Protein AF-A0A927TG38-F1 (afdb_monomer_lite)

Radius of gyration: 55.59 Å; chains: 1; bounding box: 111×54×155 Å

Sequence (966 aa):
MKLKKLAKKSLSMLLATALAVSGLALDNSSVLNVKAEENTSTPLSVTAFATPEQLMNSDNFALHSDTGSGVAQKVYFGKNGEKPLQWYIAGKDSAQEIDNIVLFSAQGLDTSAFGDINIYAGSTLEATIEGCEYAESSSTSKFTAAEDSLMLSTSLASNQPSDGTAKLYALNSQGYGYDYTYITAGANDDIKIDMSYWGNDIFWLRAPFDKYSDWALVANSNHCVYDVAGQYVYSVVPAFNLDLSSVLFASSAPAATSGASLTDTMTFRVDGAEKLASGAAYTACGVTVNYDEDDGNVFLYVQDADSVYSVEITEDTAVVLSDMTGIDSLIGENTKIWLEKSEDNVAYAVMAEVVLTEHIPKADDGDCTTAITCSICGEVTTEAEAEHIDSNDDGYCDVCDSCAAPELVDGYYQIANAGNLMWFAKFVSNGEKDANAVLLADIDMTGVAWTPICQTVSFHETAATDTGYSGTFDGNGHTISNLTVTGISGGTYSYGLFGTVSGTVKNLGMVNYKYILGDASDARAGSIAGQVLTGGTIINCYSVGHDVDTKESKIAGGIAGCNYGGTISNCYALNGKVTGYTTRWGGVVGDCKKDSTAPDLAQTYGTVSNCYTDDTRVASTQNNSANITDCELQEDTAFASGEVAYLLNGEKTDGTQSWYQTFETDTYPVPDNTHGTVYSIFACDGTTPAGYSNENKNEPHIDENGDEYCDNCGVIYNGIGAYLAGYSVSLNGSIGVNFHMDLTKNVLDDNEAYMLFTLPNGTSQKVMVSDAKAKESTVIEGKTYYMFTCNIAAKEMTDTIQAQLFTSDGSTTQVYEYSVSKYAWYILDGDYDAETKELVKAMLHYGAYSQEWFDYNTTNLANAGLETLDLSEADDWDEFNPLISNNDNVGSFTSAYLTLESDTAINLKFKLADGVSFKDLRVVVQDPMGNVVPVTTDTTENVCLITLTGIKASDLDTTYDFSVTD

Foldseek 3Di:
DWFFDDDPDALLVLLLHFFYDDYDEEDDYDEEDDEEDDDDDDAAACLFKNFLVLLQQQQAAAQDPVRHPHDFAWAWAFAQVPHTWIWTWLHDQPVDPARKTKTWTLFFLDKFFQDQQQFSAPTRLVVLQVLQDDDPPHPSHRAFPVRNVQFDQAAADDRDYPDGGDRKFFWAFPDDDQVAQWTADHRDSPRIHGLVRNHQWKEFHRAGDPPDSQKGWIRHSVGHIDIDGRRDMTGRIIMTMGGCPFWRIWRQWDALDAPTWGDSYIYTAGACPVQAPKAWEDEFWWIWIAHDVVNPWKKKWKDFRGTIGMDTDDHGDIDTVVVGPPDPTCDDNGMWIWMWDDDSNHIYIDTHHYDYHHFAWDQDPQFLQDFTAGPHNRHGPFDRDPGQDQDDQAAARPGGRAQHDADQDPQAGEAAHDSNLVVVLVVCLVAVQARHYEYPEAYECAVPADDARLKDQDDDLAPPVRRWRAHEYHPQQYEYEPAEADDDAETAIADANHREFQHEYEQYEYYLAEDAYDHYQHFFDEHHISEYEANGEYYQYEAENYEAAPPLRYFWEHAYREFELYEYALYEAEPYDIHYNPQQYAPAYREWAWRPDDPDDPTSGRAYALYEYCDPHHGGYDPPHHHYYLYDYDHQVCQLFCNSQCSSQVVDQDPPGQWAAAHPPGSGITRHPVHQRKDFPADLVRDDGPTIDSDHLPDHFDDPPPQQAGPSHRFGNPVQRKDFPDWDWFQQQFIKIKTWIGGDPVLLPQQAKWKWKQAPVRDIDTDHSPNQVVPPWDADPNGITGIDIDTFFLQRQQPWMWMKIAGPVGDIDDIDIDGNLRVLVCQCVDDDDPVVNSVSLSSQVSSQVVCVVVVHPVVGGSNVPPDDDDCPVVPPCVSRPGDDDDDLQFWGWDDWDFDRGRGGKIKTKTFGHPPDDCVPKDKFKAWPVGDTADWDWDDDDRIIITMDTRQGSNRSSITIDIDMGD

pLDDT: mean 81.42, std 15.87, range [25.16, 98.81]

Structure (mmCIF, N/CA/C/O backbone):
data_AF-A0A927TG38-F1
#
_entry.id   AF-A0A927TG38-F1
#
loop_
_atom_site.group_PDB
_atom_site.id
_atom_site.type_symbol
_atom_site.label_atom_id
_atom_site.label_alt_id
_atom_site.label_comp_id
_atom_site.label_asym_id
_atom_site.label_entity_id
_atom_site.label_seq_id
_atom_site.pdbx_PDB_ins_code
_atom_site.Cartn_x
_atom_site.Cartn_y
_atom_site.Cartn_z
_atom_site.occupancy
_atom_site.B_iso_or_equiv
_atom_site.auth_seq_id
_atom_site.auth_comp_id
_atom_site.auth_asym_id
_atom_site.auth_atom_id
_atom_site.pdbx_PDB_model_num
ATOM 1 N N . MET A 1 1 ? 19.738 10.874 78.702 1.00 30.08 1 MET A N 1
ATOM 2 C CA . MET A 1 1 ? 19.704 9.942 79.855 1.00 30.08 1 MET A CA 1
ATOM 3 C C . MET A 1 1 ? 19.308 8.569 79.337 1.00 30.08 1 MET A C 1
ATOM 5 O O . MET A 1 1 ? 18.278 8.495 78.686 1.00 30.08 1 MET A O 1
ATOM 9 N N . LYS A 1 2 ? 20.107 7.513 79.570 1.00 25.16 2 LYS A N 1
ATOM 10 C CA . LYS A 1 2 ? 20.005 6.244 78.808 1.00 25.16 2 LYS A CA 1
ATOM 11 C C . LYS A 1 2 ? 19.497 5.049 79.622 1.00 25.16 2 LYS A C 1
ATOM 13 O O . LYS A 1 2 ? 20.216 4.558 80.486 1.00 25.16 2 LYS A O 1
ATOM 18 N N . LEU A 1 3 ? 18.306 4.552 79.294 1.00 25.16 3 LEU A N 1
ATOM 19 C CA . LEU A 1 3 ? 17.807 3.211 79.661 1.00 25.16 3 LEU A CA 1
ATOM 20 C C . LEU A 1 3 ? 18.424 2.146 78.738 1.00 25.16 3 LEU A C 1
ATOM 22 O O . LEU A 1 3 ? 18.718 2.470 77.593 1.00 25.16 3 LEU A O 1
ATOM 26 N N . LYS A 1 4 ? 18.648 0.905 79.189 1.00 26.66 4 LYS A N 1
ATOM 27 C CA . LYS A 1 4 ? 19.360 -0.121 78.400 1.00 26.66 4 LYS A CA 1
ATOM 28 C C . LYS A 1 4 ? 18.572 -1.420 78.196 1.00 26.66 4 LYS A C 1
ATOM 30 O O . LYS A 1 4 ? 17.928 -1.891 79.120 1.00 26.66 4 LYS A O 1
ATOM 35 N N . LYS A 1 5 ? 18.780 -1.996 76.998 1.00 28.73 5 LYS A N 1
ATOM 36 C CA . LYS A 1 5 ? 18.762 -3.423 76.599 1.00 28.73 5 LYS A CA 1
ATOM 37 C C . LYS A 1 5 ? 17.761 -4.348 77.291 1.00 28.73 5 LYS A C 1
ATOM 39 O O . LYS A 1 5 ? 17.992 -4.697 78.440 1.00 28.73 5 LYS A O 1
ATOM 44 N N . LEU A 1 6 ? 16.889 -5.004 76.522 1.00 29.11 6 LEU A N 1
ATOM 45 C CA . LEU A 1 6 ? 16.404 -6.342 76.897 1.00 29.11 6 LEU A CA 1
ATOM 46 C C . LEU A 1 6 ? 16.542 -7.354 75.766 1.00 29.11 6 LEU A C 1
ATOM 48 O O . LEU A 1 6 ? 16.551 -7.034 74.581 1.00 29.11 6 LEU A O 1
ATOM 52 N N . ALA A 1 7 ? 16.723 -8.611 76.162 1.00 26.38 7 ALA A N 1
ATOM 53 C CA . ALA A 1 7 ? 17.061 -9.697 75.260 1.00 26.38 7 ALA A CA 1
ATOM 54 C C . ALA A 1 7 ? 15.839 -10.568 74.957 1.00 26.38 7 ALA A C 1
ATOM 56 O O . ALA A 1 7 ? 15.246 -11.155 75.860 1.00 26.38 7 ALA A O 1
ATOM 57 N N . LYS A 1 8 ? 15.523 -10.719 73.665 1.00 27.55 8 LYS A N 1
ATOM 58 C CA . LYS A 1 8 ? 14.497 -11.636 73.146 1.00 27.55 8 LYS A CA 1
ATOM 59 C C . LYS A 1 8 ? 14.715 -13.071 73.647 1.00 27.55 8 LYS A C 1
ATOM 61 O O . LYS A 1 8 ? 15.440 -13.848 73.026 1.00 27.55 8 LYS A O 1
ATOM 66 N N . LYS A 1 9 ? 14.038 -13.438 74.737 1.00 28.47 9 LYS A N 1
ATOM 67 C CA . LYS A 1 9 ? 13.727 -14.841 75.057 1.00 28.47 9 LYS A CA 1
ATOM 68 C C . LYS A 1 9 ? 12.392 -15.070 75.769 1.00 28.47 9 LYS A C 1
ATOM 70 O O . LYS A 1 9 ? 12.001 -16.214 75.969 1.00 28.47 9 LYS A O 1
ATOM 75 N N . SER A 1 10 ? 11.688 -14.001 76.109 1.00 32.03 10 SER A N 1
ATOM 76 C CA . SER A 1 10 ? 10.421 -14.051 76.825 1.00 32.03 10 SER A CA 1
ATOM 77 C C . SER A 1 10 ? 9.556 -12.876 76.375 1.00 32.03 10 SER A C 1
ATOM 79 O O . SER A 1 10 ? 9.418 -11.902 77.092 1.00 32.03 10 SER A O 1
ATOM 81 N N . LEU A 1 11 ? 8.966 -12.913 75.170 1.00 33.16 11 LEU A N 1
ATOM 82 C CA . LEU A 1 11 ? 8.061 -11.830 74.724 1.00 33.16 11 LEU A CA 1
ATOM 83 C C . LEU A 1 11 ? 6.779 -11.749 75.586 1.00 33.16 11 LEU A C 1
ATOM 85 O O . LEU A 1 11 ? 6.198 -10.679 75.726 1.00 33.16 11 LEU A O 1
ATOM 89 N N . SER A 1 12 ? 6.474 -12.828 76.317 1.00 34.59 12 SER A N 1
ATOM 90 C CA . SER A 1 12 ? 5.588 -12.896 77.494 1.00 34.59 12 SER A CA 1
ATOM 91 C C . SER A 1 12 ? 5.991 -12.047 78.705 1.00 34.59 12 SER A C 1
ATOM 93 O O . SER A 1 12 ? 5.221 -11.892 79.646 1.00 34.59 12 SER A O 1
ATOM 95 N N . MET A 1 13 ? 7.183 -11.470 78.650 1.00 34.78 13 MET A N 1
ATOM 96 C CA . MET A 1 13 ? 7.859 -10.667 79.668 1.00 34.78 13 MET A CA 1
ATOM 97 C C . MET A 1 13 ? 8.502 -9.413 79.032 1.00 34.78 13 MET A C 1
ATOM 99 O O . MET A 1 13 ? 8.962 -8.529 79.742 1.00 34.78 13 MET A O 1
ATOM 103 N N . LEU A 1 14 ? 8.519 -9.335 77.691 1.00 35.97 14 LEU A N 1
ATOM 104 C CA . LEU A 1 14 ? 9.115 -8.305 76.831 1.00 35.97 14 LEU A CA 1
ATOM 105 C C . LEU A 1 14 ? 8.063 -7.596 75.937 1.00 35.97 14 LEU A C 1
ATOM 107 O O . LEU A 1 14 ? 8.432 -6.771 75.110 1.00 35.97 14 LEU A O 1
ATOM 111 N N . LEU A 1 15 ? 6.759 -7.756 76.210 1.00 36.47 15 LEU A N 1
ATOM 112 C CA . LEU A 1 15 ? 5.851 -6.587 76.223 1.00 36.47 15 LEU A CA 1
ATOM 113 C C . LEU A 1 15 ? 6.070 -5.739 77.497 1.00 36.47 15 LEU A C 1
ATOM 115 O O . LEU A 1 15 ? 5.293 -4.852 77.833 1.00 36.47 15 LEU A O 1
ATOM 119 N N . ALA A 1 16 ? 7.194 -5.976 78.176 1.00 35.69 16 ALA A N 1
ATOM 120 C CA . ALA A 1 16 ? 7.967 -4.909 78.769 1.00 35.69 16 ALA A CA 1
ATOM 121 C C . ALA A 1 16 ? 8.999 -4.228 77.820 1.00 35.69 16 ALA A C 1
ATOM 123 O O . ALA A 1 16 ? 9.241 -3.086 78.186 1.00 35.69 16 ALA A O 1
ATOM 124 N N . THR A 1 17 ? 9.577 -4.827 76.712 1.00 31.53 17 THR A N 1
ATOM 125 C CA . THR A 1 17 ? 10.833 -4.409 75.934 1.00 31.53 17 THR A CA 1
ATOM 126 C C . THR A 1 17 ? 11.424 -5.237 74.673 1.00 31.53 17 THR A C 1
ATOM 128 O O . THR A 1 17 ? 11.980 -6.283 74.969 1.00 31.53 17 THR A O 1
ATOM 131 N N . ALA A 1 18 ? 11.508 -4.821 73.337 1.00 27.73 18 ALA A N 1
ATOM 132 C CA . ALA A 1 18 ? 12.556 -5.273 72.265 1.00 27.73 18 ALA A CA 1
ATOM 133 C C . ALA A 1 18 ? 12.547 -4.875 70.685 1.00 27.73 18 ALA A C 1
ATOM 135 O O . ALA A 1 18 ? 11.725 -5.434 69.956 1.00 27.73 18 ALA A O 1
ATOM 136 N N . LEU A 1 19 ? 13.589 -4.194 70.086 1.00 28.09 19 LEU A N 1
ATOM 137 C CA . LEU A 1 19 ? 13.807 -3.605 68.662 1.00 28.09 19 LEU A CA 1
ATOM 138 C C . LEU A 1 19 ? 14.526 -4.364 67.395 1.00 28.09 19 LEU A C 1
ATOM 140 O O . LEU A 1 19 ? 15.097 -5.437 67.610 1.00 28.09 19 LEU A O 1
ATOM 144 N N . ALA A 1 20 ? 14.556 -3.774 66.109 1.00 25.69 20 ALA A N 1
ATOM 145 C CA . ALA A 1 20 ? 15.615 -3.566 64.938 1.00 25.69 20 ALA A CA 1
ATOM 146 C C . ALA A 1 20 ? 16.008 -4.373 63.508 1.00 25.69 20 ALA A C 1
ATOM 148 O O . ALA A 1 20 ? 16.502 -5.485 63.658 1.00 25.69 20 ALA A O 1
ATOM 149 N N . VAL A 1 21 ? 16.029 -3.779 62.193 1.00 27.58 21 VAL A N 1
ATOM 150 C CA . VAL A 1 21 ? 16.943 -3.784 60.832 1.00 27.58 21 VAL A CA 1
ATOM 151 C C . VAL A 1 21 ? 16.868 -4.604 59.349 1.00 27.58 21 VAL A C 1
ATOM 153 O O . VAL A 1 21 ? 16.403 -5.735 59.382 1.00 27.58 21 VAL A O 1
ATOM 156 N N . SER A 1 22 ? 17.337 -4.135 58.063 1.00 34.53 22 SER A N 1
ATOM 157 C CA . SER A 1 22 ? 17.323 -4.762 56.564 1.00 34.53 22 SER A CA 1
ATOM 158 C C . SER A 1 22 ? 18.133 -4.219 55.174 1.00 34.53 22 SER A C 1
ATOM 160 O O . SER A 1 22 ? 18.680 -3.127 55.292 1.00 34.53 22 SER A O 1
ATOM 162 N N . GLY A 1 23 ? 18.208 -4.839 53.872 1.00 30.00 23 GLY A N 1
ATOM 163 C CA . GLY A 1 23 ? 18.767 -4.385 52.412 1.00 30.00 23 GLY A CA 1
ATOM 164 C C . GLY A 1 23 ? 19.006 -5.427 51.112 1.00 30.00 23 GLY A C 1
ATOM 165 O O . GLY A 1 23 ? 18.804 -6.581 51.466 1.00 30.00 23 GLY A O 1
ATOM 166 N N . LEU A 1 24 ? 19.421 -5.395 49.722 1.00 33.12 24 LEU A N 1
ATOM 167 C CA . LEU A 1 24 ? 19.776 -4.603 48.362 1.00 33.12 24 LEU A CA 1
ATOM 168 C C . LEU A 1 24 ? 20.042 -5.412 46.882 1.00 33.12 24 LEU A C 1
ATOM 170 O O . LEU A 1 24 ? 19.944 -6.631 46.966 1.00 33.12 24 LEU A O 1
ATOM 174 N N . ALA A 1 25 ? 20.364 -4.890 45.574 1.00 36.44 25 ALA A N 1
ATOM 175 C CA . ALA A 1 25 ? 20.408 -5.567 44.098 1.00 36.44 25 ALA A CA 1
ATOM 176 C C . ALA A 1 25 ? 21.300 -5.106 42.720 1.00 36.44 25 ALA A C 1
ATOM 178 O O . ALA A 1 25 ? 22.167 -4.264 42.939 1.00 36.44 25 ALA A O 1
ATOM 179 N N . LEU A 1 26 ? 21.199 -5.609 41.365 1.00 30.27 26 LEU A N 1
ATOM 180 C CA . LEU A 1 26 ? 22.081 -5.414 40.009 1.00 30.27 26 LEU A CA 1
ATOM 181 C C . LEU A 1 26 ? 21.619 -5.695 38.392 1.00 30.27 26 LEU A C 1
ATOM 183 O O . LEU A 1 26 ? 20.425 -5.923 38.250 1.00 30.27 26 LEU A O 1
ATOM 187 N N . ASP A 1 27 ? 22.440 -5.686 37.202 1.00 38.31 27 ASP A N 1
ATOM 188 C CA . ASP A 1 27 ? 22.144 -5.509 35.606 1.00 38.31 27 ASP A CA 1
ATOM 189 C C . ASP A 1 27 ? 23.040 -6.093 34.266 1.00 38.31 27 ASP A C 1
ATOM 191 O O . ASP A 1 27 ? 24.107 -6.627 34.578 1.00 38.31 27 ASP A O 1
ATOM 195 N N . ASN A 1 28 ? 22.725 -6.049 32.845 1.00 32.78 28 ASN A N 1
ATOM 196 C CA . ASN A 1 28 ? 23.513 -6.469 31.476 1.00 32.78 28 ASN A CA 1
ATOM 197 C C . ASN A 1 28 ? 23.041 -6.256 29.838 1.00 32.78 28 ASN A C 1
ATOM 199 O O . ASN A 1 28 ? 21.910 -5.828 29.657 1.00 32.78 28 ASN A O 1
ATOM 203 N N . SER A 1 29 ? 23.776 -6.551 28.624 1.00 33.62 29 SER A N 1
ATOM 204 C CA . SER A 1 29 ? 23.462 -6.416 27.023 1.00 33.62 29 SER A CA 1
ATOM 205 C C . SER A 1 29 ? 24.320 -7.201 25.798 1.00 33.62 29 SER A C 1
ATOM 207 O O . SER A 1 29 ? 25.125 -7.995 26.275 1.00 33.62 29 SER A O 1
ATOM 209 N N . SER A 1 30 ? 24.429 -7.220 24.347 1.00 36.38 30 SER A N 1
ATOM 210 C CA . SER A 1 30 ? 23.948 -6.756 22.870 1.00 36.38 30 SER A CA 1
ATOM 211 C C . SER A 1 30 ? 24.556 -7.431 21.420 1.00 36.38 30 SER A C 1
ATOM 213 O O . SER A 1 30 ? 25.408 -8.296 21.602 1.00 36.38 30 SER A O 1
ATOM 215 N N . VAL A 1 31 ? 24.215 -7.170 20.031 1.00 31.14 31 VAL A N 1
ATOM 216 C CA . VAL A 1 31 ? 24.627 -7.901 18.617 1.00 31.14 31 VAL A CA 1
ATOM 217 C C . VAL A 1 31 ? 24.684 -7.267 17.030 1.00 31.14 31 VAL A C 1
ATOM 219 O O . VAL A 1 31 ? 24.775 -6.047 16.977 1.00 31.14 31 VAL A O 1
ATOM 222 N N . LEU A 1 32 ? 24.721 -7.967 15.757 1.00 31.59 32 LEU A N 1
ATOM 223 C CA . LEU A 1 32 ? 25.087 -7.540 14.223 1.00 31.59 32 LEU A CA 1
ATOM 224 C C . LEU A 1 32 ? 24.604 -8.274 12.753 1.00 31.59 32 LEU A C 1
ATOM 226 O O . LEU A 1 32 ? 23.787 -9.173 12.892 1.00 31.59 32 LEU A O 1
ATOM 230 N N . ASN A 1 33 ? 25.026 -7.979 11.396 1.00 36.44 33 ASN A N 1
ATOM 231 C CA . ASN A 1 33 ? 24.460 -8.351 9.907 1.00 36.44 33 ASN A CA 1
ATOM 232 C C . ASN A 1 33 ? 25.291 -8.508 8.420 1.00 36.44 33 ASN A C 1
ATOM 234 O O . ASN A 1 33 ? 26.507 -8.349 8.497 1.00 36.44 33 ASN A O 1
ATOM 238 N N . VAL A 1 34 ? 24.755 -8.797 7.098 1.00 33.19 34 VAL A N 1
ATOM 239 C CA . VAL A 1 34 ? 25.419 -9.144 5.635 1.00 33.19 34 VAL A CA 1
ATOM 240 C C . VAL A 1 34 ? 24.736 -8.946 4.081 1.00 33.19 34 VAL A C 1
ATOM 242 O O . VAL A 1 34 ? 23.667 -8.348 4.080 1.00 33.19 34 VAL A O 1
ATOM 245 N N . LYS A 1 35 ? 25.248 -9.354 2.780 1.00 38.72 35 LYS A N 1
ATOM 246 C CA . LYS A 1 35 ? 24.743 -9.170 1.232 1.00 38.72 35 LYS A CA 1
ATOM 247 C C . LYS A 1 35 ? 25.180 -10.091 -0.128 1.00 38.72 35 LYS A C 1
ATOM 249 O O . LYS A 1 35 ? 25.795 -11.114 0.143 1.00 38.72 35 LYS A O 1
ATOM 254 N N . ALA A 1 36 ? 24.899 -9.822 -1.520 1.00 36.97 36 ALA A N 1
ATOM 255 C CA . ALA A 1 36 ? 24.965 -10.679 -2.897 1.00 36.97 36 ALA A CA 1
ATOM 256 C C . ALA A 1 36 ? 25.208 -10.127 -4.493 1.00 36.97 36 ALA A C 1
ATOM 258 O O . ALA A 1 36 ? 25.548 -8.943 -4.554 1.00 36.97 36 ALA A O 1
ATOM 259 N N . GLU A 1 37 ? 25.030 -10.874 -5.720 1.00 35.91 37 GLU A N 1
ATOM 260 C CA . GLU A 1 37 ? 25.646 -10.889 -7.234 1.00 35.91 37 GLU A CA 1
ATOM 261 C C . GLU A 1 37 ? 24.823 -10.941 -8.720 1.00 35.91 37 GLU A C 1
ATOM 263 O O . GLU A 1 37 ? 23.680 -10.500 -8.691 1.00 35.91 37 GLU A O 1
ATOM 268 N N . GLU A 1 38 ? 25.309 -11.389 -9.993 1.00 35.69 38 GLU A N 1
ATOM 269 C CA . GLU A 1 38 ? 24.940 -11.039 -11.521 1.00 35.69 38 GLU A CA 1
ATOM 270 C C . GLU A 1 38 ? 24.825 -12.094 -12.825 1.00 35.69 38 GLU A C 1
ATOM 272 O O . GLU A 1 38 ? 24.749 -13.291 -12.556 1.00 35.69 38 GLU A O 1
ATOM 277 N N . ASN A 1 39 ? 24.748 -11.757 -14.207 1.00 35.19 39 ASN A N 1
ATOM 278 C CA . ASN A 1 39 ? 24.368 -12.626 -15.485 1.00 35.19 39 ASN A CA 1
ATOM 279 C C . ASN A 1 39 ? 24.956 -12.362 -17.018 1.00 35.19 39 ASN A C 1
ATOM 281 O O . ASN A 1 39 ? 25.948 -11.654 -17.116 1.00 35.19 39 ASN A O 1
ATOM 285 N N . THR A 1 40 ? 24.472 -12.925 -18.216 1.00 38.69 40 THR A N 1
ATOM 286 C CA . THR A 1 40 ? 25.177 -13.058 -19.616 1.00 38.69 40 THR A CA 1
ATOM 287 C C . THR A 1 40 ? 24.439 -13.045 -21.061 1.00 38.69 40 THR A C 1
ATOM 289 O O . THR A 1 40 ? 23.306 -13.515 -21.126 1.00 38.69 40 THR A O 1
ATOM 292 N N . SER A 1 41 ? 25.076 -12.646 -22.237 1.00 42.50 41 SER A N 1
ATOM 293 C CA . SER A 1 41 ? 24.733 -12.958 -23.717 1.00 42.50 41 SER A CA 1
ATOM 294 C C . SER A 1 41 ? 25.831 -12.638 -24.853 1.00 42.50 41 SER A C 1
ATOM 296 O O . SER A 1 41 ? 27.004 -12.645 -24.488 1.00 42.50 41 SER A O 1
ATOM 298 N N . THR A 1 42 ? 25.551 -12.433 -26.190 1.00 51.75 42 THR A N 1
ATOM 299 C CA . THR A 1 42 ? 26.546 -12.188 -27.333 1.00 51.75 42 THR A CA 1
ATOM 300 C C . THR A 1 42 ? 26.169 -11.206 -28.515 1.00 51.75 42 THR A C 1
ATOM 302 O O . THR A 1 42 ? 24.983 -11.159 -28.854 1.00 51.75 42 THR A O 1
ATOM 305 N N . PRO A 1 43 ? 27.145 -10.547 -29.236 1.00 62.41 43 PRO A N 1
ATOM 306 C CA . PRO A 1 43 ? 26.947 -9.296 -30.028 1.00 62.41 43 PRO A CA 1
ATOM 307 C C . PRO A 1 43 ? 27.373 -9.238 -31.543 1.00 62.41 43 PRO A C 1
ATOM 309 O O . PRO A 1 43 ? 27.957 -10.172 -32.095 1.00 62.41 43 PRO A O 1
ATOM 312 N N . LEU A 1 44 ? 27.145 -8.060 -32.167 1.00 78.94 44 LEU A N 1
ATOM 313 C CA . LEU A 1 44 ? 27.440 -7.609 -33.556 1.00 78.94 44 LEU A CA 1
ATOM 314 C C . LEU A 1 44 ? 28.935 -7.601 -33.983 1.00 78.94 44 LEU A C 1
ATOM 316 O O . LEU A 1 44 ? 29.835 -7.531 -33.146 1.00 78.94 44 LEU A O 1
ATOM 320 N N . SER A 1 45 ? 29.211 -7.583 -35.302 1.00 85.81 45 SER A N 1
ATOM 321 C CA . SER A 1 45 ? 30.580 -7.566 -35.868 1.00 85.81 45 SER A CA 1
ATOM 322 C C . SER A 1 45 ? 31.102 -6.170 -36.257 1.00 85.81 45 SER A C 1
ATOM 324 O O . SER A 1 45 ? 30.388 -5.363 -36.854 1.00 85.81 45 SER A O 1
ATOM 326 N N . VAL A 1 46 ? 32.391 -5.919 -35.991 1.00 86.88 46 VAL A N 1
ATOM 327 C CA . VAL A 1 46 ? 33.040 -4.602 -36.181 1.00 86.88 46 VAL A CA 1
ATOM 328 C C . VAL A 1 46 ? 33.149 -4.147 -37.641 1.00 86.88 46 VAL A C 1
ATOM 330 O O . VAL A 1 46 ? 33.210 -2.953 -37.907 1.00 86.88 46 VAL A O 1
ATOM 333 N N . THR A 1 47 ? 33.149 -5.062 -38.612 1.00 89.50 47 THR A N 1
ATOM 334 C CA . THR A 1 47 ? 33.139 -4.707 -40.045 1.00 89.50 47 THR A CA 1
ATOM 335 C C . THR A 1 47 ? 31.747 -4.330 -40.554 1.00 89.50 47 THR A C 1
ATOM 337 O O . THR A 1 47 ? 31.634 -3.650 -41.571 1.00 89.50 47 THR A O 1
ATOM 340 N N . ALA A 1 48 ? 30.687 -4.749 -39.853 1.00 89.44 48 ALA A N 1
ATOM 341 C CA . ALA A 1 48 ? 29.321 -4.341 -40.157 1.00 89.44 48 ALA A CA 1
ATOM 342 C C . ALA A 1 48 ? 28.989 -2.986 -39.506 1.00 89.44 48 ALA A C 1
ATOM 344 O O . ALA A 1 48 ? 28.429 -2.114 -40.180 1.00 89.44 48 ALA A O 1
ATOM 345 N N . PHE A 1 49 ? 29.360 -2.812 -38.231 1.00 92.56 49 PHE A N 1
ATOM 346 C CA . PHE A 1 49 ? 29.109 -1.627 -37.406 1.00 92.56 49 PHE A CA 1
ATOM 347 C C . PHE A 1 49 ? 30.226 -1.466 -36.358 1.00 92.56 49 PHE A C 1
ATOM 349 O O . PHE A 1 49 ? 30.511 -2.415 -35.629 1.00 92.56 49 PHE A O 1
ATOM 356 N N . ALA A 1 50 ? 30.821 -0.275 -36.234 1.00 92.94 50 ALA A N 1
ATOM 357 C CA . ALA A 1 50 ? 31.889 0.011 -35.271 1.00 92.94 50 ALA A CA 1
ATOM 358 C C . ALA A 1 50 ? 31.695 1.347 -34.538 1.00 92.94 50 ALA A C 1
ATOM 360 O O . ALA A 1 50 ? 31.546 2.396 -35.166 1.00 92.94 50 ALA A O 1
ATOM 361 N N . THR A 1 51 ? 31.774 1.323 -33.206 1.00 94.19 51 THR A N 1
ATOM 362 C CA . THR A 1 51 ? 31.870 2.529 -32.361 1.00 94.19 51 THR A CA 1
ATOM 363 C C . THR A 1 51 ? 33.265 3.176 -32.456 1.00 94.19 51 THR A C 1
ATOM 365 O O . THR A 1 51 ? 34.216 2.507 -32.868 1.00 94.19 51 THR A O 1
ATOM 368 N N . PRO A 1 52 ? 33.454 4.440 -32.026 1.00 93.69 52 PRO A N 1
ATOM 369 C CA . PRO A 1 52 ? 34.773 5.077 -31.924 1.00 93.69 52 PRO A CA 1
ATOM 370 C C . PRO A 1 52 ? 35.826 4.246 -31.181 1.00 93.69 52 PRO A C 1
ATOM 372 O O . PRO A 1 52 ? 36.961 4.134 -31.640 1.00 93.69 52 PRO A O 1
ATOM 375 N N . GLU A 1 53 ? 35.452 3.601 -30.073 1.00 93.00 53 GLU A N 1
ATOM 376 C CA . GLU A 1 53 ? 36.340 2.701 -29.325 1.00 93.00 53 GLU A CA 1
ATOM 377 C C . GLU A 1 53 ? 36.775 1.495 -30.174 1.00 93.00 53 GLU A C 1
ATOM 379 O O . GLU A 1 53 ? 37.959 1.157 -30.233 1.00 93.00 53 GLU A O 1
ATOM 384 N N . GLN A 1 54 ? 35.834 0.882 -30.900 1.00 91.81 54 GLN A N 1
ATOM 385 C CA . GLN A 1 54 ? 36.123 -0.239 -31.794 1.00 91.81 54 GLN A CA 1
ATOM 386 C C . GLN A 1 54 ? 36.970 0.187 -33.003 1.00 91.81 54 GLN A C 1
ATOM 388 O O . GLN A 1 54 ? 37.845 -0.577 -33.408 1.00 91.81 54 GLN A O 1
ATOM 393 N N . LEU A 1 55 ? 36.754 1.390 -33.547 1.00 92.50 55 LEU A N 1
ATOM 394 C CA . LEU A 1 55 ? 37.539 1.989 -34.636 1.00 92.50 55 LEU A CA 1
ATOM 395 C C . LEU A 1 55 ? 38.994 2.268 -34.232 1.00 92.50 55 LEU A C 1
ATOM 397 O O . LEU A 1 55 ? 39.905 2.086 -35.039 1.00 92.50 55 LEU A O 1
ATOM 401 N N . MET A 1 56 ? 39.219 2.689 -32.986 1.00 92.12 56 MET A N 1
ATOM 402 C CA . MET A 1 56 ? 40.555 2.968 -32.453 1.00 92.12 56 MET A CA 1
ATOM 403 C C . MET A 1 56 ? 41.355 1.712 -32.085 1.00 92.12 56 MET A C 1
ATOM 405 O O . MET A 1 56 ? 42.587 1.763 -32.076 1.00 92.12 56 MET A O 1
ATOM 409 N N . ASN A 1 57 ? 40.687 0.600 -31.768 1.00 89.31 57 ASN A N 1
ATOM 410 C CA . ASN A 1 57 ? 41.345 -0.633 -31.343 1.00 89.31 57 ASN A CA 1
ATOM 411 C C . ASN A 1 57 ? 42.075 -1.324 -32.515 1.00 89.31 57 ASN A C 1
ATOM 413 O O . ASN A 1 57 ? 41.455 -1.801 -33.468 1.00 89.31 57 ASN A O 1
ATOM 417 N N . SER A 1 58 ? 43.404 -1.432 -32.413 1.00 77.81 58 SER A N 1
ATOM 418 C CA . SER A 1 58 ? 44.266 -2.035 -33.438 1.00 77.81 58 SER A CA 1
ATOM 419 C C . SER A 1 58 ? 43.951 -3.504 -33.728 1.00 77.81 58 SER A C 1
ATOM 421 O O . SER A 1 58 ? 44.099 -3.929 -34.873 1.00 77.81 58 SER A O 1
ATOM 423 N N . ASP A 1 59 ? 43.462 -4.264 -32.742 1.00 84.12 59 ASP A N 1
ATOM 424 C CA . ASP A 1 59 ? 43.112 -5.677 -32.932 1.00 84.12 59 ASP A CA 1
ATOM 425 C C . ASP A 1 59 ? 41.923 -5.865 -33.895 1.00 84.12 59 ASP A C 1
ATOM 427 O O . ASP A 1 59 ? 41.799 -6.926 -34.505 1.00 84.12 59 ASP A O 1
ATOM 431 N N . ASN A 1 60 ? 41.086 -4.835 -34.088 1.00 86.81 60 ASN A N 1
ATOM 432 C CA . ASN A 1 60 ? 39.943 -4.875 -35.005 1.00 86.81 60 ASN A CA 1
ATOM 433 C C . ASN A 1 60 ? 40.338 -4.584 -36.462 1.00 86.81 60 ASN A C 1
ATOM 435 O O . ASN A 1 60 ? 39.846 -5.255 -37.368 1.00 86.81 60 ASN A O 1
ATOM 439 N N . PHE A 1 61 ? 41.223 -3.605 -36.693 1.00 88.19 61 PHE A N 1
ATOM 440 C CA . PHE A 1 61 ? 41.453 -2.991 -38.015 1.00 88.19 61 PHE A CA 1
ATOM 441 C C . PHE A 1 61 ? 42.939 -2.905 -38.430 1.00 88.19 61 PHE A C 1
ATOM 443 O O . PHE A 1 61 ? 43.357 -1.976 -39.118 1.00 88.19 61 PHE A O 1
ATOM 450 N N . ALA A 1 62 ? 43.767 -3.867 -38.011 1.00 84.19 62 ALA A N 1
ATOM 451 C CA . ALA A 1 62 ? 45.198 -3.905 -38.327 1.00 84.19 62 ALA A CA 1
ATOM 452 C C . ALA A 1 62 ? 45.515 -3.916 -39.844 1.00 84.19 62 ALA A C 1
ATOM 454 O O . ALA A 1 62 ? 45.104 -4.818 -40.575 1.00 84.19 62 ALA A O 1
ATOM 455 N N . LEU A 1 63 ? 46.354 -2.971 -40.297 1.00 90.75 63 LEU A N 1
ATOM 456 C CA . LEU A 1 63 ? 46.939 -2.942 -41.653 1.00 90.75 63 LEU A CA 1
ATOM 457 C C . LEU A 1 63 ? 48.390 -3.463 -41.720 1.00 90.75 63 LEU A C 1
ATOM 459 O O . LEU A 1 63 ? 49.049 -3.305 -42.751 1.00 90.75 63 LEU A O 1
ATOM 463 N N . HIS A 1 64 ? 48.910 -4.068 -40.647 1.00 89.50 64 HIS A N 1
ATOM 464 C CA . HIS A 1 64 ? 50.257 -4.641 -40.615 1.00 89.50 64 HIS A CA 1
ATOM 465 C C . HIS A 1 64 ? 50.336 -5.882 -39.715 1.00 89.50 64 HIS A C 1
ATOM 467 O O . HIS A 1 64 ? 49.758 -5.902 -38.631 1.00 89.50 64 HIS A O 1
ATOM 473 N N . SER A 1 65 ? 51.100 -6.907 -40.110 1.00 79.00 65 SER A N 1
ATOM 474 C CA . SER A 1 65 ? 51.136 -8.194 -39.384 1.00 79.00 65 SER A CA 1
ATOM 475 C C . SER A 1 65 ? 51.619 -8.134 -37.923 1.00 79.00 65 SER A C 1
ATOM 477 O O . SER A 1 65 ? 51.331 -9.041 -37.147 1.00 79.00 65 SER A O 1
ATOM 479 N N . ASP A 1 66 ? 52.370 -7.095 -37.543 1.00 79.38 66 ASP A N 1
ATOM 480 C CA . ASP A 1 66 ? 52.819 -6.878 -36.152 1.00 79.38 66 ASP A CA 1
ATOM 481 C C . ASP A 1 66 ? 51.703 -6.369 -35.215 1.00 79.38 66 ASP A C 1
ATOM 483 O O . ASP A 1 66 ? 51.874 -6.444 -33.999 1.00 79.38 66 ASP A O 1
ATOM 487 N N . THR A 1 67 ? 50.617 -5.784 -35.743 1.00 66.38 67 THR A N 1
ATOM 488 C CA . THR A 1 67 ? 49.674 -4.959 -34.956 1.00 66.38 67 THR A CA 1
ATOM 489 C C . THR A 1 67 ? 48.338 -5.630 -34.631 1.00 66.38 67 THR A C 1
ATOM 491 O O . THR A 1 67 ? 47.464 -4.982 -34.064 1.00 66.38 67 THR A O 1
ATOM 494 N N . GLY A 1 68 ? 48.186 -6.917 -34.953 1.00 69.00 68 GLY A N 1
ATOM 495 C CA . GLY A 1 68 ? 47.007 -7.722 -34.627 1.00 69.00 68 GLY A CA 1
ATOM 496 C C . GLY A 1 68 ? 46.618 -8.674 -35.758 1.00 69.00 68 GLY A C 1
ATOM 497 O O . GLY A 1 68 ? 47.329 -8.813 -36.753 1.00 69.00 68 GLY A O 1
ATOM 498 N N . SER A 1 69 ? 45.464 -9.327 -35.616 1.00 69.69 69 SER A N 1
ATOM 499 C CA . SER A 1 69 ? 44.825 -10.124 -36.678 1.00 69.69 69 SER A CA 1
ATOM 500 C C . SER A 1 69 ? 43.506 -9.503 -37.150 1.00 69.69 69 SER A C 1
ATOM 502 O O . SER A 1 69 ? 42.560 -10.228 -37.462 1.00 69.69 69 SER A O 1
ATOM 504 N N . GLY A 1 70 ? 43.436 -8.170 -37.131 1.00 76.81 70 GLY A N 1
ATOM 505 C CA . GLY A 1 70 ? 42.264 -7.400 -37.537 1.00 76.81 70 GLY A CA 1
ATOM 506 C C . GLY A 1 70 ? 41.941 -7.515 -39.027 1.00 76.81 70 GLY A C 1
ATOM 507 O O . GLY A 1 70 ? 42.730 -8.020 -39.828 1.00 76.81 70 GLY A O 1
ATOM 508 N N . VAL A 1 71 ? 40.757 -7.035 -39.399 1.00 85.50 71 VAL A N 1
ATOM 509 C CA . VAL A 1 71 ? 40.270 -7.039 -40.781 1.00 85.50 71 VAL A CA 1
ATOM 510 C C . VAL A 1 71 ? 40.507 -5.663 -41.394 1.00 85.50 71 VAL A C 1
ATOM 512 O O . VAL A 1 71 ? 40.054 -4.654 -40.863 1.00 85.50 71 VAL A O 1
ATOM 515 N N . ALA A 1 72 ? 41.202 -5.607 -42.530 1.00 89.81 72 ALA A N 1
ATOM 516 C CA . ALA A 1 72 ? 41.476 -4.354 -43.228 1.00 89.81 72 ALA A CA 1
ATOM 517 C C . ALA A 1 72 ? 40.183 -3.739 -43.797 1.00 89.81 72 ALA A C 1
ATOM 519 O O . ALA A 1 72 ? 39.725 -4.114 -44.878 1.00 89.81 72 ALA A O 1
ATOM 520 N N . GLN A 1 73 ? 39.607 -2.787 -43.062 1.00 94.19 73 GLN A N 1
ATOM 521 C CA . GLN A 1 73 ? 38.316 -2.175 -43.369 1.00 94.19 73 GLN A CA 1
ATOM 522 C C . GLN A 1 73 ? 38.477 -0.797 -44.025 1.00 94.19 73 GLN A C 1
ATOM 524 O O . GLN A 1 73 ? 39.406 -0.040 -43.729 1.00 94.19 73 GLN A O 1
ATOM 529 N N . LYS A 1 74 ? 37.543 -0.468 -44.922 1.00 95.88 74 LYS A N 1
ATOM 530 C CA . LYS A 1 74 ? 37.471 0.818 -45.621 1.00 95.88 74 LYS A CA 1
ATOM 531 C C . LYS A 1 74 ? 36.309 1.688 -45.157 1.00 95.88 74 LYS A C 1
ATOM 533 O O . LYS A 1 74 ? 35.276 1.170 -44.728 1.00 95.88 74 LYS A O 1
ATOM 538 N N . VAL A 1 75 ? 36.463 2.994 -45.361 1.00 96.69 75 VAL A N 1
ATOM 539 C CA . VAL A 1 75 ? 35.468 4.053 -45.144 1.00 96.69 75 VAL A CA 1
ATOM 540 C C . VAL A 1 75 ? 35.375 4.998 -46.349 1.00 96.69 75 VAL A C 1
ATOM 542 O O . VAL A 1 75 ? 36.361 5.193 -47.068 1.00 96.69 75 VAL A O 1
ATOM 545 N N . TYR A 1 76 ? 34.198 5.585 -46.573 1.00 95.00 76 TYR A N 1
ATOM 546 C CA . TYR A 1 76 ? 33.996 6.687 -47.518 1.00 95.00 76 TYR A CA 1
ATOM 547 C C . TYR A 1 76 ? 34.260 8.035 -46.840 1.00 95.00 76 TYR A C 1
ATOM 549 O O . TYR A 1 76 ? 33.713 8.299 -45.772 1.00 95.00 76 TYR A O 1
ATOM 557 N N . PHE A 1 77 ? 35.076 8.888 -47.467 1.00 95.44 77 PHE A N 1
ATOM 558 C CA . PHE A 1 77 ? 35.346 10.249 -46.987 1.00 95.44 77 PHE A CA 1
ATOM 559 C C . PHE A 1 77 ? 35.917 11.115 -48.118 1.00 95.44 77 PHE A C 1
ATOM 561 O O . PHE A 1 77 ? 36.920 10.743 -48.723 1.00 95.44 77 PHE A O 1
ATOM 568 N N . GLY A 1 78 ? 35.315 12.256 -48.434 1.00 93.44 78 GLY A N 1
ATOM 569 C CA . GLY A 1 78 ? 35.693 13.082 -49.581 1.00 93.44 78 GLY A CA 1
ATOM 570 C C . GLY A 1 78 ? 35.295 12.495 -50.942 1.00 93.44 78 GLY A C 1
ATOM 571 O O . GLY A 1 78 ? 34.819 11.361 -51.071 1.00 93.44 78 GLY A O 1
ATOM 572 N N . LYS A 1 79 ? 35.499 13.282 -52.002 1.00 91.25 79 LYS A N 1
ATOM 573 C CA . LYS A 1 79 ? 35.131 12.971 -53.391 1.00 91.25 79 LYS A CA 1
ATOM 574 C C . LYS A 1 79 ? 36.218 13.380 -54.393 1.00 91.25 79 LYS A C 1
ATOM 576 O O . LYS A 1 79 ? 36.989 14.307 -54.170 1.00 91.25 79 LYS A O 1
ATOM 581 N N . ASN A 1 80 ? 36.257 12.710 -55.546 1.00 85.44 80 ASN A N 1
ATOM 582 C CA . ASN A 1 80 ? 37.050 13.124 -56.709 1.00 85.44 80 ASN A CA 1
ATOM 583 C C . ASN A 1 80 ? 36.111 13.308 -57.910 1.00 85.44 80 ASN A C 1
ATOM 585 O O . ASN A 1 80 ? 35.708 12.345 -58.571 1.00 85.44 80 ASN A O 1
ATOM 589 N N . GLY A 1 81 ? 35.689 14.556 -58.132 1.00 83.25 81 GLY A N 1
ATOM 590 C CA . GLY A 1 81 ? 34.495 14.852 -58.924 1.00 83.25 81 GLY A CA 1
ATOM 591 C C . GLY A 1 81 ? 33.241 14.336 -58.211 1.00 83.25 81 GLY A C 1
ATOM 592 O O . GLY A 1 81 ? 33.075 14.543 -57.017 1.00 83.25 81 GLY A O 1
ATOM 593 N N . GLU A 1 82 ? 32.371 13.625 -58.926 1.00 80.44 82 GLU A N 1
ATOM 594 C CA . GLU A 1 82 ? 31.133 13.056 -58.361 1.00 80.44 82 GLU A CA 1
ATOM 595 C C . GLU A 1 82 ? 31.354 11.744 -57.578 1.00 80.44 82 GLU A C 1
ATOM 597 O O . GLU A 1 82 ? 30.440 11.259 -56.915 1.00 80.44 82 GLU A O 1
ATOM 602 N N . LYS A 1 83 ? 32.548 11.137 -57.652 1.00 86.88 83 LYS A N 1
ATOM 603 C CA . LYS A 1 83 ? 32.825 9.818 -57.057 1.00 86.88 83 LYS A CA 1
ATOM 604 C C . LYS A 1 83 ? 33.315 9.939 -55.611 1.00 86.88 83 LYS A C 1
ATOM 606 O O . LYS A 1 83 ? 34.269 10.688 -55.403 1.00 86.88 83 LYS A O 1
ATOM 611 N N . PRO A 1 84 ? 32.776 9.171 -54.646 1.00 90.69 84 PRO A N 1
ATOM 612 C CA . PRO A 1 84 ? 33.333 9.108 -53.298 1.00 90.69 84 PRO A CA 1
ATOM 613 C C . PRO A 1 84 ? 34.727 8.467 -53.300 1.00 90.69 84 PRO A C 1
ATOM 615 O O . PRO A 1 84 ? 35.022 7.569 -54.096 1.00 90.69 84 PRO A O 1
ATOM 618 N N . LEU A 1 85 ? 35.589 8.945 -52.408 1.00 93.94 85 LEU A N 1
ATOM 619 C CA . LEU A 1 85 ? 36.912 8.386 -52.152 1.00 93.94 85 LEU A CA 1
ATOM 620 C C . LEU A 1 85 ? 36.829 7.297 -51.077 1.00 93.94 85 LEU A C 1
ATOM 622 O O . LEU A 1 85 ? 36.041 7.400 -50.139 1.00 93.94 85 LEU A O 1
ATOM 626 N N . GLN A 1 86 ? 37.659 6.262 -51.216 1.00 95.31 86 GLN A N 1
ATOM 627 C CA . GLN A 1 86 ? 37.806 5.195 -50.225 1.00 95.31 86 GLN A CA 1
ATOM 628 C C . GLN A 1 86 ? 39.127 5.341 -49.472 1.00 95.31 86 GLN A C 1
ATOM 630 O O . GLN A 1 86 ? 40.174 5.542 -50.093 1.00 95.31 86 GLN A O 1
ATOM 635 N N . TRP A 1 87 ? 39.085 5.146 -48.158 1.00 96.69 87 TRP A N 1
ATOM 636 C CA . TRP A 1 87 ? 40.251 5.162 -47.276 1.00 96.69 87 TRP A CA 1
ATOM 637 C C . TRP A 1 87 ? 40.250 3.908 -46.410 1.00 96.69 87 TRP A C 1
ATOM 639 O O . TRP A 1 87 ? 39.187 3.469 -45.979 1.00 96.69 87 TRP A O 1
ATOM 649 N N . TYR A 1 88 ? 41.415 3.321 -46.157 1.00 95.88 88 TYR A N 1
ATOM 650 C CA . TYR A 1 88 ? 41.573 2.281 -45.145 1.00 95.88 88 TYR A CA 1
ATOM 651 C C . TYR A 1 88 ? 41.681 2.914 -43.756 1.00 95.88 88 TYR A C 1
ATOM 653 O O . TYR A 1 88 ? 42.374 3.921 -43.589 1.00 95.88 88 TYR A O 1
ATOM 661 N N . ILE A 1 89 ? 41.052 2.287 -42.763 1.00 95.31 89 ILE A N 1
ATOM 662 C CA . ILE A 1 89 ? 41.296 2.581 -41.347 1.00 95.31 89 ILE A CA 1
ATOM 663 C C . ILE A 1 89 ? 42.658 1.986 -40.979 1.00 95.31 89 ILE A C 1
ATOM 665 O O . ILE A 1 89 ? 42.846 0.782 -41.123 1.00 95.31 89 ILE A O 1
ATOM 669 N N . ALA A 1 90 ? 43.603 2.814 -40.525 1.00 91.19 90 ALA A N 1
ATOM 670 C CA . ALA A 1 90 ? 44.945 2.377 -40.124 1.00 91.19 90 ALA A CA 1
ATOM 671 C C . ALA A 1 90 ? 45.129 2.242 -38.596 1.00 91.19 90 ALA A C 1
ATOM 673 O O . ALA A 1 90 ? 46.160 1.743 -38.146 1.00 91.19 90 ALA A O 1
ATOM 674 N N . GLY A 1 91 ? 44.131 2.655 -37.804 1.00 89.94 91 GLY A N 1
ATOM 675 C CA . GLY A 1 91 ? 44.135 2.619 -36.335 1.00 89.94 91 GLY A CA 1
ATOM 676 C C . GLY A 1 91 ? 44.406 3.980 -35.680 1.00 89.94 91 GLY A C 1
ATOM 677 O O . GLY A 1 91 ? 44.544 4.997 -36.363 1.00 89.94 91 GLY A O 1
ATOM 678 N N . LYS A 1 92 ? 44.442 4.008 -34.341 1.00 92.56 92 LYS A N 1
ATOM 679 C CA . LYS A 1 92 ? 44.620 5.232 -33.541 1.00 92.56 92 LYS A CA 1
ATOM 680 C C . LYS A 1 92 ? 46.044 5.787 -33.605 1.00 92.56 92 LYS A C 1
ATOM 682 O O . LYS A 1 92 ? 46.999 5.084 -33.275 1.00 92.56 92 LYS A O 1
ATOM 687 N N . ASP A 1 93 ? 46.177 7.081 -33.898 1.00 93.06 93 ASP A N 1
ATOM 688 C CA . ASP A 1 93 ? 47.418 7.814 -33.630 1.00 93.06 93 ASP A CA 1
ATOM 689 C C . ASP A 1 93 ? 47.536 8.080 -32.129 1.00 93.06 93 ASP A C 1
ATOM 691 O O . ASP A 1 93 ? 46.709 8.780 -31.539 1.00 93.06 93 ASP A O 1
ATOM 695 N N . SER A 1 94 ? 48.562 7.496 -31.514 1.00 90.50 94 SER A N 1
ATOM 696 C CA . SER A 1 94 ? 48.805 7.590 -30.071 1.00 90.50 94 SER A CA 1
ATOM 697 C C . SER A 1 94 ? 49.589 8.845 -29.664 1.00 90.50 94 SER A C 1
ATOM 699 O O . SER A 1 94 ? 49.859 9.027 -28.478 1.00 90.50 94 SER A O 1
ATOM 701 N N . ALA A 1 95 ? 49.974 9.707 -30.614 1.00 88.75 95 ALA A N 1
ATOM 702 C CA . ALA A 1 95 ? 50.582 11.007 -30.325 1.00 88.75 95 ALA A CA 1
ATOM 703 C C . ALA A 1 95 ? 49.547 12.117 -30.075 1.00 88.75 95 ALA A C 1
ATOM 705 O O . ALA A 1 95 ? 49.880 13.142 -29.482 1.00 88.75 95 ALA A O 1
ATOM 706 N N . GLN A 1 96 ? 48.316 11.930 -30.556 1.00 84.62 96 GLN A N 1
ATOM 707 C CA . GLN A 1 96 ? 47.213 12.868 -30.377 1.00 84.62 96 GLN A CA 1
ATOM 708 C C . GLN A 1 96 ? 46.522 12.596 -29.030 1.00 84.62 96 GLN A C 1
ATOM 710 O O . GLN A 1 96 ? 46.178 11.456 -28.724 1.00 84.62 96 GLN A O 1
ATOM 715 N N . GLU A 1 97 ? 46.283 13.639 -28.229 1.00 86.62 97 GLU A N 1
ATOM 716 C CA . GLU A 1 97 ? 45.640 13.513 -26.903 1.00 86.62 97 GLU A CA 1
ATOM 717 C C . GLU A 1 97 ? 44.111 13.298 -26.971 1.00 86.62 97 GLU A C 1
ATOM 719 O O . GLU A 1 97 ? 43.462 13.154 -25.936 1.00 86.62 97 GLU A O 1
ATOM 724 N N . ILE A 1 98 ? 43.539 13.264 -28.179 1.00 90.56 98 ILE A N 1
ATOM 725 C CA . ILE A 1 98 ? 42.107 13.081 -28.456 1.00 90.56 98 ILE A CA 1
ATOM 726 C C . ILE A 1 98 ? 41.831 11.778 -29.213 1.00 90.56 98 ILE A C 1
ATOM 728 O O . ILE A 1 98 ? 42.706 11.200 -29.868 1.00 90.56 98 ILE A O 1
ATOM 732 N N . ASP A 1 99 ? 40.587 11.315 -29.135 1.00 95.12 99 ASP A N 1
ATOM 733 C CA . ASP A 1 99 ? 40.137 10.111 -29.822 1.00 95.12 99 ASP A CA 1
ATOM 734 C C . ASP A 1 99 ? 40.052 10.344 -31.333 1.00 95.12 99 ASP A C 1
ATOM 736 O O . ASP A 1 99 ? 39.358 11.233 -31.821 1.00 95.12 99 ASP A O 1
ATOM 740 N N . ASN A 1 100 ? 40.850 9.571 -32.070 1.00 95.69 100 ASN A N 1
ATOM 741 C CA . ASN A 1 100 ? 41.143 9.795 -33.478 1.00 95.69 100 ASN A CA 1
ATOM 742 C C . ASN A 1 100 ? 41.583 8.490 -34.156 1.00 95.69 100 ASN A C 1
ATOM 744 O O . ASN A 1 100 ? 42.041 7.560 -33.486 1.00 95.69 100 ASN A O 1
ATOM 748 N N . ILE A 1 101 ? 41.527 8.452 -35.485 1.00 96.25 101 ILE A N 1
ATOM 749 C CA . ILE A 1 101 ? 42.119 7.383 -36.305 1.00 96.25 101 ILE A CA 1
ATOM 750 C C . ILE A 1 101 ? 42.844 7.959 -37.517 1.00 96.25 101 ILE A C 1
ATOM 752 O O . ILE A 1 101 ? 42.419 8.964 -38.084 1.00 96.25 101 ILE A O 1
ATOM 756 N N . VAL A 1 102 ? 43.913 7.297 -37.958 1.00 95.75 102 VAL A N 1
ATOM 757 C CA . VAL A 1 102 ? 44.548 7.608 -39.242 1.00 95.75 102 VAL A CA 1
ATOM 758 C C . VAL A 1 102 ? 43.803 6.906 -40.369 1.00 95.75 102 VAL A C 1
ATOM 760 O O . VAL A 1 102 ? 43.566 5.697 -40.323 1.00 95.75 102 VAL A O 1
ATOM 763 N N . LEU A 1 103 ? 43.467 7.673 -41.403 1.00 97.19 103 LEU A N 1
ATOM 764 C CA . LEU A 1 103 ? 42.859 7.195 -42.636 1.00 97.19 103 LEU A CA 1
ATOM 765 C C . LEU A 1 103 ? 43.866 7.304 -43.782 1.00 97.19 103 LEU A C 1
ATOM 767 O O . LEU A 1 103 ? 44.410 8.374 -44.044 1.00 97.19 103 LEU A O 1
ATOM 771 N N . PHE A 1 104 ? 44.112 6.188 -44.469 1.00 94.00 104 PHE A N 1
ATOM 772 C CA . PHE A 1 104 ? 45.054 6.073 -45.589 1.00 94.00 104 PHE A CA 1
ATOM 773 C C . PHE A 1 104 ? 44.299 5.902 -46.908 1.00 94.00 104 PHE A C 1
ATOM 775 O O . PHE A 1 104 ? 43.453 5.015 -47.017 1.00 94.00 104 PHE A O 1
ATOM 782 N N . SER A 1 105 ? 44.582 6.726 -47.922 1.00 94.69 105 SER A N 1
ATOM 783 C CA . SER A 1 105 ? 43.806 6.678 -49.165 1.00 94.69 105 SER A CA 1
ATOM 784 C C . SER A 1 105 ? 44.025 5.362 -49.914 1.00 94.69 105 SER A C 1
ATOM 786 O O . SER A 1 105 ? 45.154 4.950 -50.159 1.00 94.69 105 SER A O 1
ATOM 788 N N . ALA A 1 106 ? 42.945 4.694 -50.322 1.00 93.12 106 ALA A N 1
ATOM 789 C CA . ALA A 1 106 ? 43.026 3.398 -50.998 1.00 93.12 106 ALA A CA 1
ATOM 790 C C . ALA A 1 106 ? 43.381 3.500 -52.500 1.00 93.12 106 ALA A C 1
ATOM 792 O O . ALA A 1 106 ? 43.355 2.490 -53.208 1.00 93.12 106 ALA A O 1
ATOM 793 N N . GLN A 1 107 ? 43.635 4.715 -53.003 1.00 90.25 107 GLN A N 1
ATOM 794 C CA . GLN A 1 107 ? 43.814 5.050 -54.419 1.00 90.25 107 GLN A CA 1
ATOM 795 C C . GLN A 1 107 ? 44.485 6.427 -54.588 1.00 90.25 107 GLN A C 1
ATOM 797 O O . GLN A 1 107 ? 44.472 7.242 -53.669 1.00 90.25 107 GLN A O 1
ATOM 802 N N . GLY A 1 108 ? 45.021 6.717 -55.778 1.00 89.62 108 GLY A N 1
ATOM 803 C CA . GLY A 1 108 ? 45.516 8.054 -56.121 1.00 89.62 108 GLY A CA 1
ATOM 804 C C . GLY A 1 108 ? 44.433 9.136 -56.117 1.00 89.62 108 GLY A C 1
ATOM 805 O O . GLY A 1 108 ? 43.367 8.956 -56.712 1.00 89.62 108 GLY A O 1
ATOM 806 N N . LEU A 1 109 ? 44.721 10.283 -55.492 1.00 90.31 109 LEU A N 1
ATOM 807 C CA . LEU A 1 109 ? 43.851 11.468 -55.534 1.00 90.31 109 LEU A CA 1
ATOM 808 C C . LEU A 1 109 ? 44.161 12.378 -56.730 1.00 90.31 109 LEU A C 1
ATOM 810 O O . LEU A 1 109 ? 43.241 12.917 -57.353 1.00 90.31 109 LEU A O 1
ATOM 814 N N . ASP A 1 110 ? 45.449 12.514 -57.046 1.00 91.31 110 ASP A N 1
ATOM 815 C CA . ASP A 1 110 ? 46.005 13.243 -58.190 1.00 91.31 110 ASP A CA 1
ATOM 816 C C . ASP A 1 110 ? 47.390 12.656 -58.556 1.00 91.31 110 ASP A C 1
ATOM 818 O O . ASP A 1 110 ? 47.800 11.633 -58.000 1.00 91.31 110 ASP A O 1
ATOM 822 N N . THR A 1 111 ? 48.132 13.281 -59.474 1.00 92.56 111 THR A N 1
ATOM 823 C CA . THR A 1 111 ? 49.514 12.902 -59.817 1.00 92.56 111 THR A CA 1
ATOM 824 C C . THR A 1 111 ? 50.459 14.098 -59.796 1.00 92.56 111 THR A C 1
ATOM 826 O O . THR A 1 111 ? 50.152 15.140 -60.372 1.00 92.56 111 THR A O 1
ATOM 829 N N . SER A 1 112 ? 51.644 13.937 -59.208 1.00 91.12 112 SER A N 1
ATOM 830 C CA . SER A 1 112 ? 52.639 15.006 -59.078 1.00 91.12 112 SER A CA 1
ATOM 831 C C . SER A 1 112 ? 54.054 14.540 -59.426 1.00 91.12 112 SER A C 1
ATOM 833 O O . SER A 1 112 ? 54.387 13.350 -59.387 1.00 91.12 112 SER A O 1
ATOM 835 N N . ALA A 1 113 ? 54.907 15.506 -59.763 1.00 87.44 113 ALA A N 1
ATOM 836 C CA . ALA A 1 113 ? 56.351 15.361 -59.615 1.00 87.44 113 ALA A CA 1
ATOM 837 C C . ALA A 1 113 ? 56.755 15.820 -58.208 1.00 87.44 113 ALA A C 1
ATOM 839 O O . ALA A 1 113 ? 56.094 16.685 -57.631 1.00 87.44 113 ALA A O 1
ATOM 840 N N . PHE A 1 114 ? 57.855 15.294 -57.671 1.00 81.69 114 PHE A N 1
ATOM 841 C CA . PHE A 1 114 ? 58.348 15.718 -56.358 1.00 81.69 114 PHE A CA 1
ATOM 842 C C . PHE A 1 114 ? 58.990 17.116 -56.427 1.00 81.69 114 PHE A C 1
ATOM 844 O O . PHE A 1 114 ? 58.716 17.968 -55.586 1.00 81.69 114 PHE A O 1
ATOM 851 N N . GLY A 1 115 ? 59.778 17.383 -57.476 1.00 73.44 115 GLY A N 1
ATOM 852 C CA . GLY A 1 115 ? 60.427 18.680 -57.702 1.00 73.44 115 GLY A CA 1
ATOM 853 C C . GLY A 1 115 ? 61.868 18.739 -57.180 1.00 73.44 115 GLY A C 1
ATOM 854 O O . GLY A 1 115 ? 62.650 17.819 -57.419 1.00 73.44 115 GLY A O 1
ATOM 855 N N . ASP A 1 116 ? 62.234 19.842 -56.519 1.00 66.12 116 ASP A N 1
ATOM 856 C CA . ASP A 1 116 ? 63.508 19.964 -55.794 1.00 66.12 116 ASP A CA 1
ATOM 857 C C . ASP A 1 116 ? 63.406 19.150 -54.496 1.00 66.12 116 ASP A C 1
ATOM 859 O O . ASP A 1 116 ? 62.498 19.372 -53.700 1.00 66.12 116 ASP A O 1
ATOM 863 N N . ILE A 1 117 ? 64.281 18.158 -54.309 1.00 59.97 117 ILE A N 1
ATOM 864 C CA . ILE A 1 117 ? 64.048 17.103 -53.312 1.00 59.97 117 ILE A CA 1
ATOM 865 C C . ILE A 1 117 ? 64.484 17.464 -51.890 1.00 59.97 117 ILE A C 1
ATOM 867 O O . ILE A 1 117 ? 64.211 16.715 -50.953 1.00 59.97 117 ILE A O 1
ATOM 871 N N . ASN A 1 118 ? 65.240 18.553 -51.729 1.00 61.78 118 ASN A N 1
ATOM 872 C CA . ASN A 1 118 ? 66.101 18.733 -50.558 1.00 61.78 118 ASN A CA 1
ATOM 873 C C . ASN A 1 118 ? 65.334 18.859 -49.226 1.00 61.78 118 ASN A C 1
ATOM 875 O O . ASN A 1 118 ? 65.925 18.605 -48.177 1.00 61.78 118 ASN A O 1
ATOM 879 N N . ILE A 1 119 ? 64.042 19.204 -49.266 1.00 61.81 119 ILE A N 1
ATOM 880 C CA . ILE A 1 119 ? 63.067 19.075 -48.172 1.00 61.81 119 ILE A CA 1
ATOM 881 C C . ILE A 1 119 ? 61.692 18.781 -48.814 1.00 61.81 119 ILE A C 1
ATOM 883 O O . ILE A 1 119 ? 61.452 19.191 -49.946 1.00 61.81 119 ILE A O 1
ATOM 887 N N . TYR A 1 120 ? 60.769 18.119 -48.104 1.00 73.50 120 TYR A N 1
ATOM 888 C CA . TYR A 1 120 ? 59.347 18.046 -48.499 1.00 73.50 120 TYR A CA 1
ATOM 889 C C . TYR A 1 120 ? 58.700 19.448 -48.580 1.00 73.50 120 TYR A C 1
ATOM 891 O O . TYR A 1 120 ? 57.842 19.682 -49.429 1.00 73.50 120 TYR A O 1
ATOM 899 N N . ALA A 1 121 ? 59.193 20.380 -47.753 1.00 68.69 121 ALA A N 1
ATOM 900 C CA . ALA A 1 121 ? 58.819 21.791 -47.676 1.00 68.69 121 ALA A CA 1
ATOM 901 C C . ALA A 1 121 ? 58.854 22.528 -49.030 1.00 68.69 121 ALA A C 1
ATOM 903 O O . ALA A 1 121 ? 59.920 22.706 -49.624 1.00 68.69 121 ALA A O 1
ATOM 904 N N . GLY A 1 122 ? 57.707 23.034 -49.479 1.00 67.81 122 GLY A N 1
ATOM 905 C CA . GLY A 1 122 ? 57.556 23.760 -50.740 1.00 67.81 122 GLY A CA 1
ATOM 906 C C . GLY A 1 122 ? 57.735 22.886 -51.986 1.00 67.81 122 GLY A C 1
ATOM 907 O O . GLY A 1 122 ? 57.964 23.419 -53.076 1.00 67.81 122 GLY A O 1
ATOM 908 N N . SER A 1 123 ? 57.665 21.559 -51.841 1.00 79.12 123 SER A N 1
ATOM 909 C CA . SER A 1 123 ? 57.736 20.618 -52.961 1.00 79.12 123 SER A CA 1
ATOM 910 C C . SER A 1 123 ? 56.483 20.693 -53.843 1.00 79.12 123 SER A C 1
ATOM 912 O O . SER A 1 123 ? 55.401 21.093 -53.408 1.00 79.12 123 SER A O 1
ATOM 914 N N . THR A 1 124 ? 56.588 20.255 -55.102 1.00 85.00 124 THR A N 1
ATOM 915 C CA . THR A 1 124 ? 55.398 20.147 -55.966 1.00 85.00 124 THR A CA 1
ATOM 916 C C . THR A 1 124 ? 54.484 18.988 -55.564 1.00 85.00 124 THR A C 1
ATOM 918 O O . THR A 1 124 ? 53.323 18.970 -55.968 1.00 85.00 124 THR A O 1
ATOM 921 N N . LEU A 1 125 ? 54.968 18.055 -54.736 1.00 86.50 125 LEU A N 1
ATOM 922 C CA . LEU A 1 125 ? 54.138 17.055 -54.068 1.00 86.50 125 LEU A CA 1
ATOM 923 C C . LEU A 1 125 ? 53.265 17.703 -52.987 1.00 86.50 125 LEU A C 1
ATOM 925 O O . LEU A 1 125 ? 52.047 17.555 -53.042 1.00 86.50 125 LEU A O 1
ATOM 929 N N . GLU A 1 126 ? 53.872 18.446 -52.060 1.00 85.69 126 GLU A N 1
ATOM 930 C CA . GLU A 1 126 ? 53.171 19.130 -50.968 1.00 85.69 126 GLU A CA 1
ATOM 931 C C . GLU A 1 126 ? 52.089 20.078 -51.495 1.00 85.69 126 GLU A C 1
ATOM 933 O O . GLU A 1 126 ? 50.924 19.910 -51.152 1.00 85.69 126 GLU A O 1
ATOM 938 N N . ALA A 1 127 ? 52.422 20.969 -52.432 1.00 87.00 127 ALA A N 1
ATOM 939 C CA . ALA A 1 127 ? 51.447 21.898 -53.012 1.00 87.00 127 ALA A CA 1
ATOM 940 C C . ALA A 1 127 ? 50.294 21.199 -53.777 1.00 87.00 127 ALA A C 1
ATOM 942 O O . ALA A 1 127 ? 49.234 21.790 -53.988 1.00 87.00 127 ALA A O 1
ATOM 943 N N . THR A 1 128 ? 50.475 19.938 -54.199 1.00 90.44 128 THR A N 1
ATOM 944 C CA . THR A 1 128 ? 49.391 19.116 -54.778 1.00 90.44 128 THR A CA 1
ATOM 945 C C . THR A 1 128 ? 48.508 18.497 -53.686 1.00 90.44 128 THR A C 1
ATOM 947 O O . THR A 1 128 ? 47.310 18.319 -53.897 1.00 90.44 128 THR A O 1
ATOM 950 N N . ILE A 1 129 ? 49.081 18.192 -52.518 1.00 89.94 129 ILE A N 1
ATOM 951 C CA . ILE A 1 129 ? 48.373 17.684 -51.335 1.00 89.94 129 ILE A CA 1
ATOM 952 C C . ILE A 1 129 ? 47.559 18.811 -50.683 1.00 89.94 129 ILE A C 1
ATOM 954 O O . ILE A 1 129 ? 46.355 18.642 -50.518 1.00 89.94 129 ILE A O 1
ATOM 958 N N . GLU A 1 130 ? 48.157 19.982 -50.438 1.00 88.38 130 GLU A N 1
ATOM 959 C CA . GLU A 1 130 ? 47.443 21.200 -50.009 1.00 88.38 130 GLU A CA 1
ATOM 960 C C . GLU A 1 130 ? 46.297 21.537 -50.980 1.00 88.38 130 GLU A C 1
ATOM 962 O O . GLU A 1 130 ? 45.173 21.818 -50.575 1.00 88.38 130 GLU A O 1
ATOM 967 N N . GLY A 1 131 ? 46.546 21.427 -52.292 1.00 87.94 131 GLY A N 1
ATOM 968 C CA . GLY A 1 131 ? 45.536 21.630 -53.335 1.00 87.94 131 GLY A CA 1
ATOM 969 C C . GLY A 1 131 ? 44.379 20.617 -53.340 1.00 87.94 131 GLY A C 1
ATOM 970 O O . GLY A 1 131 ? 43.414 20.823 -54.082 1.00 87.94 131 GLY A O 1
ATOM 971 N N . CYS A 1 132 ? 44.458 19.545 -52.546 1.00 90.69 132 CYS A N 1
ATOM 972 C CA . CYS A 1 132 ? 43.383 18.577 -52.318 1.00 90.69 132 CYS A CA 1
ATOM 973 C C . CYS A 1 132 ? 42.593 18.832 -51.019 1.00 90.69 132 CYS A C 1
ATOM 975 O O . CYS A 1 132 ? 41.507 18.266 -50.880 1.00 90.69 132 CYS A O 1
ATOM 977 N N . GLU A 1 133 ? 43.091 19.658 -50.092 1.00 89.94 133 GLU A N 1
ATOM 978 C CA . GLU A 1 133 ? 42.357 20.070 -48.884 1.00 89.94 133 GLU A CA 1
ATOM 979 C C . GLU A 1 133 ? 41.147 20.966 -49.238 1.00 89.94 133 GLU A C 1
ATOM 981 O O . GLU A 1 133 ? 40.929 21.325 -50.401 1.00 89.94 133 GLU A O 1
ATOM 986 N N . TYR A 1 134 ? 40.302 21.302 -48.258 1.00 90.56 134 TYR A N 1
ATOM 987 C CA . TYR A 1 134 ? 39.139 22.155 -48.510 1.00 90.56 134 TYR A CA 1
ATOM 988 C C . TYR A 1 134 ? 39.531 23.626 -48.714 1.00 90.56 134 TYR A C 1
ATOM 990 O O . TYR A 1 134 ? 40.097 24.276 -47.837 1.00 90.56 134 TYR A O 1
ATOM 998 N N . ALA A 1 135 ? 39.119 24.191 -49.850 1.00 87.12 135 ALA A N 1
ATOM 999 C CA . ALA A 1 135 ? 39.046 25.634 -50.046 1.00 87.12 135 ALA A CA 1
ATOM 1000 C C . ALA A 1 135 ? 37.758 26.022 -50.793 1.00 87.12 135 ALA A C 1
ATOM 1002 O O . ALA A 1 135 ? 37.491 25.515 -51.885 1.00 87.12 135 ALA A O 1
ATOM 1003 N N . GLU A 1 136 ? 37.010 26.976 -50.225 1.00 80.00 136 GLU A N 1
ATOM 1004 C CA . GLU A 1 136 ? 35.663 27.438 -50.630 1.00 80.00 136 GLU A CA 1
ATOM 1005 C C . GLU A 1 136 ? 35.510 27.765 -52.131 1.00 80.00 136 GLU A C 1
ATOM 1007 O O . GLU A 1 136 ? 34.431 27.628 -52.704 1.00 80.00 136 GLU A O 1
ATOM 1012 N N . SER A 1 137 ? 36.593 28.184 -52.792 1.00 79.50 137 SER A N 1
ATOM 1013 C CA . SER A 1 137 ? 36.603 28.568 -54.210 1.00 79.50 137 SER A CA 1
ATOM 1014 C C . SER A 1 137 ? 37.521 27.714 -55.096 1.00 79.50 137 SER A C 1
ATOM 1016 O O . SER A 1 137 ? 37.832 28.126 -56.216 1.00 79.50 137 SER A O 1
ATOM 1018 N N . SER A 1 138 ? 38.006 26.566 -54.612 1.00 81.44 138 SER A N 1
ATOM 1019 C CA . SER A 1 138 ? 38.889 25.675 -55.376 1.00 81.44 138 SER A CA 1
ATOM 1020 C C . SER A 1 138 ? 38.121 24.531 -56.039 1.00 81.44 138 SER A C 1
ATOM 1022 O O . SER A 1 138 ? 37.298 23.863 -55.420 1.00 81.44 138 SER A O 1
ATOM 1024 N N . SER A 1 139 ? 38.430 24.271 -57.313 1.00 76.69 139 SER A N 1
ATOM 1025 C CA . SER A 1 139 ? 37.899 23.131 -58.072 1.00 76.69 139 SER A CA 1
ATOM 1026 C C . SER A 1 139 ? 38.763 21.866 -57.972 1.00 76.69 139 SER A C 1
ATOM 1028 O O . SER A 1 139 ? 38.507 20.911 -58.703 1.00 76.69 139 SER A O 1
ATOM 1030 N N . THR A 1 140 ? 39.822 21.871 -57.154 1.00 83.75 140 THR A N 1
ATOM 1031 C CA . THR A 1 140 ? 40.692 20.701 -56.922 1.00 83.75 140 THR A CA 1
ATOM 1032 C C . THR A 1 140 ? 40.457 20.031 -55.569 1.00 83.75 140 THR A C 1
ATOM 1034 O O . THR A 1 140 ? 40.795 18.850 -55.449 1.00 83.75 140 THR A O 1
ATOM 1037 N N . SER A 1 141 ? 39.832 20.743 -54.617 1.00 90.69 141 SER A N 1
ATOM 1038 C CA . SER A 1 141 ? 39.433 20.263 -53.287 1.00 90.69 141 SER A CA 1
ATOM 1039 C C . SER A 1 141 ? 38.759 18.894 -53.355 1.00 90.69 141 SER A C 1
ATOM 1041 O O . SER A 1 141 ? 37.901 18.661 -54.212 1.00 90.69 141 SER A O 1
ATOM 1043 N N . LYS A 1 142 ? 39.122 17.995 -52.436 1.00 93.50 142 LYS A N 1
ATOM 1044 C CA . LYS A 1 142 ? 38.532 16.651 -52.325 1.00 93.50 142 LYS A CA 1
ATOM 1045 C C . LYS A 1 142 ? 37.540 16.519 -51.167 1.00 93.50 142 LYS A C 1
ATOM 1047 O O . LYS A 1 142 ? 36.874 15.495 -51.079 1.00 93.50 142 LYS A O 1
ATOM 1052 N N . PHE A 1 143 ? 37.421 17.535 -50.316 1.00 94.69 143 PHE A N 1
ATOM 1053 C CA . PHE A 1 143 ? 36.592 17.534 -49.107 1.00 94.69 143 PHE A CA 1
ATOM 1054 C C . PHE A 1 143 ? 35.705 18.787 -49.062 1.00 94.69 143 PHE A C 1
ATOM 1056 O O . PHE A 1 143 ? 36.061 19.816 -49.645 1.00 94.69 143 PHE A O 1
ATOM 1063 N N . THR A 1 144 ? 34.558 18.710 -48.388 1.00 93.81 144 THR A N 1
ATOM 1064 C CA . THR A 1 144 ? 33.714 19.869 -48.036 1.00 93.81 144 THR A CA 1
ATOM 1065 C C . THR A 1 144 ? 34.216 20.582 -46.779 1.00 93.81 144 THR A C 1
ATOM 1067 O O . THR A 1 144 ? 35.132 20.111 -46.109 1.00 93.81 144 THR A O 1
ATOM 1070 N N . ALA A 1 145 ? 33.581 21.702 -46.414 1.00 93.62 145 ALA A N 1
ATOM 1071 C CA . ALA A 1 145 ? 33.812 22.366 -45.129 1.00 93.62 145 ALA A CA 1
ATOM 1072 C C . ALA A 1 145 ? 33.464 21.469 -43.925 1.00 93.62 145 ALA A C 1
ATOM 1074 O O . ALA A 1 145 ? 34.135 21.532 -42.895 1.00 93.62 145 ALA A O 1
ATOM 1075 N N . ALA A 1 146 ? 32.426 20.636 -44.050 1.00 93.56 146 ALA A N 1
ATOM 1076 C CA . ALA A 1 146 ? 32.004 19.709 -43.005 1.00 93.56 146 ALA A CA 1
ATOM 1077 C C . ALA A 1 146 ? 33.002 18.548 -42.852 1.00 93.56 146 ALA A C 1
ATOM 1079 O O . ALA A 1 146 ? 33.428 18.255 -41.740 1.00 93.56 146 ALA A O 1
ATOM 1080 N N . GLU A 1 147 ? 33.451 17.956 -43.965 1.00 95.50 147 GLU A N 1
ATOM 1081 C CA . GLU A 1 147 ? 34.502 16.931 -43.966 1.00 95.50 147 GLU A CA 1
ATOM 1082 C C . GLU A 1 147 ? 35.832 17.493 -43.429 1.00 95.50 147 GLU A C 1
ATOM 1084 O O . GLU A 1 147 ? 36.433 16.908 -42.533 1.00 95.50 147 GLU A O 1
ATOM 1089 N N . ASP A 1 148 ? 36.262 18.673 -43.885 1.00 94.19 148 ASP A N 1
ATOM 1090 C CA . ASP A 1 148 ? 37.474 19.338 -43.388 1.00 94.19 148 ASP A CA 1
ATOM 1091 C C . ASP A 1 148 ? 37.419 19.645 -41.881 1.00 94.19 148 ASP A C 1
ATOM 1093 O O . ASP A 1 148 ? 38.437 19.550 -41.193 1.00 94.19 148 ASP A O 1
ATOM 1097 N N . SER A 1 149 ? 36.238 19.952 -41.338 1.00 94.12 149 SER A N 1
ATOM 1098 C CA . SER A 1 149 ? 36.056 20.196 -39.899 1.00 94.12 149 SER A CA 1
ATOM 1099 C C . SER A 1 149 ? 36.294 18.950 -39.033 1.00 94.12 149 SER A C 1
ATOM 1101 O O . SER A 1 149 ? 36.568 19.094 -37.845 1.00 94.12 149 SER A O 1
ATOM 1103 N N . LEU A 1 150 ? 36.249 17.746 -39.619 1.00 95.69 150 LEU A N 1
ATOM 1104 C CA . LEU A 1 150 ? 36.578 16.473 -38.963 1.00 95.69 150 LEU A CA 1
ATOM 1105 C C . LEU A 1 150 ? 38.060 16.074 -39.141 1.00 95.69 150 LEU A C 1
ATOM 1107 O O . LEU A 1 150 ? 38.503 15.076 -38.575 1.00 95.69 150 LEU A O 1
ATOM 1111 N N . MET A 1 151 ? 38.840 16.811 -39.941 1.00 95.50 151 MET A N 1
ATOM 1112 C CA . MET A 1 151 ? 40.248 16.507 -40.223 1.00 95.50 151 MET A CA 1
ATOM 1113 C C . MET A 1 151 ? 41.188 17.252 -39.263 1.00 95.50 151 MET A C 1
ATOM 1115 O O . MET A 1 151 ? 41.227 18.485 -39.227 1.00 95.50 151 MET A O 1
ATOM 1119 N N . LEU A 1 152 ? 42.000 16.500 -38.519 1.00 94.25 152 LEU A N 1
ATOM 1120 C CA . LEU A 1 152 ? 42.915 17.029 -37.510 1.00 94.25 152 LEU A CA 1
ATOM 1121 C C . LEU A 1 152 ? 44.219 17.553 -38.114 1.00 94.25 152 LEU A C 1
ATOM 1123 O O . LEU A 1 152 ? 44.912 16.863 -38.858 1.00 94.25 152 LEU A O 1
ATOM 1127 N N . SER A 1 153 ? 44.596 18.769 -37.719 1.00 90.38 153 SER A N 1
ATOM 1128 C CA . SER A 1 153 ? 45.885 19.372 -38.056 1.00 90.38 153 SER A CA 1
ATOM 1129 C C . SER A 1 153 ? 47.020 18.696 -37.270 1.00 90.38 153 SER A C 1
ATOM 1131 O O . SER A 1 153 ? 47.264 19.011 -36.105 1.00 90.38 153 SER A O 1
ATOM 1133 N N . THR A 1 154 ? 47.741 17.780 -37.914 1.00 88.31 154 THR A N 1
ATOM 1134 C CA . THR A 1 154 ? 48.729 16.883 -37.296 1.00 88.31 154 THR A CA 1
ATOM 1135 C C . THR A 1 154 ? 50.161 17.427 -37.393 1.00 88.31 154 THR A C 1
ATOM 1137 O O . THR A 1 154 ? 50.585 17.947 -38.426 1.00 88.31 154 THR A O 1
ATOM 1140 N N . SER A 1 155 ? 50.934 17.294 -36.306 1.00 87.06 155 SER A N 1
ATOM 1141 C CA . SER A 1 155 ? 52.386 17.556 -36.280 1.00 87.06 155 SER A CA 1
ATOM 1142 C C . SER A 1 155 ? 53.151 16.278 -36.624 1.00 87.06 155 SER A C 1
ATOM 1144 O O . SER A 1 155 ? 52.861 15.236 -36.052 1.00 87.06 155 SER A O 1
ATOM 1146 N N . LEU A 1 156 ? 54.128 16.342 -37.533 1.00 84.19 156 LEU A N 1
ATOM 1147 C CA . LEU A 1 156 ? 54.751 15.154 -38.144 1.00 84.19 156 LEU A CA 1
ATOM 1148 C C . LEU A 1 156 ? 56.258 15.090 -37.831 1.00 84.19 156 LEU A C 1
ATOM 1150 O O . LEU A 1 156 ? 56.968 16.083 -38.003 1.00 84.19 156 LEU A O 1
ATOM 1154 N N . ALA A 1 157 ? 56.757 13.937 -37.380 1.00 68.44 157 ALA A N 1
ATOM 1155 C CA . ALA A 1 157 ? 58.010 13.828 -36.624 1.00 68.44 157 ALA A CA 1
ATOM 1156 C C . ALA A 1 157 ? 59.329 14.102 -37.383 1.00 68.44 157 ALA A C 1
ATOM 1158 O O . ALA A 1 157 ? 60.359 14.303 -36.733 1.00 68.44 157 ALA A O 1
ATOM 1159 N N . SER A 1 158 ? 59.362 14.114 -38.723 1.00 62.62 158 SER A N 1
ATOM 1160 C CA . SER A 1 158 ? 60.603 14.399 -39.471 1.00 62.62 158 SER A CA 1
ATOM 1161 C C . SER A 1 158 ? 60.396 14.994 -40.873 1.00 62.62 158 SER A C 1
ATOM 1163 O O . SER A 1 158 ? 59.371 14.774 -41.509 1.00 62.62 158 SER A O 1
ATOM 1165 N N . ASN A 1 159 ? 61.404 15.750 -41.340 1.00 55.41 159 ASN A N 1
ATOM 1166 C CA . ASN A 1 159 ? 61.469 16.447 -42.640 1.00 55.41 159 ASN A CA 1
ATOM 1167 C C . ASN A 1 159 ? 60.268 17.360 -42.944 1.00 55.41 159 ASN A C 1
ATOM 1169 O O . ASN A 1 159 ? 59.662 17.325 -44.010 1.00 55.41 159 ASN A O 1
ATOM 1173 N N . GLN A 1 160 ? 60.000 18.207 -41.954 1.00 56.34 160 GLN A N 1
ATOM 1174 C CA . GLN A 1 160 ? 58.957 19.223 -41.888 1.00 56.34 160 GLN A CA 1
ATOM 1175 C C . GLN A 1 160 ? 59.054 20.344 -42.950 1.00 56.34 160 GLN A C 1
ATOM 1177 O O . GLN A 1 160 ? 60.162 20.735 -43.340 1.00 56.34 160 GLN A O 1
ATOM 1182 N N . PRO A 1 161 ? 57.902 20.937 -43.315 1.00 45.28 161 PRO A N 1
ATOM 1183 C CA . PRO A 1 161 ? 57.772 22.318 -43.788 1.00 45.28 161 PRO A CA 1
ATOM 1184 C C . PRO A 1 161 ? 58.340 23.350 -42.804 1.00 45.28 161 PRO A C 1
ATOM 1186 O O . PRO A 1 161 ? 58.706 23.035 -41.670 1.00 45.28 161 PRO A O 1
ATOM 1189 N N . SER A 1 162 ? 58.409 24.618 -43.209 1.00 48.50 162 SER A N 1
ATOM 1190 C CA . SER A 1 162 ? 58.666 25.697 -42.250 1.00 48.50 162 SER A CA 1
ATOM 1191 C C . SER A 1 162 ? 57.428 25.928 -41.377 1.00 48.50 162 SER A C 1
ATOM 1193 O O . SER A 1 162 ? 56.484 26.583 -41.811 1.00 48.50 162 SER A O 1
ATOM 1195 N N . ASP A 1 163 ? 57.469 25.375 -40.162 1.00 51.59 163 ASP A N 1
ATOM 1196 C CA . ASP A 1 163 ? 56.610 25.704 -39.017 1.00 51.59 163 ASP A CA 1
ATOM 1197 C C . ASP A 1 163 ? 55.080 25.605 -39.228 1.00 51.59 163 ASP A C 1
ATOM 1199 O O . ASP A 1 163 ? 54.355 26.584 -39.069 1.00 51.59 163 ASP A O 1
ATOM 1203 N N . GLY A 1 164 ? 54.562 24.387 -39.463 1.00 62.75 164 GLY A N 1
ATOM 1204 C CA . GLY A 1 164 ? 53.112 24.142 -39.464 1.00 62.75 164 GLY A CA 1
ATOM 1205 C C . GLY A 1 164 ? 52.672 22.680 -39.303 1.00 62.75 164 GLY A C 1
ATOM 1206 O O . GLY A 1 164 ? 53.351 21.749 -39.727 1.00 62.75 164 GLY A O 1
ATOM 1207 N N . THR A 1 165 ? 51.502 22.491 -38.690 1.00 75.12 165 THR A N 1
ATOM 1208 C CA . THR A 1 165 ? 50.700 21.261 -38.778 1.00 75.12 165 THR A CA 1
ATOM 1209 C C . THR A 1 165 ? 50.030 21.157 -40.152 1.00 75.12 165 THR A C 1
ATOM 1211 O O . THR A 1 165 ? 49.647 22.177 -40.718 1.00 75.12 165 THR A O 1
ATOM 1214 N N . ALA A 1 166 ? 49.819 19.939 -40.658 1.00 83.81 166 ALA A N 1
ATOM 1215 C CA . ALA A 1 166 ? 49.060 19.685 -41.891 1.00 83.81 166 ALA A CA 1
ATOM 1216 C C . ALA A 1 166 ? 47.841 18.801 -41.593 1.00 83.81 166 ALA A C 1
ATOM 1218 O O . ALA A 1 166 ? 47.924 17.943 -40.711 1.00 83.81 166 ALA A O 1
ATOM 1219 N N . LYS A 1 167 ? 46.719 18.980 -42.303 1.00 90.44 167 LYS A N 1
ATOM 1220 C CA . LYS A 1 167 ? 45.578 18.055 -42.184 1.00 90.44 167 LYS A CA 1
ATOM 1221 C C . LYS A 1 167 ? 45.817 16.817 -43.041 1.00 90.44 167 LYS A C 1
ATOM 1223 O O . LYS A 1 167 ? 45.726 15.697 -42.546 1.00 90.44 167 LYS A O 1
ATOM 1228 N N . LEU A 1 168 ? 46.195 17.018 -44.300 1.00 93.06 168 LEU A N 1
ATOM 1229 C CA . LEU A 1 168 ? 46.509 15.974 -45.267 1.00 93.06 168 LEU A CA 1
ATOM 1230 C C . LEU A 1 168 ? 48.027 15.875 -45.487 1.00 93.06 168 LEU A C 1
ATOM 1232 O O . LEU A 1 168 ? 48.703 16.880 -45.692 1.00 93.06 168 LEU A O 1
ATOM 1236 N N . TYR A 1 169 ? 48.592 14.664 -45.463 1.00 90.81 169 TYR A N 1
ATOM 1237 C CA . TYR A 1 169 ? 50.043 14.473 -45.571 1.00 90.81 169 TYR A CA 1
ATOM 1238 C C . TYR A 1 169 ? 50.458 13.232 -46.370 1.00 90.81 169 TYR A C 1
ATOM 1240 O O . TYR A 1 169 ? 49.776 12.208 -46.386 1.00 90.81 169 TYR A O 1
ATOM 1248 N N . ALA A 1 170 ? 51.629 13.295 -47.012 1.00 90.69 170 ALA A N 1
ATOM 1249 C CA . ALA A 1 170 ? 52.260 12.117 -47.607 1.00 90.69 170 ALA A CA 1
ATOM 1250 C C . ALA A 1 170 ? 52.835 11.182 -46.527 1.00 90.69 170 ALA A C 1
ATOM 1252 O O . ALA A 1 170 ? 53.393 11.635 -45.520 1.00 90.69 170 ALA A O 1
ATOM 1253 N N . LEU A 1 171 ? 52.728 9.874 -46.770 1.00 92.31 171 LEU A N 1
ATOM 1254 C CA . LEU A 1 171 ? 53.231 8.816 -45.891 1.00 92.31 171 LEU A CA 1
ATOM 1255 C C . LEU A 1 171 ? 54.761 8.730 -45.940 1.00 92.31 171 LEU A C 1
ATOM 1257 O O . LEU A 1 171 ? 55.399 9.220 -46.873 1.00 92.31 171 LEU A O 1
ATOM 1261 N N . ASN A 1 172 ? 55.356 8.109 -44.928 1.00 91.25 172 ASN A N 1
ATOM 1262 C CA . ASN A 1 172 ? 56.803 8.010 -44.757 1.00 91.25 172 ASN A CA 1
ATOM 1263 C C . ASN A 1 172 ? 57.288 6.554 -44.887 1.00 91.25 172 ASN A C 1
ATOM 1265 O O . ASN A 1 172 ? 56.499 5.623 -45.052 1.00 91.25 172 ASN A O 1
ATOM 1269 N N . SER A 1 173 ? 58.601 6.340 -44.811 1.00 90.31 173 SER A N 1
ATOM 1270 C CA . SER A 1 173 ? 59.174 5.006 -44.617 1.00 90.31 173 SER A CA 1
ATOM 1271 C C . SER A 1 173 ? 60.448 5.077 -43.785 1.00 90.31 173 SER A C 1
ATOM 1273 O O . SER A 1 173 ? 61.267 5.980 -43.941 1.00 90.31 173 SER A O 1
ATOM 1275 N N . GLN A 1 174 ? 60.655 4.050 -42.964 1.00 87.38 174 GLN A N 1
ATOM 1276 C CA . GLN A 1 174 ? 61.850 3.858 -42.140 1.00 87.38 174 GLN A CA 1
ATOM 1277 C C . GLN A 1 174 ? 63.059 3.313 -42.949 1.00 87.38 174 GLN A C 1
ATOM 1279 O O . GLN A 1 174 ? 64.077 2.923 -42.372 1.00 87.38 174 GLN A O 1
ATOM 1284 N N . GLY A 1 175 ? 62.959 3.247 -44.286 1.00 88.31 175 GLY A N 1
ATOM 1285 C CA . GLY A 1 175 ? 64.051 2.899 -45.205 1.00 88.31 175 GLY A CA 1
ATOM 1286 C C . GLY A 1 175 ? 63.589 2.436 -46.596 1.00 88.31 175 GLY A C 1
ATOM 1287 O O . GLY A 1 175 ? 62.475 2.741 -47.024 1.00 88.31 175 GLY A O 1
ATOM 1288 N N . TYR A 1 176 ? 64.466 1.735 -47.322 1.00 90.75 176 TYR A N 1
ATOM 1289 C CA . TYR A 1 176 ? 64.256 1.309 -48.714 1.00 90.75 176 TYR A CA 1
ATOM 1290 C C . TYR A 1 176 ? 65.004 0.013 -49.068 1.00 90.75 176 TYR A C 1
ATOM 1292 O O . TYR A 1 176 ? 66.033 -0.322 -48.477 1.00 90.75 176 TYR A O 1
ATOM 1300 N N . GLY A 1 177 ? 64.509 -0.692 -50.087 1.00 91.12 177 GLY A N 1
ATOM 1301 C CA . GLY A 1 177 ? 64.988 -2.000 -50.537 1.00 91.12 177 GLY A CA 1
ATOM 1302 C C . GLY A 1 177 ? 64.005 -3.130 -50.216 1.00 91.12 177 GLY A C 1
ATOM 1303 O O . GLY A 1 177 ? 62.983 -2.913 -49.575 1.00 91.12 177 GLY A O 1
ATOM 1304 N N . TYR A 1 178 ? 64.317 -4.349 -50.665 1.00 90.62 178 TYR A N 1
ATOM 1305 C CA . TYR A 1 178 ? 63.394 -5.498 -50.639 1.00 90.62 178 TYR A CA 1
ATOM 1306 C C . TYR A 1 178 ? 62.860 -5.886 -49.248 1.00 90.62 178 TYR A C 1
ATOM 1308 O O . TYR A 1 178 ? 61.788 -6.477 -49.170 1.00 90.62 178 TYR A O 1
ATOM 1316 N N . ASP A 1 179 ? 63.575 -5.549 -48.172 1.00 90.19 179 ASP A N 1
ATOM 1317 C CA . ASP A 1 179 ? 63.152 -5.819 -46.790 1.00 90.19 179 ASP A CA 1
ATOM 1318 C C . ASP A 1 179 ? 62.119 -4.793 -46.261 1.00 90.19 179 ASP A C 1
ATOM 1320 O O . ASP A 1 179 ? 61.535 -4.988 -45.198 1.00 90.19 179 ASP A O 1
ATOM 1324 N N . TYR A 1 180 ? 61.873 -3.700 -46.998 1.00 91.75 180 TYR A N 1
ATOM 1325 C CA . TYR A 1 180 ? 60.915 -2.643 -46.656 1.00 91.75 180 TYR A CA 1
ATOM 1326 C C . TYR A 1 180 ? 59.590 -2.868 -47.388 1.00 91.75 180 TYR A C 1
ATOM 1328 O O . TYR A 1 180 ? 59.312 -2.293 -48.446 1.00 91.75 180 TYR A O 1
ATOM 1336 N N . THR A 1 181 ? 58.790 -3.763 -46.808 1.00 92.12 181 THR A N 1
ATOM 1337 C CA . THR A 1 181 ? 57.482 -4.211 -47.312 1.00 92.12 181 THR A CA 1
ATOM 1338 C C . THR A 1 181 ? 56.292 -3.462 -46.703 1.00 92.12 181 THR A C 1
ATOM 1340 O O . THR A 1 181 ? 55.153 -3.781 -47.032 1.00 92.12 181 THR A O 1
ATOM 1343 N N . TYR A 1 182 ? 56.545 -2.472 -45.842 1.00 93.44 182 TYR A N 1
ATOM 1344 C CA . TYR A 1 182 ? 55.549 -1.601 -45.214 1.00 93.44 182 TYR A CA 1
ATOM 1345 C C . TYR A 1 182 ? 55.986 -0.126 -45.294 1.00 93.44 182 TYR A C 1
ATOM 1347 O O . TYR A 1 182 ? 57.174 0.172 -45.428 1.00 93.44 182 TYR A O 1
ATOM 1355 N N . ILE A 1 183 ? 55.015 0.783 -45.206 1.00 94.19 183 ILE A N 1
ATOM 1356 C CA . ILE A 1 183 ? 55.201 2.239 -45.041 1.00 94.19 183 ILE A CA 1
ATOM 1357 C C . ILE A 1 183 ? 54.616 2.687 -43.700 1.00 94.19 183 ILE A C 1
ATOM 1359 O O . ILE A 1 183 ? 53.974 1.884 -43.018 1.00 94.19 183 ILE A O 1
ATOM 1363 N N . THR A 1 184 ? 54.836 3.946 -43.317 1.00 93.25 184 THR A N 1
ATOM 1364 C CA . THR A 1 184 ? 54.379 4.493 -42.031 1.00 93.25 184 THR A CA 1
ATOM 1365 C C . THR A 1 184 ? 53.535 5.761 -42.163 1.00 93.25 184 THR A C 1
ATOM 1367 O O . THR A 1 184 ? 53.715 6.550 -43.093 1.00 93.25 184 THR A O 1
ATOM 1370 N N . ALA A 1 185 ? 52.615 5.949 -41.217 1.00 92.62 185 ALA A N 1
ATOM 1371 C CA . ALA A 1 185 ? 51.721 7.101 -41.101 1.00 92.62 185 ALA A CA 1
ATOM 1372 C C . ALA A 1 185 ? 51.578 7.555 -39.630 1.00 92.62 185 ALA A C 1
ATOM 1374 O O . ALA A 1 185 ? 52.226 7.002 -38.739 1.00 92.62 185 ALA A O 1
ATOM 1375 N N . GLY A 1 186 ? 50.737 8.566 -39.386 1.00 90.94 186 GLY A N 1
ATOM 1376 C CA . GLY A 1 186 ? 50.601 9.222 -38.084 1.00 90.94 186 GLY A CA 1
ATOM 1377 C C . GLY A 1 186 ? 51.661 10.297 -37.825 1.00 90.94 186 GLY A C 1
ATOM 1378 O O . GLY A 1 186 ? 52.614 10.483 -38.591 1.00 90.94 186 GLY A O 1
ATOM 1379 N N . ALA A 1 187 ? 51.487 11.005 -36.712 1.00 89.50 187 ALA A N 1
ATOM 1380 C CA . ALA A 1 187 ? 52.390 12.026 -36.194 1.00 89.50 187 ALA A CA 1
ATOM 1381 C C . ALA A 1 187 ? 53.819 11.502 -35.988 1.00 89.50 187 ALA A C 1
ATOM 1383 O O . ALA A 1 187 ? 54.791 12.152 -36.377 1.00 89.50 187 ALA A O 1
ATOM 1384 N N . ASN A 1 188 ? 53.940 10.306 -35.407 1.00 89.88 188 ASN A N 1
ATOM 1385 C CA . ASN A 1 188 ? 55.204 9.689 -35.004 1.00 89.88 188 ASN A CA 1
ATOM 1386 C C . ASN A 1 188 ? 55.856 8.797 -36.077 1.00 89.88 188 ASN A C 1
ATOM 1388 O O . ASN A 1 188 ? 56.969 8.323 -35.853 1.00 89.88 188 ASN A O 1
ATOM 1392 N N . ASP A 1 189 ? 55.193 8.551 -37.215 1.00 89.31 189 ASP A N 1
ATOM 1393 C CA . ASP A 1 189 ? 55.599 7.536 -38.202 1.00 89.31 189 ASP A CA 1
ATOM 1394 C C . ASP A 1 189 ? 55.715 6.107 -37.614 1.00 89.31 189 ASP A C 1
ATOM 1396 O O . ASP A 1 189 ? 56.612 5.335 -37.972 1.00 89.31 189 ASP A O 1
ATOM 1400 N N . ASP A 1 190 ? 54.797 5.755 -36.707 1.00 89.44 190 ASP A N 1
ATOM 1401 C CA . ASP A 1 190 ? 54.733 4.480 -35.978 1.00 89.44 190 ASP A CA 1
ATOM 1402 C C . ASP A 1 190 ? 53.615 3.532 -36.460 1.00 89.44 190 ASP A C 1
ATOM 1404 O O . ASP A 1 190 ? 53.806 2.311 -36.429 1.00 89.44 190 ASP A O 1
ATOM 1408 N N . ILE A 1 191 ? 52.495 4.050 -36.978 1.00 91.69 191 ILE A N 1
ATOM 1409 C CA . ILE A 1 191 ? 51.442 3.238 -37.614 1.00 91.69 191 ILE A CA 1
ATOM 1410 C C . ILE A 1 191 ? 51.971 2.662 -38.931 1.00 91.69 191 ILE A C 1
ATOM 1412 O O . ILE A 1 191 ? 52.302 3.412 -39.849 1.00 91.69 191 ILE A O 1
ATOM 1416 N N . LYS A 1 192 ? 52.029 1.330 -39.044 1.00 92.69 192 LYS A N 1
ATOM 1417 C CA . LYS A 1 192 ? 52.531 0.610 -40.227 1.00 92.69 192 LYS A CA 1
ATOM 1418 C C . LYS A 1 192 ? 51.411 0.184 -41.182 1.00 92.69 192 LYS A C 1
ATOM 1420 O O . LYS A 1 192 ? 50.334 -0.199 -40.735 1.00 92.69 192 LYS A O 1
ATOM 1425 N N . ILE A 1 193 ? 51.707 0.159 -42.485 1.00 93.56 193 ILE A N 1
ATOM 1426 C CA . ILE A 1 193 ? 50.790 -0.295 -43.547 1.00 93.56 193 ILE A CA 1
ATOM 1427 C C . ILE A 1 193 ? 51.532 -1.207 -44.539 1.00 93.56 193 ILE A C 1
ATOM 1429 O O . ILE A 1 193 ? 52.420 -0.745 -45.263 1.00 93.56 193 ILE A O 1
ATOM 1433 N N . ASP A 1 194 ? 51.161 -2.491 -44.587 1.00 92.81 194 ASP A N 1
ATOM 1434 C CA . ASP A 1 194 ? 51.748 -3.517 -45.467 1.00 92.81 194 ASP A CA 1
ATOM 1435 C C . ASP A 1 194 ? 51.474 -3.284 -46.967 1.00 92.81 194 ASP A C 1
ATOM 1437 O O . ASP A 1 194 ? 50.430 -2.753 -47.362 1.00 92.81 194 ASP A O 1
ATOM 1441 N N . MET A 1 195 ? 52.389 -3.755 -47.830 1.00 91.50 195 MET A N 1
ATOM 1442 C CA . MET A 1 195 ? 52.329 -3.549 -49.289 1.00 91.50 195 MET A CA 1
ATOM 1443 C C . MET A 1 195 ? 51.068 -4.074 -49.982 1.00 91.50 195 MET A C 1
ATOM 1445 O O . MET A 1 195 ? 50.720 -3.603 -51.065 1.00 91.50 195 MET A O 1
ATOM 1449 N N . SER A 1 196 ? 50.359 -5.016 -49.357 1.00 90.00 196 SER A N 1
ATOM 1450 C CA . SER A 1 196 ? 49.074 -5.539 -49.828 1.00 90.00 196 SER A CA 1
ATOM 1451 C C . SER A 1 196 ? 47.975 -4.476 -49.906 1.00 90.00 196 SER A C 1
ATOM 1453 O O . SER A 1 196 ? 47.023 -4.650 -50.664 1.00 90.00 196 SER A O 1
ATOM 1455 N N . TYR A 1 197 ? 48.101 -3.378 -49.155 1.00 90.94 197 TYR A N 1
ATOM 1456 C CA . TYR A 1 197 ? 47.086 -2.325 -49.070 1.00 90.94 197 TYR A CA 1
ATOM 1457 C C . TYR A 1 197 ? 47.392 -1.102 -49.949 1.00 90.94 197 TYR A C 1
ATOM 1459 O O . TYR A 1 197 ? 46.511 -0.278 -50.173 1.00 90.94 197 TYR A O 1
ATOM 1467 N N . TRP A 1 198 ? 48.599 -1.010 -50.521 1.00 89.12 198 TRP A N 1
ATOM 1468 C CA . TRP A 1 198 ? 49.082 0.130 -51.323 1.00 89.12 198 TRP A CA 1
ATOM 1469 C C . TRP A 1 198 ? 48.390 0.309 -52.696 1.00 89.12 198 TRP A C 1
ATOM 1471 O O . TRP A 1 198 ? 48.720 1.230 -53.440 1.00 89.12 198 TRP A O 1
ATOM 1481 N N . GLY A 1 199 ? 47.454 -0.567 -53.074 1.00 83.00 199 GLY A N 1
ATOM 1482 C CA . GLY A 1 199 ? 46.789 -0.528 -54.381 1.00 83.00 199 GLY A CA 1
ATOM 1483 C C . GLY A 1 199 ? 47.687 -1.012 -55.529 1.00 83.00 199 GLY A C 1
ATOM 1484 O O . GLY A 1 199 ? 48.525 -1.892 -55.346 1.00 83.00 199 GLY A O 1
ATOM 1485 N N . ASN A 1 200 ? 47.492 -0.473 -56.738 1.00 84.19 200 ASN A N 1
ATOM 1486 C CA . ASN A 1 200 ? 48.268 -0.837 -57.941 1.00 84.19 200 ASN A CA 1
ATOM 1487 C C . ASN A 1 200 ? 49.174 0.293 -58.464 1.00 84.19 200 ASN A C 1
ATOM 1489 O O . ASN A 1 200 ? 49.903 0.087 -59.435 1.00 84.19 200 ASN A O 1
ATOM 1493 N N . ASP A 1 201 ? 49.110 1.476 -57.853 1.00 86.62 201 ASP A N 1
ATOM 1494 C CA . ASP A 1 201 ? 49.879 2.643 -58.278 1.00 86.62 201 ASP A CA 1
ATOM 1495 C C . ASP A 1 201 ? 51.292 2.639 -57.678 1.00 86.62 201 ASP A C 1
ATOM 1497 O O . ASP A 1 201 ? 51.561 2.031 -56.641 1.00 86.62 201 ASP A O 1
ATOM 1501 N N . ILE A 1 202 ? 52.193 3.384 -58.320 1.00 93.38 202 ILE A N 1
ATOM 1502 C CA . ILE A 1 202 ? 53.431 3.859 -57.694 1.00 93.38 202 ILE A CA 1
ATOM 1503 C C . ILE A 1 202 ? 53.136 5.260 -57.158 1.00 93.38 202 ILE A C 1
ATOM 1505 O O . ILE A 1 202 ? 52.647 6.103 -57.919 1.00 93.38 202 ILE A O 1
ATOM 1509 N N . PHE A 1 203 ? 53.430 5.513 -55.882 1.00 95.06 203 PHE A N 1
ATOM 1510 C CA . PHE A 1 203 ? 53.178 6.805 -55.235 1.00 95.06 203 PHE A CA 1
ATOM 1511 C C . PHE A 1 203 ? 54.369 7.326 -54.433 1.00 95.06 203 PHE A C 1
ATOM 1513 O O . PHE A 1 203 ? 55.215 6.557 -53.972 1.00 95.06 203 PHE A O 1
ATOM 1520 N N . TRP A 1 204 ? 54.439 8.650 -54.289 1.00 93.38 204 TRP A N 1
ATOM 1521 C CA . TRP A 1 204 ? 55.502 9.329 -53.547 1.00 93.38 204 TRP A CA 1
ATOM 1522 C C . TRP A 1 204 ? 55.346 9.187 -52.029 1.00 93.38 204 TRP A C 1
ATOM 1524 O O . TRP A 1 204 ? 54.242 9.291 -51.498 1.00 93.38 204 TRP A O 1
ATOM 1534 N N . LEU A 1 205 ? 56.474 9.038 -51.333 1.00 91.50 205 LEU A N 1
ATOM 1535 C CA . LEU A 1 205 ? 56.577 9.145 -49.877 1.00 91.50 205 LEU A CA 1
ATOM 1536 C C . LEU A 1 205 ? 57.306 10.443 -49.502 1.00 91.50 205 LEU A C 1
ATOM 1538 O O . LEU A 1 205 ? 58.153 10.913 -50.259 1.00 91.50 205 LEU A O 1
ATOM 1542 N N . ARG A 1 206 ? 57.058 10.994 -48.305 1.00 86.94 206 ARG A N 1
ATOM 1543 C CA . ARG A 1 206 ? 57.779 12.184 -47.799 1.00 86.94 206 ARG A CA 1
ATOM 1544 C C . ARG A 1 206 ? 59.258 11.935 -47.466 1.00 86.94 206 ARG A C 1
ATOM 1546 O O . ARG A 1 206 ? 59.983 12.879 -47.162 1.00 86.94 206 ARG A O 1
ATOM 1553 N N . ALA A 1 207 ? 59.709 10.682 -47.512 1.00 84.38 207 ALA A N 1
ATOM 1554 C CA . ALA A 1 207 ? 61.086 10.290 -47.237 1.00 84.38 207 ALA A CA 1
ATOM 1555 C C . ALA A 1 207 ? 62.049 10.737 -48.366 1.00 84.38 207 ALA A C 1
ATOM 1557 O O . ALA A 1 207 ? 61.950 10.224 -49.488 1.00 84.38 207 ALA A O 1
ATOM 1558 N N . PRO A 1 208 ? 63.017 11.636 -48.097 1.00 76.00 208 PRO A N 1
ATOM 1559 C CA . PRO A 1 208 ? 64.058 11.988 -49.060 1.00 76.00 208 PRO A CA 1
ATOM 1560 C C . PRO A 1 208 ? 65.119 10.882 -49.155 1.00 76.00 208 PRO A C 1
ATOM 1562 O O . PRO A 1 208 ? 65.327 10.117 -48.210 1.00 76.00 208 PRO A O 1
ATOM 1565 N N . PHE A 1 209 ? 65.844 10.814 -50.274 1.00 82.38 209 PHE A N 1
ATOM 1566 C CA . PHE A 1 209 ? 66.937 9.856 -50.436 1.00 82.38 209 PHE A CA 1
ATOM 1567 C C . PHE A 1 209 ? 68.271 10.404 -49.911 1.00 82.38 209 PHE A C 1
ATOM 1569 O O . PHE A 1 209 ? 68.725 11.475 -50.308 1.00 82.38 209 PHE A O 1
ATOM 1576 N N . ASP A 1 210 ? 68.962 9.633 -49.067 1.00 75.88 210 ASP A N 1
ATOM 1577 C CA . ASP A 1 210 ? 70.162 10.074 -48.336 1.00 75.88 210 ASP A CA 1
ATOM 1578 C C . ASP A 1 210 ? 71.406 10.331 -49.214 1.00 75.88 210 ASP A C 1
ATOM 1580 O O . ASP A 1 210 ? 72.399 10.891 -48.745 1.00 75.88 210 ASP A O 1
ATOM 1584 N N . LYS A 1 211 ? 71.370 9.917 -50.489 1.00 80.75 211 LYS A N 1
ATOM 1585 C CA . LYS A 1 211 ? 72.542 9.876 -51.386 1.00 80.75 211 LYS A CA 1
ATOM 1586 C C . LYS A 1 211 ? 72.497 10.842 -52.567 1.00 80.75 211 LYS A C 1
ATOM 1588 O O . LYS A 1 211 ? 73.565 11.169 -53.086 1.00 80.75 211 LYS A O 1
ATOM 1593 N N . TYR A 1 212 ? 71.315 11.285 -53.000 1.00 78.44 212 TYR A N 1
ATOM 1594 C CA . TYR A 1 212 ? 71.147 12.147 -54.175 1.00 78.44 212 TYR A CA 1
ATOM 1595 C C . TYR A 1 212 ? 70.132 13.258 -53.892 1.00 78.44 212 TYR A C 1
ATOM 1597 O O . TYR A 1 212 ? 68.974 12.987 -53.597 1.00 78.44 212 TYR A O 1
ATOM 1605 N N . SER A 1 213 ? 70.559 14.514 -54.048 1.00 72.56 213 SER A N 1
ATOM 1606 C CA . SER A 1 213 ? 69.773 15.735 -53.795 1.00 72.56 213 SER A CA 1
ATOM 1607 C C . SER A 1 213 ? 68.683 16.023 -54.844 1.00 72.56 213 SER A C 1
ATOM 1609 O O . SER A 1 213 ? 68.246 17.163 -54.989 1.00 72.56 213 SER A O 1
ATOM 1611 N N . ASP A 1 214 ? 68.295 15.008 -55.613 1.00 76.12 214 ASP A N 1
ATOM 1612 C CA . ASP A 1 214 ? 67.272 15.021 -56.659 1.00 76.12 214 ASP A CA 1
ATOM 1613 C C . ASP A 1 214 ? 66.414 13.732 -56.662 1.00 76.12 214 ASP A C 1
ATOM 1615 O O . ASP A 1 214 ? 65.689 13.495 -57.625 1.00 76.12 214 ASP A O 1
ATOM 1619 N N . TRP A 1 215 ? 66.484 12.888 -55.616 1.00 85.88 215 TRP A N 1
ATOM 1620 C CA . TRP A 1 215 ? 65.763 11.603 -55.496 1.00 85.88 215 TRP A CA 1
ATOM 1621 C C . TRP A 1 215 ? 64.983 11.479 -54.176 1.00 85.88 215 TRP A C 1
ATOM 1623 O O . TRP A 1 215 ? 65.500 11.812 -53.110 1.00 85.88 215 TRP A O 1
ATOM 1633 N N . ALA A 1 216 ? 63.760 10.951 -54.243 1.00 87.31 216 ALA A N 1
ATOM 1634 C CA . ALA A 1 216 ? 62.904 10.630 -53.094 1.00 87.31 216 ALA A CA 1
ATOM 1635 C C . ALA A 1 216 ? 62.494 9.150 -53.125 1.00 87.31 216 ALA A C 1
ATOM 1637 O O . ALA A 1 216 ? 62.728 8.455 -54.119 1.00 87.31 216 ALA A O 1
ATOM 1638 N N . LEU A 1 217 ? 61.888 8.660 -52.042 1.00 91.75 217 LEU A N 1
ATOM 1639 C CA . LEU A 1 217 ? 61.344 7.304 -52.003 1.00 91.75 217 LEU A CA 1
ATOM 1640 C C . LEU A 1 217 ? 59.927 7.233 -52.594 1.00 91.75 217 LEU A C 1
ATOM 1642 O O . LEU A 1 217 ? 59.111 8.143 -52.436 1.00 91.75 217 LEU A O 1
ATOM 1646 N N . VAL A 1 218 ? 59.629 6.105 -53.237 1.00 93.75 218 VAL A N 1
ATOM 1647 C CA . VAL A 1 218 ? 58.287 5.715 -53.686 1.00 93.75 218 VAL A CA 1
ATOM 1648 C C . VAL A 1 218 ? 57.880 4.379 -53.075 1.00 93.75 218 VAL A C 1
ATOM 1650 O O . VAL A 1 218 ? 58.724 3.514 -52.830 1.00 93.75 218 VAL A O 1
ATOM 1653 N N . ALA A 1 219 ? 56.576 4.197 -52.883 1.00 95.31 219 ALA A N 1
ATOM 1654 C CA . ALA A 1 219 ? 55.962 2.906 -52.599 1.00 95.31 219 ALA A CA 1
ATOM 1655 C C . ALA A 1 219 ? 55.479 2.247 -53.904 1.00 95.31 219 ALA A C 1
ATOM 1657 O O . ALA A 1 219 ? 55.005 2.924 -54.818 1.00 95.31 219 ALA A O 1
ATOM 1658 N N . ASN A 1 220 ? 55.607 0.921 -53.997 1.00 92.81 220 ASN A N 1
ATOM 1659 C CA . ASN A 1 220 ? 55.171 0.117 -55.141 1.00 92.81 220 ASN A CA 1
ATOM 1660 C C . ASN A 1 220 ? 54.784 -1.296 -54.676 1.00 92.81 220 ASN A C 1
ATOM 1662 O O . ASN A 1 220 ? 55.647 -2.080 -54.272 1.00 92.81 220 ASN A O 1
ATOM 1666 N N . SER A 1 221 ? 53.497 -1.636 -54.774 1.00 87.75 221 SER A N 1
ATOM 1667 C CA . SER A 1 221 ? 52.922 -2.909 -54.299 1.00 87.75 221 SER A CA 1
ATOM 1668 C C . SER A 1 221 ? 53.447 -4.159 -55.012 1.00 87.75 221 SER A C 1
ATOM 1670 O O . SER A 1 221 ? 53.265 -5.273 -54.529 1.00 87.75 221 SER A O 1
ATOM 1672 N N . ASN A 1 222 ? 54.117 -3.994 -56.155 1.00 87.69 222 ASN A N 1
ATOM 1673 C CA . ASN A 1 222 ? 54.711 -5.084 -56.928 1.00 87.69 222 ASN A CA 1
ATOM 1674 C C . ASN A 1 222 ? 56.223 -5.245 -56.667 1.00 87.69 222 ASN A C 1
ATOM 1676 O O . ASN A 1 222 ? 56.871 -6.055 -57.334 1.00 87.69 222 ASN A O 1
ATOM 1680 N N . HIS A 1 223 ? 56.809 -4.463 -55.749 1.00 87.94 223 HIS A N 1
ATOM 1681 C CA . HIS A 1 223 ? 58.255 -4.454 -55.507 1.00 87.94 223 HIS A CA 1
ATOM 1682 C C . HIS A 1 223 ? 58.616 -4.278 -54.022 1.00 87.94 223 HIS A C 1
ATOM 1684 O O . HIS A 1 223 ? 58.826 -5.278 -53.340 1.00 87.94 223 HIS A O 1
ATOM 1690 N N . CYS A 1 224 ? 58.766 -3.038 -53.552 1.00 93.44 224 CYS A N 1
ATOM 1691 C CA . CYS A 1 224 ? 59.090 -2.623 -52.179 1.00 93.44 224 CYS A CA 1
ATOM 1692 C C . CYS A 1 224 ? 59.056 -1.080 -52.114 1.00 93.44 224 CYS A C 1
ATOM 1694 O O . CYS A 1 224 ? 58.695 -0.434 -53.101 1.00 93.44 224 CYS A O 1
ATOM 1696 N N . VAL A 1 225 ? 59.499 -0.474 -51.007 1.00 95.44 225 VAL A N 1
ATOM 1697 C CA . VAL A 1 225 ? 59.921 0.941 -51.018 1.00 95.44 225 VAL A CA 1
ATOM 1698 C C . VAL A 1 225 ? 61.274 1.076 -51.736 1.00 95.44 225 VAL A C 1
ATOM 1700 O O . VAL A 1 225 ? 62.209 0.341 -51.411 1.00 95.44 225 VAL A O 1
ATOM 1703 N N . TYR A 1 226 ? 61.415 1.991 -52.701 1.00 92.69 226 TYR A N 1
ATOM 1704 C CA . TYR A 1 226 ? 62.692 2.248 -53.400 1.00 92.69 226 TYR A CA 1
ATOM 1705 C C . TYR A 1 226 ? 62.864 3.706 -53.853 1.00 92.69 226 TYR A C 1
ATOM 1707 O O . TYR A 1 226 ? 61.935 4.504 -53.789 1.00 92.69 226 TYR A O 1
ATOM 1715 N N . ASP A 1 227 ? 64.076 4.057 -54.283 1.00 90.62 227 ASP A N 1
ATOM 1716 C CA . ASP A 1 227 ? 64.499 5.408 -54.652 1.00 90.62 227 ASP A CA 1
ATOM 1717 C C . ASP A 1 227 ? 64.264 5.754 -56.133 1.00 90.62 227 ASP A C 1
ATOM 1719 O O . ASP A 1 227 ? 64.580 4.972 -57.033 1.00 90.62 227 ASP A O 1
ATOM 1723 N N . VAL A 1 228 ? 63.728 6.954 -56.402 1.00 90.69 228 VAL A N 1
ATOM 1724 C CA . VAL A 1 228 ? 63.507 7.480 -57.761 1.00 90.69 228 VAL A CA 1
ATOM 1725 C C . VAL A 1 228 ? 63.759 8.993 -57.837 1.00 90.69 228 VAL A C 1
ATOM 1727 O O . VAL A 1 228 ? 63.405 9.749 -56.936 1.00 90.69 228 VAL A O 1
ATOM 1730 N N . ALA A 1 229 ? 64.326 9.452 -58.958 1.00 87.62 229 ALA A N 1
ATOM 1731 C CA . ALA A 1 229 ? 64.526 10.872 -59.252 1.00 87.62 229 ALA A CA 1
ATOM 1732 C C . ALA A 1 229 ? 63.201 11.672 -59.265 1.00 87.62 229 ALA A C 1
ATOM 1734 O O . ALA A 1 229 ? 62.256 11.306 -59.964 1.00 87.62 229 ALA A O 1
ATOM 1735 N N . GLY A 1 230 ? 63.153 12.818 -58.582 1.00 82.31 230 GLY A N 1
ATOM 1736 C CA . GLY A 1 230 ? 61.947 13.627 -58.335 1.00 82.31 230 GLY A CA 1
ATOM 1737 C C . GLY A 1 230 ? 61.254 14.239 -59.560 1.00 82.31 230 GLY A C 1
ATOM 1738 O O . GLY A 1 230 ? 60.210 14.872 -59.418 1.00 82.31 230 GLY A O 1
ATOM 1739 N N . GLN A 1 231 ? 61.821 14.060 -60.757 1.00 83.06 231 GLN A N 1
ATOM 1740 C CA . GLN A 1 231 ? 61.282 14.534 -62.039 1.00 83.06 231 GLN A CA 1
ATOM 1741 C C . GLN A 1 231 ? 60.240 13.598 -62.683 1.00 83.06 231 GLN A C 1
ATOM 1743 O O . GLN A 1 231 ? 59.633 13.971 -63.688 1.00 83.06 231 GLN A O 1
ATOM 1748 N N . TYR A 1 232 ? 60.079 12.366 -62.186 1.00 89.81 232 TYR A N 1
ATOM 1749 C CA . TYR A 1 232 ? 59.005 11.480 -62.648 1.00 89.81 232 TYR A CA 1
ATOM 1750 C C . TYR A 1 232 ? 57.647 11.966 -62.124 1.00 89.81 232 TYR A C 1
ATOM 1752 O O . TYR A 1 232 ? 57.591 12.727 -61.165 1.00 89.81 232 TYR A O 1
ATOM 1760 N N . VAL A 1 233 ? 56.555 11.541 -62.760 1.00 92.81 233 VAL A N 1
ATOM 1761 C CA . VAL A 1 233 ? 55.189 11.848 -62.310 1.00 92.81 233 VAL A CA 1
ATOM 1762 C C . VAL A 1 233 ? 54.557 10.559 -61.800 1.00 92.81 233 VAL A C 1
ATOM 1764 O O . VAL A 1 233 ? 54.460 9.589 -62.554 1.00 92.81 233 VAL A O 1
ATOM 1767 N N . TYR A 1 234 ? 54.157 10.560 -60.531 1.00 94.56 234 TYR A N 1
ATOM 1768 C CA . TYR A 1 234 ? 53.572 9.418 -59.827 1.00 94.56 234 TYR A CA 1
ATOM 1769 C C . TYR A 1 234 ? 52.321 9.832 -59.050 1.00 94.56 234 TYR A C 1
ATOM 1771 O O . TYR A 1 234 ? 51.983 11.014 -58.974 1.00 94.56 234 TYR A O 1
ATOM 1779 N N . SER A 1 235 ? 51.613 8.836 -58.524 1.00 94.50 235 SER A N 1
ATOM 1780 C CA . SER A 1 235 ? 50.354 9.010 -57.806 1.00 94.50 235 SER A CA 1
ATOM 1781 C C . SER A 1 235 ? 50.565 9.732 -56.468 1.00 94.50 235 SER A C 1
ATOM 1783 O O . SER A 1 235 ? 51.597 9.570 -55.810 1.00 94.50 235 SER A O 1
ATOM 1785 N N . VAL A 1 236 ? 49.587 10.546 -56.074 1.00 92.50 236 VAL A N 1
ATOM 1786 C CA . VAL A 1 236 ? 49.507 11.192 -54.760 1.00 92.50 236 VAL A CA 1
ATOM 1787 C C . VAL A 1 236 ? 48.513 10.400 -53.919 1.00 92.50 236 VAL A C 1
ATOM 1789 O O . VAL A 1 236 ? 47.303 10.485 -54.135 1.00 92.50 236 VAL A O 1
ATOM 1792 N N . VAL A 1 237 ? 49.038 9.620 -52.973 1.00 93.88 237 VAL A N 1
ATOM 1793 C CA . VAL A 1 237 ? 48.266 8.786 -52.042 1.00 93.88 237 VAL A CA 1
ATOM 1794 C C . VAL A 1 237 ? 48.588 9.254 -50.616 1.00 93.88 237 VAL A C 1
ATOM 1796 O O . VAL A 1 237 ? 49.632 8.884 -50.078 1.00 93.88 237 VAL A O 1
ATOM 1799 N N . PRO A 1 238 ? 47.763 10.136 -50.026 1.00 94.06 238 PRO A N 1
ATOM 1800 C CA . PRO A 1 238 ? 48.012 10.708 -48.707 1.00 94.06 238 PRO A CA 1
ATOM 1801 C C . PRO A 1 238 ? 47.319 9.931 -47.575 1.00 94.06 238 PRO A C 1
ATOM 1803 O O . PRO A 1 238 ? 46.528 9.010 -47.801 1.00 94.06 238 PRO A O 1
ATOM 1806 N N . ALA A 1 239 ? 47.594 10.360 -46.346 1.00 95.50 239 ALA A N 1
ATOM 1807 C CA . ALA A 1 239 ? 46.845 10.026 -45.143 1.00 95.50 239 ALA A CA 1
ATOM 1808 C C . ALA A 1 239 ? 46.462 11.302 -44.368 1.00 95.50 239 ALA A C 1
ATOM 1810 O O . ALA A 1 239 ? 47.027 12.371 -44.605 1.00 95.50 239 ALA A O 1
ATOM 1811 N N . PHE A 1 240 ? 45.502 11.181 -43.453 1.00 95.94 240 PHE A N 1
ATOM 1812 C CA . PHE A 1 240 ? 45.134 12.217 -42.481 1.00 95.94 240 PHE A CA 1
ATOM 1813 C C . PHE A 1 240 ? 44.660 11.580 -41.169 1.00 95.94 240 PHE A C 1
ATOM 1815 O O . PHE A 1 240 ? 44.389 10.379 -41.124 1.00 95.94 240 PHE A O 1
ATOM 1822 N N . ASN A 1 241 ? 44.542 12.378 -40.108 1.00 96.06 241 ASN A N 1
ATOM 1823 C CA . ASN A 1 241 ? 43.940 11.961 -38.841 1.00 96.06 241 ASN A CA 1
ATOM 1824 C C . ASN A 1 241 ? 42.493 12.484 -38.779 1.00 96.06 241 ASN A C 1
ATOM 1826 O O . ASN A 1 241 ? 42.275 13.686 -38.924 1.00 96.06 241 ASN A O 1
ATOM 1830 N N . LEU A 1 242 ? 41.516 11.601 -38.572 1.00 97.19 242 LEU A N 1
ATOM 1831 C CA . LEU A 1 242 ? 40.105 11.946 -38.377 1.00 97.19 242 LEU A CA 1
ATOM 1832 C C . LEU A 1 242 ? 39.810 12.120 -36.881 1.00 97.19 242 LEU A C 1
ATOM 1834 O O . LEU A 1 242 ? 40.159 11.240 -36.093 1.00 97.19 242 LEU A O 1
ATOM 1838 N N . ASP A 1 243 ? 39.140 13.209 -36.511 1.00 96.62 243 ASP A N 1
ATOM 1839 C CA . ASP A 1 243 ? 38.569 13.429 -35.178 1.00 96.62 243 ASP A CA 1
ATOM 1840 C C . ASP A 1 243 ? 37.330 12.538 -34.979 1.00 96.62 243 ASP A C 1
ATOM 1842 O O . ASP A 1 243 ? 36.416 12.544 -35.806 1.00 96.62 243 ASP A O 1
ATOM 1846 N N . LEU A 1 244 ? 37.289 11.762 -33.891 1.00 96.50 244 LEU A N 1
ATOM 1847 C CA . LEU A 1 244 ? 36.145 10.908 -33.557 1.00 96.50 244 LEU A CA 1
ATOM 1848 C C . LEU A 1 244 ? 35.212 11.514 -32.497 1.00 96.50 244 LEU A C 1
ATOM 1850 O O . LEU A 1 244 ? 34.186 10.911 -32.201 1.00 96.50 244 LEU A O 1
ATOM 1854 N N . SER A 1 245 ? 35.512 12.696 -31.949 1.00 94.12 245 SER A N 1
ATOM 1855 C CA . SER A 1 245 ? 34.743 13.317 -30.853 1.00 94.12 245 SER A CA 1
ATOM 1856 C C . SER A 1 245 ? 33.276 13.619 -31.182 1.00 94.12 245 SER A C 1
ATOM 1858 O O . SER A 1 245 ? 32.459 13.712 -30.269 1.00 94.12 245 SER A O 1
ATOM 1860 N N . SER A 1 246 ? 32.940 13.745 -32.468 1.00 93.06 246 SER A N 1
ATOM 1861 C CA . SER A 1 246 ? 31.570 13.923 -32.971 1.00 93.06 246 SER A CA 1
ATOM 1862 C C . SER A 1 246 ? 31.057 12.734 -33.792 1.00 93.06 246 SER A C 1
ATOM 1864 O O . SER A 1 246 ? 29.930 12.771 -34.275 1.00 93.06 246 SER A O 1
ATOM 1866 N N . VAL A 1 247 ? 31.846 11.667 -33.960 1.00 96.31 247 VAL A N 1
ATOM 1867 C CA . VAL A 1 247 ? 31.443 10.464 -34.703 1.00 96.31 247 VAL A CA 1
ATOM 1868 C C . VAL A 1 247 ? 30.750 9.500 -33.744 1.00 96.31 247 VAL A C 1
ATOM 1870 O O . VAL A 1 247 ? 31.375 8.989 -32.822 1.00 96.31 247 VAL A O 1
ATOM 1873 N N . LEU A 1 248 ? 29.472 9.197 -33.976 1.00 95.94 248 LEU A N 1
ATOM 1874 C CA . LEU A 1 248 ? 28.731 8.222 -33.171 1.00 95.94 248 LEU A CA 1
ATOM 1875 C C . LEU A 1 248 ? 29.158 6.783 -33.496 1.00 95.94 248 LEU A C 1
ATOM 1877 O O . LEU A 1 248 ? 29.300 5.955 -32.597 1.00 95.94 248 LEU A O 1
ATOM 1881 N N . PHE A 1 249 ? 29.339 6.475 -34.785 1.00 96.56 249 PHE A N 1
ATOM 1882 C CA . PHE A 1 249 ? 29.773 5.167 -35.287 1.00 96.56 249 PHE A CA 1
ATOM 1883 C C . PHE A 1 249 ? 30.158 5.227 -36.774 1.00 96.56 249 PHE A C 1
ATOM 1885 O O . PHE A 1 249 ? 29.897 6.205 -37.476 1.00 96.56 249 PHE A O 1
ATOM 1892 N N . ALA A 1 250 ? 30.744 4.143 -37.276 1.00 96.00 250 ALA A N 1
ATOM 1893 C CA . ALA A 1 250 ? 30.781 3.819 -38.697 1.00 96.00 250 ALA A CA 1
ATOM 1894 C C . ALA A 1 250 ? 29.945 2.558 -38.962 1.00 96.00 250 ALA A C 1
ATOM 1896 O O . ALA A 1 250 ? 29.913 1.653 -38.129 1.00 96.00 250 ALA A O 1
ATOM 1897 N N . SER A 1 251 ? 29.281 2.465 -40.116 1.00 95.69 251 SER A N 1
ATOM 1898 C CA . SER A 1 251 ? 28.630 1.212 -40.529 1.00 95.69 251 SER A CA 1
ATOM 1899 C C . SER A 1 251 ? 28.647 1.000 -42.040 1.00 95.69 251 SER A C 1
ATOM 1901 O O . SER A 1 251 ? 28.715 1.951 -42.817 1.00 95.69 251 SER A O 1
ATOM 1903 N N . SER A 1 252 ? 28.577 -0.266 -42.448 1.00 94.69 252 SER A N 1
ATOM 1904 C CA . SER A 1 252 ? 28.550 -0.729 -43.846 1.00 94.69 252 SER A CA 1
ATOM 1905 C C . SER A 1 252 ? 27.277 -0.353 -44.622 1.00 94.69 252 SER A C 1
ATOM 1907 O O . SER A 1 252 ? 27.234 -0.533 -45.841 1.00 94.69 252 SER A O 1
ATOM 1909 N N . ALA A 1 253 ? 26.261 0.213 -43.960 1.00 94.75 253 ALA A N 1
ATOM 1910 C CA . ALA A 1 253 ? 25.105 0.804 -44.624 1.00 94.75 253 ALA A CA 1
ATOM 1911 C C . ALA A 1 253 ? 25.491 2.130 -45.327 1.00 94.75 253 ALA A C 1
ATOM 1913 O O . ALA A 1 253 ? 26.059 3.013 -44.673 1.00 94.75 253 ALA A O 1
ATOM 1914 N N . PRO A 1 254 ? 25.170 2.325 -46.621 1.00 92.50 254 PRO A N 1
ATOM 1915 C CA . PRO A 1 254 ? 25.457 3.562 -47.351 1.00 92.50 254 PRO A CA 1
ATOM 1916 C C . PRO A 1 254 ? 24.573 4.724 -46.876 1.00 92.50 254 PRO A C 1
ATOM 1918 O O . PRO A 1 254 ? 23.474 4.496 -46.375 1.00 92.50 254 PRO A O 1
ATOM 1921 N N . ALA A 1 255 ? 25.043 5.959 -47.061 1.00 91.38 255 ALA A N 1
ATOM 1922 C CA . ALA A 1 255 ? 24.374 7.177 -46.591 1.00 91.38 255 ALA A CA 1
ATOM 1923 C C . ALA A 1 255 ? 23.065 7.520 -47.339 1.00 91.38 255 ALA A C 1
ATOM 1925 O O . ALA A 1 255 ? 22.972 7.285 -48.547 1.00 91.38 255 ALA A O 1
ATOM 1926 N N . ALA A 1 256 ? 22.100 8.111 -46.622 1.00 85.94 256 ALA A N 1
ATOM 1927 C CA . ALA A 1 256 ? 20.847 8.728 -47.090 1.00 85.94 256 ALA A CA 1
ATOM 1928 C C . ALA A 1 256 ? 20.248 8.142 -48.391 1.00 85.94 256 ALA A C 1
ATOM 1930 O O . ALA A 1 256 ? 20.104 8.830 -49.403 1.00 85.94 256 ALA A O 1
ATOM 1931 N N . THR A 1 257 ? 19.945 6.841 -48.385 1.00 86.44 257 THR A N 1
ATOM 1932 C CA . THR A 1 257 ? 19.454 6.095 -49.553 1.00 86.44 257 THR A CA 1
ATOM 1933 C C . THR A 1 257 ? 18.381 5.088 -49.138 1.00 86.44 257 THR A C 1
ATOM 1935 O O . THR A 1 257 ? 18.678 4.147 -48.404 1.00 86.44 257 THR A O 1
ATOM 1938 N N . SER A 1 258 ? 17.155 5.230 -49.650 1.00 88.12 258 SER A N 1
ATOM 1939 C CA . SER A 1 258 ? 16.071 4.240 -49.499 1.00 88.12 258 SER A CA 1
ATOM 1940 C C . SER A 1 258 ? 16.382 2.926 -50.219 1.00 88.12 258 SER A C 1
ATOM 1942 O O . SER A 1 258 ? 16.876 2.943 -51.347 1.00 88.12 258 SER A O 1
ATOM 1944 N N . GLY A 1 259 ? 16.026 1.789 -49.614 1.00 84.75 259 GLY A N 1
ATOM 1945 C CA . GLY A 1 259 ? 16.257 0.464 -50.199 1.00 84.75 259 GLY A CA 1
ATOM 1946 C C . GLY A 1 259 ? 17.744 0.126 -50.336 1.00 84.75 259 GLY A C 1
ATOM 1947 O O . GLY A 1 259 ? 18.171 -0.391 -51.370 1.00 84.75 259 GLY A O 1
ATOM 1948 N N . ALA A 1 260 ? 18.537 0.483 -49.323 1.00 86.94 260 ALA A N 1
ATOM 1949 C CA . ALA A 1 260 ? 19.974 0.259 -49.286 1.00 86.94 260 ALA A CA 1
ATOM 1950 C C . ALA A 1 260 ? 20.357 -1.236 -49.274 1.00 86.94 260 ALA A C 1
ATOM 1952 O O . ALA A 1 260 ? 19.536 -2.147 -49.195 1.00 86.94 260 ALA A O 1
ATOM 1953 N N . SER A 1 261 ? 21.658 -1.499 -49.351 1.00 91.44 261 SER A N 1
ATOM 1954 C CA . SER A 1 261 ? 22.258 -2.806 -49.076 1.00 91.44 261 SER A CA 1
ATOM 1955 C C . SER A 1 261 ? 23.634 -2.574 -48.458 1.00 91.44 261 SER A C 1
ATOM 1957 O O . SER A 1 261 ? 24.266 -1.561 -48.767 1.00 91.44 261 SER A O 1
ATOM 1959 N N . LEU A 1 262 ? 24.096 -3.479 -47.591 1.00 91.88 262 LEU A N 1
ATOM 1960 C CA . LEU A 1 262 ? 25.420 -3.367 -46.973 1.00 91.88 262 LEU A CA 1
ATOM 1961 C C . LEU A 1 262 ? 26.526 -3.387 -48.041 1.00 91.88 262 LEU A C 1
ATOM 1963 O O . LEU A 1 262 ? 26.396 -4.042 -49.079 1.00 91.88 262 LEU A O 1
ATOM 1967 N N . THR A 1 263 ? 27.621 -2.668 -47.791 1.00 92.88 263 THR A N 1
ATOM 1968 C CA . THR A 1 263 ? 28.779 -2.607 -48.696 1.00 92.88 263 THR A CA 1
ATOM 1969 C C . THR A 1 263 ? 30.090 -2.819 -47.941 1.00 92.88 263 THR A C 1
ATOM 1971 O O . THR A 1 263 ? 30.212 -2.415 -46.787 1.00 92.88 263 THR A O 1
ATOM 1974 N N . ASP A 1 264 ? 31.113 -3.349 -48.621 1.00 90.56 264 ASP A N 1
ATOM 1975 C CA . ASP A 1 264 ? 32.472 -3.577 -48.087 1.00 90.56 264 ASP A CA 1
ATOM 1976 C C . ASP A 1 264 ? 33.203 -2.291 -47.618 1.00 90.56 264 ASP A C 1
ATOM 1978 O O . ASP A 1 264 ? 34.391 -2.307 -47.292 1.00 90.56 264 ASP A O 1
ATOM 1982 N N . THR A 1 265 ? 32.552 -1.127 -47.654 1.00 94.56 265 THR A N 1
ATOM 1983 C CA . THR A 1 265 ? 33.086 0.175 -47.244 1.00 94.56 265 THR A CA 1
ATOM 1984 C C . THR A 1 265 ? 32.050 0.904 -46.396 1.00 94.56 265 THR A C 1
ATOM 1986 O O . THR A 1 265 ? 30.905 1.071 -46.809 1.00 94.56 265 THR A O 1
ATOM 1989 N N . MET A 1 266 ? 32.461 1.340 -45.207 1.00 96.19 266 MET A N 1
ATOM 1990 C CA . MET A 1 266 ? 31.575 1.967 -44.231 1.00 96.19 266 MET A CA 1
ATOM 1991 C C . MET A 1 266 ? 31.379 3.468 -44.490 1.00 96.19 266 MET A C 1
ATOM 1993 O O . MET A 1 266 ? 32.244 4.147 -45.044 1.00 96.19 266 MET A O 1
ATOM 1997 N N . THR A 1 267 ? 30.261 3.997 -44.014 1.00 96.31 267 THR A N 1
ATOM 1998 C CA . THR A 1 267 ? 29.992 5.429 -43.859 1.00 96.31 267 THR A CA 1
ATOM 1999 C C . THR A 1 267 ? 30.146 5.798 -42.382 1.00 96.31 267 THR A C 1
ATOM 2001 O O . THR A 1 267 ? 29.596 5.109 -41.519 1.00 96.31 267 THR A O 1
ATOM 2004 N N . PHE A 1 268 ? 30.882 6.876 -42.087 1.00 96.81 268 PHE A N 1
ATOM 2005 C CA . PHE A 1 268 ? 30.875 7.507 -40.762 1.00 96.81 268 PHE A CA 1
ATOM 2006 C C . PHE A 1 268 ? 29.575 8.271 -40.542 1.00 96.81 268 PHE A C 1
ATOM 2008 O O . PHE A 1 268 ? 29.085 8.929 -41.459 1.00 96.81 268 PHE A O 1
ATOM 2015 N N . ARG A 1 269 ? 29.061 8.215 -39.315 1.00 97.19 269 ARG A N 1
ATOM 2016 C CA . ARG A 1 269 ? 27.861 8.924 -38.880 1.00 97.19 269 ARG A CA 1
ATOM 2017 C C . ARG A 1 269 ? 28.211 9.844 -37.725 1.00 97.19 269 ARG A C 1
ATOM 2019 O O . ARG A 1 269 ? 28.671 9.392 -36.677 1.00 97.19 269 ARG A O 1
ATOM 2026 N N . VAL A 1 270 ? 28.046 11.135 -37.974 1.00 96.56 270 VAL A N 1
ATOM 2027 C CA . VAL A 1 270 ? 28.301 12.231 -37.038 1.00 96.56 270 VAL A CA 1
ATOM 2028 C C . VAL A 1 270 ? 27.042 12.477 -36.208 1.00 96.56 270 VAL A C 1
ATOM 2030 O O . VAL A 1 270 ? 25.938 12.198 -36.678 1.00 96.56 270 VAL A O 1
ATOM 2033 N N . ASP A 1 271 ? 27.198 12.974 -34.984 1.00 95.81 271 ASP A N 1
ATOM 2034 C CA . ASP A 1 271 ? 26.076 13.328 -34.114 1.00 95.81 271 ASP A CA 1
ATOM 2035 C C . ASP A 1 271 ? 25.136 14.325 -34.811 1.00 95.81 271 ASP A C 1
ATOM 2037 O O . ASP A 1 271 ? 25.534 15.411 -35.242 1.00 95.81 271 ASP A O 1
ATOM 2041 N N . GLY A 1 272 ? 23.885 13.901 -34.980 1.00 93.50 272 GLY A N 1
ATOM 2042 C CA . GLY A 1 272 ? 22.827 14.659 -35.622 1.00 93.50 272 GLY A CA 1
ATOM 2043 C C . GLY A 1 272 ? 21.955 15.467 -34.666 1.00 93.50 272 GLY A C 1
ATOM 2044 O O . GLY A 1 272 ? 21.051 16.128 -35.158 1.00 93.50 272 GLY A O 1
ATOM 2045 N N . ALA A 1 273 ? 22.181 15.463 -33.348 1.00 89.62 273 ALA A N 1
ATOM 2046 C CA . ALA A 1 273 ? 21.254 16.065 -32.378 1.00 89.62 273 ALA A CA 1
ATOM 2047 C C . ALA A 1 273 ? 21.036 17.592 -32.526 1.00 89.62 273 ALA A C 1
ATOM 2049 O O . ALA A 1 273 ? 20.004 18.105 -32.103 1.00 89.62 273 ALA A O 1
ATOM 2050 N N . GLU A 1 274 ? 21.964 18.331 -33.153 1.00 88.94 274 GLU A N 1
ATOM 2051 C CA . GLU A 1 274 ? 21.781 19.755 -33.521 1.00 88.94 274 GLU A CA 1
ATOM 2052 C C . GLU A 1 274 ? 21.316 19.963 -34.984 1.00 88.94 274 GLU A C 1
ATOM 2054 O O . GLU A 1 274 ? 21.193 21.094 -35.457 1.00 88.94 274 GLU A O 1
ATOM 2059 N N . LYS A 1 275 ? 21.094 18.872 -35.728 1.00 89.44 275 LYS A N 1
ATOM 2060 C CA . LYS A 1 275 ? 20.800 18.830 -37.175 1.00 89.44 275 LYS A CA 1
ATOM 2061 C C . LYS A 1 275 ? 19.493 18.104 -37.525 1.00 89.44 275 LYS A C 1
ATOM 2063 O O . LYS A 1 275 ? 19.025 18.273 -38.652 1.00 89.44 275 LYS A O 1
ATOM 2068 N N . LEU A 1 276 ? 18.969 17.295 -36.607 1.00 91.19 276 LEU A N 1
ATOM 2069 C CA . LEU A 1 276 ? 17.746 16.498 -36.682 1.00 91.19 276 LEU A CA 1
ATOM 2070 C C . LEU A 1 276 ? 16.887 16.814 -35.450 1.00 91.19 276 LEU A C 1
ATOM 2072 O O . LEU A 1 276 ? 17.286 16.494 -34.332 1.00 91.19 276 LEU A O 1
ATOM 2076 N N . ALA A 1 277 ? 15.720 17.425 -35.653 1.00 90.31 277 ALA A N 1
ATOM 2077 C CA . ALA A 1 277 ? 14.676 17.531 -34.628 1.00 90.31 277 ALA A CA 1
ATOM 2078 C C . ALA A 1 277 ? 13.776 16.277 -34.590 1.00 90.31 277 ALA A C 1
ATOM 2080 O O . ALA A 1 277 ? 13.180 15.963 -33.557 1.00 90.31 277 ALA A O 1
ATOM 2081 N N . SER A 1 278 ? 13.718 15.540 -35.703 1.00 89.44 278 SER A N 1
ATOM 2082 C CA . SER A 1 278 ? 13.019 14.262 -35.851 1.00 89.44 278 SER A CA 1
ATOM 2083 C C . SER A 1 278 ? 13.576 13.200 -34.898 1.00 89.44 278 SER A C 1
ATOM 2085 O O . SER A 1 278 ? 14.790 13.024 -34.782 1.00 89.44 278 SER A O 1
ATOM 2087 N N . GLY A 1 279 ? 12.685 12.436 -34.266 1.00 88.50 279 GLY A N 1
ATOM 2088 C CA . GLY A 1 279 ? 13.033 11.390 -33.301 1.00 88.50 279 GLY A CA 1
ATOM 2089 C C . GLY A 1 279 ? 12.430 10.039 -33.674 1.00 88.50 279 GLY A C 1
ATOM 2090 O O . GLY A 1 279 ? 11.299 9.969 -34.150 1.00 88.50 279 GLY A O 1
ATOM 2091 N N . ALA A 1 280 ? 13.167 8.955 -33.434 1.00 88.50 280 ALA A N 1
ATOM 2092 C CA . ALA A 1 280 ? 12.683 7.589 -33.627 1.00 88.50 280 ALA A CA 1
ATOM 2093 C C . ALA A 1 280 ? 12.704 6.802 -32.316 1.00 88.50 280 ALA A C 1
ATOM 2095 O O . ALA A 1 280 ? 13.626 6.936 -31.512 1.00 88.50 280 ALA A O 1
ATOM 2096 N N . ALA A 1 281 ? 11.709 5.940 -32.133 1.00 84.81 281 ALA A N 1
ATOM 2097 C CA . ALA A 1 281 ? 11.584 5.069 -30.975 1.00 84.81 281 ALA A CA 1
ATOM 2098 C C . ALA A 1 281 ? 11.096 3.678 -31.410 1.00 84.81 281 ALA A C 1
ATOM 2100 O O . ALA A 1 281 ? 10.281 3.567 -32.327 1.00 84.81 281 ALA A O 1
ATOM 2101 N N . TYR A 1 282 ? 11.600 2.603 -30.799 1.00 85.88 282 TYR A N 1
ATOM 2102 C CA . TYR A 1 282 ? 11.388 1.239 -31.299 1.00 85.88 282 TYR A CA 1
ATOM 2103 C C . TYR A 1 282 ? 11.002 0.207 -30.237 1.00 85.88 282 TYR A C 1
ATOM 2105 O O . TYR A 1 282 ? 11.145 0.402 -29.027 1.00 85.88 282 TYR A O 1
ATOM 2113 N N . THR A 1 283 ? 10.476 -0.907 -30.742 1.00 81.75 283 THR A N 1
ATOM 2114 C CA . THR A 1 283 ? 9.934 -2.048 -29.992 1.00 81.75 283 THR A CA 1
ATOM 2115 C C . THR A 1 283 ? 10.380 -3.358 -30.643 1.00 81.75 283 THR A C 1
ATOM 2117 O O . THR A 1 283 ? 11.118 -3.334 -31.625 1.00 81.75 283 THR A O 1
ATOM 2120 N N . ALA A 1 284 ? 9.900 -4.511 -30.166 1.00 79.81 284 ALA A N 1
ATOM 2121 C CA . ALA A 1 284 ? 10.159 -5.794 -30.825 1.00 79.81 284 ALA A CA 1
ATOM 2122 C C . ALA A 1 284 ? 9.584 -5.882 -32.256 1.00 79.81 284 ALA A C 1
ATOM 2124 O O . ALA A 1 284 ? 10.087 -6.652 -33.069 1.00 79.81 284 ALA A O 1
ATOM 2125 N N . CYS A 1 285 ? 8.542 -5.101 -32.565 1.00 79.56 285 CYS A N 1
ATOM 2126 C CA . CYS A 1 285 ? 7.675 -5.304 -33.732 1.00 79.56 285 CYS A CA 1
ATOM 2127 C C . CYS A 1 285 ? 7.722 -4.188 -34.795 1.00 79.56 285 CYS A C 1
ATOM 2129 O O . CYS A 1 285 ? 7.125 -4.323 -35.866 1.00 79.56 285 CYS A O 1
ATOM 2131 N N . GLY A 1 286 ? 8.422 -3.085 -34.520 1.00 86.44 286 GLY A N 1
ATOM 2132 C CA . GLY A 1 286 ? 8.585 -1.965 -35.446 1.00 86.44 286 GLY A CA 1
ATOM 2133 C C . GLY A 1 286 ? 9.196 -0.719 -34.801 1.00 86.44 286 GLY A C 1
ATOM 2134 O O . GLY A 1 286 ? 9.479 -0.692 -33.597 1.00 86.44 286 GLY A O 1
ATOM 2135 N N . VAL A 1 287 ? 9.376 0.311 -35.628 1.00 89.38 287 VAL A N 1
ATOM 2136 C CA . VAL A 1 287 ? 9.923 1.630 -35.279 1.00 89.38 287 VAL A CA 1
ATOM 2137 C C . VAL A 1 287 ? 8.872 2.701 -35.567 1.00 89.38 287 VAL A C 1
ATOM 2139 O O . VAL A 1 287 ? 8.357 2.773 -36.682 1.00 89.38 287 VAL A O 1
ATOM 2142 N N . THR A 1 288 ? 8.595 3.560 -34.592 1.00 89.38 288 THR A N 1
ATOM 2143 C CA . THR A 1 288 ? 7.798 4.781 -34.762 1.00 89.38 288 THR A CA 1
ATOM 2144 C C . THR A 1 288 ? 8.736 5.968 -34.956 1.00 89.38 288 THR A C 1
ATOM 2146 O O . THR A 1 288 ? 9.752 6.073 -34.267 1.00 89.38 288 THR A O 1
ATOM 2149 N N . VAL A 1 289 ? 8.403 6.865 -35.881 1.00 90.81 289 VAL A N 1
ATOM 2150 C CA . VAL A 1 289 ? 9.158 8.085 -36.177 1.00 90.81 289 VAL A CA 1
ATOM 2151 C C . VAL A 1 289 ? 8.240 9.295 -36.039 1.00 90.81 289 VAL A C 1
ATOM 2153 O O . VAL A 1 289 ? 7.198 9.350 -36.690 1.00 90.81 289 VAL A O 1
ATOM 2156 N N . ASN A 1 290 ? 8.669 10.258 -35.225 1.00 90.81 290 ASN A N 1
ATOM 2157 C CA . ASN A 1 290 ? 8.120 11.608 -35.177 1.00 90.81 290 ASN A CA 1
ATOM 2158 C C . ASN A 1 290 ? 8.982 12.481 -36.104 1.00 90.81 290 ASN A C 1
ATOM 2160 O O . ASN A 1 290 ? 10.200 12.553 -35.907 1.00 90.81 290 ASN A O 1
ATOM 2164 N N . TYR A 1 291 ? 8.381 13.098 -37.116 1.00 93.94 291 TYR A N 1
ATOM 2165 C CA . TYR A 1 291 ? 9.078 13.796 -38.199 1.00 93.94 291 TYR A CA 1
ATOM 2166 C C . TYR A 1 291 ? 8.908 15.315 -38.098 1.00 93.94 291 TYR A C 1
ATOM 2168 O O . TYR A 1 291 ? 7.788 15.813 -37.988 1.00 93.94 291 TYR A O 1
ATOM 2176 N N . ASP A 1 292 ? 10.013 16.056 -38.189 1.00 93.19 292 ASP A N 1
ATOM 2177 C CA . ASP A 1 292 ? 9.996 17.518 -38.287 1.00 93.19 292 ASP A CA 1
ATOM 2178 C C . ASP A 1 292 ? 10.185 17.965 -39.749 1.00 93.19 292 ASP A C 1
ATOM 2180 O O . ASP A 1 292 ? 11.142 17.569 -40.419 1.00 93.19 292 ASP A O 1
ATOM 2184 N N . GLU A 1 293 ? 9.277 18.805 -40.262 1.00 89.81 293 GLU A N 1
ATOM 2185 C CA . GLU A 1 293 ? 9.325 19.272 -41.654 1.00 89.81 293 GLU A CA 1
ATOM 2186 C C . GLU A 1 293 ? 10.516 20.206 -41.947 1.00 89.81 293 GLU A C 1
ATOM 2188 O O . GLU A 1 293 ? 10.964 20.270 -43.096 1.00 89.81 293 GLU A O 1
ATOM 2193 N N . ASP A 1 294 ? 11.088 20.867 -40.929 1.00 91.69 294 ASP A N 1
ATOM 2194 C CA . ASP A 1 294 ? 12.298 21.689 -41.082 1.00 91.69 294 ASP A CA 1
ATOM 2195 C C . ASP A 1 294 ? 13.578 20.831 -41.255 1.00 91.69 294 ASP A C 1
ATOM 2197 O O . ASP A 1 294 ? 14.605 21.338 -41.724 1.00 91.69 294 ASP A O 1
ATOM 2201 N N . ASP A 1 295 ? 13.542 19.519 -40.966 1.00 91.06 295 ASP A N 1
ATOM 2202 C CA . ASP A 1 295 ? 14.690 18.629 -41.193 1.00 91.06 295 ASP A CA 1
ATOM 2203 C C . ASP A 1 295 ? 14.909 18.268 -42.669 1.00 91.06 295 ASP A C 1
ATOM 2205 O O . ASP A 1 295 ? 16.043 17.960 -43.060 1.00 91.06 295 ASP A O 1
ATOM 2209 N N . GLY A 1 296 ? 13.856 18.294 -43.489 1.00 89.38 296 GLY A N 1
ATOM 2210 C CA . GLY A 1 296 ? 13.904 17.908 -44.899 1.00 89.38 296 GLY A CA 1
ATOM 2211 C C . GLY A 1 296 ? 14.072 16.398 -45.117 1.00 89.38 296 GLY A C 1
ATOM 2212 O O . GLY A 1 296 ? 13.267 15.598 -44.644 1.00 89.38 296 GLY A O 1
ATOM 2213 N N . ASN A 1 297 ? 15.081 15.995 -45.896 1.00 91.62 297 ASN A N 1
ATOM 2214 C CA . ASN A 1 297 ? 15.293 14.601 -46.308 1.00 91.62 297 ASN A CA 1
ATOM 2215 C C . ASN A 1 297 ? 15.883 13.745 -45.168 1.00 91.62 297 ASN A C 1
ATOM 2217 O O . ASN A 1 297 ? 17.106 13.629 -45.040 1.00 91.62 297 ASN A O 1
ATOM 2221 N N . VAL A 1 298 ? 15.006 13.127 -44.376 1.00 95.75 298 VAL A N 1
ATOM 2222 C CA . VAL A 1 298 ? 15.350 12.189 -43.296 1.00 95.75 298 VAL A CA 1
ATOM 2223 C C . VAL A 1 298 ? 15.120 10.748 -43.756 1.00 95.75 298 VAL A C 1
ATOM 2225 O O . VAL A 1 298 ? 14.157 10.452 -44.458 1.00 95.75 298 VAL A O 1
ATOM 2228 N N . PHE A 1 299 ? 15.993 9.831 -43.346 1.00 95.88 299 PHE A N 1
ATOM 2229 C CA . PHE A 1 299 ? 15.911 8.403 -43.641 1.00 95.88 299 PHE A CA 1
ATOM 2230 C C . PHE A 1 299 ? 15.972 7.593 -42.348 1.00 95.88 299 PHE A C 1
ATOM 2232 O O . PHE A 1 299 ? 16.880 7.784 -41.543 1.00 95.88 299 PHE A O 1
ATOM 2239 N N . LEU A 1 300 ? 15.050 6.649 -42.169 1.00 95.94 300 LEU A N 1
ATOM 2240 C CA . LEU A 1 300 ? 15.176 5.607 -41.153 1.00 95.94 300 LEU A CA 1
ATOM 2241 C C . LEU A 1 300 ? 16.105 4.507 -41.671 1.00 95.94 300 LEU A C 1
ATOM 2243 O O . LEU A 1 300 ? 15.955 4.051 -42.805 1.00 95.94 300 LEU A O 1
ATOM 2247 N N . TYR A 1 301 ? 17.004 4.044 -40.807 1.00 95.75 301 TYR A N 1
ATOM 2248 C CA . TYR A 1 301 ? 17.855 2.879 -41.011 1.00 95.75 301 TYR A CA 1
ATOM 2249 C C . TYR A 1 301 ? 17.656 1.854 -39.897 1.00 95.75 301 TYR A C 1
ATOM 2251 O O . TYR A 1 301 ? 17.604 2.199 -38.716 1.00 95.75 301 TYR A O 1
ATOM 2259 N N . VAL A 1 302 ? 17.607 0.582 -40.287 1.00 94.44 302 VAL A N 1
ATOM 2260 C CA . VAL A 1 302 ? 17.621 -0.586 -39.400 1.00 94.44 302 VAL A CA 1
ATOM 2261 C C . VAL A 1 302 ? 18.644 -1.568 -39.960 1.00 94.44 302 VAL A C 1
ATOM 2263 O O . VAL A 1 302 ? 18.511 -2.012 -41.097 1.00 94.44 302 VAL A O 1
ATOM 2266 N N . GLN A 1 303 ? 19.674 -1.893 -39.186 1.00 92.38 303 GLN A N 1
ATOM 2267 C CA . GLN A 1 303 ? 20.774 -2.767 -39.598 1.00 92.38 303 GLN A CA 1
ATOM 2268 C C . GLN A 1 303 ? 21.016 -3.870 -38.562 1.00 92.38 303 GLN A C 1
ATOM 2270 O O . GLN A 1 303 ? 21.048 -3.594 -37.362 1.00 92.38 303 GLN A O 1
ATOM 2275 N N . ASP A 1 304 ? 21.298 -5.083 -39.038 1.00 88.88 304 ASP A N 1
ATOM 2276 C CA . ASP A 1 304 ? 21.867 -6.177 -38.245 1.00 88.88 304 ASP A CA 1
ATOM 2277 C C . ASP A 1 304 ? 23.275 -6.574 -38.756 1.00 88.88 304 ASP A C 1
ATOM 2279 O O . ASP A 1 304 ? 24.030 -5.735 -39.263 1.00 88.88 304 ASP A O 1
ATOM 2283 N N . ALA A 1 305 ? 23.693 -7.825 -38.553 1.00 83.25 305 ALA A N 1
ATOM 2284 C CA . ALA A 1 305 ? 25.007 -8.310 -38.966 1.00 83.25 305 ALA A CA 1
ATOM 2285 C C . ALA A 1 305 ? 25.151 -8.535 -40.486 1.00 83.25 305 ALA A C 1
ATOM 2287 O O . ALA A 1 305 ? 26.266 -8.406 -40.994 1.00 83.25 305 ALA A O 1
ATOM 2288 N N . ASP A 1 306 ? 24.059 -8.857 -41.187 1.00 84.06 306 ASP A N 1
ATOM 2289 C CA . ASP A 1 306 ? 24.053 -9.328 -42.582 1.00 84.06 306 ASP A CA 1
ATOM 2290 C C . ASP A 1 306 ? 23.136 -8.486 -43.502 1.00 84.06 306 ASP A C 1
ATOM 2292 O O . ASP A 1 306 ? 23.327 -8.469 -44.723 1.00 84.06 306 ASP A O 1
ATOM 2296 N N . SER A 1 307 ? 22.178 -7.749 -42.929 1.00 88.88 307 SER A N 1
ATOM 2297 C CA . SER A 1 307 ? 21.129 -6.996 -43.627 1.00 88.88 307 SER A CA 1
ATOM 2298 C C . SER A 1 307 ? 21.083 -5.511 -43.241 1.00 88.88 307 SER A C 1
ATOM 2300 O O . SER A 1 307 ? 21.476 -5.097 -42.149 1.00 88.88 307 SER A O 1
ATOM 2302 N N . VAL A 1 308 ? 20.516 -4.693 -44.136 1.00 93.12 308 VAL A N 1
ATOM 2303 C CA . VAL A 1 308 ? 20.028 -3.341 -43.821 1.00 93.12 308 VAL A CA 1
ATOM 2304 C C . VAL A 1 308 ? 18.698 -3.085 -44.517 1.00 93.12 308 VAL A C 1
ATOM 2306 O O . VAL A 1 308 ? 18.548 -3.344 -45.710 1.00 93.12 308 VAL A O 1
ATOM 2309 N N . TYR A 1 309 ? 17.759 -2.518 -43.771 1.00 94.38 309 TYR A N 1
ATOM 2310 C CA . TYR A 1 309 ? 16.569 -1.862 -44.284 1.00 94.38 309 TYR A CA 1
ATOM 2311 C C . TYR A 1 309 ? 16.732 -0.342 -44.162 1.00 94.38 309 TYR A C 1
ATOM 2313 O O . TYR A 1 309 ? 17.241 0.156 -43.155 1.00 94.38 309 TYR A O 1
ATOM 2321 N N . SER A 1 310 ? 16.285 0.404 -45.174 1.00 95.00 310 SER A N 1
ATOM 2322 C CA . SER A 1 310 ? 16.260 1.868 -45.128 1.00 95.00 310 SER A CA 1
ATOM 2323 C C . SER A 1 310 ? 15.111 2.465 -45.938 1.00 95.00 310 SER A C 1
ATOM 2325 O O . SER A 1 310 ? 14.766 1.965 -47.014 1.00 95.00 310 SER A O 1
ATOM 2327 N N . VAL A 1 311 ? 14.534 3.562 -45.441 1.00 95.00 311 VAL A N 1
ATOM 2328 C CA . VAL A 1 311 ? 13.396 4.249 -46.070 1.00 95.00 311 VAL A CA 1
ATOM 2329 C C . VAL A 1 311 ? 13.400 5.750 -45.761 1.00 95.00 311 VAL A C 1
ATOM 2331 O O . VAL A 1 311 ? 13.733 6.159 -44.653 1.00 95.00 311 VAL A O 1
ATOM 2334 N N . GLU A 1 312 ? 13.040 6.567 -46.750 1.00 95.56 312 GLU A N 1
ATOM 2335 C CA . GLU A 1 312 ? 12.827 8.016 -46.623 1.00 95.56 312 GLU A CA 1
ATOM 2336 C C . GLU A 1 312 ? 11.555 8.300 -45.805 1.00 95.56 312 GLU A C 1
ATOM 2338 O O . GLU A 1 312 ? 10.505 7.703 -46.052 1.00 95.56 312 GLU A O 1
ATOM 2343 N N . ILE A 1 313 ? 11.653 9.208 -44.836 1.00 94.81 313 ILE A N 1
ATOM 2344 C CA . ILE A 1 313 ? 10.561 9.641 -43.959 1.00 94.81 313 ILE A CA 1
ATOM 2345 C C . ILE A 1 313 ? 10.122 11.046 -44.385 1.00 94.81 313 ILE A C 1
ATOM 2347 O O . ILE A 1 313 ? 10.959 11.909 -44.641 1.00 94.81 313 ILE A O 1
ATOM 2351 N N . THR A 1 314 ? 8.808 11.261 -44.488 1.00 93.00 314 THR A N 1
ATOM 2352 C CA . THR A 1 314 ? 8.210 12.530 -44.965 1.00 93.00 314 THR A CA 1
ATOM 2353 C C . THR A 1 314 ? 7.002 13.002 -44.145 1.00 93.00 314 THR A C 1
ATOM 2355 O O . THR A 1 314 ? 6.444 14.058 -44.431 1.00 93.00 314 THR A O 1
ATOM 2358 N N . GLU A 1 315 ? 6.586 12.214 -43.151 1.00 91.81 315 GLU A N 1
ATOM 2359 C CA . GLU A 1 315 ? 5.501 12.478 -42.201 1.00 91.81 315 GLU A CA 1
ATOM 2360 C C . GLU A 1 315 ? 5.656 11.532 -40.991 1.00 91.81 315 GLU A C 1
ATOM 2362 O O . GLU A 1 315 ? 6.398 10.546 -41.079 1.00 91.81 315 GLU A O 1
ATOM 2367 N N . ASP A 1 316 ? 4.969 11.821 -39.879 1.00 90.94 316 ASP A N 1
ATOM 2368 C CA . ASP A 1 316 ? 4.896 10.930 -38.709 1.00 90.94 316 ASP A CA 1
ATOM 2369 C C . ASP A 1 316 ? 4.425 9.532 -39.132 1.00 90.94 316 ASP A C 1
ATOM 2371 O O . ASP A 1 316 ? 3.382 9.382 -39.776 1.00 90.94 316 ASP A O 1
ATOM 2375 N N . THR A 1 317 ? 5.180 8.487 -38.785 1.00 89.38 317 THR A N 1
ATOM 2376 C CA . THR A 1 317 ? 4.932 7.147 -39.334 1.00 89.38 317 THR A CA 1
ATOM 2377 C C . THR A 1 317 ? 5.390 6.011 -38.422 1.00 89.38 317 THR A C 1
ATOM 2379 O O . THR A 1 317 ? 6.221 6.190 -37.533 1.00 89.38 317 THR A O 1
ATOM 2382 N N . ALA A 1 318 ? 4.852 4.816 -38.658 1.00 87.06 318 ALA A N 1
ATOM 2383 C CA . ALA A 1 318 ? 5.255 3.580 -37.998 1.00 87.06 318 ALA A CA 1
ATOM 2384 C C . ALA A 1 318 ? 5.657 2.550 -39.059 1.00 87.06 318 ALA A C 1
ATOM 2386 O O . ALA A 1 318 ? 4.847 2.164 -39.903 1.00 87.06 318 ALA A O 1
ATOM 2387 N N . VAL A 1 319 ? 6.911 2.101 -39.012 1.00 87.44 319 VAL A N 1
ATOM 2388 C CA . VAL A 1 319 ? 7.456 1.084 -39.915 1.00 87.44 319 VAL A CA 1
ATOM 2389 C C . VAL A 1 319 ? 7.511 -0.247 -39.177 1.00 87.44 319 VAL A C 1
ATOM 2391 O O . VAL A 1 319 ? 8.165 -0.376 -38.141 1.00 87.44 319 VAL A O 1
ATOM 2394 N N . VAL A 1 320 ? 6.813 -1.242 -39.710 1.00 88.50 320 VAL A N 1
ATOM 2395 C CA . VAL A 1 320 ? 6.637 -2.557 -39.085 1.00 88.50 320 VAL A CA 1
ATOM 2396 C C . VAL A 1 320 ? 7.770 -3.509 -39.474 1.00 88.50 320 VAL A C 1
ATOM 2398 O O . VAL A 1 320 ? 8.266 -3.459 -40.599 1.00 88.50 320 VAL A O 1
ATOM 2401 N N . LEU A 1 321 ? 8.176 -4.402 -38.567 1.00 87.12 321 LEU A N 1
ATOM 2402 C CA . LEU A 1 321 ? 9.284 -5.341 -38.805 1.00 87.12 321 LEU A CA 1
ATOM 2403 C C . LEU A 1 321 ? 9.043 -6.242 -40.034 1.00 87.12 321 LEU A C 1
ATOM 2405 O O . LEU A 1 321 ? 9.982 -6.547 -40.761 1.00 87.12 321 LEU A O 1
ATOM 2409 N N . SER A 1 322 ? 7.789 -6.594 -40.338 1.00 84.75 322 SER A N 1
ATOM 2410 C CA . SER A 1 322 ? 7.436 -7.396 -41.523 1.00 84.75 322 SER A CA 1
ATOM 2411 C C . SER A 1 322 ? 7.777 -6.739 -42.866 1.00 84.75 322 SER A C 1
ATOM 2413 O O . SER A 1 322 ? 7.935 -7.446 -43.861 1.00 84.75 322 SER A O 1
ATOM 2415 N N . ASP A 1 323 ? 7.895 -5.410 -42.904 1.00 86.44 323 ASP A N 1
ATOM 2416 C CA . ASP A 1 323 ? 8.253 -4.661 -44.113 1.00 86.44 323 ASP A CA 1
ATOM 2417 C C . ASP A 1 323 ? 9.785 -4.540 -44.257 1.00 86.44 323 ASP A C 1
ATOM 2419 O O . ASP A 1 323 ? 10.311 -4.332 -45.358 1.00 86.44 323 ASP A O 1
ATOM 2423 N N . MET A 1 324 ? 10.520 -4.750 -43.157 1.00 90.12 324 MET A N 1
ATOM 2424 C CA . MET A 1 324 ? 11.978 -4.660 -43.064 1.00 90.12 324 MET A CA 1
ATOM 2425 C C . MET A 1 324 ? 12.649 -5.918 -43.618 1.00 90.12 324 MET A C 1
ATOM 2427 O O . MET A 1 324 ? 13.199 -6.746 -42.896 1.00 90.12 324 MET A O 1
ATOM 2431 N N . THR A 1 325 ? 12.585 -6.067 -44.942 1.00 83.69 325 THR A N 1
ATOM 2432 C CA . THR A 1 325 ? 13.079 -7.247 -45.670 1.00 83.69 325 THR A CA 1
ATOM 2433 C C . THR A 1 325 ? 14.519 -7.605 -45.281 1.00 83.69 325 THR A C 1
ATOM 2435 O O . THR A 1 325 ? 15.461 -6.928 -45.688 1.00 83.69 325 THR A O 1
ATOM 2438 N N . GLY A 1 326 ? 14.677 -8.714 -44.554 1.00 82.69 326 GLY A N 1
ATOM 2439 C CA . GLY A 1 326 ? 15.972 -9.260 -44.139 1.00 82.69 326 GLY A CA 1
ATOM 2440 C C . GLY A 1 326 ? 16.373 -8.983 -42.687 1.00 82.69 326 GLY A C 1
ATOM 2441 O O . GLY A 1 326 ? 17.419 -9.488 -42.293 1.00 82.69 326 GLY A O 1
ATOM 2442 N N . ILE A 1 327 ? 15.575 -8.236 -41.915 1.00 87.50 327 ILE A N 1
ATOM 2443 C CA . ILE A 1 327 ? 15.782 -8.015 -40.476 1.00 87.50 327 ILE A CA 1
ATOM 2444 C C . ILE A 1 327 ? 14.885 -8.977 -39.682 1.00 87.50 327 ILE A C 1
ATOM 2446 O O . ILE A 1 327 ? 13.663 -8.912 -39.794 1.00 87.50 327 ILE A O 1
ATOM 2450 N N . ASP A 1 328 ? 15.478 -9.843 -38.854 1.00 80.62 328 ASP A N 1
ATOM 2451 C CA . ASP A 1 328 ? 14.734 -10.849 -38.064 1.00 80.62 328 ASP A CA 1
ATOM 2452 C C . ASP A 1 328 ? 14.342 -10.365 -36.646 1.00 80.62 328 ASP A C 1
ATOM 2454 O O . ASP A 1 328 ? 13.467 -10.951 -36.009 1.00 80.62 328 ASP A O 1
ATOM 2458 N N . SER A 1 329 ? 14.990 -9.320 -36.114 1.00 83.19 329 SER A N 1
ATOM 2459 C CA . SER A 1 329 ? 14.693 -8.738 -34.791 1.00 83.19 329 SER A CA 1
ATOM 2460 C C . SER A 1 329 ? 15.194 -7.299 -34.685 1.00 83.19 329 SER A C 1
ATOM 2462 O O . SER A 1 329 ? 16.264 -6.965 -35.194 1.00 83.19 329 SER A O 1
ATOM 2464 N N . LEU A 1 330 ? 14.468 -6.460 -33.944 1.00 80.38 330 LEU A N 1
ATOM 2465 C CA . LEU A 1 330 ? 14.885 -5.094 -33.608 1.00 80.38 330 LEU A CA 1
ATOM 2466 C C . LEU A 1 330 ? 15.643 -4.985 -32.277 1.00 80.38 330 LEU A C 1
ATOM 2468 O O . LEU A 1 330 ? 16.194 -3.928 -31.984 1.00 80.38 330 LEU A O 1
ATOM 2472 N N . ILE A 1 331 ? 15.670 -6.046 -31.461 1.00 71.69 331 ILE A N 1
ATOM 2473 C CA . ILE A 1 331 ? 16.073 -5.967 -30.050 1.00 71.69 331 ILE A CA 1
ATOM 2474 C C . ILE A 1 331 ? 17.248 -6.887 -29.714 1.00 71.69 331 ILE A C 1
ATOM 2476 O O . ILE A 1 331 ? 17.284 -8.064 -30.078 1.00 71.69 331 ILE A O 1
ATOM 2480 N N . GLY A 1 332 ? 18.189 -6.323 -28.952 1.00 69.38 332 GLY A N 1
ATOM 2481 C CA . GLY A 1 332 ? 19.417 -6.954 -28.475 1.00 69.38 332 GLY A CA 1
ATOM 2482 C C . GLY A 1 332 ? 20.662 -6.193 -28.933 1.00 69.38 332 GLY A C 1
ATOM 2483 O O . GLY A 1 332 ? 20.588 -5.195 -29.647 1.00 69.38 332 GLY A O 1
ATOM 2484 N N . GLU A 1 333 ? 21.845 -6.686 -28.569 1.00 65.56 333 GLU A N 1
ATOM 2485 C CA . GLU A 1 333 ? 23.118 -6.074 -28.988 1.00 65.56 333 GLU A CA 1
ATOM 2486 C C . GLU A 1 333 ? 23.369 -6.183 -30.508 1.00 65.56 333 GLU A C 1
ATOM 2488 O O . GLU A 1 333 ? 24.240 -5.489 -31.039 1.00 65.56 333 GLU A O 1
ATOM 2493 N N . ASN A 1 334 ? 22.576 -7.001 -31.211 1.00 76.06 334 ASN A N 1
ATOM 2494 C CA . ASN A 1 334 ? 22.772 -7.422 -32.600 1.00 76.06 334 ASN A CA 1
ATOM 2495 C C . ASN A 1 334 ? 22.095 -6.544 -33.668 1.00 76.06 334 ASN A C 1
ATOM 2497 O O . ASN A 1 334 ? 22.434 -6.683 -34.839 1.00 76.06 334 ASN A O 1
ATOM 2501 N N . THR A 1 335 ? 21.212 -5.618 -33.283 1.00 88.00 335 THR A N 1
ATOM 2502 C CA . THR A 1 335 ? 20.540 -4.692 -34.218 1.00 88.00 335 THR A CA 1
ATOM 2503 C C . THR A 1 335 ? 20.882 -3.243 -33.865 1.00 88.00 335 THR A C 1
ATOM 2505 O O . THR A 1 335 ? 21.197 -2.935 -32.710 1.00 88.00 335 THR A O 1
ATOM 2508 N N . LYS A 1 336 ? 20.901 -2.341 -34.850 1.00 92.25 336 LYS A N 1
ATOM 2509 C CA . LYS A 1 336 ? 21.176 -0.903 -34.694 1.00 92.25 336 LYS A CA 1
ATOM 2510 C C . LYS A 1 336 ? 20.192 -0.104 -35.544 1.00 92.25 336 LYS A C 1
ATOM 2512 O O . LYS A 1 336 ? 19.939 -0.460 -36.692 1.00 92.25 336 LYS A O 1
ATOM 2517 N N . ILE A 1 337 ? 19.626 0.950 -34.959 1.00 94.25 337 ILE A N 1
ATOM 2518 C CA . ILE A 1 337 ? 18.508 1.713 -35.526 1.00 94.25 337 ILE A CA 1
ATOM 2519 C C . ILE A 1 337 ? 18.786 3.203 -35.339 1.00 94.25 337 ILE A C 1
ATOM 2521 O O . ILE A 1 337 ? 19.085 3.633 -34.223 1.00 94.25 337 ILE A O 1
ATOM 2525 N N . TRP A 1 338 ? 18.700 3.982 -36.416 1.00 95.88 338 TRP A N 1
ATOM 2526 C CA . TRP A 1 338 ? 18.931 5.427 -36.391 1.00 95.88 338 TRP A CA 1
ATOM 2527 C C . TRP A 1 338 ? 18.113 6.155 -37.463 1.00 95.88 338 TRP A C 1
ATOM 2529 O O . TRP A 1 338 ? 17.773 5.582 -38.499 1.00 95.88 338 TRP A O 1
ATOM 2539 N N . LEU A 1 339 ? 17.825 7.432 -37.218 1.00 96.62 339 LEU A N 1
ATOM 2540 C CA . LEU A 1 339 ? 17.467 8.388 -38.265 1.00 96.62 339 LEU A CA 1
ATOM 2541 C C . LEU A 1 339 ? 18.735 9.029 -38.819 1.00 96.62 339 LEU A C 1
ATOM 2543 O O . LEU A 1 339 ? 19.692 9.251 -38.078 1.00 96.62 339 LEU A O 1
ATOM 2547 N N . GLU A 1 340 ? 18.740 9.344 -40.110 1.00 96.12 340 GLU A N 1
ATOM 2548 C CA . GLU A 1 340 ? 19.879 9.927 -40.813 1.00 96.12 340 GLU A CA 1
ATOM 2549 C C . GLU A 1 340 ? 19.443 11.017 -41.798 1.00 96.12 340 GLU A C 1
ATOM 2551 O O . GLU A 1 340 ? 18.470 10.842 -42.530 1.00 96.12 340 GLU A O 1
ATOM 2556 N N . LYS A 1 341 ? 20.218 12.099 -41.901 1.00 94.62 341 LYS A N 1
ATOM 2557 C CA . LYS A 1 341 ? 20.214 13.010 -43.060 1.00 94.62 341 LYS A CA 1
ATOM 2558 C C . LYS A 1 341 ? 21.638 13.181 -43.580 1.00 94.62 341 LYS A C 1
ATOM 2560 O O . LYS A 1 341 ? 22.598 13.043 -42.825 1.00 94.62 341 LYS A O 1
ATOM 2565 N N . SER A 1 342 ? 21.794 13.492 -44.865 1.00 93.12 342 SER A N 1
ATOM 2566 C CA . SER A 1 342 ? 23.106 13.789 -45.459 1.00 93.12 342 SER A CA 1
ATOM 2567 C C . SER A 1 342 ? 23.178 15.222 -45.975 1.00 93.12 342 SER A C 1
ATOM 2569 O O . SER A 1 342 ? 22.363 15.633 -46.797 1.00 93.12 342 SER A O 1
ATOM 2571 N N . GLU A 1 343 ? 24.194 15.958 -45.533 1.00 91.50 343 GLU A N 1
ATOM 2572 C CA . GLU A 1 343 ? 24.465 17.353 -45.893 1.00 91.50 343 GLU A CA 1
ATOM 2573 C C . GLU A 1 343 ? 25.984 17.527 -46.043 1.00 91.50 343 GLU A C 1
ATOM 2575 O O . GLU A 1 343 ? 26.747 16.936 -45.284 1.00 91.50 343 GLU A O 1
ATOM 2580 N N . ASP A 1 344 ? 26.450 18.276 -47.048 1.00 89.19 344 ASP A N 1
ATOM 2581 C CA . ASP A 1 344 ? 27.883 18.520 -47.300 1.00 89.19 344 ASP A CA 1
ATOM 2582 C C . ASP A 1 344 ? 28.780 17.261 -47.238 1.00 89.19 344 ASP A C 1
ATOM 2584 O O . ASP A 1 344 ? 29.884 17.288 -46.699 1.00 89.19 344 ASP A O 1
ATOM 2588 N N . ASN A 1 345 ? 28.313 16.158 -47.839 1.00 90.69 345 ASN A N 1
ATOM 2589 C CA . ASN A 1 345 ? 28.901 14.802 -47.829 1.00 90.69 345 ASN A CA 1
ATOM 2590 C C . ASN A 1 345 ? 28.902 14.062 -46.475 1.00 90.69 345 ASN A C 1
ATOM 2592 O O . ASN A 1 345 ? 29.204 12.868 -46.466 1.00 90.69 345 ASN A O 1
ATOM 2596 N N . VAL A 1 346 ? 28.550 14.712 -45.367 1.00 94.12 346 VAL A N 1
ATOM 2597 C CA . VAL A 1 346 ? 28.512 14.105 -44.031 1.00 94.12 346 VAL A CA 1
ATOM 2598 C C . VAL A 1 346 ? 27.126 13.516 -43.761 1.00 94.12 346 VAL A C 1
ATOM 2600 O O . VAL A 1 346 ? 26.106 14.157 -44.016 1.00 94.12 346 VAL A O 1
ATOM 2603 N N . ALA A 1 347 ? 27.092 12.290 -43.232 1.00 96.00 347 ALA A N 1
ATOM 2604 C CA . ALA A 1 347 ? 25.881 11.684 -42.692 1.00 96.00 347 ALA A CA 1
ATOM 2605 C C . ALA A 1 347 ? 25.742 12.065 -41.211 1.00 96.00 347 ALA A C 1
ATOM 2607 O O . ALA A 1 347 ? 26.600 11.722 -40.396 1.00 96.00 347 ALA A O 1
ATOM 2608 N N . TYR A 1 348 ? 24.664 12.766 -40.875 1.00 96.12 348 TYR A N 1
ATOM 2609 C CA . TYR A 1 348 ? 24.292 13.143 -39.514 1.00 96.12 348 TYR A CA 1
ATOM 2610 C C . TYR A 1 348 ? 23.207 12.191 -39.021 1.00 96.12 348 TYR A C 1
ATOM 2612 O O . TYR A 1 348 ? 22.211 12.002 -39.723 1.00 96.12 348 TYR A O 1
ATOM 2620 N N . ALA A 1 349 ? 23.394 11.586 -37.848 1.00 97.00 349 ALA A N 1
ATOM 2621 C CA . ALA A 1 349 ? 22.527 10.527 -37.344 1.00 97.00 349 ALA A CA 1
ATOM 2622 C C . ALA A 1 349 ? 22.070 10.748 -35.897 1.00 97.00 349 ALA A C 1
ATOM 2624 O O . ALA A 1 349 ? 22.825 11.239 -35.062 1.00 97.00 349 ALA A O 1
ATOM 2625 N N . VAL A 1 350 ? 20.849 10.305 -35.596 1.00 95.81 350 VAL A N 1
ATOM 2626 C CA . VAL A 1 350 ? 20.291 10.224 -34.238 1.00 95.81 350 VAL A CA 1
ATOM 2627 C C . VAL A 1 350 ? 19.847 8.783 -33.996 1.00 95.81 350 VAL A C 1
ATOM 2629 O O . VAL A 1 350 ? 19.058 8.233 -34.764 1.00 95.81 350 VAL A O 1
ATOM 2632 N N . MET A 1 351 ? 20.382 8.148 -32.952 1.00 92.75 351 MET A N 1
ATOM 2633 C CA . MET A 1 351 ? 20.012 6.778 -32.574 1.00 92.75 351 MET A CA 1
ATOM 2634 C C . MET A 1 351 ? 18.561 6.725 -32.086 1.00 92.75 351 MET A C 1
ATOM 2636 O O . MET A 1 351 ? 18.124 7.615 -31.363 1.00 92.75 351 MET A O 1
ATOM 2640 N N . ALA A 1 352 ? 17.830 5.669 -32.444 1.00 89.44 352 ALA A N 1
ATOM 2641 C CA . ALA A 1 352 ? 16.467 5.481 -31.957 1.00 89.44 352 ALA A CA 1
ATOM 2642 C C . ALA A 1 352 ? 16.445 5.020 -30.487 1.00 89.44 352 ALA A C 1
ATOM 2644 O O . ALA A 1 352 ? 17.284 4.217 -30.067 1.00 89.44 352 ALA A O 1
ATOM 2645 N N . GLU A 1 353 ? 15.460 5.482 -29.716 1.00 84.50 353 GLU A N 1
ATOM 2646 C CA . GLU A 1 353 ? 15.273 5.084 -28.315 1.00 84.50 353 GLU A CA 1
ATOM 2647 C C . GLU A 1 353 ? 14.497 3.762 -28.198 1.00 84.50 353 GLU A C 1
ATOM 2649 O O . GLU A 1 353 ? 13.533 3.521 -28.925 1.00 84.50 353 GLU A O 1
ATOM 2654 N N . VAL A 1 354 ? 14.890 2.887 -27.267 1.00 78.62 354 VAL A N 1
ATOM 2655 C CA . VAL A 1 354 ? 14.145 1.649 -26.985 1.00 78.62 354 VAL A CA 1
ATOM 2656 C C . VAL A 1 354 ? 12.990 1.940 -26.026 1.00 78.62 354 VAL A C 1
ATOM 2658 O O . VAL A 1 354 ? 13.207 2.468 -24.938 1.00 78.62 354 VAL A O 1
ATOM 2661 N N . VAL A 1 355 ? 11.764 1.586 -26.420 1.00 68.38 355 VAL A N 1
ATOM 2662 C CA . VAL A 1 355 ? 10.557 1.821 -25.608 1.00 68.38 355 VAL A CA 1
ATOM 2663 C C . VAL A 1 355 ? 10.242 0.607 -24.737 1.00 68.38 355 VAL A C 1
ATOM 2665 O O . VAL A 1 355 ? 10.173 0.711 -23.516 1.00 68.38 355 VAL A O 1
ATOM 2668 N N . LEU A 1 356 ? 10.045 -0.551 -25.373 1.00 62.44 356 LEU A N 1
ATOM 2669 C CA . LEU A 1 356 ? 9.592 -1.798 -24.752 1.00 62.44 356 LEU A CA 1
ATOM 2670 C C . LEU A 1 356 ? 10.164 -3.004 -25.506 1.00 62.44 356 LEU A C 1
ATOM 2672 O O . LEU A 1 356 ? 10.351 -2.951 -26.721 1.00 62.44 356 LEU A O 1
ATOM 2676 N N . THR A 1 357 ? 10.390 -4.115 -24.801 1.00 61.75 357 THR A N 1
ATOM 2677 C CA . THR A 1 357 ? 10.911 -5.363 -25.393 1.00 61.75 357 THR A CA 1
ATOM 2678 C C . THR A 1 357 ? 9.845 -6.264 -26.019 1.00 61.75 357 THR A C 1
ATOM 2680 O O . THR A 1 357 ? 10.135 -7.398 -26.386 1.00 61.75 357 THR A O 1
ATOM 2683 N N . GLU A 1 358 ? 8.615 -5.769 -26.134 1.00 68.25 358 GLU A N 1
ATOM 2684 C CA . GLU A 1 358 ? 7.417 -6.522 -26.508 1.00 68.25 358 GLU A CA 1
ATOM 2685 C C . GLU A 1 358 ? 6.563 -5.705 -27.497 1.00 68.25 358 GLU A C 1
ATOM 2687 O O . GLU A 1 358 ? 6.940 -4.600 -27.903 1.00 68.25 358 GLU A O 1
ATOM 2692 N N . HIS A 1 359 ? 5.424 -6.249 -27.925 1.00 68.38 359 HIS A N 1
ATOM 2693 C CA . HIS A 1 359 ? 4.468 -5.532 -28.770 1.00 68.38 359 HIS A CA 1
ATOM 2694 C C . HIS A 1 359 ? 3.708 -4.500 -27.931 1.00 68.38 359 HIS A C 1
ATOM 2696 O O . HIS A 1 359 ? 3.213 -4.828 -26.858 1.00 68.38 359 HIS A O 1
ATOM 2702 N N . ILE A 1 360 ? 3.548 -3.271 -28.429 1.00 68.38 360 ILE A N 1
ATOM 2703 C CA . ILE A 1 360 ? 2.675 -2.282 -27.777 1.00 68.38 360 ILE A CA 1
ATOM 2704 C C . ILE A 1 360 ? 1.222 -2.595 -28.172 1.00 68.38 360 ILE A C 1
ATOM 2706 O O . ILE A 1 360 ? 0.905 -2.441 -29.355 1.00 68.38 360 ILE A O 1
ATOM 2710 N N . PRO A 1 361 ? 0.326 -3.013 -27.259 1.00 69.50 361 PRO A N 1
ATOM 2711 C CA . PRO A 1 361 ? -1.093 -3.164 -27.575 1.00 69.50 361 PRO A CA 1
ATOM 2712 C C . PRO A 1 361 ? -1.722 -1.805 -27.925 1.00 69.50 361 PRO A C 1
ATOM 2714 O O . PRO A 1 361 ? -1.241 -0.746 -27.511 1.00 69.50 361 PRO A O 1
ATOM 2717 N N . LYS A 1 362 ? -2.815 -1.802 -28.692 1.00 72.69 362 LYS A N 1
ATOM 2718 C CA . LYS A 1 362 ? -3.699 -0.624 -28.743 1.00 72.69 362 LYS A CA 1
ATOM 2719 C C . LYS A 1 362 ? -4.384 -0.432 -27.389 1.00 72.69 362 LYS A C 1
ATOM 2721 O O . LYS A 1 362 ? -4.452 -1.358 -26.589 1.00 72.69 362 LYS A O 1
ATOM 2726 N N . ALA A 1 363 ? -4.902 0.773 -27.154 1.00 61.31 363 ALA A N 1
ATOM 2727 C CA . ALA A 1 363 ? -5.798 1.003 -26.029 1.00 61.31 363 ALA A CA 1
ATOM 2728 C C . ALA A 1 363 ? -6.996 0.048 -26.129 1.00 61.31 363 ALA A C 1
ATOM 2730 O O . ALA A 1 363 ? -7.624 -0.041 -27.187 1.00 61.31 363 ALA A O 1
ATOM 2731 N N . ASP A 1 364 ? -7.259 -0.657 -25.035 1.00 58.41 364 ASP A N 1
ATOM 2732 C CA . ASP A 1 364 ? -8.344 -1.623 -24.913 1.00 58.41 364 ASP A CA 1
ATOM 2733 C C . ASP A 1 364 ? -9.718 -0.928 -24.985 1.00 58.41 364 ASP A C 1
ATOM 2735 O O . ASP A 1 364 ? -9.874 0.195 -24.492 1.00 58.41 364 ASP A O 1
ATOM 2739 N N . ASP A 1 365 ? -10.707 -1.576 -25.607 1.00 60.25 365 ASP A N 1
ATOM 2740 C CA . ASP A 1 365 ? -12.096 -1.099 -25.632 1.00 60.25 365 ASP A CA 1
ATOM 2741 C C . ASP A 1 365 ? -12.934 -1.625 -24.451 1.00 60.25 365 ASP A C 1
ATOM 2743 O O . ASP A 1 365 ? -13.982 -1.053 -24.138 1.00 60.25 365 ASP A O 1
ATOM 2747 N N . GLY A 1 366 ? -12.428 -2.635 -23.738 1.00 55.22 366 GLY A N 1
ATOM 2748 C CA . GLY A 1 366 ? -13.031 -3.249 -22.563 1.00 55.22 366 GLY A CA 1
ATOM 2749 C C . GLY A 1 366 ? -14.078 -4.322 -22.865 1.00 55.22 366 GLY A C 1
ATOM 2750 O O . GLY A 1 366 ? -14.766 -4.749 -21.940 1.00 55.22 366 GLY A O 1
ATOM 2751 N N . ASP A 1 367 ? -14.231 -4.744 -24.124 1.00 63.34 367 ASP A N 1
ATOM 2752 C CA . ASP A 1 367 ? -15.261 -5.707 -24.540 1.00 63.34 367 ASP A CA 1
ATOM 2753 C C . ASP A 1 367 ? -14.794 -7.175 -24.380 1.00 63.34 367 ASP A C 1
ATOM 2755 O O . ASP A 1 367 ? -15.612 -8.081 -24.245 1.00 63.34 367 ASP A O 1
ATOM 2759 N N . CYS A 1 368 ? -13.479 -7.436 -24.392 1.00 62.34 368 CYS A N 1
ATOM 2760 C CA . CYS A 1 368 ? -12.835 -8.765 -24.512 1.00 62.34 368 CYS A CA 1
ATOM 2761 C C . CYS A 1 368 ? -13.214 -9.571 -25.786 1.00 62.34 368 CYS A C 1
ATOM 2763 O O . CYS A 1 368 ? -12.483 -10.486 -26.169 1.00 62.34 368 CYS A O 1
ATOM 2765 N N . THR A 1 369 ? -14.299 -9.216 -26.493 1.00 64.44 369 THR A N 1
ATOM 2766 C CA . THR A 1 369 ? -14.701 -9.817 -27.782 1.00 64.44 369 THR A CA 1
ATOM 2767 C C . THR A 1 369 ? -14.072 -9.138 -29.011 1.00 64.44 369 THR A C 1
ATOM 2769 O O . THR A 1 369 ? -14.124 -9.676 -30.122 1.00 64.44 369 THR A O 1
ATOM 2772 N N . THR A 1 370 ? -13.414 -7.986 -28.829 1.00 69.75 370 THR A N 1
ATOM 2773 C CA . THR A 1 370 ? -12.507 -7.381 -29.818 1.00 69.75 370 THR A CA 1
ATOM 2774 C C . THR A 1 370 ? -11.081 -7.886 -29.583 1.00 69.75 370 THR A C 1
ATOM 2776 O O . THR A 1 370 ? -10.558 -7.783 -28.479 1.00 69.75 370 THR A O 1
ATOM 2779 N N . ALA A 1 371 ? -10.406 -8.379 -30.627 1.00 72.19 371 ALA A N 1
ATOM 2780 C CA . ALA A 1 371 ? -9.003 -8.785 -30.518 1.00 72.19 371 ALA A CA 1
ATOM 2781 C C . ALA A 1 371 ? -8.103 -7.552 -30.344 1.00 72.19 371 ALA A C 1
ATOM 2783 O O . ALA A 1 371 ? -8.093 -6.659 -31.204 1.00 72.19 371 ALA A O 1
ATOM 2784 N N . ILE A 1 372 ? -7.299 -7.519 -29.280 1.00 75.75 372 ILE A N 1
ATOM 2785 C CA . ILE A 1 372 ? -6.320 -6.451 -29.084 1.00 75.75 372 ILE A CA 1
ATOM 2786 C C . ILE A 1 372 ? -5.186 -6.674 -30.080 1.00 75.75 372 ILE A C 1
ATOM 2788 O O . ILE A 1 372 ? -4.393 -7.610 -29.983 1.00 75.75 372 ILE A O 1
ATOM 2792 N N . THR A 1 373 ? -5.121 -5.796 -31.073 1.00 81.56 373 THR A N 1
ATOM 2793 C CA . THR A 1 373 ? -4.001 -5.739 -32.019 1.00 81.56 373 THR A CA 1
ATOM 2794 C C . THR A 1 373 ? -2.934 -4.767 -31.534 1.00 81.56 373 THR A C 1
ATOM 2796 O O . THR A 1 373 ? -3.260 -3.717 -30.974 1.00 81.56 373 THR A O 1
ATOM 2799 N N . CYS A 1 374 ? -1.674 -5.050 -31.849 1.00 77.25 374 CYS A N 1
ATOM 2800 C CA . CYS A 1 374 ? -0.566 -4.131 -31.659 1.00 77.25 374 CYS A CA 1
ATOM 2801 C C . CYS A 1 374 ? -0.825 -2.791 -32.374 1.00 77.25 374 CYS A C 1
ATOM 2803 O O . CYS A 1 374 ? -1.343 -2.749 -33.495 1.00 77.25 374 CYS A O 1
ATOM 2805 N N . SER A 1 375 ? -0.453 -1.684 -31.730 1.00 75.31 375 SER A N 1
ATOM 2806 C CA . SER A 1 375 ? -0.549 -0.326 -32.278 1.00 75.31 375 SER A CA 1
ATOM 2807 C C . SER A 1 375 ? 0.394 -0.085 -33.460 1.00 75.31 375 SER A C 1
ATOM 2809 O O . SER A 1 375 ? 0.072 0.734 -34.316 1.00 75.31 375 SER A O 1
ATOM 2811 N N . ILE A 1 376 ? 1.500 -0.835 -33.527 1.00 70.62 376 ILE A N 1
ATOM 2812 C CA . ILE A 1 376 ? 2.526 -0.766 -34.574 1.00 70.62 376 ILE A CA 1
ATOM 2813 C C . ILE A 1 376 ? 2.269 -1.836 -35.648 1.00 70.62 376 ILE A C 1
ATOM 2815 O O . ILE A 1 376 ? 1.792 -1.504 -36.729 1.00 70.62 376 ILE A O 1
ATOM 2819 N N . CYS A 1 377 ? 2.533 -3.122 -35.373 1.00 76.19 377 CYS A N 1
ATOM 2820 C CA . CYS A 1 377 ? 2.480 -4.169 -36.409 1.00 76.19 377 CYS A CA 1
ATOM 2821 C C . CYS A 1 377 ? 1.072 -4.690 -36.745 1.00 76.19 377 CYS A C 1
ATOM 2823 O O . CYS A 1 377 ? 0.904 -5.404 -37.730 1.00 76.19 377 CYS A O 1
ATOM 2825 N N . GLY A 1 378 ? 0.056 -4.372 -35.937 1.00 72.81 378 GLY A N 1
ATOM 2826 C CA . GLY A 1 378 ? -1.306 -4.878 -36.129 1.00 72.81 378 GLY A CA 1
ATOM 2827 C C . GLY A 1 378 ? -1.501 -6.376 -35.857 1.00 72.81 378 GLY A C 1
ATOM 2828 O O . GLY A 1 378 ? -2.638 -6.839 -35.940 1.00 72.81 378 GLY A O 1
ATOM 2829 N N . GLU A 1 379 ? -0.451 -7.127 -35.503 1.00 76.31 379 GLU A N 1
ATOM 2830 C CA . GLU A 1 379 ? -0.593 -8.502 -35.012 1.00 76.31 379 GLU A CA 1
ATOM 2831 C C . GLU A 1 379 ? -1.402 -8.539 -33.717 1.00 76.31 379 GLU A C 1
ATOM 2833 O O . GLU A 1 379 ? -1.423 -7.579 -32.945 1.00 76.31 379 GLU A O 1
ATOM 2838 N N . VAL A 1 380 ? -2.078 -9.657 -33.487 1.00 76.06 380 VAL A N 1
ATOM 2839 C CA . VAL A 1 380 ? -2.902 -9.880 -32.303 1.00 76.06 380 VAL A CA 1
ATOM 2840 C C . VAL A 1 380 ? -1.988 -10.071 -31.090 1.00 76.06 380 VAL A C 1
ATOM 2842 O O . VAL A 1 380 ? -1.277 -11.068 -31.004 1.00 76.06 380 VAL A O 1
ATOM 2845 N N . THR A 1 381 ? -1.992 -9.109 -30.165 1.00 70.25 381 THR A N 1
ATOM 2846 C CA . THR A 1 381 ? -1.334 -9.244 -28.853 1.00 70.25 381 THR A CA 1
ATOM 2847 C C . THR A 1 381 ? -2.203 -10.047 -27.892 1.00 70.25 381 THR A C 1
ATOM 2849 O O . THR A 1 381 ? -1.677 -10.782 -27.063 1.00 70.25 381 THR A O 1
ATOM 2852 N N . THR A 1 382 ? -3.524 -9.942 -28.059 1.00 71.19 382 THR A N 1
ATOM 2853 C CA . THR A 1 382 ? -4.534 -10.654 -27.277 1.00 71.19 382 THR A CA 1
ATOM 2854 C C . THR A 1 382 ? -5.675 -11.074 -28.199 1.00 71.19 382 THR A C 1
ATOM 2856 O O . THR A 1 382 ? -6.297 -10.224 -28.839 1.00 71.19 382 THR A O 1
ATOM 2859 N N . GLU A 1 383 ? -5.933 -12.377 -28.298 1.00 74.38 383 GLU A N 1
ATOM 2860 C CA . GLU A 1 383 ? -7.020 -12.920 -29.124 1.00 74.38 383 GLU A CA 1
ATOM 2861 C C . GLU A 1 383 ? -8.399 -12.460 -28.629 1.00 74.38 383 GLU A C 1
ATOM 2863 O O . GLU A 1 383 ? -8.595 -12.201 -27.444 1.00 74.38 383 GLU A O 1
ATOM 2868 N N . ALA A 1 384 ? -9.360 -12.369 -29.552 1.00 64.19 384 ALA A N 1
ATOM 2869 C CA . ALA A 1 384 ? -10.760 -12.136 -29.204 1.00 64.19 384 ALA A CA 1
ATOM 2870 C C . ALA A 1 384 ? -11.356 -13.397 -28.574 1.00 64.19 384 ALA A C 1
ATOM 2872 O O . ALA A 1 384 ? -11.390 -14.445 -29.231 1.00 64.19 384 ALA A O 1
ATOM 2873 N N . GLU A 1 385 ? -11.893 -13.289 -27.361 1.00 65.38 385 GLU A N 1
ATOM 2874 C CA . GLU A 1 385 ? -12.668 -14.380 -26.773 1.00 65.38 385 GLU A CA 1
ATOM 2875 C C . GLU A 1 385 ? -14.127 -14.380 -27.251 1.00 65.38 385 GLU A C 1
ATOM 2877 O O . GLU A 1 385 ? -14.661 -13.396 -27.768 1.00 65.38 385 GLU A O 1
ATOM 2882 N N . ALA A 1 386 ? -14.774 -15.542 -27.137 1.00 61.34 386 ALA A N 1
ATOM 2883 C CA . ALA A 1 386 ? -16.129 -15.743 -27.660 1.00 61.34 386 ALA A CA 1
ATOM 2884 C C . ALA A 1 386 ? -17.220 -15.012 -26.850 1.00 61.34 386 ALA A C 1
ATOM 2886 O O . ALA A 1 386 ? -18.282 -14.700 -27.392 1.00 61.34 386 ALA A O 1
ATOM 2887 N N . GLU A 1 387 ? -16.952 -14.780 -25.567 1.00 57.72 387 GLU A N 1
ATOM 2888 C CA . GLU A 1 387 ? -17.743 -14.028 -24.590 1.00 57.72 387 GLU A CA 1
ATOM 2889 C C . GLU A 1 387 ? -16.733 -13.295 -23.674 1.00 57.72 387 GLU A C 1
ATOM 2891 O O . GLU A 1 387 ? -15.548 -13.633 -23.679 1.00 57.72 387 GLU A O 1
ATOM 2896 N N . HIS A 1 388 ? -17.160 -12.291 -22.906 1.00 59.03 388 HIS A N 1
ATOM 2897 C CA . HIS A 1 388 ? -16.312 -11.662 -21.880 1.00 59.03 388 HIS A CA 1
ATOM 2898 C C . HIS A 1 388 ? -16.195 -12.627 -20.681 1.00 59.03 388 HIS A C 1
ATOM 2900 O O . HIS A 1 388 ? -17.215 -13.151 -20.226 1.00 59.03 388 HIS A O 1
ATOM 2906 N N . ILE A 1 389 ? -14.968 -12.950 -20.247 1.00 56.09 389 ILE A N 1
ATOM 2907 C CA . ILE A 1 389 ? -14.694 -14.014 -19.262 1.00 56.09 389 ILE A CA 1
ATOM 2908 C C . ILE A 1 389 ? -14.029 -13.428 -18.012 1.00 56.09 389 ILE A C 1
ATOM 2910 O O . ILE A 1 389 ? -12.817 -13.211 -17.967 1.00 56.09 389 ILE A O 1
ATOM 2914 N N . ASP A 1 390 ? -14.838 -13.268 -16.970 1.00 54.69 390 ASP A N 1
ATOM 2915 C CA . ASP A 1 390 ? -14.390 -13.001 -15.606 1.00 54.69 390 ASP A CA 1
ATOM 2916 C C . ASP A 1 390 ? -13.994 -14.333 -14.934 1.00 54.69 390 ASP A C 1
ATOM 2918 O O . ASP A 1 390 ? -14.863 -15.104 -14.514 1.00 54.69 390 ASP A O 1
ATOM 2922 N N . SER A 1 391 ? -12.692 -14.650 -14.867 1.00 54.50 391 SER A N 1
ATOM 2923 C CA . SER A 1 391 ? -12.196 -15.910 -14.273 1.00 54.50 391 SER A CA 1
ATOM 2924 C C . SER A 1 391 ? -11.147 -15.780 -13.158 1.00 54.50 391 SER A C 1
ATOM 2926 O O . SER A 1 391 ? -10.724 -16.808 -12.620 1.00 54.50 391 SER A O 1
ATOM 2928 N N . ASN A 1 392 ? -10.820 -14.558 -12.728 1.00 55.78 392 ASN A N 1
ATOM 2929 C CA . ASN A 1 392 ? -10.108 -14.290 -11.476 1.00 55.78 392 ASN A CA 1
ATOM 2930 C C . ASN A 1 392 ? -11.064 -13.812 -10.366 1.00 55.78 392 ASN A C 1
ATOM 2932 O O . ASN A 1 392 ? -12.155 -13.301 -10.624 1.00 55.78 392 ASN A O 1
ATOM 2936 N N . ASP A 1 393 ? -10.663 -14.018 -9.108 1.00 63.25 393 ASP A N 1
ATOM 2937 C CA . ASP A 1 393 ? -11.490 -13.681 -7.942 1.00 63.25 393 ASP A CA 1
ATOM 2938 C C . ASP A 1 393 ? -11.617 -12.150 -7.740 1.00 63.25 393 ASP A C 1
ATOM 2940 O O . ASP A 1 393 ? -12.577 -11.678 -7.126 1.00 63.25 393 ASP A O 1
ATOM 2944 N N . ASP A 1 394 ? -10.684 -11.354 -8.280 1.00 68.75 394 ASP A N 1
ATOM 2945 C CA . ASP A 1 394 ? -10.608 -9.896 -8.133 1.00 68.75 394 ASP A CA 1
ATOM 2946 C C . ASP A 1 394 ? -11.407 -9.079 -9.174 1.00 68.75 394 ASP A C 1
ATOM 2948 O O . ASP A 1 394 ? -11.666 -7.893 -8.940 1.00 68.75 394 ASP A O 1
ATOM 2952 N N . GLY A 1 395 ? -11.920 -9.714 -10.235 1.00 67.12 395 GLY A N 1
ATOM 2953 C CA . GLY A 1 395 ? -12.955 -9.162 -11.123 1.00 67.12 395 GLY A CA 1
ATOM 2954 C C . GLY A 1 395 ? -12.445 -8.355 -12.309 1.00 67.12 395 GLY A C 1
ATOM 2955 O O . GLY A 1 395 ? -13.102 -7.402 -12.738 1.00 67.12 395 GLY A O 1
ATOM 2956 N N . TYR A 1 396 ? -11.277 -8.709 -12.824 1.00 69.44 396 TYR A N 1
ATOM 2957 C CA . TYR A 1 396 ? -10.727 -8.147 -14.051 1.00 69.44 396 TYR A CA 1
ATOM 2958 C C . TYR A 1 396 ? -10.808 -9.210 -15.156 1.00 69.44 396 TYR A C 1
ATOM 2960 O O . TYR A 1 396 ? -10.576 -10.386 -14.895 1.00 69.44 396 TYR A O 1
ATOM 2968 N N . CYS A 1 397 ? -11.135 -8.844 -16.396 1.00 65.00 397 CYS A N 1
ATOM 2969 C CA . CYS A 1 397 ? -11.127 -9.802 -17.508 1.00 65.00 397 CYS A CA 1
ATOM 2970 C C . CYS A 1 397 ? -9.694 -10.338 -17.686 1.00 65.00 397 CYS A C 1
ATOM 2972 O O . CYS A 1 397 ? -8.818 -9.563 -18.069 1.00 65.00 397 CYS A O 1
ATOM 2974 N N . ASP A 1 398 ? -9.441 -11.638 -17.472 1.00 62.47 398 ASP A N 1
ATOM 2975 C CA . ASP A 1 398 ? -8.089 -12.252 -17.558 1.00 62.47 398 ASP A CA 1
ATOM 2976 C C . ASP A 1 398 ? -7.413 -12.070 -18.938 1.00 62.47 398 ASP A C 1
ATOM 2978 O O . ASP A 1 398 ? -6.224 -12.333 -19.117 1.00 62.47 398 ASP A O 1
ATOM 2982 N N . VAL A 1 399 ? -8.197 -11.637 -19.925 1.00 55.25 399 VAL A N 1
ATOM 2983 C CA . VAL A 1 399 ? -7.818 -11.367 -21.312 1.00 55.25 399 VAL A CA 1
ATOM 2984 C C . VAL A 1 399 ? -7.384 -9.907 -21.512 1.00 55.25 399 VAL A C 1
ATOM 2986 O O . VAL A 1 399 ? -6.426 -9.644 -22.233 1.00 55.25 399 VAL A O 1
ATOM 2989 N N . CYS A 1 400 ? -8.090 -8.951 -20.900 1.00 61.06 400 CYS A N 1
ATOM 2990 C CA . CYS A 1 400 ? -8.085 -7.536 -21.309 1.00 61.06 400 CYS A CA 1
ATOM 2991 C C . CYS A 1 400 ? -7.960 -6.535 -20.129 1.00 61.06 400 CYS A C 1
ATOM 2993 O O . CYS A 1 400 ? -7.925 -5.322 -20.317 1.00 61.06 400 CYS A O 1
ATOM 2995 N N . ASP A 1 401 ? -7.875 -7.031 -18.888 1.00 62.84 401 ASP A N 1
ATOM 2996 C CA . ASP A 1 401 ? -7.748 -6.233 -17.652 1.00 62.84 401 ASP A CA 1
ATOM 2997 C C . ASP A 1 401 ? -8.894 -5.207 -17.451 1.00 62.84 401 ASP A C 1
ATOM 2999 O O . ASP A 1 401 ? -8.815 -4.244 -16.681 1.00 62.84 401 ASP A O 1
ATOM 3003 N N . SER A 1 402 ? -10.017 -5.404 -18.156 1.00 67.75 402 SER A N 1
ATOM 3004 C CA . SER A 1 402 ? -11.218 -4.591 -17.988 1.00 67.75 402 SER A CA 1
ATOM 3005 C C . SER A 1 402 ? -11.990 -4.993 -16.740 1.00 67.75 402 SER A C 1
ATOM 3007 O O . SER A 1 402 ? -12.098 -6.159 -16.376 1.00 67.75 402 SER A O 1
ATOM 3009 N N . CYS A 1 403 ? -12.555 -3.989 -16.081 1.00 73.88 403 CYS A N 1
ATOM 3010 C CA . CYS A 1 403 ? -13.334 -4.152 -14.866 1.00 73.88 403 CYS A CA 1
ATOM 3011 C C . CYS A 1 403 ? -14.658 -4.882 -15.162 1.00 73.88 403 CYS A C 1
ATOM 3013 O O . CYS A 1 403 ? -15.487 -4.335 -15.893 1.00 73.88 403 CYS A O 1
ATOM 3015 N N . ALA A 1 404 ? -14.866 -6.057 -14.565 1.00 73.25 404 ALA A N 1
ATOM 3016 C CA . ALA A 1 404 ? -16.058 -6.890 -14.713 1.00 73.25 404 ALA A CA 1
ATOM 3017 C C . ALA A 1 404 ? -17.360 -6.136 -14.407 1.00 73.25 404 ALA A C 1
ATOM 3019 O O . ALA A 1 404 ? -17.471 -5.463 -13.374 1.00 73.25 404 ALA A O 1
ATOM 3020 N N . ALA A 1 405 ? -18.378 -6.302 -15.256 1.00 82.00 405 ALA A N 1
ATOM 3021 C CA . ALA A 1 405 ? -19.698 -5.719 -15.034 1.00 82.00 405 ALA A CA 1
ATOM 3022 C C . ALA A 1 405 ? -20.491 -6.543 -13.988 1.00 82.00 405 ALA A C 1
ATOM 3024 O O . ALA A 1 405 ? -20.876 -7.675 -14.280 1.00 82.00 405 ALA A O 1
ATOM 3025 N N . PRO A 1 406 ? -20.776 -6.006 -12.785 1.00 87.69 406 PRO A N 1
ATOM 3026 C CA . PRO A 1 406 ? -21.501 -6.724 -11.736 1.00 87.69 406 PRO A CA 1
ATOM 3027 C C . PRO A 1 406 ? -22.939 -7.078 -12.144 1.00 87.69 406 PRO A C 1
ATOM 3029 O O . PRO A 1 406 ? -23.609 -6.312 -12.843 1.00 87.69 406 PRO A O 1
ATOM 3032 N N . GLU A 1 407 ? -23.460 -8.206 -11.647 1.00 89.19 407 GLU A N 1
ATOM 3033 C CA . GLU A 1 407 ? -24.855 -8.601 -11.889 1.00 89.19 407 GLU A CA 1
ATOM 3034 C C . GLU A 1 407 ? -25.828 -7.572 -11.281 1.00 89.19 407 GLU A C 1
ATOM 3036 O O . GLU A 1 407 ? -25.624 -7.081 -10.171 1.00 89.19 407 GLU A O 1
ATOM 3041 N N . LEU A 1 408 ? -26.913 -7.246 -11.993 1.00 93.25 408 LEU A N 1
ATOM 3042 C CA . LEU A 1 408 ? -27.968 -6.352 -11.507 1.00 93.25 408 LEU A CA 1
ATOM 3043 C C . LEU A 1 408 ? -29.140 -7.166 -10.936 1.00 93.25 408 LEU A C 1
ATOM 3045 O O . LEU A 1 408 ? -30.064 -7.537 -11.663 1.00 93.25 408 LEU A O 1
ATOM 3049 N N . VAL A 1 409 ? -29.123 -7.408 -9.624 1.00 94.19 409 VAL A N 1
ATOM 3050 C CA . VAL A 1 409 ? -30.141 -8.199 -8.907 1.00 94.19 409 VAL A CA 1
ATOM 3051 C C . VAL A 1 409 ? -31.051 -7.273 -8.098 1.00 94.19 409 VAL A C 1
ATOM 3053 O O . VAL A 1 409 ? -30.579 -6.413 -7.361 1.00 94.19 409 VAL A O 1
ATOM 3056 N N . ASP A 1 410 ? -32.371 -7.408 -8.274 1.00 93.44 410 ASP A N 1
ATOM 3057 C CA . ASP A 1 410 ? -33.424 -6.627 -7.591 1.00 93.44 410 ASP A CA 1
ATOM 3058 C C . ASP A 1 410 ? -33.216 -5.089 -7.559 1.00 93.44 410 ASP A C 1
ATOM 3060 O O . ASP A 1 410 ? -33.754 -4.380 -6.708 1.00 93.44 410 ASP A O 1
ATOM 3064 N N . GLY A 1 411 ? -32.483 -4.546 -8.541 1.00 94.31 411 GLY A N 1
ATOM 3065 C CA . GLY A 1 411 ? -32.192 -3.112 -8.676 1.00 94.31 411 GLY A CA 1
ATOM 3066 C C . GLY A 1 411 ? -30.887 -2.640 -8.020 1.00 94.31 411 GLY A C 1
ATOM 3067 O O . GLY A 1 411 ? -30.655 -1.429 -7.973 1.00 94.31 411 GLY A O 1
ATOM 3068 N N . TYR A 1 412 ? -30.051 -3.571 -7.550 1.00 97.38 412 TYR A N 1
ATOM 3069 C CA . TYR A 1 412 ? -28.716 -3.339 -6.996 1.00 97.38 412 TYR A CA 1
ATOM 3070 C C . TYR A 1 412 ? -27.649 -4.083 -7.808 1.00 97.38 412 TYR A C 1
ATOM 3072 O O . TYR A 1 412 ? -27.767 -5.286 -8.050 1.00 97.38 412 TYR A O 1
ATOM 3080 N N . TYR A 1 413 ? -26.585 -3.384 -8.193 1.00 97.62 413 TYR A N 1
ATOM 3081 C CA . TYR A 1 413 ? -25.377 -4.005 -8.731 1.00 97.62 413 TYR A CA 1
ATOM 3082 C C . TYR A 1 413 ? -24.631 -4.759 -7.621 1.00 97.62 413 TYR A C 1
ATOM 3084 O O . TYR A 1 413 ? -24.337 -4.183 -6.572 1.00 97.62 413 TYR A O 1
ATOM 3092 N N . GLN A 1 414 ? -24.365 -6.045 -7.841 1.00 96.88 414 GLN A N 1
ATOM 3093 C CA . GLN A 1 414 ? -23.730 -6.949 -6.882 1.00 96.88 414 GLN A CA 1
ATOM 3094 C C . GLN A 1 414 ? -22.200 -6.831 -6.965 1.00 96.88 414 GLN A C 1
ATOM 3096 O O . GLN A 1 414 ? -21.582 -7.367 -7.879 1.00 96.88 414 GLN A O 1
ATOM 3101 N N . ILE A 1 415 ? -21.581 -6.109 -6.032 1.00 96.31 415 ILE A N 1
ATOM 3102 C CA . ILE A 1 415 ? -20.137 -5.849 -6.021 1.00 96.31 415 ILE A CA 1
ATOM 3103 C C . ILE A 1 415 ? -19.435 -6.935 -5.199 1.00 96.31 415 ILE A C 1
ATOM 3105 O O . ILE A 1 415 ? -19.481 -6.909 -3.969 1.00 96.31 415 ILE A O 1
ATOM 3109 N N . ALA A 1 416 ? -18.792 -7.893 -5.867 1.00 93.44 416 ALA A N 1
ATOM 3110 C CA . ALA A 1 416 ? -18.073 -8.980 -5.199 1.00 93.44 416 ALA A CA 1
ATOM 3111 C C . ALA A 1 416 ? -16.574 -8.692 -4.994 1.00 93.44 416 ALA A C 1
ATOM 3113 O O . ALA A 1 416 ? -15.950 -9.323 -4.148 1.00 93.44 416 ALA A O 1
ATOM 3114 N N . ASN A 1 417 ? -15.989 -7.771 -5.766 1.00 91.88 417 ASN A N 1
ATOM 3115 C CA . ASN A 1 417 ? -14.539 -7.572 -5.830 1.00 91.88 417 ASN A CA 1
ATOM 3116 C C . ASN A 1 417 ? -14.124 -6.172 -6.340 1.00 91.88 417 ASN A C 1
ATOM 3118 O O . ASN A 1 417 ? -14.962 -5.309 -6.629 1.00 91.88 417 ASN A O 1
ATOM 3122 N N . ALA A 1 418 ? -12.808 -5.934 -6.410 1.00 91.31 418 ALA A N 1
ATOM 3123 C CA . ALA A 1 418 ? -12.216 -4.645 -6.773 1.00 91.31 418 ALA A CA 1
ATOM 3124 C C . ALA A 1 418 ? -12.558 -4.223 -8.210 1.00 91.31 418 ALA A C 1
ATOM 3126 O O . ALA A 1 418 ? -12.892 -3.060 -8.451 1.00 91.31 418 ALA A O 1
ATOM 3127 N N . GLY A 1 419 ? -12.561 -5.171 -9.149 1.00 88.75 419 GLY A N 1
ATOM 3128 C CA . GLY A 1 419 ? -12.968 -4.945 -10.527 1.00 88.75 419 GLY A CA 1
ATOM 3129 C C . GLY A 1 419 ? -14.427 -4.501 -10.646 1.00 88.75 419 GLY A C 1
ATOM 3130 O O . GLY A 1 419 ? -14.689 -3.448 -11.228 1.00 88.75 419 GLY A O 1
ATOM 3131 N N . ASN A 1 420 ? -15.379 -5.189 -10.001 1.00 92.31 420 ASN A N 1
ATOM 3132 C CA . ASN A 1 420 ? -16.779 -4.736 -9.971 1.00 92.31 420 ASN A CA 1
ATOM 3133 C C . ASN A 1 420 ? -16.924 -3.312 -9.400 1.00 92.31 420 ASN A C 1
ATOM 3135 O O . ASN A 1 420 ? -17.692 -2.503 -9.929 1.00 92.31 420 ASN A O 1
ATOM 3139 N N . LEU A 1 421 ? -16.178 -2.981 -8.338 1.00 95.19 421 LEU A N 1
ATOM 3140 C CA . LEU A 1 421 ? -16.198 -1.647 -7.731 1.00 95.19 421 LEU A CA 1
ATOM 3141 C C . LEU A 1 421 ? -15.648 -0.577 -8.692 1.00 95.19 421 LEU A C 1
ATOM 3143 O O . LEU A 1 421 ? -16.228 0.505 -8.814 1.00 95.19 421 LEU A O 1
ATOM 3147 N N . MET A 1 422 ? -14.572 -0.889 -9.417 1.00 92.50 422 MET A N 1
ATOM 3148 C CA . MET A 1 422 ? -13.981 -0.023 -10.443 1.00 92.50 422 MET A CA 1
ATOM 3149 C C . MET A 1 422 ? -14.889 0.145 -11.672 1.00 92.50 422 MET A C 1
ATOM 3151 O O . MET A 1 422 ? -14.940 1.238 -12.244 1.00 92.50 422 MET A O 1
ATOM 3155 N N . TRP A 1 423 ? -15.651 -0.885 -12.062 1.00 92.88 423 TRP A N 1
ATOM 3156 C CA . TRP A 1 423 ? -16.698 -0.763 -13.084 1.00 92.88 423 TRP A CA 1
ATOM 3157 C C . TRP A 1 423 ? -17.805 0.182 -12.615 1.00 92.88 423 TRP A C 1
ATOM 3159 O O . TRP A 1 423 ? -18.132 1.145 -13.311 1.00 92.88 423 TRP A O 1
ATOM 3169 N N . PHE A 1 424 ? -18.333 -0.033 -11.405 1.00 95.81 424 PHE A N 1
ATOM 3170 C CA . PHE A 1 424 ? -19.418 0.779 -10.849 1.00 95.81 424 PHE A CA 1
ATOM 3171 C C . PHE A 1 424 ? -19.006 2.251 -10.708 1.00 95.81 424 PHE A C 1
ATOM 3173 O O . PHE A 1 424 ? -19.767 3.150 -11.070 1.00 95.81 424 PHE A O 1
ATOM 3180 N N . ALA A 1 425 ? -17.763 2.509 -10.288 1.00 94.69 425 ALA A N 1
ATOM 3181 C CA . ALA A 1 425 ? -17.195 3.851 -10.215 1.00 94.69 425 ALA A CA 1
ATOM 3182 C C . ALA A 1 425 ? -17.185 4.580 -11.571 1.00 94.69 425 ALA A C 1
ATOM 3184 O O . ALA A 1 425 ? -17.560 5.758 -11.637 1.00 94.69 425 ALA A O 1
ATOM 3185 N N . LYS A 1 426 ? -16.804 3.884 -12.653 1.00 91.75 426 LYS A N 1
ATOM 3186 C CA . LYS A 1 426 ? -16.841 4.403 -14.033 1.00 91.75 426 LYS A CA 1
ATOM 3187 C C . LYS A 1 426 ? -18.284 4.625 -14.504 1.00 91.75 426 LYS A C 1
ATOM 3189 O O . LYS A 1 426 ? -18.607 5.711 -14.979 1.00 91.75 426 LYS A O 1
ATOM 3194 N N . PHE A 1 427 ? -19.155 3.630 -14.330 1.00 92.19 427 PHE A N 1
ATOM 3195 C CA . PHE A 1 427 ? -20.561 3.643 -14.752 1.00 92.19 427 PHE A CA 1
ATOM 3196 C C . PHE A 1 427 ? -21.342 4.825 -14.152 1.00 92.19 427 PHE A C 1
ATOM 3198 O O . PHE A 1 427 ? -21.897 5.651 -14.880 1.00 92.19 427 PHE A O 1
ATOM 3205 N N . VAL A 1 428 ? -21.284 4.976 -12.826 1.00 94.31 428 VAL A N 1
ATOM 3206 C CA . VAL A 1 428 ? -21.923 6.074 -12.084 1.00 94.31 428 VAL A CA 1
ATOM 3207 C C . VAL A 1 428 ? -21.356 7.439 -12.486 1.00 94.31 428 VAL A C 1
ATOM 3209 O O . VAL A 1 428 ? -22.107 8.396 -12.691 1.00 94.31 428 VAL A O 1
ATOM 3212 N N . SER A 1 429 ? -20.032 7.550 -12.634 1.00 89.31 429 SER A N 1
ATOM 3213 C CA . SER A 1 429 ? -19.383 8.824 -12.977 1.00 89.31 429 SER A CA 1
ATOM 3214 C C . SER A 1 429 ? -19.656 9.268 -14.421 1.00 89.31 429 SER A C 1
ATOM 3216 O O . SER A 1 429 ? -19.657 10.469 -14.689 1.00 89.31 429 SER A O 1
ATOM 3218 N N . ASN A 1 430 ? -19.959 8.331 -15.326 1.00 89.75 430 ASN A N 1
ATOM 3219 C CA . ASN A 1 430 ? -20.334 8.612 -16.715 1.00 89.75 430 ASN A CA 1
ATOM 3220 C C . ASN A 1 430 ? -21.785 9.108 -16.889 1.00 89.75 430 ASN A C 1
ATOM 3222 O O . ASN A 1 430 ? -22.112 9.632 -17.954 1.00 89.75 430 ASN A O 1
ATOM 3226 N N . GLY A 1 431 ? -22.643 9.004 -15.865 1.00 86.88 431 GLY A N 1
ATOM 3227 C CA . GLY A 1 431 ? -23.976 9.624 -15.880 1.00 86.88 431 GLY A CA 1
ATOM 3228 C C . GLY A 1 431 ? -25.038 8.938 -15.022 1.00 86.88 431 GLY A C 1
ATOM 3229 O O . GLY A 1 431 ? -25.961 9.614 -14.571 1.00 86.88 431 GLY A O 1
ATOM 3230 N N . GLU A 1 432 ? -24.888 7.641 -14.753 1.00 93.44 432 GLU A N 1
ATOM 3231 C CA . GLU A 1 432 ? -25.893 6.777 -14.110 1.00 93.44 432 GLU A CA 1
ATOM 3232 C C . GLU A 1 432 ? -25.883 6.940 -12.573 1.00 93.44 432 GLU A C 1
ATOM 3234 O O . GLU A 1 432 ? -25.619 6.017 -11.802 1.00 93.44 432 GLU A O 1
ATOM 3239 N N . LYS A 1 433 ? -26.098 8.180 -12.116 1.00 91.69 433 LYS A N 1
ATOM 3240 C CA . LYS A 1 433 ? -25.840 8.636 -10.737 1.00 91.69 433 LYS A CA 1
ATOM 3241 C C . LYS A 1 433 ? -26.797 8.064 -9.693 1.00 91.69 433 LYS A C 1
ATOM 3243 O O . LYS A 1 433 ? -26.469 8.096 -8.508 1.00 91.69 433 LYS A O 1
ATOM 3248 N N . ASP A 1 434 ? -27.968 7.578 -10.095 1.00 94.31 434 ASP A N 1
ATOM 3249 C CA . ASP A 1 434 ? -28.988 6.965 -9.238 1.00 94.31 434 ASP A CA 1
ATOM 3250 C C . ASP A 1 434 ? -28.941 5.426 -9.197 1.00 94.31 434 ASP A C 1
ATOM 3252 O O . ASP A 1 434 ? -29.732 4.815 -8.476 1.00 94.31 434 ASP A O 1
ATOM 3256 N N . ALA A 1 435 ? -27.981 4.797 -9.886 1.00 96.75 435 ALA A N 1
ATOM 3257 C CA . ALA A 1 435 ? -27.724 3.364 -9.781 1.00 96.75 435 ALA A CA 1
ATOM 3258 C C . ALA A 1 435 ? -27.421 2.947 -8.329 1.00 96.75 435 ALA A C 1
ATOM 3260 O O . ALA A 1 435 ? -26.655 3.613 -7.638 1.00 96.75 435 ALA A O 1
ATOM 3261 N N . ASN A 1 436 ? -27.992 1.831 -7.865 1.00 98.38 436 ASN A N 1
ATOM 3262 C CA . ASN A 1 436 ? -27.701 1.283 -6.536 1.00 98.38 436 ASN A CA 1
ATOM 3263 C C . ASN A 1 436 ? -26.656 0.168 -6.628 1.00 98.38 436 ASN A C 1
ATOM 3265 O O . ASN A 1 436 ? -26.621 -0.567 -7.614 1.00 98.38 436 ASN A O 1
ATOM 3269 N N . ALA A 1 437 ? -25.872 -0.015 -5.571 1.00 98.50 437 ALA A N 1
ATOM 3270 C CA . ALA A 1 437 ? -24.921 -1.115 -5.433 1.00 98.50 437 ALA A CA 1
ATOM 3271 C C . ALA A 1 437 ? -24.968 -1.711 -4.025 1.00 98.50 437 ALA A C 1
ATOM 3273 O O . ALA A 1 437 ? -25.306 -1.020 -3.061 1.00 98.50 437 ALA A O 1
ATOM 3274 N N . VAL A 1 438 ? -24.624 -2.991 -3.922 1.00 98.56 438 VAL A N 1
ATOM 3275 C CA . VAL A 1 438 ? -24.474 -3.716 -2.658 1.00 98.56 438 VAL A CA 1
ATOM 3276 C C . VAL A 1 438 ? -23.174 -4.516 -2.682 1.00 98.56 438 VAL A C 1
ATOM 3278 O O . VAL A 1 438 ? -22.865 -5.132 -3.701 1.00 98.56 438 VAL A O 1
ATOM 3281 N N . LEU A 1 439 ? -22.397 -4.491 -1.597 1.00 98.44 439 LEU A N 1
ATOM 3282 C CA . LEU A 1 439 ? -21.225 -5.362 -1.464 1.00 98.44 439 LEU A CA 1
ATOM 3283 C C . LEU A 1 439 ? -21.659 -6.793 -1.102 1.00 98.44 439 LEU A C 1
ATOM 3285 O O . LEU A 1 439 ? -22.560 -6.980 -0.283 1.00 98.44 439 LEU A O 1
ATOM 3289 N N . LEU A 1 440 ? -20.989 -7.790 -1.682 1.00 96.25 440 LEU A N 1
ATOM 3290 C CA . LEU A 1 440 ? -21.140 -9.215 -1.341 1.00 96.25 440 LEU A CA 1
ATOM 3291 C C . LEU A 1 440 ? -19.914 -9.816 -0.630 1.00 96.25 440 LEU A C 1
ATOM 3293 O O . LEU A 1 440 ? -19.964 -10.968 -0.196 1.00 96.25 440 LEU A O 1
ATOM 3297 N N . ALA A 1 441 ? -18.818 -9.063 -0.545 1.00 96.12 441 ALA A N 1
ATOM 3298 C CA . ALA A 1 441 ? -17.582 -9.442 0.126 1.00 96.12 441 ALA A CA 1
ATOM 3299 C C . ALA A 1 441 ? -16.793 -8.190 0.545 1.00 96.12 441 ALA A C 1
ATOM 3301 O O . ALA A 1 441 ? -17.087 -7.076 0.101 1.00 96.12 441 ALA A O 1
ATOM 3302 N N . ASP A 1 442 ? -15.773 -8.389 1.379 1.00 97.62 442 ASP A N 1
ATOM 3303 C CA . ASP A 1 442 ? -14.747 -7.383 1.651 1.00 97.62 442 ASP A CA 1
ATOM 3304 C C . ASP A 1 442 ? -13.858 -7.157 0.422 1.00 97.62 442 ASP A C 1
ATOM 3306 O O . ASP A 1 442 ? -13.438 -8.106 -0.241 1.00 97.62 442 ASP A O 1
ATOM 3310 N N . ILE A 1 443 ? -13.546 -5.894 0.136 1.00 97.31 443 ILE A N 1
ATOM 3311 C CA . ILE A 1 443 ? -12.800 -5.477 -1.054 1.00 97.31 443 ILE A CA 1
ATOM 3312 C C . ILE A 1 443 ? -11.403 -4.994 -0.645 1.00 97.31 443 ILE A C 1
ATOM 3314 O O . ILE A 1 443 ? -11.274 -4.083 0.178 1.00 97.31 443 ILE A O 1
ATOM 3318 N N . ASP A 1 444 ? -10.345 -5.549 -1.239 1.00 95.75 444 ASP A N 1
ATOM 3319 C CA . ASP A 1 444 ? -8.977 -5.025 -1.121 1.00 95.75 444 ASP A CA 1
ATOM 3320 C C . ASP A 1 444 ? -8.614 -4.199 -2.362 1.00 95.75 444 ASP A C 1
ATOM 3322 O O . ASP A 1 444 ? -8.718 -4.670 -3.490 1.00 95.75 444 ASP A O 1
ATOM 3326 N N . MET A 1 445 ? -8.198 -2.950 -2.146 1.00 94.81 445 MET A N 1
ATOM 3327 C CA . MET A 1 445 ? -7.777 -2.007 -3.187 1.00 94.81 445 MET A CA 1
ATOM 3328 C C . MET A 1 445 ? -6.251 -1.798 -3.193 1.00 94.81 445 MET A C 1
ATOM 3330 O O . MET A 1 445 ? -5.759 -0.804 -3.733 1.00 94.81 445 MET A O 1
ATOM 3334 N N . THR A 1 446 ? -5.479 -2.700 -2.574 1.00 92.81 446 THR A N 1
ATOM 3335 C CA . THR A 1 446 ? -4.008 -2.655 -2.546 1.00 92.81 446 THR A CA 1
ATOM 3336 C C . THR A 1 446 ? -3.428 -2.581 -3.960 1.00 92.81 446 THR A C 1
ATOM 3338 O O . THR A 1 446 ? -3.546 -3.508 -4.752 1.00 92.81 446 THR A O 1
ATOM 3341 N N . GLY A 1 447 ? -2.766 -1.464 -4.277 1.00 87.25 447 GLY A N 1
ATOM 3342 C CA . GLY A 1 447 ? -2.166 -1.214 -5.594 1.00 87.25 447 GLY A CA 1
ATOM 3343 C C . GLY A 1 447 ? -3.135 -0.695 -6.666 1.00 87.25 447 GLY A C 1
ATOM 3344 O O . GLY A 1 447 ? -2.671 -0.197 -7.690 1.00 87.25 447 GLY A O 1
ATOM 3345 N N . VAL A 1 448 ? -4.450 -0.727 -6.428 1.00 87.50 448 VAL A N 1
ATOM 3346 C CA . VAL A 1 448 ? -5.464 -0.263 -7.386 1.00 87.50 448 VAL A CA 1
ATOM 3347 C C . VAL A 1 448 ? -5.519 1.269 -7.406 1.00 87.50 448 VAL A C 1
ATOM 3349 O O . VAL A 1 448 ? -5.732 1.923 -6.383 1.00 87.50 448 VAL A O 1
ATOM 3352 N N . ALA A 1 449 ? -5.351 1.865 -8.589 1.00 87.62 449 ALA A N 1
ATOM 3353 C CA . ALA A 1 449 ? -5.407 3.314 -8.771 1.00 87.62 449 ALA A CA 1
ATOM 3354 C C . ALA A 1 449 ? -6.857 3.833 -8.706 1.00 87.62 449 ALA A C 1
ATOM 3356 O O . ALA A 1 449 ? -7.655 3.589 -9.611 1.00 87.62 449 ALA A O 1
ATOM 3357 N N . TRP A 1 450 ? -7.202 4.578 -7.651 1.00 90.62 450 TRP A N 1
ATOM 3358 C CA . TRP A 1 450 ? -8.577 5.033 -7.410 1.00 90.62 450 TRP A CA 1
ATOM 3359 C C . TRP A 1 450 ? -8.884 6.444 -7.935 1.00 90.62 450 TRP A C 1
ATOM 3361 O O . TRP A 1 450 ? -8.121 7.386 -7.720 1.00 90.62 450 TRP A O 1
ATOM 3371 N N . THR A 1 451 ? -10.071 6.610 -8.530 1.00 88.50 451 THR A N 1
ATOM 3372 C CA . THR A 1 451 ? -10.698 7.915 -8.809 1.00 88.50 451 THR A CA 1
ATOM 3373 C C . THR A 1 451 ? -12.057 7.982 -8.097 1.00 88.50 451 THR A C 1
ATOM 3375 O O . THR A 1 451 ? -12.868 7.082 -8.307 1.00 88.50 451 THR A O 1
ATOM 3378 N N . PRO A 1 452 ? -12.347 9.014 -7.276 1.00 91.31 452 PRO A N 1
ATOM 3379 C CA . PRO A 1 452 ? -13.590 9.085 -6.505 1.00 91.31 452 PRO A CA 1
ATOM 3380 C C . PRO A 1 452 ? -14.859 9.070 -7.366 1.00 91.31 452 PRO A C 1
ATOM 3382 O O . PRO A 1 452 ? -14.973 9.822 -8.335 1.00 91.31 452 PRO A O 1
ATOM 3385 N N . ILE A 1 453 ? -15.860 8.291 -6.951 1.00 94.00 453 ILE A N 1
ATOM 3386 C CA . ILE A 1 453 ? -17.161 8.202 -7.631 1.00 94.00 453 ILE A CA 1
ATOM 3387 C C . ILE A 1 453 ? -17.857 9.568 -7.583 1.00 94.00 453 ILE A C 1
ATOM 3389 O O . ILE A 1 453 ? -18.037 10.136 -6.504 1.00 94.00 453 ILE A O 1
ATOM 3393 N N . CYS A 1 454 ? -18.236 10.118 -8.739 1.00 91.31 454 CYS A N 1
ATOM 3394 C CA . CYS A 1 454 ? -18.686 11.513 -8.859 1.00 91.31 454 CYS A CA 1
ATOM 3395 C C . CYS A 1 454 ? -17.679 12.525 -8.265 1.00 91.31 454 CYS A C 1
ATOM 3397 O O . CYS A 1 454 ? -18.038 13.391 -7.456 1.00 91.31 454 CYS A O 1
ATOM 3399 N N . GLN A 1 455 ? -16.400 12.423 -8.645 1.00 88.44 455 GLN A N 1
ATOM 3400 C CA . GLN A 1 455 ? -15.402 13.456 -8.357 1.00 88.44 455 GLN A CA 1
ATOM 3401 C C . GLN A 1 455 ? -15.835 14.810 -8.944 1.00 88.44 455 GLN A C 1
ATOM 3403 O O . GLN A 1 455 ? -16.098 14.941 -10.137 1.00 88.44 455 GLN A O 1
ATOM 3408 N N . THR A 1 456 ? -15.863 15.845 -8.103 1.00 78.75 456 THR A N 1
ATOM 3409 C CA . THR A 1 456 ? -16.044 17.236 -8.543 1.00 78.75 456 THR A CA 1
ATOM 3410 C C . THR A 1 456 ? -14.688 17.922 -8.703 1.00 78.75 456 THR A C 1
ATOM 3412 O O . THR A 1 456 ? -13.774 17.679 -7.914 1.00 78.75 456 THR A O 1
ATOM 3415 N N . VAL A 1 457 ? -14.576 18.789 -9.716 1.00 73.81 457 VAL A N 1
ATOM 3416 C CA . VAL A 1 457 ? -13.402 19.654 -9.987 1.00 73.81 457 VAL A CA 1
ATOM 3417 C C . VAL A 1 457 ? -13.684 21.138 -9.690 1.00 73.81 457 VAL A C 1
ATOM 3419 O O . VAL A 1 457 ? -12.905 22.032 -10.028 1.00 73.81 457 VAL A O 1
ATOM 3422 N N . SER A 1 458 ? -14.830 21.399 -9.059 1.00 71.25 458 SER A N 1
ATOM 3423 C CA . SER A 1 458 ? -15.347 22.708 -8.673 1.00 71.25 458 SER A CA 1
ATOM 3424 C C . SER A 1 458 ? -15.987 22.645 -7.287 1.00 71.25 458 SER A C 1
ATOM 3426 O O . SER A 1 458 ? -16.522 21.618 -6.873 1.00 71.25 458 SER A O 1
ATOM 3428 N N . PHE A 1 459 ? -15.952 23.760 -6.555 1.00 69.38 459 PHE A N 1
ATOM 3429 C CA . PHE A 1 459 ? -16.563 23.846 -5.230 1.00 69.38 459 PHE A CA 1
ATOM 3430 C C . PHE A 1 459 ? -18.070 24.114 -5.310 1.00 69.38 459 PHE A C 1
ATOM 3432 O O . PHE A 1 459 ? -18.495 25.068 -5.964 1.00 69.38 459 PHE A O 1
ATOM 3439 N N . HIS A 1 460 ? -18.860 23.329 -4.575 1.00 67.62 460 HIS A N 1
ATOM 3440 C CA . HIS A 1 460 ? -20.300 23.508 -4.430 1.00 67.62 460 HIS A CA 1
ATOM 3441 C C . HIS A 1 460 ? -20.645 23.729 -2.945 1.00 67.62 460 HIS A C 1
ATOM 3443 O O . HIS A 1 460 ? -20.337 22.904 -2.093 1.00 67.62 460 HIS A O 1
ATOM 3449 N N . GLU A 1 461 ? -21.284 24.857 -2.613 1.00 63.38 461 GLU A N 1
ATOM 3450 C CA . GLU A 1 461 ? -21.807 25.123 -1.254 1.00 63.38 461 GLU A CA 1
ATOM 3451 C C . GLU A 1 461 ? -23.275 24.681 -1.075 1.00 63.38 461 GLU A C 1
ATOM 3453 O O . GLU A 1 461 ? -23.918 25.005 -0.075 1.00 63.38 461 GLU A O 1
ATOM 3458 N N . THR A 1 462 ? -23.830 24.042 -2.103 1.00 64.12 462 THR A N 1
ATOM 3459 C CA . THR A 1 462 ? -25.254 24.100 -2.448 1.00 64.12 462 THR A CA 1
ATOM 3460 C C . THR A 1 462 ? -25.689 22.822 -3.146 1.00 64.12 462 THR A C 1
ATOM 3462 O O . THR A 1 462 ? -24.898 22.261 -3.906 1.00 64.12 462 THR A O 1
ATOM 3465 N N . ALA A 1 463 ? -26.960 22.447 -3.016 1.00 58.16 463 ALA A N 1
ATOM 3466 C CA . ALA A 1 463 ? -27.582 21.359 -3.774 1.00 58.16 463 ALA A CA 1
ATOM 3467 C C . ALA A 1 463 ? -27.576 21.576 -5.311 1.00 58.16 463 ALA A C 1
ATOM 3469 O O . ALA A 1 463 ? -28.569 21.995 -5.908 1.00 58.16 463 ALA A O 1
ATOM 3470 N N . ALA A 1 464 ? -26.460 21.263 -5.973 1.00 54.97 464 ALA A N 1
ATOM 3471 C CA . ALA A 1 464 ? -26.405 21.077 -7.418 1.00 54.97 464 ALA A CA 1
ATOM 3472 C C . ALA A 1 464 ? -26.880 19.650 -7.735 1.00 54.97 464 ALA A C 1
ATOM 3474 O O . ALA A 1 464 ? -26.163 18.678 -7.515 1.00 54.97 464 ALA A O 1
ATOM 3475 N N . THR A 1 465 ? -28.110 19.518 -8.236 1.00 53.81 465 THR A N 1
ATOM 3476 C CA . THR A 1 465 ? -28.849 18.243 -8.370 1.00 53.81 465 THR A CA 1
ATOM 3477 C C . THR A 1 465 ? -28.323 17.293 -9.460 1.00 53.81 465 THR A C 1
ATOM 3479 O O . THR A 1 465 ? -29.078 16.468 -9.960 1.00 53.81 465 THR A O 1
ATOM 3482 N N . ASP A 1 466 ? -27.069 17.455 -9.884 1.00 61.03 466 ASP A N 1
ATOM 3483 C CA . ASP A 1 466 ? -26.429 16.718 -10.985 1.00 61.03 466 ASP A CA 1
ATOM 3484 C C . ASP A 1 466 ? -24.895 16.580 -10.790 1.00 61.03 466 ASP A C 1
ATOM 3486 O O . ASP A 1 466 ? -24.159 16.278 -11.728 1.00 61.03 466 ASP A O 1
ATOM 3490 N N . THR A 1 467 ? -24.365 16.812 -9.579 1.00 72.25 467 THR A N 1
ATOM 3491 C CA . THR A 1 467 ? -22.906 16.755 -9.302 1.00 72.25 467 THR A CA 1
ATOM 3492 C C . THR A 1 467 ? -22.483 15.687 -8.293 1.00 72.25 467 THR A C 1
ATOM 3494 O O . THR A 1 467 ? -21.297 15.592 -7.991 1.00 72.25 467 THR A O 1
ATOM 3497 N N . GLY A 1 468 ? -23.415 14.902 -7.750 1.00 87.12 468 GLY A N 1
ATOM 3498 C CA . GLY A 1 468 ? -23.126 13.864 -6.760 1.00 87.12 468 GLY A CA 1
ATOM 3499 C C . GLY A 1 468 ? -23.860 12.559 -7.035 1.00 87.12 468 GLY A C 1
ATOM 3500 O O . GLY A 1 468 ? -24.848 12.536 -7.766 1.00 87.12 468 GLY A O 1
ATOM 3501 N N . TYR A 1 469 ? -23.375 11.488 -6.412 1.00 95.19 469 TYR A N 1
ATOM 3502 C CA . TYR A 1 469 ? -24.020 10.181 -6.408 1.00 95.19 469 TYR A CA 1
ATOM 3503 C C . TYR A 1 469 ? -25.364 10.263 -5.678 1.00 95.19 469 TYR A C 1
ATOM 3505 O O . TYR A 1 469 ? -25.405 10.705 -4.527 1.00 95.19 469 TYR A O 1
ATOM 3513 N N . SER A 1 470 ? -26.447 9.856 -6.339 1.00 94.00 470 SER A N 1
ATOM 3514 C CA . SER A 1 470 ? -27.836 9.928 -5.863 1.00 94.00 470 SER A CA 1
ATOM 3515 C C . SER A 1 470 ? -28.482 8.567 -5.570 1.00 94.00 470 SER A C 1
ATOM 3517 O O . SER A 1 470 ? -29.590 8.541 -5.037 1.00 94.00 470 SER A O 1
ATOM 3519 N N . GLY A 1 471 ? -27.809 7.456 -5.886 1.00 96.31 471 GLY A N 1
ATOM 3520 C CA . GLY A 1 471 ? -28.277 6.094 -5.611 1.00 96.31 471 GLY A CA 1
ATOM 3521 C C . GLY A 1 471 ? -28.095 5.649 -4.155 1.00 96.31 471 GLY A C 1
ATOM 3522 O O . GLY A 1 471 ? -27.772 6.444 -3.266 1.00 96.31 471 GLY A O 1
ATOM 3523 N N . THR A 1 472 ? -28.294 4.352 -3.908 1.00 98.50 472 THR A N 1
ATOM 3524 C CA . THR A 1 472 ? -28.021 3.689 -2.621 1.00 98.50 472 THR A CA 1
ATOM 3525 C C . THR A 1 472 ? -26.810 2.770 -2.744 1.00 98.50 472 THR A C 1
ATOM 3527 O O . THR A 1 472 ? -26.870 1.772 -3.452 1.00 98.50 472 THR A O 1
ATOM 3530 N N . PHE A 1 473 ? -25.714 3.083 -2.052 1.00 98.75 473 PHE A N 1
ATOM 3531 C CA . PHE A 1 473 ? -24.580 2.172 -1.872 1.00 98.75 473 PHE A CA 1
ATOM 3532 C C . PHE A 1 473 ? -24.694 1.499 -0.500 1.00 98.75 473 PHE A C 1
ATOM 3534 O O . PHE A 1 473 ? -24.670 2.178 0.528 1.00 98.75 473 PHE A O 1
ATOM 3541 N N . ASP A 1 474 ? -24.857 0.182 -0.483 1.00 98.62 474 ASP A N 1
ATOM 3542 C CA . ASP A 1 474 ? -25.026 -0.620 0.728 1.00 98.62 474 ASP A CA 1
ATOM 3543 C C . ASP A 1 474 ? -23.796 -1.506 0.937 1.00 98.62 474 ASP A C 1
ATOM 3545 O O . ASP A 1 474 ? -23.586 -2.476 0.217 1.00 98.62 474 ASP A O 1
ATOM 3549 N N . GLY A 1 475 ? -22.967 -1.182 1.927 1.00 98.38 475 GLY A N 1
ATOM 3550 C CA . GLY A 1 475 ? -21.826 -2.015 2.298 1.00 98.38 475 GLY A CA 1
ATOM 3551 C C . GLY A 1 475 ? -22.236 -3.381 2.852 1.00 98.38 475 GLY A C 1
ATOM 3552 O O . GLY A 1 475 ? -21.413 -4.284 2.872 1.00 98.38 475 GLY A O 1
ATOM 3553 N N . ASN A 1 476 ? -23.501 -3.557 3.263 1.00 97.19 476 ASN A N 1
ATOM 3554 C CA . ASN A 1 476 ? -24.052 -4.832 3.737 1.00 97.19 476 ASN A CA 1
ATOM 3555 C C . ASN A 1 476 ? -23.238 -5.494 4.878 1.00 97.19 476 ASN A C 1
ATOM 3557 O O . ASN A 1 476 ? -23.299 -6.704 5.059 1.00 97.19 476 ASN A O 1
ATOM 3561 N N . GLY A 1 477 ? -22.480 -4.704 5.650 1.00 96.12 477 GLY A N 1
ATOM 3562 C CA . GLY A 1 477 ? -21.573 -5.194 6.693 1.00 96.12 477 GLY A CA 1
ATOM 3563 C C . GLY A 1 477 ? -20.096 -5.242 6.281 1.00 96.12 477 GLY A C 1
ATOM 3564 O O . GLY A 1 477 ? -19.230 -5.179 7.149 1.00 96.12 477 GLY A O 1
ATOM 3565 N N . HIS A 1 478 ? -19.810 -5.290 4.979 1.00 98.19 478 HIS A N 1
ATOM 3566 C CA . HIS A 1 478 ? -18.468 -5.443 4.417 1.00 98.19 478 HIS A CA 1
ATOM 3567 C C . HIS A 1 478 ? -17.643 -4.147 4.396 1.00 98.19 478 HIS A C 1
ATOM 3569 O O . HIS A 1 478 ? -18.129 -3.024 4.596 1.00 98.19 478 HIS A O 1
ATOM 3575 N N . THR A 1 479 ? -16.356 -4.325 4.108 1.00 98.38 479 THR A N 1
ATOM 3576 C CA . THR A 1 479 ? -15.333 -3.283 4.068 1.00 98.38 479 THR A CA 1
ATOM 3577 C C . THR A 1 479 ? -14.766 -3.031 2.671 1.00 98.38 479 THR A C 1
ATOM 3579 O O . THR A 1 479 ? -14.779 -3.892 1.794 1.00 98.38 479 THR A O 1
ATOM 3582 N N . ILE A 1 480 ? -14.215 -1.832 2.475 1.00 98.62 480 ILE A N 1
ATOM 3583 C CA . ILE A 1 480 ? -13.309 -1.499 1.372 1.00 98.62 480 ILE A CA 1
ATOM 3584 C C . ILE A 1 480 ? -11.986 -1.048 1.997 1.00 98.62 480 ILE A C 1
ATOM 3586 O O . ILE A 1 480 ? -11.949 -0.113 2.806 1.00 98.62 480 ILE A O 1
ATOM 3590 N N . SER A 1 481 ? -10.898 -1.730 1.646 1.00 98.25 481 SER A N 1
ATOM 3591 C CA . SER A 1 481 ? -9.616 -1.654 2.347 1.00 98.25 481 SER A CA 1
ATOM 3592 C C . SER A 1 481 ? -8.452 -1.184 1.464 1.00 98.25 481 SER A C 1
ATOM 3594 O O . SER A 1 481 ? -8.482 -1.322 0.244 1.00 98.25 481 SER A O 1
ATOM 3596 N N . ASN A 1 482 ? -7.430 -0.581 2.083 1.00 96.88 482 ASN A N 1
ATOM 3597 C CA . ASN A 1 482 ? -6.126 -0.194 1.502 1.00 96.88 482 ASN A CA 1
ATOM 3598 C C . ASN A 1 482 ? -6.151 0.829 0.336 1.00 96.88 482 ASN A C 1
ATOM 3600 O O . ASN A 1 482 ? -5.102 1.196 -0.207 1.00 96.88 482 ASN A O 1
ATOM 3604 N N . LEU A 1 483 ? -7.334 1.345 -0.010 1.00 94.56 483 LEU A N 1
ATOM 3605 C CA . LEU A 1 483 ? -7.574 2.336 -1.061 1.00 94.56 483 LEU A CA 1
ATOM 3606 C C . LEU A 1 483 ? -6.688 3.580 -0.865 1.00 94.56 483 LEU A C 1
ATOM 3608 O O . LEU A 1 483 ? -6.774 4.266 0.157 1.00 94.56 483 LEU A O 1
ATOM 3612 N N . THR A 1 484 ? -5.853 3.882 -1.865 1.00 91.25 484 THR A N 1
ATOM 3613 C CA . THR A 1 484 ? -4.840 4.947 -1.804 1.00 91.25 484 THR A CA 1
ATOM 3614 C C . THR A 1 484 ? -5.001 5.978 -2.931 1.00 91.25 484 THR A C 1
ATOM 3616 O O . THR A 1 484 ? -5.051 5.633 -4.107 1.00 91.25 484 THR A O 1
ATOM 3619 N N . VAL A 1 485 ? -5.012 7.267 -2.574 1.00 84.62 485 VAL A N 1
ATOM 3620 C CA . VAL A 1 485 ? -5.118 8.426 -3.480 1.00 84.62 485 VAL A CA 1
ATOM 3621 C C . VAL A 1 485 ? -3.970 9.403 -3.197 1.00 84.62 485 VAL A C 1
ATOM 3623 O O . VAL A 1 485 ? -3.861 9.956 -2.100 1.00 84.62 485 VAL A O 1
ATOM 3626 N N . THR A 1 486 ? -3.081 9.623 -4.170 1.00 77.56 486 THR A N 1
ATOM 3627 C CA . THR A 1 486 ? -1.863 10.442 -3.990 1.00 77.56 486 THR A CA 1
ATOM 3628 C C . THR A 1 486 ? -1.457 11.176 -5.275 1.00 77.56 486 THR A C 1
ATOM 3630 O O . THR A 1 486 ? -2.009 10.930 -6.342 1.00 77.56 486 THR A O 1
ATOM 3633 N N . GLY A 1 487 ? -0.491 12.099 -5.176 1.00 63.06 487 GLY A N 1
ATOM 3634 C CA . GLY A 1 487 ? 0.196 12.691 -6.337 1.00 63.06 487 GLY A CA 1
ATOM 3635 C C . GLY A 1 487 ? -0.524 13.844 -7.050 1.00 63.06 487 GLY A C 1
ATOM 3636 O O . GLY A 1 487 ? -0.021 14.335 -8.055 1.00 63.06 487 GLY A O 1
ATOM 3637 N N . ILE A 1 488 ? -1.676 14.298 -6.547 1.00 64.75 488 ILE A N 1
ATOM 3638 C CA . ILE A 1 488 ? -2.576 15.172 -7.316 1.00 64.75 488 ILE A CA 1
ATOM 3639 C C . ILE A 1 488 ? -2.227 16.663 -7.186 1.00 64.75 488 ILE A C 1
ATOM 3641 O O . ILE A 1 488 ? -2.077 17.198 -6.079 1.00 64.75 488 ILE A O 1
ATOM 3645 N N . SER A 1 489 ? -2.163 17.328 -8.341 1.00 60.31 489 SER A N 1
ATOM 3646 C CA . SER A 1 489 ? -1.795 18.731 -8.539 1.00 60.31 489 SER A CA 1
ATOM 3647 C C . SER A 1 489 ? -2.945 19.567 -9.123 1.00 60.31 489 SER A C 1
ATOM 3649 O O . SER A 1 489 ? -3.888 19.032 -9.697 1.00 60.31 489 SER A O 1
ATOM 3651 N N . GLY A 1 490 ? -2.887 20.891 -8.923 1.00 59.50 490 GLY A N 1
ATOM 3652 C CA . GLY A 1 490 ? -3.738 21.918 -9.559 1.00 59.50 490 GLY A CA 1
ATOM 3653 C C . GLY A 1 490 ? -5.260 21.672 -9.656 1.00 59.50 490 GLY A C 1
ATOM 3654 O O . GLY A 1 490 ? -5.730 21.028 -10.588 1.00 59.50 490 GLY A O 1
ATOM 3655 N N . GLY A 1 491 ? -6.068 22.290 -8.780 1.00 66.19 491 GLY A N 1
ATOM 3656 C CA . GLY A 1 491 ? -7.537 22.314 -8.917 1.00 66.19 491 GLY A CA 1
ATOM 3657 C C . GLY A 1 491 ? -8.321 22.284 -7.600 1.00 66.19 491 GLY A C 1
ATOM 3658 O O . GLY A 1 491 ? -7.743 22.307 -6.509 1.00 66.19 491 GLY A O 1
ATOM 3659 N N . THR A 1 492 ? -9.653 22.242 -7.716 1.00 69.50 492 THR A N 1
ATOM 3660 C CA . THR A 1 492 ? -10.601 22.271 -6.591 1.00 69.50 492 THR A CA 1
ATOM 3661 C C . THR A 1 492 ? -11.366 20.953 -6.504 1.00 69.50 492 THR A C 1
ATOM 3663 O O . THR A 1 492 ? -12.355 20.775 -7.201 1.00 69.50 492 THR A O 1
ATOM 3666 N N . TYR A 1 493 ? -10.918 20.020 -5.667 1.00 78.62 493 TYR A N 1
ATOM 3667 C CA . TYR A 1 493 ? -11.326 18.616 -5.766 1.00 78.62 493 TYR A CA 1
ATOM 3668 C C . TYR A 1 493 ? -12.007 18.058 -4.510 1.00 78.62 493 TYR A C 1
ATOM 3670 O O . TYR A 1 493 ? -11.797 18.532 -3.390 1.00 78.62 493 TYR A O 1
ATOM 3678 N N . SER A 1 494 ? -12.790 16.998 -4.710 1.00 87.56 494 SER A N 1
ATOM 3679 C CA . SER A 1 494 ? -13.467 16.215 -3.670 1.00 87.56 494 SER A CA 1
ATOM 3680 C C . SER A 1 494 ? -12.989 14.757 -3.658 1.00 87.56 494 SER A C 1
ATOM 3682 O O . SER A 1 494 ? -13.055 14.110 -4.704 1.00 87.56 494 SER A O 1
ATOM 3684 N N . TYR A 1 495 ? -12.574 14.232 -2.503 1.00 88.62 495 TYR A N 1
ATOM 3685 C CA . TYR A 1 495 ? -11.943 12.914 -2.371 1.00 88.62 495 TYR A CA 1
ATOM 3686 C C . TYR A 1 495 ? -12.541 12.025 -1.285 1.00 88.62 495 TYR A C 1
ATOM 3688 O O . TYR A 1 495 ? -12.831 12.486 -0.183 1.00 88.62 495 TYR A O 1
ATOM 3696 N N . GLY A 1 496 ? -12.612 10.742 -1.619 1.00 92.81 496 GLY A N 1
ATOM 3697 C CA . GLY A 1 496 ? -13.065 9.618 -0.813 1.00 92.81 496 GLY A CA 1
ATOM 3698 C C . GLY A 1 496 ? -13.295 8.423 -1.730 1.00 92.81 496 GLY A C 1
ATOM 3699 O O . GLY A 1 496 ? -12.904 8.455 -2.904 1.00 92.81 496 GLY A O 1
ATOM 3700 N N . LEU A 1 497 ? -14.013 7.415 -1.241 1.00 97.00 497 LEU A N 1
ATOM 3701 C CA . LEU A 1 497 ? -14.724 6.483 -2.113 1.00 97.00 497 LEU A CA 1
ATOM 3702 C C . LEU A 1 497 ? -15.623 7.280 -3.083 1.00 97.00 497 LEU A C 1
ATOM 3704 O O . LEU A 1 497 ? -15.500 7.163 -4.298 1.00 97.00 497 LEU A O 1
ATOM 3708 N N . PHE A 1 498 ? -16.420 8.208 -2.550 1.00 96.12 498 PHE A N 1
ATOM 3709 C CA . PHE A 1 498 ? -17.189 9.187 -3.312 1.00 96.12 498 PHE A CA 1
ATOM 3710 C C . PHE A 1 498 ? -16.525 10.571 -3.295 1.00 96.12 498 PHE A C 1
ATOM 3712 O O . PHE A 1 498 ? -16.016 11.049 -2.280 1.00 96.12 498 PHE A O 1
ATOM 3719 N N . GLY A 1 499 ? -16.600 11.276 -4.421 1.00 92.75 499 GLY A N 1
ATOM 3720 C CA . GLY A 1 499 ? -16.329 12.705 -4.484 1.00 92.75 499 GLY A CA 1
ATOM 3721 C C . GLY A 1 499 ? -17.442 13.487 -3.793 1.00 92.75 499 GLY A C 1
ATOM 3722 O O . GLY A 1 499 ? -17.199 14.144 -2.782 1.00 92.75 499 GLY A O 1
ATOM 3723 N N . THR A 1 500 ? -18.669 13.374 -4.307 1.00 92.06 500 THR A N 1
ATOM 3724 C CA . THR A 1 500 ? -19.856 14.043 -3.752 1.00 92.06 500 THR A CA 1
ATOM 3725 C C . THR A 1 500 ? -21.018 13.070 -3.572 1.00 92.06 500 THR A C 1
ATOM 3727 O O . THR A 1 500 ? -21.397 12.378 -4.515 1.00 92.06 500 THR A O 1
ATOM 3730 N N . VAL A 1 501 ? -21.626 13.058 -2.382 1.00 94.38 501 VAL A N 1
ATOM 3731 C CA . VAL A 1 501 ? -22.813 12.254 -2.043 1.00 94.38 501 VAL A CA 1
ATOM 3732 C C . VAL A 1 501 ? -24.056 13.145 -1.947 1.00 94.38 501 VAL A C 1
ATOM 3734 O O . VAL A 1 501 ? -24.052 14.202 -1.310 1.00 94.38 501 VAL A O 1
ATOM 3737 N N . SER A 1 502 ? -25.138 12.707 -2.587 1.00 91.50 502 SER A N 1
ATOM 3738 C CA . SER A 1 502 ? -26.482 13.309 -2.542 1.00 91.50 502 SER A CA 1
ATOM 3739 C C . SER A 1 502 ? -27.614 12.268 -2.425 1.00 91.50 502 SER A C 1
ATOM 3741 O O . SER A 1 502 ? -28.767 12.649 -2.249 1.00 91.50 502 SER A O 1
ATOM 3743 N N . GLY A 1 503 ? -27.278 10.974 -2.490 1.00 94.31 503 GLY A N 1
ATOM 3744 C CA . GLY A 1 503 ? -28.115 9.814 -2.172 1.00 94.31 503 GLY A CA 1
ATOM 3745 C C . GLY A 1 503 ? -27.723 9.190 -0.831 1.00 94.31 503 GLY A C 1
ATOM 3746 O O . GLY A 1 503 ? -27.438 9.909 0.124 1.00 94.31 503 GLY A O 1
ATOM 3747 N N . THR A 1 504 ? -27.682 7.859 -0.746 1.00 98.12 504 THR A N 1
ATOM 3748 C CA . THR A 1 504 ? -27.378 7.132 0.502 1.00 98.12 504 THR A CA 1
ATOM 3749 C C . THR A 1 504 ? -26.134 6.257 0.371 1.00 98.12 504 THR A C 1
ATOM 3751 O O . THR A 1 504 ? -26.034 5.458 -0.555 1.00 98.12 504 THR A O 1
ATOM 3754 N N . VAL A 1 505 ? -25.227 6.341 1.344 1.00 98.81 505 VAL A N 1
ATOM 3755 C CA . VAL A 1 505 ? -24.181 5.339 1.605 1.00 98.81 505 VAL A CA 1
ATOM 3756 C C . VAL A 1 505 ? -24.439 4.756 2.992 1.00 98.81 505 VAL A C 1
ATOM 3758 O O . VAL A 1 505 ? -24.651 5.519 3.937 1.00 98.81 505 VAL A O 1
ATOM 3761 N N . LYS A 1 506 ? -24.464 3.429 3.135 1.00 98.62 506 LYS A N 1
ATOM 3762 C CA . LYS A 1 506 ? -24.779 2.793 4.421 1.00 98.62 506 LYS A CA 1
ATOM 3763 C C . LYS A 1 506 ? -24.053 1.479 4.676 1.00 98.62 506 LYS A C 1
ATOM 3765 O O . LYS A 1 506 ? -23.615 0.846 3.724 1.00 98.62 506 LYS A O 1
ATOM 3770 N N . ASN A 1 507 ? -23.996 1.060 5.943 1.00 98.31 507 ASN A N 1
ATOM 3771 C CA . ASN A 1 507 ? -23.526 -0.263 6.385 1.00 98.31 507 ASN A CA 1
ATOM 3772 C C . ASN A 1 507 ? -22.110 -0.630 5.879 1.00 98.31 507 ASN A C 1
ATOM 3774 O O . ASN A 1 507 ? -21.885 -1.772 5.483 1.00 98.31 507 ASN A O 1
ATOM 3778 N N . LEU A 1 508 ? -21.190 0.341 5.817 1.00 98.62 508 LEU A N 1
ATOM 3779 C CA . LEU A 1 508 ? -19.909 0.232 5.102 1.00 98.62 508 LEU A CA 1
ATOM 3780 C C . LEU A 1 508 ? -18.710 0.590 5.990 1.00 98.62 508 LEU A C 1
ATOM 3782 O O . LEU A 1 508 ? -18.669 1.679 6.570 1.00 98.62 508 LEU A O 1
ATOM 3786 N N . GLY A 1 509 ? -17.697 -0.277 6.016 1.00 98.38 509 GLY A N 1
ATOM 3787 C CA . GLY A 1 509 ? -16.389 0.030 6.599 1.00 98.38 509 GLY A CA 1
ATOM 3788 C C . GLY A 1 509 ? -15.365 0.511 5.570 1.00 98.38 509 GLY A C 1
ATOM 3789 O O . GLY A 1 509 ? -15.182 -0.114 4.532 1.00 98.38 509 GLY A O 1
ATOM 3790 N N . MET A 1 510 ? -14.636 1.583 5.873 1.00 98.50 510 MET A N 1
ATOM 3791 C CA . MET A 1 510 ? -13.398 1.946 5.174 1.00 98.50 510 MET A CA 1
ATOM 3792 C C . MET A 1 510 ? -12.202 1.581 6.057 1.00 98.50 510 MET A C 1
ATOM 3794 O O . MET A 1 510 ? -12.144 1.999 7.215 1.00 98.50 510 MET A O 1
ATOM 3798 N N . VAL A 1 511 ? -11.235 0.831 5.529 1.00 98.31 511 VAL A N 1
ATOM 3799 C CA . VAL A 1 511 ? -10.067 0.353 6.294 1.00 98.31 511 VAL A CA 1
ATOM 3800 C C . VAL A 1 511 ? -8.770 0.775 5.602 1.00 98.31 511 VAL A C 1
ATOM 3802 O O . VAL A 1 511 ? -8.632 0.632 4.392 1.00 98.31 511 VAL A O 1
ATOM 3805 N N . ASN A 1 512 ? -7.804 1.315 6.347 1.00 96.56 512 ASN A N 1
ATOM 3806 C CA . ASN A 1 512 ? -6.509 1.782 5.826 1.00 96.56 512 ASN A CA 1
ATOM 3807 C C . ASN A 1 512 ? -6.616 2.802 4.664 1.00 96.56 512 ASN A C 1
ATOM 3809 O O . ASN A 1 512 ? -5.705 2.903 3.841 1.00 96.56 512 ASN A O 1
ATOM 3813 N N . TYR A 1 513 ? -7.723 3.554 4.570 1.00 96.12 513 TYR A N 1
ATOM 3814 C CA . TYR A 1 513 ? -7.921 4.550 3.509 1.00 96.12 513 TYR A CA 1
ATOM 3815 C C . TYR A 1 513 ? -6.850 5.641 3.582 1.00 96.12 513 TYR A C 1
ATOM 3817 O O . TYR A 1 513 ? -6.679 6.290 4.620 1.00 96.12 513 TYR A O 1
ATOM 3825 N N . LYS A 1 514 ? -6.174 5.903 2.463 1.00 93.44 514 LYS A N 1
ATOM 3826 C CA . LYS A 1 514 ? -5.066 6.854 2.405 1.00 93.44 514 LYS A CA 1
ATOM 3827 C C . LYS A 1 514 ? -5.281 7.940 1.364 1.00 93.44 514 LYS A C 1
ATOM 3829 O O . LYS A 1 514 ? -5.393 7.670 0.174 1.00 93.44 514 LYS A O 1
ATOM 3834 N N . TYR A 1 515 ? -5.231 9.190 1.808 1.00 89.44 515 TYR A N 1
ATOM 3835 C CA . TYR A 1 515 ? -5.228 10.369 0.955 1.00 89.44 515 TYR A CA 1
ATOM 3836 C C . TYR A 1 515 ? -4.073 11.293 1.352 1.00 89.44 515 TYR A C 1
ATOM 3838 O O . TYR A 1 515 ? -4.076 11.841 2.452 1.00 89.44 515 TYR A O 1
ATOM 3846 N N . ILE A 1 516 ? -3.104 11.509 0.456 1.00 83.31 516 ILE A N 1
ATOM 3847 C CA . ILE A 1 516 ? -2.043 12.512 0.656 1.00 83.31 516 ILE A CA 1
ATOM 3848 C C . ILE A 1 516 ? -2.024 13.484 -0.525 1.00 83.31 516 ILE A C 1
ATOM 3850 O O . ILE A 1 516 ? -1.664 13.131 -1.650 1.00 83.31 516 ILE A O 1
ATOM 3854 N N . LEU A 1 517 ? -2.374 14.739 -0.242 1.00 75.00 517 LEU A N 1
ATOM 3855 C CA . LEU A 1 517 ? -2.387 15.839 -1.203 1.00 75.00 517 LEU A CA 1
ATOM 3856 C C . LEU A 1 517 ? -0.991 16.102 -1.799 1.00 75.00 517 LEU A C 1
ATOM 3858 O O . LEU A 1 517 ? -0.000 16.164 -1.071 1.00 75.00 517 LEU A O 1
ATOM 3862 N N . GLY A 1 518 ? -0.913 16.350 -3.110 1.00 69.62 518 GLY A N 1
ATOM 3863 C CA . GLY A 1 518 ? 0.266 16.918 -3.771 1.00 69.62 518 GLY A CA 1
ATOM 3864 C C . GLY A 1 518 ? 0.403 18.412 -3.462 1.00 69.62 518 GLY A C 1
ATOM 3865 O O . GLY A 1 518 ? 0.906 18.786 -2.398 1.00 69.62 518 GLY A O 1
ATOM 3866 N N . ASP A 1 519 ? -0.067 19.242 -4.390 1.00 65.50 519 ASP A N 1
ATOM 3867 C CA . ASP A 1 519 ? -0.071 20.713 -4.350 1.00 65.50 519 ASP A CA 1
ATOM 3868 C C . ASP A 1 519 ? -1.413 21.328 -4.815 1.00 65.50 519 ASP A C 1
ATOM 3870 O O . ASP A 1 519 ? -1.511 22.544 -4.993 1.00 65.50 519 ASP A O 1
ATOM 3874 N N . ALA A 1 520 ? -2.467 20.517 -5.005 1.00 62.84 520 ALA A N 1
ATOM 3875 C CA . ALA A 1 520 ? -3.766 21.012 -5.469 1.00 62.84 520 ALA A CA 1
ATOM 3876 C C . ALA A 1 520 ? -4.355 22.118 -4.569 1.00 62.84 520 ALA A C 1
ATOM 3878 O O . ALA A 1 520 ? -4.276 22.095 -3.338 1.00 62.84 520 ALA A O 1
ATOM 3879 N N . SER A 1 521 ? -4.957 23.115 -5.215 1.00 64.62 521 SER A N 1
ATOM 3880 C CA . SER A 1 521 ? -5.230 24.422 -4.624 1.00 64.62 521 SER A CA 1
ATOM 3881 C C . SER A 1 521 ? -6.425 24.447 -3.671 1.00 64.62 521 SER A C 1
ATOM 3883 O O . SER A 1 521 ? -6.422 25.282 -2.761 1.00 64.62 521 SER A O 1
ATOM 3885 N N . ASP A 1 522 ? -7.419 23.561 -3.824 1.00 75.25 522 ASP A N 1
ATOM 3886 C CA . ASP A 1 522 ? -8.588 23.490 -2.934 1.00 75.25 522 ASP A CA 1
ATOM 3887 C C . ASP A 1 522 ? -9.216 22.074 -2.786 1.00 75.25 522 ASP A C 1
ATOM 3889 O O . ASP A 1 522 ? -10.199 21.756 -3.448 1.00 75.25 522 ASP A O 1
ATOM 3893 N N . ALA A 1 523 ? -8.691 21.219 -1.899 1.00 84.19 523 ALA A N 1
ATOM 3894 C CA . ALA A 1 523 ? -9.193 19.857 -1.647 1.00 84.19 523 ALA A CA 1
ATOM 3895 C C . ALA A 1 523 ? -10.192 19.730 -0.467 1.00 84.19 523 ALA A C 1
ATOM 3897 O O . ALA A 1 523 ? -10.004 20.333 0.590 1.00 84.19 523 ALA A O 1
ATOM 3898 N N . ARG A 1 524 ? -11.211 18.871 -0.610 1.00 88.50 524 ARG A N 1
ATOM 3899 C CA . ARG A 1 524 ? -12.022 18.312 0.496 1.00 88.50 524 ARG A CA 1
ATOM 3900 C C . ARG A 1 524 ? -11.870 16.795 0.506 1.00 88.50 524 ARG A C 1
ATOM 3902 O O . ARG A 1 524 ? -12.123 16.185 -0.529 1.00 88.50 524 ARG A O 1
ATOM 3909 N N . ALA A 1 525 ? -11.470 16.199 1.626 1.00 91.88 525 ALA A N 1
ATOM 3910 C CA . ALA A 1 525 ? -11.177 14.767 1.696 1.00 91.88 525 ALA A CA 1
ATOM 3911 C C . ALA A 1 525 ? -11.743 14.088 2.952 1.00 91.88 525 ALA A C 1
ATOM 3913 O O . ALA A 1 525 ? -11.620 14.625 4.052 1.00 91.88 525 ALA A O 1
ATOM 3914 N N . GLY A 1 526 ? -12.288 12.885 2.779 1.00 94.94 526 GLY A N 1
ATOM 3915 C CA . GLY A 1 526 ? -12.526 11.900 3.838 1.00 94.94 526 GLY A CA 1
ATOM 3916 C C . GLY A 1 526 ? -12.697 10.503 3.252 1.00 94.94 526 GLY A C 1
ATOM 3917 O O . GLY A 1 526 ? -12.776 10.387 2.035 1.00 94.94 526 GLY A O 1
ATOM 3918 N N . SER A 1 527 ? -12.691 9.437 4.059 1.00 96.94 527 SER A N 1
ATOM 3919 C CA . SER A 1 527 ? -12.613 8.075 3.498 1.00 96.94 527 SER A CA 1
ATOM 3920 C C . SER A 1 527 ? -13.828 7.687 2.655 1.00 96.94 527 SER A C 1
ATOM 3922 O O . SER A 1 527 ? -13.671 7.085 1.594 1.00 96.94 527 SER A O 1
ATOM 3924 N N . ILE A 1 528 ? -15.031 8.091 3.069 1.00 98.00 528 ILE A N 1
ATOM 3925 C CA . ILE A 1 528 ? -16.273 7.787 2.352 1.00 98.00 528 ILE A CA 1
ATOM 3926 C C . ILE A 1 528 ? -16.615 8.897 1.359 1.00 98.00 528 ILE A C 1
ATOM 3928 O O . ILE A 1 528 ? -16.973 8.592 0.224 1.00 98.00 528 ILE A O 1
ATOM 3932 N N . ALA A 1 529 ? -16.512 10.171 1.754 1.00 95.94 529 ALA A N 1
ATOM 3933 C CA . ALA A 1 529 ? -16.972 11.286 0.923 1.00 95.94 529 ALA A CA 1
ATOM 3934 C C . ALA A 1 529 ? -16.101 12.548 1.012 1.00 95.94 529 ALA A C 1
ATOM 3936 O O . ALA A 1 529 ? -15.827 13.066 2.096 1.00 95.94 529 ALA A O 1
ATOM 3937 N N . GLY A 1 530 ? -15.788 13.150 -0.135 1.00 93.50 530 GLY A N 1
ATOM 3938 C CA . GLY A 1 530 ? -15.222 14.501 -0.174 1.00 93.50 530 GLY A CA 1
ATOM 3939 C C . GLY A 1 530 ? -16.239 15.561 0.261 1.00 93.50 530 GLY A C 1
ATOM 3940 O O . GLY A 1 530 ? -15.929 16.432 1.075 1.00 93.50 530 GLY A O 1
ATOM 3941 N N . GLN A 1 531 ? -17.464 15.468 -0.259 1.00 91.19 531 GLN A N 1
ATOM 3942 C CA . GLN A 1 531 ? -18.585 16.362 0.039 1.00 91.19 531 GLN A CA 1
ATOM 3943 C C . GLN A 1 531 ? -19.869 15.554 0.285 1.00 91.19 531 GLN A C 1
ATOM 3945 O O . GLN A 1 531 ? -20.197 14.654 -0.485 1.00 91.19 531 GLN A O 1
ATOM 3950 N N . VAL A 1 532 ? -20.639 15.917 1.309 1.00 93.06 532 VAL A N 1
ATOM 3951 C CA . VAL A 1 532 ? -22.034 15.489 1.494 1.00 93.06 532 VAL A CA 1
ATOM 3952 C C . VAL A 1 532 ? -22.910 16.734 1.391 1.00 93.06 532 VAL A C 1
ATOM 3954 O O . VAL A 1 532 ? -22.685 17.706 2.113 1.00 93.06 532 VAL A O 1
ATOM 3957 N N . LEU A 1 533 ? -23.870 16.734 0.468 1.00 88.94 533 LEU A N 1
ATOM 3958 C CA . LEU A 1 533 ? -24.757 17.874 0.195 1.00 88.94 533 LEU A CA 1
ATOM 3959 C C . LEU A 1 533 ? -26.189 17.587 0.670 1.00 88.94 533 LEU A C 1
ATOM 3961 O O . LEU A 1 533 ? -26.504 16.463 1.054 1.00 88.94 533 LEU A O 1
ATOM 3965 N N . THR A 1 534 ? -27.076 18.587 0.623 1.00 86.31 534 THR A N 1
ATOM 3966 C CA . THR A 1 534 ? -28.518 18.419 0.889 1.00 86.31 534 THR A CA 1
ATOM 3967 C C . THR A 1 534 ? -29.103 17.211 0.137 1.00 86.31 534 THR A C 1
ATOM 3969 O O . THR A 1 534 ? -29.061 17.164 -1.090 1.00 86.31 534 THR A O 1
ATOM 3972 N N . GLY A 1 535 ? -29.670 16.255 0.884 1.00 85.44 535 GLY A N 1
ATOM 3973 C CA . GLY A 1 535 ? -30.165 14.960 0.385 1.00 85.44 535 GLY A CA 1
ATOM 3974 C C . GLY A 1 535 ? -29.215 13.789 0.668 1.00 85.44 535 GLY A C 1
ATOM 3975 O O . GLY A 1 535 ? -29.672 12.686 0.959 1.00 85.44 535 GLY A O 1
ATOM 3976 N N . GLY A 1 536 ? -27.907 14.054 0.694 1.00 92.62 536 GLY A N 1
ATOM 3977 C CA . GLY A 1 536 ? -26.867 13.078 0.997 1.00 92.62 536 GLY A CA 1
ATOM 3978 C C . GLY A 1 536 ? -26.957 12.539 2.423 1.00 92.62 536 GLY A C 1
ATOM 3979 O O . GLY A 1 536 ? -27.078 13.307 3.380 1.00 92.62 536 GLY A O 1
ATOM 3980 N N . THR A 1 537 ? -26.869 11.218 2.553 1.00 97.12 537 THR A N 1
ATOM 3981 C CA . THR A 1 537 ? -26.924 10.478 3.818 1.00 97.12 537 THR A CA 1
ATOM 3982 C C . THR A 1 537 ? -25.771 9.477 3.891 1.00 97.12 537 THR A C 1
ATOM 3984 O O . THR A 1 537 ? -25.602 8.671 2.978 1.00 97.12 537 THR A O 1
ATOM 3987 N N . ILE A 1 538 ? -25.001 9.502 4.981 1.00 98.81 538 ILE A N 1
ATOM 3988 C CA . ILE A 1 538 ? -24.043 8.448 5.352 1.00 98.81 538 ILE A CA 1
ATOM 3989 C C . ILE A 1 538 ? -24.499 7.869 6.696 1.00 98.81 538 ILE A C 1
ATOM 3991 O O . ILE A 1 538 ? -24.603 8.626 7.663 1.00 98.81 538 ILE A O 1
ATOM 3995 N N . ILE A 1 539 ? -24.807 6.570 6.766 1.00 98.56 539 ILE A N 1
ATOM 3996 C CA . ILE A 1 539 ? -25.400 5.962 7.971 1.00 98.56 539 ILE A CA 1
ATOM 3997 C C . ILE A 1 539 ? -24.915 4.537 8.258 1.00 98.56 539 ILE A C 1
ATOM 3999 O O . ILE A 1 539 ? -24.887 3.704 7.361 1.00 98.56 539 ILE A O 1
ATOM 4003 N N . ASN A 1 540 ? -24.594 4.228 9.517 1.00 98.25 540 ASN A N 1
ATOM 4004 C CA . ASN A 1 540 ? -24.011 2.938 9.918 1.00 98.25 540 ASN A CA 1
ATOM 4005 C C . ASN A 1 540 ? -22.669 2.651 9.202 1.00 98.25 540 ASN A C 1
ATOM 4007 O O . ASN A 1 540 ? -22.458 1.554 8.689 1.00 98.25 540 ASN A O 1
ATOM 4011 N N . CYS A 1 541 ? -21.778 3.643 9.108 1.00 98.81 541 CYS A N 1
ATOM 4012 C CA . CYS A 1 541 ? -20.495 3.507 8.406 1.00 98.81 541 CYS A CA 1
ATOM 4013 C C . CYS A 1 541 ? -19.293 3.861 9.290 1.00 98.81 541 CYS A C 1
ATOM 4015 O O . CYS A 1 541 ? -19.413 4.668 10.212 1.00 98.81 541 CYS A O 1
ATOM 4017 N N . TYR A 1 542 ? -18.115 3.314 8.982 1.00 98.75 542 TYR A N 1
ATOM 4018 C CA . TYR A 1 542 ? -16.907 3.545 9.781 1.00 98.75 542 TYR A CA 1
ATOM 4019 C C . TYR A 1 542 ? -15.619 3.737 8.973 1.00 98.75 542 TYR A C 1
ATOM 4021 O O . TYR A 1 542 ? -15.573 3.474 7.774 1.00 98.75 542 TYR A O 1
ATOM 4029 N N . SER A 1 543 ? -14.572 4.236 9.639 1.00 98.44 543 SER A N 1
ATOM 4030 C CA . SER A 1 543 ? -13.265 4.540 9.041 1.00 98.44 543 SER A CA 1
ATOM 4031 C C . SER A 1 543 ? -12.113 4.200 9.995 1.00 98.44 543 SER A C 1
ATOM 4033 O O . SER A 1 543 ? -11.811 4.978 10.903 1.00 98.44 543 SER A O 1
ATOM 4035 N N . VAL A 1 544 ? -11.456 3.053 9.801 1.00 98.06 544 VAL A N 1
ATOM 4036 C CA . VAL A 1 544 ? -10.353 2.565 10.656 1.00 98.06 544 VAL A CA 1
ATOM 4037 C C . VAL A 1 544 ? -9.002 2.710 9.949 1.00 98.06 544 VAL A C 1
ATOM 4039 O O . VAL A 1 544 ? -8.876 2.364 8.776 1.00 98.06 544 VAL A O 1
ATOM 4042 N N . GLY A 1 545 ? -7.970 3.189 10.653 1.00 96.62 545 GLY A N 1
ATOM 4043 C CA . GLY A 1 545 ? -6.590 3.208 10.137 1.00 96.62 545 GLY A CA 1
ATOM 4044 C C . GLY A 1 545 ? -6.330 4.243 9.034 1.00 96.62 545 GLY A C 1
ATOM 4045 O O . GLY A 1 545 ? -5.405 4.084 8.239 1.00 96.62 545 GLY A O 1
ATOM 4046 N N . HIS A 1 546 ? -7.175 5.269 8.926 1.00 95.56 546 HIS A N 1
ATOM 4047 C CA . HIS A 1 546 ? -7.159 6.220 7.815 1.00 95.56 546 HIS A CA 1
ATOM 4048 C C . HIS A 1 546 ? -6.058 7.295 7.957 1.00 95.56 546 HIS A C 1
ATOM 4050 O O . HIS A 1 546 ? -5.805 7.794 9.049 1.00 95.56 546 HIS A O 1
ATOM 4056 N N . ASP A 1 547 ? -5.439 7.719 6.851 1.00 94.44 547 ASP A N 1
ATOM 4057 C CA . ASP A 1 547 ? -4.433 8.800 6.800 1.00 94.44 547 ASP A CA 1
ATOM 4058 C C . ASP A 1 547 ? -4.877 9.839 5.759 1.00 94.44 547 ASP A C 1
ATOM 4060 O O . ASP A 1 547 ? -4.730 9.624 4.555 1.00 94.44 547 ASP A O 1
ATOM 4064 N N . VAL A 1 548 ? -5.490 10.938 6.216 1.00 92.75 548 VAL A N 1
ATOM 4065 C CA . VAL A 1 548 ? -6.137 11.959 5.371 1.00 92.75 548 VAL A CA 1
ATOM 4066 C C . VAL A 1 548 ? -5.410 13.296 5.522 1.00 92.75 548 VAL A C 1
ATOM 4068 O O . VAL A 1 548 ? -5.743 14.121 6.375 1.00 92.75 548 VAL A O 1
ATOM 4071 N N . ASP A 1 549 ? -4.407 13.520 4.674 1.00 89.00 549 ASP A N 1
ATOM 4072 C CA . ASP A 1 549 ? -3.526 14.686 4.712 1.00 89.00 549 ASP A CA 1
ATOM 4073 C C . ASP A 1 549 ? -3.785 15.674 3.559 1.00 89.00 549 ASP A C 1
ATOM 4075 O O . ASP A 1 549 ? -3.449 15.443 2.395 1.00 89.00 549 ASP A O 1
ATOM 4079 N N . THR A 1 550 ? -4.352 16.834 3.904 1.00 85.31 550 THR A N 1
ATOM 4080 C CA . THR A 1 550 ? -4.516 18.000 3.015 1.00 85.31 550 THR A CA 1
ATOM 4081 C C . THR A 1 550 ? -3.426 19.067 3.218 1.00 85.31 550 THR A C 1
ATOM 4083 O O . THR A 1 550 ? -3.601 20.216 2.801 1.00 85.31 550 THR A O 1
ATOM 4086 N N . LYS A 1 551 ? -2.298 18.711 3.850 1.00 79.06 551 LYS A N 1
ATOM 4087 C CA . LYS A 1 551 ? -1.101 19.536 4.107 1.00 79.06 551 LYS A CA 1
ATOM 4088 C C . LYS A 1 551 ? -1.408 20.884 4.759 1.00 79.06 551 LYS A C 1
ATOM 4090 O O . LYS A 1 551 ? -1.000 21.931 4.263 1.00 79.06 551 LYS A O 1
ATOM 4095 N N . GLU A 1 552 ? -2.228 20.853 5.812 1.00 70.25 552 GLU A N 1
ATOM 4096 C CA . GLU A 1 552 ? -2.794 22.030 6.504 1.00 70.25 552 GLU A CA 1
ATOM 4097 C C . GLU A 1 552 ? -3.531 23.034 5.592 1.00 70.25 552 GLU A C 1
ATOM 4099 O O . GLU A 1 552 ? -3.930 24.113 6.027 1.00 70.25 552 GLU A O 1
ATOM 4104 N N . SER A 1 553 ? -3.728 22.723 4.310 1.00 68.12 553 SER A N 1
ATOM 4105 C CA . SER A 1 553 ? -4.096 23.736 3.327 1.00 68.12 553 SER A CA 1
ATOM 4106 C C . SER A 1 553 ? -5.606 23.919 3.207 1.00 68.12 553 SER A C 1
ATOM 4108 O O . SER A 1 553 ? -6.029 25.020 2.832 1.00 68.12 553 SER A O 1
ATOM 4110 N N . LYS A 1 554 ? -6.395 22.856 3.463 1.00 83.06 554 LYS A N 1
ATOM 4111 C CA . LYS A 1 554 ? -7.849 22.758 3.207 1.00 83.06 554 LYS A CA 1
ATOM 4112 C C . LYS A 1 554 ? -8.584 21.808 4.168 1.00 83.06 554 LYS A C 1
ATOM 4114 O O . LYS A 1 554 ? -8.309 21.858 5.359 1.00 83.06 554 LYS A O 1
ATOM 4119 N N . ILE A 1 555 ? -9.599 21.074 3.697 1.00 89.94 555 ILE A N 1
ATOM 4120 C CA . ILE A 1 555 ? -10.639 20.462 4.533 1.00 89.94 555 ILE A CA 1
ATOM 4121 C C . ILE A 1 555 ? -10.481 18.939 4.560 1.00 89.94 555 ILE A C 1
ATOM 4123 O O . ILE A 1 555 ? -10.535 18.299 3.510 1.00 89.94 555 ILE A O 1
ATOM 4127 N N . ALA A 1 556 ? -10.324 18.365 5.752 1.00 92.81 556 ALA A N 1
ATOM 4128 C CA . ALA A 1 556 ? -10.084 16.934 5.947 1.00 92.81 556 ALA A CA 1
ATOM 4129 C C . ALA A 1 556 ? -10.941 16.366 7.088 1.00 92.81 556 ALA A C 1
ATOM 4131 O O . ALA A 1 556 ? -11.009 16.978 8.152 1.00 92.81 556 ALA A O 1
ATOM 4132 N N . GLY A 1 557 ? -11.544 15.193 6.912 1.00 95.50 557 GLY A N 1
ATOM 4133 C CA . GLY A 1 557 ? -12.143 14.443 8.018 1.00 95.50 557 GLY A CA 1
ATOM 4134 C C . GLY A 1 557 ? -12.095 12.938 7.797 1.00 95.50 557 GLY A C 1
ATOM 4135 O O . GLY A 1 557 ? -12.004 12.498 6.658 1.00 95.50 557 GLY A O 1
ATOM 4136 N N . GLY A 1 558 ? -12.117 12.136 8.859 1.00 96.69 558 GLY A N 1
ATOM 4137 C CA . GLY A 1 558 ? -11.887 10.690 8.749 1.00 96.69 558 GLY A CA 1
ATOM 4138 C C . GLY A 1 558 ? -13.001 9.930 8.026 1.00 96.69 558 GLY A C 1
ATOM 4139 O O . GLY A 1 558 ? -12.697 8.957 7.340 1.00 96.69 558 GLY A O 1
ATOM 4140 N N . ILE A 1 559 ? -14.256 10.400 8.090 1.00 98.25 559 ILE A N 1
ATOM 4141 C CA . ILE A 1 559 ? -15.392 9.893 7.290 1.00 98.25 559 ILE A CA 1
ATOM 4142 C C . ILE A 1 559 ? -15.678 10.812 6.097 1.00 98.25 559 ILE A C 1
ATOM 4144 O O . ILE A 1 559 ? -15.769 10.338 4.961 1.00 98.25 559 ILE A O 1
ATOM 4148 N N . ALA A 1 560 ? -15.817 12.122 6.339 1.00 97.25 560 ALA A N 1
ATOM 4149 C CA . ALA A 1 560 ? -16.200 13.086 5.311 1.00 97.25 560 ALA A CA 1
ATOM 4150 C C . ALA A 1 560 ? -15.408 14.402 5.366 1.00 97.25 560 ALA A C 1
ATOM 4152 O O . ALA A 1 560 ? -15.217 14.993 6.431 1.00 97.25 560 ALA A O 1
ATOM 4153 N N . GLY A 1 561 ? -15.040 14.923 4.192 1.00 94.38 561 GLY A N 1
ATOM 4154 C CA . GLY A 1 561 ? -14.407 16.235 4.058 1.00 94.38 561 GLY A CA 1
ATOM 4155 C C . GLY A 1 561 ? -15.320 17.358 4.551 1.00 94.38 561 GLY A C 1
ATOM 4156 O O . GLY A 1 561 ? -15.004 18.036 5.527 1.00 94.38 561 GLY A O 1
ATOM 4157 N N . CYS A 1 562 ? -16.483 17.547 3.928 1.00 91.50 562 CYS A N 1
ATOM 4158 C CA . CYS A 1 562 ? -17.477 18.513 4.404 1.00 91.50 562 CYS A CA 1
ATOM 4159 C C . CYS A 1 562 ? -18.923 18.010 4.306 1.00 91.50 562 CYS A C 1
ATOM 4161 O O . CYS A 1 562 ? -19.268 17.288 3.373 1.00 91.50 562 CYS A O 1
ATOM 4163 N N . ASN A 1 563 ? -19.776 18.444 5.239 1.00 93.19 563 ASN A N 1
ATOM 4164 C CA . ASN A 1 563 ? -21.218 18.175 5.232 1.00 93.19 563 ASN A CA 1
ATOM 4165 C C . ASN A 1 563 ? -22.008 19.492 5.181 1.00 93.19 563 ASN A C 1
ATOM 4167 O O . ASN A 1 563 ? -22.070 20.226 6.172 1.00 93.19 563 ASN A O 1
ATOM 4171 N N . TYR A 1 564 ? -22.599 19.787 4.023 1.00 89.44 564 TYR A N 1
ATOM 4172 C CA . TYR A 1 564 ? -23.329 21.017 3.719 1.00 89.44 564 TYR A CA 1
ATOM 4173 C C . TYR A 1 564 ? -24.809 20.712 3.439 1.00 89.44 564 TYR A C 1
ATOM 4175 O O . TYR A 1 564 ? -25.249 20.631 2.292 1.00 89.44 564 TYR A O 1
ATOM 4183 N N . GLY A 1 565 ? -25.581 20.535 4.513 1.00 87.31 565 GLY A N 1
ATOM 4184 C CA . GLY A 1 565 ? -27.022 20.251 4.461 1.00 87.31 565 GLY A CA 1
ATOM 4185 C C . GLY A 1 565 ? -27.421 18.774 4.368 1.00 87.31 565 GLY A C 1
ATOM 4186 O O . GLY A 1 565 ? -28.618 18.489 4.351 1.00 87.31 565 GLY A O 1
ATOM 4187 N N . GLY A 1 566 ? -26.459 17.849 4.328 1.00 91.56 566 GLY A N 1
ATOM 4188 C CA . GLY A 1 566 ? -26.691 16.404 4.400 1.00 91.56 566 GLY A CA 1
ATOM 4189 C C . GLY A 1 566 ? -26.659 15.845 5.829 1.00 91.56 566 GLY A C 1
ATOM 4190 O O . GLY A 1 566 ? -26.509 16.576 6.815 1.00 91.56 566 GLY A O 1
ATOM 4191 N N . THR A 1 567 ? -26.772 14.523 5.943 1.00 95.56 567 THR A N 1
ATOM 4192 C CA . THR A 1 567 ? -26.807 13.787 7.220 1.00 95.56 567 THR A CA 1
ATOM 4193 C C . THR A 1 567 ? -25.666 12.775 7.297 1.00 95.56 567 THR A C 1
ATOM 4195 O O . THR A 1 567 ? -25.438 12.021 6.355 1.00 95.56 567 THR A O 1
ATOM 4198 N N . ILE A 1 568 ? -24.959 12.742 8.426 1.00 98.50 568 ILE A N 1
ATOM 4199 C CA . ILE A 1 568 ? -23.972 11.709 8.764 1.00 98.50 568 ILE A CA 1
ATOM 4200 C C . ILE A 1 568 ? -24.334 11.196 10.159 1.00 98.50 568 ILE A C 1
ATOM 4202 O O . ILE A 1 568 ? -24.305 11.974 11.110 1.00 98.50 568 ILE A O 1
ATOM 4206 N N . SER A 1 569 ? -24.723 9.930 10.300 1.00 97.81 569 SER A N 1
ATOM 4207 C CA . SER A 1 569 ? -25.316 9.446 11.556 1.00 97.81 569 SER A CA 1
ATOM 4208 C C . SER A 1 569 ? -25.014 7.989 11.868 1.00 97.81 569 SER A C 1
ATOM 4210 O O . SER A 1 569 ? -25.012 7.177 10.953 1.00 97.81 569 SER A O 1
ATOM 4212 N N . ASN A 1 570 ? -24.860 7.630 13.144 1.00 97.56 570 ASN A N 1
ATOM 4213 C CA . ASN A 1 570 ? -24.438 6.284 13.553 1.00 97.56 570 ASN A CA 1
ATOM 4214 C C . ASN A 1 570 ? -23.096 5.913 12.888 1.00 97.56 570 ASN A C 1
ATOM 4216 O O . ASN A 1 570 ? -23.011 4.885 12.222 1.00 97.56 570 ASN A O 1
ATOM 4220 N N . CYS A 1 571 ? -22.077 6.774 12.972 1.00 98.69 571 CYS A N 1
ATOM 4221 C CA . CYS A 1 571 ? -20.806 6.588 12.258 1.00 98.69 571 CYS A CA 1
ATOM 4222 C C . CYS A 1 571 ? -19.594 6.841 13.159 1.00 98.69 571 CYS A C 1
ATOM 4224 O O . CYS A 1 571 ? -19.650 7.702 14.036 1.00 98.69 571 CYS A O 1
ATOM 4226 N N . TYR A 1 572 ? -18.466 6.171 12.916 1.00 98.56 572 TYR A N 1
ATOM 4227 C CA . TYR A 1 572 ? -17.252 6.417 13.703 1.00 98.56 572 TYR A CA 1
ATOM 4228 C C . TYR A 1 572 ? -15.951 6.414 12.894 1.00 98.56 572 TYR A C 1
ATOM 4230 O O . TYR A 1 572 ? -15.882 5.911 11.772 1.00 98.56 572 TYR A O 1
ATOM 4238 N N . ALA A 1 573 ? -14.905 6.993 13.477 1.00 98.12 573 ALA A N 1
ATOM 4239 C CA . ALA A 1 573 ? -13.560 7.040 12.915 1.00 98.12 573 ALA A CA 1
ATOM 4240 C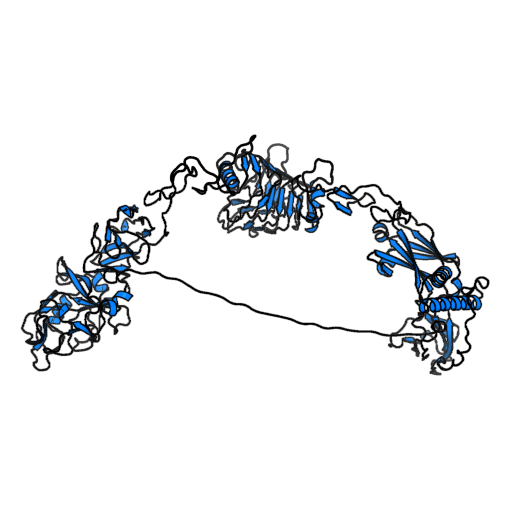 C . ALA A 1 573 ? -12.530 6.698 14.006 1.00 98.12 573 ALA A C 1
ATOM 4242 O O . ALA A 1 573 ? -12.650 7.222 15.108 1.00 98.12 573 ALA A O 1
ATOM 4243 N N . LEU A 1 574 ? -11.584 5.796 13.719 1.00 97.75 574 LEU A N 1
ATOM 4244 C CA . LEU A 1 574 ? -10.713 5.161 14.722 1.00 97.75 574 LEU A CA 1
ATOM 4245 C C . LEU A 1 574 ? -9.298 4.881 14.186 1.00 97.75 574 LEU A C 1
ATOM 4247 O O . LEU A 1 574 ? -9.129 4.517 13.018 1.00 97.75 574 LEU A O 1
ATOM 4251 N N . ASN A 1 575 ? -8.292 4.962 15.059 1.00 95.00 575 ASN A N 1
ATOM 4252 C CA . ASN A 1 575 ? -6.875 4.692 14.806 1.00 95.00 575 ASN A CA 1
ATOM 4253 C C . ASN A 1 575 ? -6.342 5.480 13.599 1.00 95.00 575 ASN A C 1
ATOM 4255 O O . ASN A 1 575 ? -5.573 4.960 12.786 1.00 95.00 575 ASN A O 1
ATOM 4259 N N . GLY A 1 576 ? -6.824 6.713 13.435 1.00 90.50 576 GLY A N 1
ATOM 4260 C CA . GLY A 1 576 ? -6.653 7.506 12.223 1.00 90.50 576 GLY A CA 1
ATOM 4261 C C . GLY A 1 576 ? -5.877 8.802 12.424 1.00 90.50 576 GLY A C 1
ATOM 4262 O O . GLY A 1 576 ? -5.644 9.271 13.534 1.00 90.50 576 GLY A O 1
ATOM 4263 N N . LYS A 1 577 ? -5.472 9.408 11.309 1.00 92.25 577 LYS A N 1
ATOM 4264 C CA . LYS A 1 577 ? -4.783 10.697 11.263 1.00 92.25 577 LYS A CA 1
ATOM 4265 C C . LYS A 1 577 ? -5.465 11.614 10.258 1.00 92.25 577 LYS A C 1
ATOM 4267 O O . LYS A 1 577 ? -5.357 11.425 9.045 1.00 92.25 577 LYS A O 1
ATOM 4272 N N . VAL A 1 578 ? -6.085 12.673 10.764 1.00 92.75 578 VAL A N 1
ATOM 4273 C CA . VAL A 1 578 ? -6.641 13.760 9.955 1.00 92.75 578 VAL A CA 1
ATOM 4274 C C . VAL A 1 578 ? -5.683 14.953 9.986 1.00 92.75 578 VAL A C 1
ATOM 4276 O O . VAL A 1 578 ? -5.221 15.383 11.039 1.00 92.75 578 VAL A O 1
ATOM 4279 N N . THR A 1 579 ? -5.334 15.513 8.827 1.00 88.75 579 THR A N 1
ATOM 4280 C CA . THR A 1 579 ? -4.472 16.703 8.738 1.00 88.75 579 THR A CA 1
ATOM 4281 C C . THR A 1 579 ? -5.075 17.717 7.768 1.00 88.75 579 THR A C 1
ATOM 4283 O O . THR A 1 579 ? -5.135 17.512 6.553 1.00 88.75 579 THR A O 1
ATOM 4286 N N . GLY A 1 580 ? -5.543 18.842 8.310 1.00 85.12 580 GLY A N 1
ATOM 4287 C CA . GLY A 1 580 ? -6.199 19.903 7.549 1.00 85.12 580 GLY A CA 1
ATOM 4288 C C . GLY A 1 580 ? -6.004 21.287 8.150 1.00 85.12 580 GLY A C 1
ATOM 4289 O O . GLY A 1 580 ? -5.371 21.452 9.191 1.00 85.12 580 GLY A O 1
ATOM 4290 N N . TYR A 1 581 ? -6.519 22.300 7.457 1.00 83.00 581 TYR A N 1
ATOM 4291 C CA . TYR A 1 581 ? -6.420 23.696 7.870 1.00 83.00 581 TYR A CA 1
ATOM 4292 C C . TYR A 1 581 ? -6.976 23.874 9.280 1.00 83.00 581 TYR A C 1
ATOM 4294 O O . TYR A 1 581 ? -8.021 23.318 9.604 1.00 83.00 581 TYR A O 1
ATOM 4302 N N . THR A 1 582 ? -6.292 24.663 10.110 1.00 76.31 582 THR A N 1
ATOM 4303 C CA . THR A 1 582 ? -6.425 24.682 11.584 1.00 76.31 582 THR A CA 1
ATOM 4304 C C . THR A 1 582 ? -7.858 24.674 12.144 1.00 76.31 582 THR A C 1
ATOM 4306 O O . THR A 1 582 ? -8.102 24.076 13.194 1.00 76.31 582 THR A O 1
ATOM 4309 N N . THR A 1 583 ? -8.821 25.289 11.448 1.00 82.62 583 THR A N 1
ATOM 4310 C CA . THR A 1 583 ? -10.242 25.368 11.839 1.00 82.62 583 THR A CA 1
ATOM 4311 C C . THR A 1 583 ? -11.211 24.528 10.990 1.00 82.62 583 THR A C 1
ATOM 4313 O O . THR A 1 583 ? -12.422 24.649 11.162 1.00 82.62 583 THR A O 1
ATOM 4316 N N . ARG A 1 584 ? -10.726 23.692 10.067 1.00 87.44 584 ARG A N 1
ATOM 4317 C CA . ARG A 1 584 ? -11.523 22.902 9.107 1.00 87.44 584 ARG A CA 1
ATOM 4318 C C . ARG A 1 584 ? -11.024 21.455 8.997 1.00 87.44 584 ARG A C 1
ATOM 4320 O O . ARG A 1 584 ? -10.673 20.981 7.918 1.00 87.44 584 ARG A O 1
ATOM 4327 N N . TRP A 1 585 ? -10.977 20.772 10.136 1.00 92.31 585 TRP A N 1
ATOM 4328 C CA . TRP A 1 585 ? -10.734 19.330 10.191 1.00 92.31 585 TRP A CA 1
ATOM 4329 C C . TRP A 1 585 ? -11.506 18.659 11.343 1.00 92.31 585 TRP A C 1
ATOM 4331 O O . TRP A 1 585 ? -11.911 19.355 12.277 1.00 92.31 585 TRP A O 1
ATOM 4341 N N . GLY A 1 586 ? -11.693 17.340 11.318 1.00 93.94 586 GLY A N 1
ATOM 4342 C CA . GLY A 1 586 ? -12.254 16.575 12.444 1.00 93.94 586 GLY A CA 1
ATOM 4343 C C . GLY A 1 586 ? -12.274 15.070 12.176 1.00 93.94 586 GLY A C 1
ATOM 4344 O O . GLY A 1 586 ? -12.429 14.673 11.025 1.00 93.94 586 GLY A O 1
ATOM 4345 N N . GLY A 1 587 ? -12.148 14.244 13.216 1.00 94.75 587 GLY A N 1
ATOM 4346 C CA . GLY A 1 587 ? -12.077 12.782 13.111 1.00 94.75 587 GLY A CA 1
ATOM 4347 C C . GLY A 1 587 ? -13.229 12.175 12.307 1.00 94.75 587 GLY A C 1
ATOM 4348 O O . GLY A 1 587 ? -13.005 11.295 11.489 1.00 94.75 587 GLY A O 1
ATOM 4349 N N . VAL A 1 588 ? -14.446 12.723 12.401 1.00 97.25 588 VAL A N 1
ATOM 4350 C CA . VAL A 1 588 ? -15.576 12.317 11.544 1.00 97.25 588 VAL A CA 1
ATOM 4351 C C . VAL A 1 588 ? -15.781 13.299 10.381 1.00 97.25 588 VAL A C 1
ATOM 4353 O O . VAL A 1 588 ? -15.809 12.864 9.228 1.00 97.25 588 VAL A O 1
ATOM 4356 N N . VAL A 1 589 ? -15.907 14.612 10.640 1.00 96.44 589 VAL A N 1
ATOM 4357 C CA . VAL A 1 589 ? -16.254 15.615 9.601 1.00 96.44 589 VAL A CA 1
ATOM 4358 C C . VAL A 1 589 ? -15.355 16.854 9.620 1.00 96.44 589 VAL A C 1
ATOM 4360 O O . VAL A 1 589 ? -15.297 17.587 10.609 1.00 96.44 589 VAL A O 1
ATOM 4363 N N . GLY A 1 590 ? -14.725 17.168 8.486 1.00 94.25 590 GLY A N 1
ATOM 4364 C CA . GLY A 1 590 ? -13.791 18.293 8.387 1.00 94.25 590 GLY A CA 1
ATOM 4365 C C . GLY A 1 590 ? -14.420 19.687 8.506 1.00 94.25 590 GLY A C 1
ATOM 4366 O O . GLY A 1 590 ? -13.882 20.553 9.198 1.00 94.25 590 GLY A O 1
ATOM 4367 N N . ASP A 1 591 ? -15.561 19.919 7.858 1.00 91.62 591 ASP A N 1
ATOM 4368 C CA . ASP A 1 591 ? -16.306 21.187 7.906 1.00 91.62 591 ASP A CA 1
ATOM 4369 C C . ASP A 1 591 ? -17.814 20.948 7.743 1.00 91.62 591 ASP A C 1
ATOM 4371 O O . ASP A 1 591 ? -18.286 20.586 6.664 1.00 91.62 591 ASP A O 1
ATOM 4375 N N . CYS A 1 592 ? -18.584 21.145 8.813 1.00 91.56 592 CYS A N 1
ATOM 4376 C CA . CYS A 1 592 ? -20.035 20.988 8.810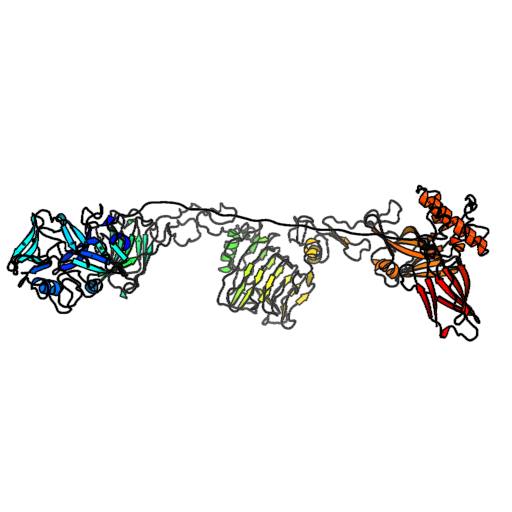 1.00 91.56 592 CYS A CA 1
ATOM 4377 C C . CYS A 1 592 ? -20.741 22.356 8.841 1.00 91.56 592 CYS A C 1
ATOM 4379 O O . CYS A 1 592 ? -20.448 23.205 9.693 1.00 91.56 592 CYS A O 1
ATOM 4381 N N . LYS A 1 593 ? -21.689 22.580 7.919 1.00 87.75 593 LYS A N 1
ATOM 4382 C CA . LYS A 1 593 ? -22.556 23.771 7.910 1.00 87.75 593 LYS A CA 1
ATOM 4383 C C . LYS A 1 593 ? -23.888 23.554 7.178 1.00 87.75 593 LYS A C 1
ATOM 4385 O O . LYS A 1 593 ? -24.162 22.509 6.602 1.00 87.75 593 LYS A O 1
ATOM 4390 N N . LYS A 1 594 ? -24.735 24.577 7.206 1.00 84.50 594 LYS A N 1
ATOM 4391 C CA . LYS A 1 594 ? -25.996 24.706 6.472 1.00 84.50 594 LYS A CA 1
ATOM 4392 C C . LYS A 1 594 ? -25.763 25.005 4.985 1.00 84.50 594 LYS A C 1
ATOM 4394 O O . LYS A 1 594 ? -24.859 25.778 4.664 1.00 84.50 594 LYS A O 1
ATOM 4399 N N . ASP A 1 595 ? -26.628 24.478 4.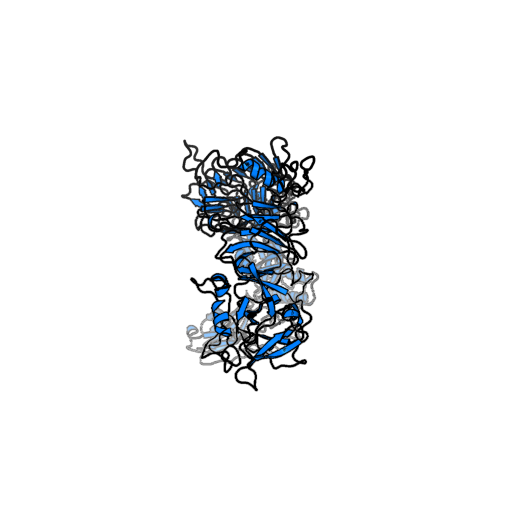115 1.00 79.88 595 ASP A N 1
ATOM 4400 C CA . ASP A 1 595 ? -26.754 24.931 2.720 1.00 79.88 595 ASP A CA 1
ATOM 4401 C C . ASP A 1 595 ? -27.024 26.449 2.690 1.00 79.88 595 ASP A C 1
ATOM 4403 O O . ASP A 1 595 ? -27.928 26.963 3.365 1.00 79.88 595 ASP A O 1
ATOM 4407 N N . SER A 1 596 ? -26.207 27.191 1.941 1.00 66.25 596 SER A N 1
ATOM 4408 C CA . SER A 1 596 ? -26.252 28.657 1.914 1.00 66.25 596 SER A CA 1
ATOM 4409 C C . SER A 1 596 ? -27.351 29.231 1.006 1.00 66.25 596 SER A C 1
ATOM 4411 O O . SER A 1 596 ? -27.547 30.449 0.991 1.00 66.25 596 SER A O 1
ATOM 4413 N N . THR A 1 597 ? -28.094 28.381 0.286 1.00 63.25 597 THR A N 1
ATOM 4414 C CA . THR A 1 597 ? -29.029 28.777 -0.784 1.00 63.25 597 THR A CA 1
ATOM 4415 C C . THR A 1 597 ? -30.433 28.176 -0.715 1.00 63.25 597 THR A C 1
ATOM 4417 O O . THR A 1 597 ? -31.310 28.663 -1.429 1.00 63.25 597 THR A O 1
ATOM 4420 N N . ALA A 1 598 ? -30.672 27.173 0.138 1.00 60.53 598 ALA A N 1
ATOM 4421 C CA . ALA A 1 598 ? -31.959 26.482 0.267 1.00 60.53 598 ALA A CA 1
ATOM 4422 C C . ALA A 1 598 ? -33.177 27.446 0.359 1.00 60.53 598 ALA A C 1
ATOM 4424 O O . ALA A 1 598 ? -33.286 28.211 1.329 1.00 60.53 598 ALA A O 1
ATOM 4425 N N . PRO A 1 599 ? -34.105 27.435 -0.625 1.00 52.00 599 PRO A N 1
ATOM 4426 C CA . PRO A 1 599 ? -35.274 28.309 -0.628 1.00 52.00 599 PRO A CA 1
ATOM 4427 C C . PRO A 1 599 ? -36.389 27.782 0.292 1.00 52.00 599 PRO A C 1
ATOM 4429 O O . PRO A 1 599 ? -36.737 26.608 0.252 1.00 52.00 599 PRO A O 1
ATOM 4432 N N . ASP A 1 600 ? -36.979 28.697 1.067 1.00 51.34 600 ASP A N 1
ATOM 4433 C CA . ASP A 1 600 ? -38.069 28.498 2.040 1.00 51.34 600 ASP A CA 1
ATOM 4434 C C . ASP A 1 600 ? -37.826 27.524 3.216 1.00 51.34 600 ASP A C 1
ATOM 4436 O O . ASP A 1 600 ? -38.037 26.320 3.129 1.00 51.34 600 ASP A O 1
ATOM 4440 N N . LEU A 1 601 ? -37.555 28.128 4.385 1.00 45.12 601 LEU A N 1
ATOM 4441 C CA . LEU A 1 601 ? -37.907 27.722 5.765 1.00 45.12 601 LEU A CA 1
ATOM 4442 C C . LEU A 1 601 ? -37.494 26.344 6.330 1.00 45.12 601 LEU A C 1
ATOM 4444 O O . LEU A 1 601 ? -37.303 26.260 7.545 1.00 45.12 601 LEU A O 1
ATOM 4448 N N . ALA A 1 602 ? -37.283 25.305 5.527 1.00 52.62 602 ALA A N 1
ATOM 4449 C CA . ALA A 1 602 ? -36.586 24.093 5.942 1.00 52.62 602 ALA A CA 1
ATOM 4450 C C . ALA A 1 602 ? -35.079 24.383 5.941 1.00 52.62 602 ALA A C 1
ATOM 4452 O O . ALA A 1 602 ? -34.413 24.352 4.910 1.00 52.62 602 ALA A O 1
ATOM 4453 N N . GLN A 1 603 ? -34.537 24.742 7.104 1.00 55.53 603 GLN A N 1
ATOM 4454 C CA . GLN A 1 603 ? -33.114 25.039 7.229 1.00 55.53 603 GLN A CA 1
ATOM 4455 C C . GLN A 1 603 ? -32.309 23.733 7.187 1.00 55.53 603 GLN A C 1
ATOM 4457 O O . GLN A 1 603 ? -32.137 23.093 8.221 1.00 55.53 603 GLN A O 1
ATOM 4462 N N . THR A 1 604 ? -31.820 23.344 6.007 1.00 74.56 604 THR A N 1
ATOM 4463 C CA . THR A 1 604 ? -30.956 22.170 5.816 1.00 74.56 604 THR A CA 1
ATOM 4464 C C . THR A 1 604 ? -29.561 22.439 6.373 1.00 74.56 604 THR A C 1
ATOM 4466 O O . THR A 1 604 ? -28.616 22.817 5.681 1.00 74.56 604 THR A O 1
ATOM 4469 N N . TYR A 1 605 ? -29.466 22.302 7.693 1.00 83.69 605 TYR A N 1
ATOM 4470 C CA . TYR A 1 605 ? -28.225 22.212 8.442 1.00 83.69 605 TYR A CA 1
ATOM 4471 C C . TYR A 1 605 ? -27.549 20.874 8.144 1.00 83.69 605 TYR A C 1
ATOM 4473 O O . TYR A 1 605 ? -28.189 19.830 8.271 1.00 83.69 605 TYR A O 1
ATOM 4481 N N . GLY A 1 606 ? -26.254 20.900 7.813 1.00 89.81 606 GLY A N 1
ATOM 4482 C CA . GLY A 1 606 ? -25.419 19.707 7.906 1.00 89.81 606 GLY A CA 1
ATOM 4483 C C . GLY A 1 606 ? -25.567 19.125 9.308 1.00 89.81 606 GLY A C 1
ATOM 4484 O O . GLY A 1 606 ? -25.411 19.845 10.301 1.00 89.81 606 GLY A O 1
ATOM 4485 N N . THR A 1 607 ? -25.977 17.864 9.367 1.00 93.75 607 THR A N 1
ATOM 4486 C CA . THR A 1 607 ? -26.311 17.161 10.604 1.00 93.75 607 THR A CA 1
ATOM 4487 C C . THR A 1 607 ? -25.324 16.022 10.829 1.00 93.75 607 THR A C 1
ATOM 4489 O O . THR A 1 607 ? -25.086 15.223 9.923 1.00 93.75 607 THR A O 1
ATOM 4492 N N . VAL A 1 608 ? -24.737 15.974 12.026 1.00 96.94 608 VAL A N 1
ATOM 4493 C CA . VAL A 1 608 ? -23.886 14.881 12.513 1.00 96.94 608 VAL A CA 1
ATOM 4494 C C . VAL A 1 608 ? -24.457 14.410 13.850 1.00 96.94 608 VAL A C 1
ATOM 4496 O O . VAL A 1 608 ? -24.620 15.236 14.749 1.00 96.94 608 VAL A O 1
ATOM 4499 N N . SER A 1 609 ? -24.813 13.131 13.973 1.00 97.06 609 SER A N 1
ATOM 4500 C CA . SER A 1 609 ? -25.529 12.629 15.158 1.00 97.06 609 SER A CA 1
ATOM 4501 C C . SER A 1 609 ? -25.233 11.166 15.478 1.00 97.06 609 SER A C 1
ATOM 4503 O O . SER A 1 609 ? -25.287 10.351 14.560 1.00 97.06 609 SER A O 1
ATOM 4505 N N . ASN A 1 610 ? -25.027 10.809 16.751 1.00 97.31 610 ASN A N 1
ATOM 4506 C CA . ASN A 1 610 ? -24.634 9.449 17.157 1.00 97.31 610 ASN A CA 1
ATOM 4507 C C . ASN A 1 610 ? -23.298 9.040 16.499 1.00 97.31 610 ASN A C 1
ATOM 4509 O O . ASN A 1 610 ? -23.233 8.066 15.749 1.00 97.31 610 ASN A O 1
ATOM 4513 N N . CYS A 1 611 ? -22.253 9.862 16.676 1.00 98.38 611 CYS A N 1
ATOM 4514 C CA . CYS A 1 611 ? -20.958 9.676 16.009 1.00 98.38 611 CYS A CA 1
ATOM 4515 C C . CYS A 1 611 ? -19.751 9.849 16.943 1.00 98.38 611 CYS A C 1
ATOM 4517 O O . CYS A 1 611 ? -19.709 10.781 17.748 1.00 98.38 611 CYS A O 1
ATOM 4519 N N . TYR A 1 612 ? -18.736 8.996 16.768 1.00 98.00 612 TYR A N 1
ATOM 4520 C CA . TYR A 1 612 ? -17.636 8.813 17.727 1.00 98.00 612 TYR A CA 1
ATOM 4521 C C . TYR A 1 612 ? -16.254 8.840 17.063 1.00 98.00 612 TYR A C 1
ATOM 4523 O O . TYR A 1 612 ? -16.113 8.454 15.900 1.00 98.00 612 TYR A O 1
ATOM 4531 N N . THR A 1 613 ? -15.224 9.289 17.787 1.00 97.56 613 THR A N 1
ATOM 4532 C CA . THR A 1 613 ? -13.824 9.204 17.332 1.00 97.56 613 THR A CA 1
ATOM 4533 C C . THR A 1 613 ? -12.814 9.291 18.479 1.00 97.56 613 THR A C 1
ATOM 4535 O O . THR A 1 613 ? -13.106 9.875 19.521 1.00 97.56 613 THR A O 1
ATOM 4538 N N . ASP A 1 614 ? -11.638 8.715 18.246 1.00 95.56 614 ASP A N 1
ATOM 4539 C CA . ASP A 1 614 ? -10.395 8.825 19.020 1.00 95.56 614 ASP A CA 1
ATOM 4540 C C . ASP A 1 614 ? -9.657 10.165 18.819 1.00 95.56 614 ASP A C 1
ATOM 4542 O O . ASP A 1 614 ? -8.941 10.637 19.704 1.00 95.56 614 ASP A O 1
ATOM 4546 N N . ASP A 1 615 ? -9.849 10.825 17.672 1.00 92.56 615 ASP A N 1
ATOM 4547 C CA . ASP A 1 615 ? -9.264 12.141 17.402 1.00 92.56 615 ASP A CA 1
ATOM 4548 C C . ASP A 1 615 ? -9.886 13.230 18.303 1.00 92.56 615 ASP A C 1
ATOM 4550 O O . ASP A 1 615 ? -11.048 13.194 18.696 1.00 92.56 615 ASP A O 1
ATOM 4554 N N . THR A 1 616 ? -9.140 14.295 18.575 1.00 91.38 616 THR A N 1
ATOM 4555 C CA . THR A 1 616 ? -9.480 15.367 19.528 1.00 91.38 616 THR A CA 1
ATOM 4556 C C . THR A 1 616 ? -10.669 16.267 19.128 1.00 91.38 616 THR A C 1
ATOM 4558 O O . THR A 1 616 ? -10.955 17.256 19.812 1.00 91.38 616 THR A O 1
ATOM 4561 N N . ARG A 1 617 ? -11.376 15.970 18.024 1.00 92.38 617 ARG A N 1
ATOM 4562 C CA . ARG A 1 617 ? -12.582 16.689 17.564 1.00 92.38 617 ARG A CA 1
ATOM 4563 C C . ARG A 1 617 ? -13.417 15.862 16.576 1.00 92.38 617 ARG A C 1
ATOM 4565 O O . ARG A 1 617 ? -12.995 15.701 15.437 1.00 92.38 617 ARG A O 1
ATOM 4572 N N . VAL A 1 618 ? -14.658 15.495 16.931 1.00 94.12 618 VAL A N 1
ATOM 4573 C CA . VAL A 1 618 ? -15.617 14.820 16.015 1.00 94.12 618 VAL A CA 1
ATOM 4574 C C . VAL A 1 618 ? -15.817 15.596 14.707 1.00 94.12 618 VAL A C 1
ATOM 4576 O O . VAL A 1 618 ? -15.651 15.051 13.616 1.00 94.12 618 VAL A O 1
ATOM 4579 N N . ALA A 1 619 ? -16.171 16.880 14.805 1.00 93.88 619 ALA A N 1
ATOM 4580 C CA . ALA A 1 619 ? -16.461 17.727 13.653 1.00 93.88 619 ALA A CA 1
ATOM 4581 C C . ALA A 1 619 ? -16.073 19.192 13.893 1.00 93.88 619 ALA A C 1
ATOM 4583 O O . ALA A 1 619 ? -16.212 19.701 15.008 1.00 93.88 619 ALA A O 1
ATOM 4584 N N . SER A 1 620 ? -15.645 19.900 12.843 1.00 91.62 620 SER A N 1
ATOM 4585 C CA . SER A 1 620 ? -15.605 21.369 12.869 1.00 91.62 620 SER A CA 1
ATOM 4586 C C . SER A 1 620 ? -16.913 21.971 12.354 1.00 91.62 620 SER A C 1
ATOM 4588 O O . SER A 1 620 ? -17.593 21.381 11.514 1.00 91.62 620 SER A O 1
ATOM 4590 N N . THR A 1 621 ? -17.258 23.174 12.821 1.00 86.19 621 THR A N 1
ATOM 4591 C CA . THR A 1 621 ? -18.420 23.930 12.329 1.00 86.19 621 THR A CA 1
ATOM 4592 C C . THR A 1 621 ? -18.061 25.392 12.090 1.00 86.19 621 THR A C 1
ATOM 4594 O O . THR A 1 621 ? -17.265 25.984 12.821 1.00 86.19 621 THR A O 1
ATOM 4597 N N . GLN A 1 622 ? -18.677 26.010 11.082 1.00 75.38 622 GLN A N 1
ATOM 4598 C CA . GLN A 1 622 ? -18.535 27.445 10.832 1.00 75.38 622 GLN A CA 1
ATOM 4599 C C . GLN A 1 622 ? -19.749 28.213 11.363 1.00 75.38 622 GLN A C 1
ATOM 4601 O O . GLN A 1 622 ? -20.892 27.894 11.038 1.00 75.38 622 GLN A O 1
ATOM 4606 N N . ASN A 1 623 ? -19.498 29.252 12.169 1.00 68.81 623 ASN A N 1
ATOM 4607 C CA . ASN A 1 623 ? -20.516 30.148 12.741 1.00 68.81 623 ASN A CA 1
ATOM 4608 C C . ASN A 1 623 ? -21.682 29.408 13.439 1.00 68.81 623 ASN A C 1
ATOM 4610 O O . ASN A 1 623 ? -22.836 29.808 13.282 1.00 68.81 623 ASN A O 1
ATOM 4614 N N . ASN A 1 624 ? -21.396 28.295 14.132 1.00 64.56 624 ASN A N 1
ATOM 4615 C CA . ASN A 1 624 ? -22.376 27.385 14.753 1.00 64.56 624 ASN A CA 1
ATOM 4616 C C . ASN A 1 624 ? -23.549 27.007 13.821 1.00 64.56 624 ASN A C 1
ATOM 4618 O O . ASN A 1 624 ? -24.672 26.787 14.266 1.00 64.56 624 ASN A O 1
ATOM 4622 N N . SER A 1 625 ? -23.311 26.974 12.508 1.00 75.88 625 SER A N 1
ATOM 4623 C CA . SER A 1 625 ? -24.355 26.793 11.500 1.00 75.88 625 SER A CA 1
ATOM 4624 C C . SER A 1 625 ? -24.522 25.324 11.108 1.00 75.88 625 SER A C 1
ATOM 4626 O O . SER A 1 625 ? -24.644 25.036 9.924 1.00 75.88 625 SER A O 1
ATOM 4628 N N . ALA A 1 626 ? -24.520 24.407 12.076 1.00 83.25 626 ALA A N 1
ATOM 4629 C CA . ALA A 1 626 ? -24.647 22.957 11.895 1.00 83.25 626 ALA A CA 1
ATOM 4630 C C . ALA A 1 626 ? -25.382 22.320 13.086 1.00 83.25 626 ALA A C 1
ATOM 4632 O O . ALA A 1 626 ? -25.364 22.880 14.183 1.00 83.25 626 ALA A O 1
ATOM 4633 N N . ASN A 1 627 ? -25.972 21.142 12.879 1.00 89.25 627 ASN A N 1
ATOM 4634 C CA . ASN A 1 627 ? -26.536 20.324 13.951 1.00 89.25 627 ASN A CA 1
ATOM 4635 C C . ASN A 1 627 ? -25.512 19.250 14.331 1.00 89.25 627 ASN A C 1
ATOM 4637 O O . ASN A 1 627 ? -25.250 18.358 13.529 1.00 89.25 627 ASN A O 1
ATOM 4641 N N . ILE A 1 628 ? -24.941 19.327 15.532 1.00 92.38 628 ILE A N 1
ATOM 4642 C CA . ILE A 1 628 ? -24.099 18.268 16.101 1.00 92.38 628 ILE A CA 1
ATOM 4643 C C . ILE A 1 628 ? -24.768 17.832 17.408 1.00 92.38 628 ILE A C 1
ATOM 4645 O O . ILE A 1 628 ? -24.917 18.666 18.304 1.00 92.38 628 ILE A O 1
ATOM 4649 N N . THR A 1 629 ? -25.215 16.581 17.509 1.00 94.00 629 THR A N 1
ATOM 4650 C CA . THR A 1 629 ? -25.880 16.037 18.712 1.00 94.00 629 THR A CA 1
ATOM 4651 C C . THR A 1 629 ? -25.343 14.652 19.024 1.00 94.00 629 THR A C 1
ATOM 4653 O O . THR A 1 629 ? -24.952 13.944 18.105 1.00 94.00 629 THR A O 1
ATOM 4656 N N . ASP A 1 630 ? -25.318 14.251 20.296 1.00 92.25 630 ASP A N 1
ATOM 4657 C CA . ASP A 1 630 ? -25.053 12.850 20.667 1.00 92.25 630 ASP A CA 1
ATOM 4658 C C . ASP A 1 630 ? -23.735 12.330 20.036 1.00 92.25 630 ASP A C 1
ATOM 4660 O O . ASP A 1 630 ? -23.675 11.270 19.426 1.00 92.25 630 ASP A O 1
ATOM 4664 N N . CYS A 1 631 ? -22.695 13.170 20.052 1.00 94.62 631 CYS A N 1
ATOM 4665 C CA . CYS A 1 631 ? -21.421 12.950 19.365 1.00 94.62 631 CYS A CA 1
ATOM 4666 C C . CYS A 1 631 ? -20.276 13.213 20.338 1.00 94.62 631 CYS A C 1
ATOM 4668 O O . CYS A 1 631 ? -20.191 14.314 20.889 1.00 94.62 631 CYS A O 1
ATOM 4670 N N . GLU A 1 632 ? -19.385 12.242 20.518 1.00 93.75 632 GLU A N 1
ATOM 4671 C CA . GLU A 1 632 ? -18.416 12.247 21.618 1.00 93.75 632 GLU A CA 1
ATOM 4672 C C . GLU A 1 632 ? -17.012 11.823 21.176 1.00 93.75 632 GLU A C 1
ATOM 4674 O O . GLU A 1 632 ? -16.821 11.224 20.115 1.00 93.75 632 GLU A O 1
ATOM 4679 N N . LEU A 1 633 ? -16.023 12.159 22.007 1.00 96.44 633 LEU A N 1
ATOM 4680 C CA . LEU A 1 633 ? -14.667 11.629 21.887 1.00 96.44 633 LEU A CA 1
ATOM 4681 C C . LEU A 1 633 ? -14.575 10.380 22.762 1.00 96.44 633 LEU A C 1
ATOM 4683 O O . LEU A 1 633 ? -15.082 10.396 23.883 1.00 96.44 633 LEU A O 1
ATOM 4687 N N . GLN A 1 634 ? -13.958 9.322 22.252 1.00 94.88 634 GLN A N 1
ATOM 4688 C CA . GLN A 1 634 ? -13.885 8.016 22.902 1.00 94.88 634 GLN A CA 1
ATOM 4689 C C . GLN A 1 634 ? -12.460 7.471 22.771 1.00 94.88 634 GLN A C 1
ATOM 4691 O O . GLN A 1 634 ? -11.883 7.529 21.692 1.00 94.88 634 GLN A O 1
ATOM 4696 N N . GLU A 1 635 ? -11.883 6.965 23.860 1.00 91.94 635 GLU A N 1
ATOM 4697 C CA . GLU A 1 635 ? -10.543 6.355 23.849 1.00 91.94 635 GLU A CA 1
ATOM 4698 C C . GLU A 1 635 ? -10.565 5.047 23.028 1.00 91.94 635 GLU A C 1
ATOM 4700 O O . GLU A 1 635 ? -11.582 4.350 23.019 1.00 91.94 635 GLU A O 1
ATOM 4705 N N . ASP A 1 636 ? -9.450 4.654 22.398 1.00 86.75 636 ASP A N 1
ATOM 4706 C CA . ASP A 1 636 ? -9.334 3.464 21.527 1.00 86.75 636 ASP A CA 1
ATOM 4707 C C . ASP A 1 636 ? -9.957 2.194 22.151 1.00 86.75 636 ASP A C 1
ATOM 4709 O O . ASP A 1 636 ? -10.564 1.357 21.478 1.00 86.75 636 ASP A O 1
ATOM 4713 N N . THR A 1 637 ? -9.829 2.052 23.473 1.00 89.75 637 THR A N 1
ATOM 4714 C CA . THR A 1 637 ? -10.336 0.917 24.252 1.00 89.75 637 THR A CA 1
ATOM 4715 C C . THR A 1 637 ? -11.862 0.834 24.312 1.00 89.75 637 THR A C 1
ATOM 4717 O O . THR A 1 637 ? -12.378 -0.276 24.439 1.00 89.75 637 THR A O 1
ATOM 4720 N N . ALA A 1 638 ? -12.593 1.944 24.174 1.00 92.75 638 ALA A N 1
ATOM 4721 C CA . ALA A 1 638 ? -14.060 1.967 24.149 1.00 92.75 638 ALA A CA 1
ATOM 4722 C C . ALA A 1 638 ? -14.636 1.359 22.854 1.00 92.75 638 ALA A C 1
ATOM 4724 O O . ALA A 1 638 ? -15.756 0.841 22.828 1.00 92.75 638 ALA A O 1
ATOM 4725 N N . PHE A 1 639 ? -13.851 1.363 21.773 1.00 95.56 639 PHE A N 1
ATOM 4726 C CA . PHE A 1 639 ? -14.195 0.664 20.535 1.00 95.56 639 PHE A CA 1
ATOM 4727 C C . PHE A 1 639 ? -13.989 -0.847 20.672 1.00 95.56 639 PHE A C 1
ATOM 4729 O O . PHE A 1 639 ? -14.785 -1.614 20.145 1.00 95.56 639 PHE A O 1
ATOM 4736 N N . ALA A 1 640 ? -12.979 -1.293 21.423 1.00 93.69 640 ALA A N 1
ATOM 4737 C CA . ALA A 1 640 ? -12.734 -2.713 21.689 1.00 93.69 640 ALA A CA 1
ATOM 4738 C C . ALA A 1 640 ? -13.619 -3.305 22.813 1.00 93.69 640 ALA A C 1
ATOM 4740 O O . ALA A 1 640 ? -13.746 -4.524 22.916 1.00 93.69 640 ALA A O 1
ATOM 4741 N N . SER A 1 641 ? -14.217 -2.469 23.672 1.00 92.44 641 SER A N 1
ATOM 4742 C CA . SER A 1 641 ? -14.964 -2.902 24.865 1.00 92.44 641 SER A CA 1
ATOM 4743 C C . SER A 1 641 ? -16.440 -3.234 24.624 1.00 92.44 641 SER A C 1
ATOM 4745 O O . SER A 1 641 ? -17.090 -3.746 25.533 1.00 92.44 641 SER A O 1
ATOM 4747 N N . GLY A 1 642 ? -16.988 -2.926 23.442 1.00 93.56 642 GLY A N 1
ATOM 4748 C CA . GLY A 1 642 ? -18.428 -2.980 23.162 1.00 93.56 642 GLY A CA 1
ATOM 4749 C C . GLY A 1 642 ? -19.191 -1.705 23.530 1.00 93.56 642 GLY A C 1
ATOM 4750 O O . GLY A 1 642 ? -20.365 -1.579 23.185 1.00 93.56 642 GLY A O 1
ATOM 4751 N N . GLU A 1 643 ? -18.539 -0.735 24.171 1.00 94.75 643 GLU A N 1
ATOM 4752 C CA . GLU A 1 643 ? -19.153 0.528 24.584 1.00 94.75 643 GLU A CA 1
ATOM 4753 C C . GLU A 1 643 ? -19.632 1.341 23.384 1.00 94.75 643 GLU A C 1
ATOM 4755 O O . GLU A 1 643 ? -20.818 1.658 23.286 1.00 94.75 643 GLU A O 1
ATOM 4760 N N . VAL A 1 644 ? -18.759 1.571 22.399 1.00 96.81 644 VAL A N 1
ATOM 4761 C CA . VAL A 1 644 ? -19.143 2.286 21.172 1.00 96.81 644 VAL A CA 1
ATOM 4762 C C . VAL A 1 644 ? -20.186 1.500 20.362 1.00 96.81 644 VAL A C 1
ATOM 4764 O O . VAL A 1 644 ? -21.083 2.110 19.786 1.00 96.81 644 VAL A O 1
ATOM 4767 N N . ALA A 1 645 ? -20.165 0.160 20.376 1.00 97.06 645 ALA A N 1
ATOM 4768 C CA . ALA A 1 645 ? -21.206 -0.657 19.738 1.00 97.06 645 ALA A CA 1
ATOM 4769 C C . ALA A 1 645 ? -22.586 -0.477 20.403 1.00 97.06 645 ALA A C 1
ATOM 4771 O O . ALA A 1 645 ? -23.612 -0.418 19.724 1.00 97.06 645 ALA A O 1
ATOM 4772 N N . TYR A 1 646 ? -22.630 -0.380 21.734 1.00 95.19 646 TYR A N 1
ATOM 4773 C CA . TYR A 1 646 ? -23.862 -0.160 22.492 1.00 95.19 646 TYR A CA 1
ATOM 4774 C C . TYR A 1 646 ? -24.397 1.271 22.323 1.00 95.19 646 TYR A C 1
ATOM 4776 O O . TYR A 1 646 ? -25.595 1.459 22.089 1.00 95.19 646 TYR A O 1
ATOM 4784 N N . LEU A 1 647 ? -23.505 2.265 22.359 1.00 95.56 647 LEU A N 1
ATOM 4785 C CA . LEU A 1 647 ? -23.811 3.673 22.096 1.00 95.56 647 LEU A CA 1
ATOM 4786 C C . LEU A 1 647 ? -24.381 3.869 20.681 1.00 95.56 647 LEU A C 1
ATOM 4788 O O . LEU A 1 647 ? -25.483 4.393 20.537 1.00 95.56 647 LEU A O 1
ATOM 4792 N N . LEU A 1 648 ? -23.716 3.331 19.650 1.00 96.88 648 LEU A N 1
ATOM 4793 C CA . LEU A 1 648 ? -24.164 3.400 18.251 1.00 96.88 648 LEU A CA 1
ATOM 4794 C C . LEU A 1 648 ? -25.550 2.770 18.012 1.00 96.88 648 LEU A C 1
ATOM 4796 O O . LEU A 1 648 ? -26.255 3.183 17.090 1.00 96.88 648 LEU A O 1
ATOM 4800 N N . ASN A 1 649 ? -25.977 1.812 18.842 1.00 95.94 649 ASN A N 1
ATOM 4801 C CA . ASN A 1 649 ? -27.327 1.234 18.808 1.00 95.94 649 ASN A CA 1
ATOM 4802 C C . ASN A 1 649 ? -28.402 2.089 19.519 1.00 95.94 649 ASN A C 1
ATOM 4804 O O . ASN A 1 649 ? -29.586 1.736 19.485 1.00 95.94 649 ASN A O 1
ATOM 4808 N N . GLY A 1 650 ? -28.021 3.208 20.142 1.00 92.56 650 GLY A N 1
ATOM 4809 C CA . GLY A 1 650 ? -28.902 4.064 20.936 1.00 92.56 650 GLY A CA 1
ATOM 4810 C C . GLY A 1 650 ? -29.141 3.524 22.347 1.00 92.56 650 GLY A C 1
ATOM 4811 O O . GLY A 1 650 ? -30.288 3.474 22.787 1.00 92.56 650 GLY A O 1
ATOM 4812 N N . GLU A 1 651 ? -28.071 3.075 23.014 1.00 91.56 651 GLU A N 1
ATOM 4813 C CA . GLU A 1 651 ? -28.059 2.568 24.397 1.00 91.56 651 GLU A CA 1
ATOM 4814 C C . GLU A 1 651 ? -29.067 1.434 24.675 1.00 91.56 651 GLU A C 1
ATOM 4816 O O . GLU A 1 651 ? -29.691 1.375 25.740 1.00 91.56 651 GLU A O 1
ATOM 4821 N N . LYS A 1 652 ? -29.269 0.524 23.712 1.00 89.19 652 LYS A N 1
ATOM 4822 C CA . LYS A 1 652 ? -30.289 -0.531 23.817 1.00 89.19 652 LYS A CA 1
ATOM 4823 C C . LYS A 1 652 ? -29.964 -1.793 23.017 1.00 89.19 652 LYS A C 1
ATOM 4825 O O . LYS A 1 652 ? -29.408 -1.740 21.922 1.00 89.19 652 LYS A O 1
ATOM 4830 N N . THR A 1 653 ? -30.436 -2.927 23.531 1.00 89.94 653 THR A N 1
ATOM 4831 C CA . THR A 1 653 ? -30.257 -4.259 22.932 1.00 89.94 653 THR A CA 1
ATOM 4832 C C . THR A 1 653 ? -31.626 -4.940 22.768 1.00 89.94 653 THR A C 1
ATOM 4834 O O . THR A 1 653 ? -31.949 -5.900 23.463 1.00 89.94 653 THR A O 1
ATOM 4837 N N . ASP A 1 654 ? -32.485 -4.388 21.900 1.00 87.81 654 ASP A N 1
ATOM 4838 C CA . ASP A 1 654 ? -33.934 -4.678 21.835 1.00 87.81 654 ASP A CA 1
ATOM 4839 C C . ASP A 1 654 ? -34.416 -5.444 20.584 1.00 87.81 654 ASP A C 1
ATOM 4841 O O . ASP A 1 654 ? -35.616 -5.679 20.429 1.00 87.81 654 ASP A O 1
ATOM 4845 N N . GLY A 1 655 ? -33.506 -5.849 19.696 1.00 86.81 655 GLY A N 1
ATOM 4846 C CA . GLY A 1 655 ? -33.826 -6.511 18.426 1.00 86.81 655 GLY A CA 1
ATOM 4847 C C . GLY A 1 655 ? -33.894 -5.570 17.216 1.00 86.81 655 GLY A C 1
ATOM 4848 O O . GLY A 1 655 ? -34.237 -6.028 16.128 1.00 86.81 655 GLY A O 1
ATOM 4849 N N . THR A 1 656 ? -33.585 -4.274 17.375 1.00 89.75 656 THR A N 1
ATOM 4850 C CA . THR A 1 656 ? -33.449 -3.320 16.254 1.00 89.75 656 THR A CA 1
ATOM 4851 C C . THR A 1 656 ? -32.018 -2.782 16.092 1.00 89.75 656 THR A C 1
ATOM 4853 O O . THR A 1 656 ? -31.831 -1.660 15.613 1.00 89.75 656 THR A O 1
ATOM 4856 N N . GLN A 1 657 ? -31.015 -3.537 16.541 1.00 92.44 657 GLN A N 1
ATOM 4857 C CA . GLN A 1 657 ? -29.603 -3.172 16.451 1.00 92.44 657 GLN A CA 1
ATOM 4858 C C . GLN A 1 657 ? -29.154 -3.042 14.991 1.00 92.44 657 GLN A C 1
ATOM 4860 O O . GLN A 1 657 ? -29.569 -3.813 14.124 1.00 92.44 657 GLN A O 1
ATOM 4865 N N . SER A 1 658 ? -28.265 -2.085 14.738 1.00 94.88 658 SER A N 1
ATOM 4866 C CA . SER A 1 658 ? -27.504 -1.970 13.487 1.00 94.88 658 SER A CA 1
ATOM 4867 C C . SER A 1 658 ? -26.014 -2.258 13.669 1.00 94.88 658 SER A C 1
ATOM 4869 O O . SER A 1 658 ? -25.321 -2.390 12.671 1.00 94.88 658 SER A O 1
ATOM 4871 N N . TRP A 1 659 ? -25.531 -2.347 14.912 1.00 98.06 659 TRP A N 1
ATOM 4872 C CA . TRP A 1 659 ? -24.117 -2.517 15.243 1.00 98.06 659 TRP A CA 1
ATOM 4873 C C . TRP A 1 659 ? -23.890 -3.715 16.165 1.00 98.06 659 TRP A C 1
ATOM 4875 O O . TRP A 1 659 ? -24.660 -3.953 17.098 1.00 98.06 659 TRP A O 1
ATOM 4885 N N . TYR A 1 660 ? -22.820 -4.453 15.897 1.00 97.50 660 TYR A N 1
ATOM 4886 C CA . TYR A 1 660 ? -22.482 -5.734 16.507 1.00 97.50 660 TYR A CA 1
ATOM 4887 C C . TYR A 1 660 ? -20.973 -5.783 16.779 1.00 97.50 660 TYR A C 1
ATOM 4889 O O . TYR A 1 660 ? -20.203 -5.044 16.168 1.00 97.50 660 TYR A O 1
ATOM 4897 N N . GLN A 1 661 ? -20.549 -6.619 17.724 1.00 97.75 661 GLN A N 1
ATOM 4898 C CA . GLN A 1 661 ? -19.140 -6.827 18.049 1.00 97.75 661 GLN A CA 1
ATOM 4899 C C . GLN A 1 661 ? -18.966 -8.117 18.850 1.00 97.75 661 GLN A C 1
ATOM 4901 O O . GLN A 1 661 ? -19.500 -8.254 19.947 1.00 97.75 661 GLN A O 1
ATOM 4906 N N . THR A 1 662 ? -18.195 -9.052 18.317 1.00 96.12 662 THR A N 1
ATOM 4907 C CA . THR A 1 662 ? -17.800 -10.321 18.931 1.00 96.12 662 THR A CA 1
ATOM 4908 C C . THR A 1 662 ? -16.519 -10.119 19.733 1.00 96.12 662 THR A C 1
ATOM 4910 O O . THR A 1 662 ? -15.474 -9.789 19.172 1.00 96.12 662 THR A O 1
ATOM 4913 N N . PHE A 1 663 ? -16.568 -10.316 21.048 1.00 89.50 663 PHE A N 1
ATOM 4914 C CA . PHE A 1 663 ? -15.377 -10.154 21.884 1.00 89.50 663 PHE A CA 1
ATOM 4915 C C . PHE A 1 663 ? -14.307 -11.216 21.589 1.00 89.50 663 PHE A C 1
ATOM 4917 O O . PHE A 1 663 ? -14.590 -12.266 21.020 1.00 89.50 663 PHE A O 1
ATOM 4924 N N . GLU A 1 664 ? -13.060 -10.913 21.958 1.00 85.25 664 GLU A N 1
ATOM 4925 C CA . GLU A 1 664 ? -11.838 -11.681 21.637 1.00 85.25 664 GLU A CA 1
ATOM 4926 C C . GLU A 1 664 ? -11.453 -11.741 20.143 1.00 85.25 664 GLU A C 1
ATOM 4928 O O . GLU A 1 664 ? -10.288 -12.013 19.846 1.00 85.25 664 GLU A O 1
ATOM 4933 N N . THR A 1 665 ? -12.365 -11.438 19.210 1.00 90.69 665 THR A N 1
ATOM 4934 C CA . THR A 1 665 ? -12.103 -11.448 17.757 1.00 90.69 665 THR A CA 1
ATOM 4935 C C . THR A 1 665 ? -12.222 -10.074 17.097 1.00 90.69 665 THR A C 1
ATOM 4937 O O . THR A 1 665 ? -11.328 -9.699 16.340 1.00 90.69 665 THR A O 1
ATOM 4940 N N . ASP A 1 666 ? -13.269 -9.301 17.398 1.00 94.50 666 ASP A N 1
ATOM 4941 C CA . ASP A 1 666 ? -13.504 -7.992 16.779 1.00 94.50 666 ASP A CA 1
ATOM 4942 C C . ASP A 1 666 ? -12.855 -6.871 17.599 1.00 94.50 666 ASP A C 1
ATOM 4944 O O . ASP A 1 666 ? -13.198 -6.631 18.760 1.00 94.50 666 ASP A O 1
ATOM 4948 N N . THR A 1 667 ? -11.935 -6.130 16.980 1.00 94.25 667 THR A N 1
ATOM 4949 C CA . THR A 1 667 ? -11.218 -5.020 17.632 1.00 94.25 667 THR A CA 1
ATOM 4950 C C . THR A 1 667 ? -11.997 -3.701 17.646 1.00 94.25 667 THR A C 1
ATOM 4952 O O . THR A 1 667 ? -11.566 -2.751 18.297 1.00 94.25 667 THR A O 1
ATOM 4955 N N . TYR A 1 668 ? -13.139 -3.639 16.957 1.00 96.50 668 TYR A N 1
ATOM 4956 C CA . TYR A 1 668 ? -14.042 -2.490 16.875 1.00 96.50 668 TYR A CA 1
ATOM 4957 C C . TYR A 1 668 ? -15.460 -2.934 16.444 1.00 96.50 668 TYR A C 1
ATOM 4959 O O . TYR A 1 668 ? -15.616 -4.071 15.993 1.00 96.50 668 TYR A O 1
ATOM 4967 N N . PRO A 1 669 ? -16.499 -2.083 16.564 1.00 97.94 669 PRO A N 1
ATOM 4968 C CA . PRO A 1 669 ? -17.867 -2.430 16.167 1.00 97.94 669 PRO A CA 1
ATOM 4969 C C . PRO A 1 669 ? -18.027 -2.567 14.646 1.00 97.94 669 PRO A C 1
ATOM 4971 O O . PRO A 1 669 ? -17.458 -1.780 13.897 1.00 97.94 669 PRO A O 1
ATOM 4974 N N . VAL A 1 670 ? -18.875 -3.487 14.183 1.00 97.19 670 VAL A N 1
ATOM 4975 C CA . VAL A 1 670 ? -19.200 -3.680 12.756 1.00 97.19 670 VAL A CA 1
ATOM 4976 C C . VAL A 1 670 ? -20.716 -3.646 12.499 1.00 97.19 670 VAL A C 1
ATOM 4978 O O . VAL A 1 670 ? -21.494 -4.014 13.386 1.00 97.19 670 VAL A O 1
ATOM 4981 N N . PRO A 1 671 ? -21.181 -3.214 11.310 1.00 96.06 671 PRO A N 1
ATOM 4982 C CA . PRO A 1 671 ? -22.600 -3.144 10.974 1.00 96.06 671 PRO A CA 1
ATOM 4983 C C . PRO A 1 671 ? -23.143 -4.453 10.359 1.00 96.06 671 PRO A C 1
ATOM 4985 O O . PRO A 1 671 ? -24.039 -4.413 9.515 1.00 96.06 671 PRO A O 1
ATOM 4988 N N . ASP A 1 672 ? -22.612 -5.610 10.775 1.00 94.44 672 ASP A N 1
ATOM 4989 C CA . ASP A 1 672 ? -23.053 -6.945 10.344 1.00 94.44 672 ASP A CA 1
ATOM 4990 C C . ASP A 1 672 ? -23.644 -7.765 11.504 1.00 94.44 672 ASP A C 1
ATOM 4992 O O . ASP A 1 672 ? -23.039 -7.902 12.563 1.00 94.44 672 ASP A O 1
ATOM 4996 N N . ASN A 1 673 ? -24.808 -8.378 11.278 1.00 92.69 673 ASN A N 1
ATOM 4997 C CA . ASN A 1 673 ? -25.506 -9.210 12.258 1.00 92.69 673 ASN A CA 1
ATOM 4998 C C . ASN A 1 673 ? -24.991 -10.658 12.364 1.00 92.69 673 ASN A C 1
ATOM 5000 O O . ASN A 1 673 ? -25.489 -11.392 13.222 1.00 92.69 673 ASN A O 1
ATOM 5004 N N . THR A 1 674 ? -24.006 -11.083 11.558 1.00 93.62 674 THR A N 1
ATOM 5005 C CA . THR A 1 674 ? -23.316 -12.364 11.821 1.00 93.62 674 THR A CA 1
ATOM 5006 C C . THR A 1 674 ? -22.406 -12.297 13.055 1.00 93.62 674 THR A C 1
ATOM 5008 O O . THR A 1 674 ? -22.143 -13.328 13.680 1.00 93.62 674 THR A O 1
ATOM 5011 N N . HIS A 1 675 ? -21.991 -11.088 13.449 1.00 94.94 675 HIS A N 1
ATOM 5012 C CA . HIS A 1 675 ? -21.161 -10.820 14.619 1.00 94.94 675 HIS A CA 1
ATOM 5013 C C . HIS A 1 675 ? -21.984 -10.752 15.923 1.00 94.94 675 HIS A C 1
ATOM 5015 O O . HIS A 1 675 ? -23.212 -10.632 15.938 1.00 94.94 675 HIS A O 1
ATOM 5021 N N . GLY A 1 676 ? -21.298 -10.841 17.064 1.00 95.00 676 GLY A N 1
ATOM 5022 C CA . GLY A 1 676 ? -21.912 -10.901 18.387 1.00 95.00 676 GLY A CA 1
ATOM 5023 C C . GLY A 1 676 ? -22.821 -9.706 18.700 1.00 95.00 676 GLY A C 1
ATOM 5024 O O . GLY A 1 676 ? -22.406 -8.550 18.660 1.00 95.00 676 GLY A O 1
ATOM 5025 N N . THR A 1 677 ? -24.072 -9.970 19.091 1.00 95.75 677 THR A N 1
ATOM 5026 C CA . THR A 1 677 ? -24.953 -8.930 19.654 1.00 95.75 677 THR A CA 1
ATOM 5027 C C . THR A 1 677 ? -24.351 -8.402 20.952 1.00 95.75 677 THR A C 1
ATOM 5029 O O . THR A 1 677 ? -24.016 -9.198 21.825 1.00 95.75 677 THR A O 1
ATOM 5032 N N . VAL A 1 678 ? -24.232 -7.083 21.109 1.00 95.44 678 VAL A N 1
ATOM 5033 C CA . VAL A 1 678 ? -23.683 -6.478 22.333 1.00 95.44 678 VAL A CA 1
ATOM 5034 C C . VAL A 1 678 ? -24.796 -6.172 23.335 1.00 95.44 678 VAL A C 1
ATOM 5036 O O . VAL A 1 678 ? -25.709 -5.389 23.061 1.00 95.44 678 VAL A O 1
ATOM 5039 N N . TYR A 1 679 ? -24.702 -6.780 24.515 1.00 90.94 679 TYR A N 1
ATOM 5040 C CA . TYR A 1 679 ? -25.507 -6.461 25.690 1.00 90.94 679 TYR A CA 1
ATOM 5041 C C . TYR A 1 679 ? -24.673 -5.619 26.652 1.00 90.94 679 TYR A C 1
ATOM 5043 O O . TYR A 1 679 ? -23.535 -5.977 26.958 1.00 90.94 679 TYR A O 1
ATOM 5051 N N . SER A 1 680 ? -25.249 -4.544 27.182 1.00 87.38 680 SER A N 1
ATOM 5052 C CA . SER A 1 680 ? -24.745 -3.922 28.404 1.00 87.38 680 SER A CA 1
ATOM 5053 C C . SER A 1 680 ? -24.895 -4.898 29.570 1.00 87.38 680 SER A C 1
ATOM 5055 O O . SER A 1 680 ? -25.971 -5.452 29.807 1.00 87.38 680 SER A O 1
ATOM 5057 N N . ILE A 1 681 ? -23.806 -5.122 30.304 1.00 81.56 681 ILE A N 1
ATOM 5058 C CA . ILE A 1 681 ? -23.852 -5.711 31.640 1.00 81.56 681 ILE A CA 1
ATOM 5059 C C . ILE A 1 681 ? -24.108 -4.537 32.573 1.00 81.56 681 ILE A C 1
ATOM 5061 O O . ILE A 1 681 ? -23.196 -3.752 32.837 1.00 81.56 681 ILE A O 1
ATOM 5065 N N . PHE A 1 682 ? -25.334 -4.372 33.062 1.00 69.44 682 PHE A N 1
ATOM 5066 C CA . PHE A 1 682 ? -25.562 -3.373 34.100 1.00 69.44 682 PHE A CA 1
ATOM 5067 C C . PHE A 1 682 ? -24.830 -3.778 35.378 1.00 69.44 682 PHE A C 1
ATOM 5069 O O . PHE A 1 682 ? -24.748 -4.960 35.721 1.00 69.44 682 PHE A O 1
ATOM 5076 N N . ALA A 1 683 ? -24.311 -2.789 36.108 1.00 54.91 683 ALA A N 1
ATOM 5077 C CA . ALA A 1 683 ? -23.935 -3.012 37.494 1.00 54.91 683 ALA A CA 1
ATOM 5078 C C . ALA A 1 683 ? -25.129 -3.616 38.249 1.00 54.91 683 ALA A C 1
ATOM 5080 O O . ALA A 1 683 ? -26.285 -3.319 37.943 1.00 54.91 683 ALA A O 1
ATOM 5081 N N . CYS A 1 684 ? -24.865 -4.406 39.289 1.00 50.19 684 CYS A N 1
ATOM 5082 C CA . CYS A 1 684 ? -25.917 -5.001 40.114 1.00 50.19 684 CYS A CA 1
ATOM 5083 C C . CYS A 1 684 ? -26.782 -3.942 40.876 1.00 50.19 684 CYS A C 1
ATOM 5085 O O . CYS A 1 684 ? -27.736 -4.314 41.554 1.00 50.19 684 CYS A O 1
ATOM 5087 N N . ASP A 1 685 ? -26.524 -2.631 40.718 1.00 53.09 685 ASP A N 1
ATOM 5088 C CA . ASP A 1 685 ? -27.407 -1.513 41.116 1.00 53.09 685 ASP A CA 1
ATOM 5089 C C . ASP A 1 685 ? -28.379 -1.009 40.017 1.00 53.09 685 ASP A C 1
ATOM 5091 O O . ASP A 1 685 ? -29.339 -0.303 40.328 1.00 53.09 685 ASP A O 1
ATOM 5095 N N . GLY A 1 686 ? -28.176 -1.384 38.749 1.00 57.03 686 GLY A N 1
ATOM 5096 C CA . GLY A 1 686 ? -29.035 -1.022 37.617 1.00 57.03 686 GLY A CA 1
ATOM 5097 C C . GLY A 1 686 ? -28.906 0.418 37.097 1.00 57.03 686 GLY A C 1
ATOM 5098 O O . GLY A 1 686 ? -29.776 0.844 36.338 1.00 57.03 686 GLY A O 1
ATOM 5099 N N . THR A 1 687 ? -27.879 1.183 37.492 1.00 61.69 687 THR A N 1
ATOM 5100 C CA . THR A 1 687 ? -27.766 2.620 37.156 1.00 61.69 687 THR A CA 1
ATOM 5101 C C . THR A 1 687 ? -26.777 2.955 36.038 1.00 61.69 687 THR A C 1
ATOM 5103 O O . THR A 1 687 ? -27.018 3.906 35.297 1.00 61.69 687 THR A O 1
ATOM 5106 N N . THR A 1 688 ? -25.710 2.169 35.862 1.00 64.12 688 THR A N 1
ATOM 5107 C CA . THR A 1 688 ? -24.739 2.308 34.758 1.00 64.12 688 THR A CA 1
ATOM 5108 C C . THR A 1 688 ? -24.281 0.940 34.238 1.00 64.12 688 THR A C 1
ATOM 5110 O O . THR A 1 688 ? -24.218 -0.012 35.027 1.00 64.12 688 THR A O 1
ATOM 5113 N N . PRO A 1 689 ? -23.896 0.810 32.954 1.00 74.50 689 PRO A N 1
ATOM 5114 C CA . PRO A 1 689 ? -23.134 -0.342 32.479 1.00 74.50 689 PRO A CA 1
ATOM 5115 C C . PRO A 1 689 ? -21.820 -0.496 33.264 1.00 74.50 689 PRO A C 1
ATOM 5117 O O . PRO A 1 689 ? -21.071 0.462 33.430 1.00 74.50 689 PRO A O 1
ATOM 5120 N N . ALA A 1 690 ? -21.544 -1.704 33.753 1.00 72.94 690 ALA A N 1
ATOM 5121 C CA . ALA A 1 690 ? -20.270 -2.094 34.364 1.00 72.94 690 ALA A CA 1
ATOM 5122 C C . ALA A 1 690 ? -19.310 -2.756 33.353 1.00 72.94 690 ALA A C 1
ATOM 5124 O O . ALA A 1 690 ? -18.156 -3.034 33.674 1.00 72.94 690 ALA A O 1
ATOM 5125 N N . GLY A 1 691 ? -19.807 -3.038 32.148 1.00 86.06 691 GLY A N 1
ATOM 5126 C CA . GLY A 1 691 ? -19.112 -3.684 31.042 1.00 86.06 691 GLY A CA 1
ATOM 5127 C C . GLY A 1 691 ? -20.121 -4.148 29.992 1.00 86.06 691 GLY A C 1
ATOM 5128 O O . GLY A 1 691 ? -21.304 -3.807 30.064 1.00 86.06 691 GLY A O 1
ATOM 5129 N N . TYR A 1 692 ? -19.668 -4.960 29.039 1.00 90.50 692 TYR A N 1
ATOM 5130 C CA . TYR A 1 692 ? -20.486 -5.466 27.936 1.00 90.50 692 TYR A CA 1
ATOM 5131 C C . TYR A 1 692 ? -20.201 -6.956 27.683 1.00 90.50 692 TYR A C 1
ATOM 5133 O O . TYR A 1 692 ? -19.120 -7.453 28.001 1.00 90.50 692 TYR A O 1
ATOM 5141 N N . SER A 1 693 ? -21.173 -7.693 27.141 1.00 89.38 693 SER A N 1
ATOM 5142 C CA . SER A 1 693 ? -21.021 -9.114 26.785 1.00 89.38 693 SER A CA 1
ATOM 5143 C C . SER A 1 693 ? -21.873 -9.525 25.587 1.00 89.38 693 SER A C 1
ATOM 5145 O O . SER A 1 693 ? -22.894 -8.907 25.301 1.00 89.38 693 SER A O 1
ATOM 5147 N N . ASN A 1 694 ? -21.482 -10.611 24.905 1.00 92.62 694 ASN A N 1
ATOM 5148 C CA . ASN A 1 694 ? -22.275 -11.188 23.808 1.00 92.62 694 ASN A CA 1
ATOM 5149 C C . ASN A 1 694 ? -23.433 -12.086 24.258 1.00 92.62 694 ASN A C 1
ATOM 5151 O O . ASN A 1 694 ? -24.294 -12.466 23.468 1.00 92.62 694 ASN A O 1
ATOM 5155 N N . GLU A 1 695 ? -23.470 -12.393 25.547 1.00 87.44 695 GLU A N 1
ATOM 5156 C CA . GLU A 1 695 ? -24.583 -13.043 26.224 1.00 87.44 695 GLU A CA 1
ATOM 5157 C C . GLU A 1 695 ? -25.351 -11.971 27.009 1.00 87.44 695 GLU A C 1
ATOM 5159 O O . GLU A 1 695 ? -24.738 -11.042 27.545 1.00 87.44 695 GLU A O 1
ATOM 5164 N N . ASN A 1 696 ? -26.672 -12.105 27.137 1.00 82.94 696 ASN A N 1
ATOM 5165 C CA . ASN A 1 696 ? -27.425 -11.277 28.076 1.00 82.94 696 ASN A CA 1
ATOM 5166 C C . ASN A 1 696 ? -27.145 -11.756 29.509 1.00 82.94 696 ASN A C 1
ATOM 5168 O O . ASN A 1 696 ? -27.643 -12.806 29.904 1.00 82.94 696 ASN A O 1
ATOM 5172 N N . LYS A 1 697 ? -26.360 -10.992 30.278 1.00 70.50 697 LYS A N 1
ATOM 5173 C CA . LYS A 1 697 ? -25.976 -11.335 31.664 1.00 70.50 697 LYS A CA 1
ATOM 5174 C C . LYS A 1 697 ? -26.802 -10.611 32.731 1.00 70.50 697 LYS A C 1
ATOM 5176 O O . LYS A 1 697 ? -26.481 -10.690 33.912 1.00 70.50 697 LYS A O 1
ATOM 5181 N N . ASN A 1 698 ? -27.878 -9.932 32.331 1.00 65.44 698 ASN A N 1
ATOM 5182 C CA . ASN A 1 698 ? -28.773 -9.200 33.230 1.00 65.44 698 ASN A CA 1
ATOM 5183 C C . ASN A 1 698 ? -29.801 -10.142 33.897 1.00 65.44 698 ASN A C 1
ATOM 5185 O O . ASN A 1 698 ? -31.010 -10.017 33.696 1.00 65.44 698 ASN A O 1
ATOM 5189 N N . GLU A 1 699 ? -29.296 -11.106 34.667 1.00 54.91 699 GLU A N 1
ATOM 5190 C CA . GLU A 1 699 ? -30.068 -12.016 35.527 1.00 54.91 699 GLU A CA 1
ATOM 5191 C C . GLU A 1 699 ? -30.317 -11.388 36.920 1.00 54.91 699 GLU A C 1
ATOM 5193 O O . GLU A 1 699 ? -29.607 -10.459 37.318 1.00 54.91 699 GLU A O 1
ATOM 5198 N N . PRO A 1 700 ? -31.322 -11.844 37.696 1.00 56.59 700 PRO A N 1
ATOM 5199 C CA . PRO A 1 700 ? -31.578 -11.314 39.032 1.00 56.59 700 PRO A CA 1
ATOM 5200 C C . PRO A 1 700 ? -30.494 -11.713 40.051 1.00 56.59 700 PRO A C 1
ATOM 5202 O O . PRO A 1 700 ? -29.783 -12.709 39.898 1.00 56.59 700 PRO A O 1
ATOM 5205 N N . HIS A 1 701 ? -30.417 -10.946 41.143 1.00 57.81 701 HIS A N 1
ATOM 5206 C CA . HIS A 1 701 ? -29.567 -11.259 42.298 1.00 57.81 701 HIS A CA 1
ATOM 5207 C C . HIS A 1 701 ? -30.020 -12.543 42.994 1.00 57.81 701 HIS A C 1
ATOM 5209 O O . HIS A 1 701 ? -31.218 -12.726 43.229 1.00 57.81 701 HIS A O 1
ATOM 5215 N N . ILE A 1 702 ? -29.059 -13.374 43.397 1.00 59.03 702 ILE A N 1
ATOM 5216 C CA . ILE A 1 702 ? -29.284 -14.591 44.182 1.00 59.03 702 ILE A CA 1
ATOM 5217 C C . ILE A 1 702 ? -28.152 -14.723 45.210 1.00 59.03 702 ILE A C 1
ATOM 5219 O O . ILE A 1 702 ? -26.991 -14.544 44.860 1.00 59.03 702 ILE A O 1
ATOM 5223 N N . ASP A 1 703 ? -28.516 -15.031 46.452 1.00 62.41 703 ASP A N 1
ATOM 5224 C CA . ASP A 1 703 ? -27.637 -15.463 47.546 1.00 62.41 703 ASP A CA 1
ATOM 5225 C C . ASP A 1 703 ? -28.236 -16.792 48.053 1.00 62.41 703 ASP A C 1
ATOM 5227 O O . ASP A 1 703 ? -29.208 -16.807 48.816 1.00 62.41 703 ASP A O 1
ATOM 5231 N N . GLU A 1 704 ? -27.773 -17.917 47.496 1.00 70.62 704 GLU A N 1
ATOM 5232 C CA . GLU A 1 704 ? -28.159 -19.272 47.923 1.00 70.62 704 GLU A CA 1
ATOM 5233 C C . GLU A 1 704 ? -27.301 -19.762 49.097 1.00 70.62 704 GLU A C 1
ATOM 5235 O O . GLU A 1 704 ? -27.722 -20.657 49.840 1.00 70.62 704 GLU A O 1
ATOM 5240 N N . ASN A 1 705 ? -26.088 -19.218 49.238 1.00 66.12 705 ASN A N 1
ATOM 5241 C CA . ASN A 1 705 ? -25.067 -19.734 50.144 1.00 66.12 705 ASN A CA 1
ATOM 5242 C C . ASN A 1 705 ? -25.146 -19.115 51.563 1.00 66.12 705 ASN A C 1
ATOM 5244 O O . ASN A 1 705 ? -24.885 -19.815 52.549 1.00 66.12 705 ASN A O 1
ATOM 5248 N N . GLY A 1 706 ? -25.605 -17.863 51.679 1.00 59.56 706 GLY A N 1
ATOM 5249 C CA . GLY A 1 706 ? -25.838 -17.137 52.927 1.00 59.56 706 GLY A CA 1
ATOM 5250 C C . GLY A 1 706 ? -24.654 -16.320 53.460 1.00 59.56 706 GLY A C 1
ATOM 5251 O O . GLY A 1 706 ? -24.643 -16.027 54.658 1.00 59.56 706 GLY A O 1
ATOM 5252 N N . ASP A 1 707 ? -23.664 -15.977 52.630 1.00 64.06 707 ASP A N 1
ATOM 5253 C CA . ASP A 1 707 ? -22.477 -15.187 53.007 1.00 64.06 707 ASP A CA 1
ATOM 5254 C C . ASP A 1 707 ? -22.626 -13.662 52.813 1.00 64.06 707 ASP A C 1
ATOM 5256 O O . ASP A 1 707 ? -21.667 -12.919 53.023 1.00 64.06 707 ASP A O 1
ATOM 5260 N N . GLU A 1 708 ? -23.832 -13.189 52.479 1.00 65.31 708 GLU A N 1
ATOM 5261 C CA . GLU A 1 708 ? -24.142 -11.809 52.076 1.00 65.31 708 GLU A CA 1
ATOM 5262 C C . GLU A 1 708 ? -23.444 -11.351 50.778 1.00 65.31 708 GLU A C 1
ATOM 5264 O O . GLU A 1 708 ? -23.354 -10.144 50.541 1.00 65.31 708 GLU A O 1
ATOM 5269 N N . TYR A 1 709 ? -23.007 -12.259 49.897 1.00 60.69 709 TYR A N 1
ATOM 5270 C CA . TYR A 1 709 ? -22.607 -11.937 48.522 1.00 60.69 709 TYR A CA 1
ATOM 5271 C C . TYR A 1 709 ? -23.584 -12.531 47.500 1.00 60.69 709 TYR A C 1
ATOM 5273 O O . TYR A 1 709 ? -24.167 -13.593 47.687 1.00 60.69 709 TYR A O 1
ATOM 5281 N N . CYS A 1 710 ? -23.767 -11.837 46.376 1.00 62.84 710 CYS A N 1
ATOM 5282 C CA . CYS A 1 710 ? -24.534 -12.376 45.257 1.00 62.84 710 CYS A CA 1
ATOM 5283 C C . CYS A 1 710 ? -23.712 -13.453 44.526 1.00 62.84 710 CYS A C 1
ATOM 5285 O O . CYS A 1 710 ? -22.704 -13.115 43.902 1.00 62.84 710 CYS A O 1
ATOM 5287 N N . ASP A 1 711 ? -24.164 -14.711 44.523 1.00 62.53 711 ASP A N 1
ATOM 5288 C CA . ASP A 1 711 ? -23.491 -15.849 43.867 1.00 62.53 711 ASP A CA 1
ATOM 5289 C C . ASP A 1 711 ? -23.238 -15.606 42.360 1.00 62.53 711 ASP A C 1
ATOM 5291 O O . ASP A 1 711 ? -22.302 -16.159 41.783 1.00 62.53 711 ASP A O 1
ATOM 5295 N N . ASN A 1 712 ? -24.044 -14.744 41.721 1.00 57.97 712 ASN A N 1
ATOM 5296 C CA . ASN A 1 712 ? -23.922 -14.386 40.303 1.00 57.97 712 ASN A CA 1
ATOM 5297 C C . ASN A 1 712 ? -22.926 -13.240 40.022 1.00 57.97 712 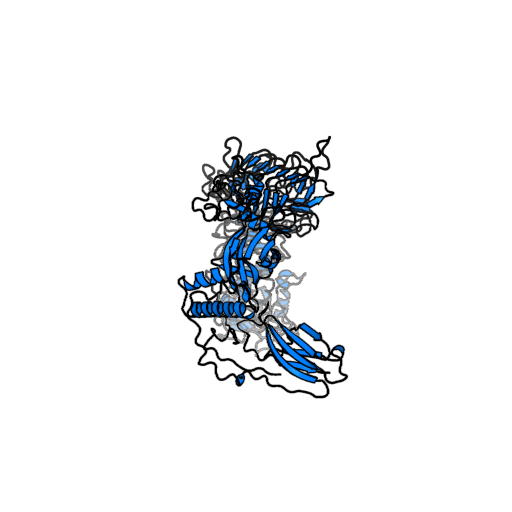ASN A C 1
ATOM 5299 O O . ASN A 1 712 ? -22.240 -13.280 39.002 1.00 57.97 712 ASN A O 1
ATOM 5303 N N . CYS A 1 713 ? -22.874 -12.194 40.864 1.00 58.06 713 CYS A N 1
ATOM 5304 C CA . CYS A 1 713 ? -22.094 -10.966 40.593 1.00 58.06 713 CYS A CA 1
ATOM 5305 C C . CYS A 1 713 ? -21.054 -10.586 41.667 1.00 58.06 713 CYS A C 1
ATOM 5307 O O . CYS A 1 713 ? -20.394 -9.558 41.531 1.00 58.06 713 CYS A O 1
ATOM 5309 N N . GLY A 1 714 ? -20.870 -11.393 42.718 1.00 55.28 714 GLY A N 1
ATOM 5310 C CA . GLY A 1 714 ? -19.784 -11.266 43.703 1.00 55.28 714 GLY A CA 1
ATOM 5311 C C . GLY A 1 714 ? -19.805 -10.005 44.580 1.00 55.28 714 GLY A C 1
ATOM 5312 O O . GLY A 1 714 ? -18.851 -9.756 45.315 1.00 55.28 714 GLY A O 1
ATOM 5313 N N . VAL A 1 715 ? -20.867 -9.197 44.503 1.00 59.78 715 VAL A N 1
ATOM 5314 C CA . VAL A 1 715 ? -21.050 -7.968 45.292 1.00 59.78 715 VAL A CA 1
ATOM 5315 C C . VAL A 1 715 ? -21.934 -8.200 46.512 1.00 59.78 715 VAL A C 1
ATOM 5317 O O . VAL A 1 715 ? -22.785 -9.088 46.524 1.00 59.78 715 VAL A O 1
ATOM 5320 N N . ILE A 1 716 ? -21.722 -7.368 47.532 1.00 63.69 716 ILE A N 1
ATOM 5321 C CA . ILE A 1 716 ? -22.371 -7.459 48.841 1.00 63.69 716 ILE A CA 1
ATOM 5322 C C . ILE A 1 716 ? -23.888 -7.215 48.718 1.00 63.69 716 ILE A C 1
ATOM 5324 O O . ILE A 1 716 ? -24.332 -6.130 48.340 1.00 63.69 716 ILE A O 1
ATOM 5328 N N . TYR A 1 717 ? -24.673 -8.220 49.098 1.00 61.69 717 TYR A N 1
ATOM 5329 C CA . TYR A 1 717 ? -26.129 -8.313 48.976 1.00 61.69 717 TYR A CA 1
ATOM 5330 C C . TYR A 1 717 ? -26.901 -7.462 50.004 1.00 61.69 717 TYR A C 1
ATOM 5332 O O . TYR A 1 717 ? -28.083 -7.177 49.819 1.00 61.69 717 TYR A O 1
ATOM 5340 N N . ASN A 1 718 ? -26.248 -6.989 51.074 1.00 64.44 718 ASN A N 1
ATOM 5341 C CA . ASN A 1 718 ? -26.906 -6.318 52.208 1.00 64.44 718 ASN A CA 1
ATOM 5342 C C . ASN A 1 718 ? -27.479 -4.906 51.944 1.00 64.44 718 ASN A C 1
ATOM 5344 O O . ASN A 1 718 ? -27.908 -4.230 52.878 1.00 64.44 718 ASN A O 1
ATOM 5348 N N . GLY A 1 719 ? -27.508 -4.450 50.687 1.00 64.06 719 GLY A N 1
ATOM 5349 C CA . GLY A 1 719 ? -28.135 -3.190 50.265 1.00 64.06 719 GLY A CA 1
ATOM 5350 C C . GLY A 1 719 ? -27.360 -1.915 50.612 1.00 64.06 719 GLY A C 1
ATOM 5351 O O . GLY A 1 719 ? -27.796 -0.831 50.241 1.00 64.06 719 GLY A O 1
ATOM 5352 N N . ILE A 1 720 ? -26.219 -2.037 51.297 1.00 75.81 720 ILE A N 1
ATOM 5353 C CA . ILE A 1 720 ? -25.346 -0.917 51.694 1.00 75.81 720 ILE A CA 1
ATOM 5354 C C . ILE A 1 720 ? -23.994 -1.011 50.984 1.00 75.81 720 ILE A C 1
ATOM 5356 O O . ILE A 1 720 ? -23.335 -0.002 50.753 1.00 75.81 720 ILE A O 1
ATOM 5360 N N . GLY A 1 721 ? -23.569 -2.224 50.618 1.00 77.94 721 GLY A N 1
ATOM 5361 C CA . GLY A 1 721 ? -22.283 -2.431 49.963 1.00 77.94 721 GLY A CA 1
ATOM 5362 C C . GLY A 1 721 ? -21.099 -2.320 50.928 1.00 77.94 721 GLY A C 1
ATOM 5363 O O . GLY A 1 721 ? -20.045 -1.817 50.533 1.00 77.94 721 GLY A O 1
ATOM 5364 N N . ALA A 1 722 ? -21.285 -2.753 52.181 1.00 83.00 722 ALA A N 1
ATOM 5365 C CA . ALA A 1 722 ? -20.256 -2.794 53.220 1.00 83.00 722 ALA A CA 1
ATOM 5366 C C . ALA A 1 722 ? -20.400 -4.057 54.093 1.00 83.00 722 ALA A C 1
ATOM 5368 O O . ALA A 1 722 ? -21.434 -4.249 54.735 1.00 83.00 722 ALA A O 1
ATOM 5369 N N . TYR A 1 723 ? -19.364 -4.900 54.145 1.00 83.81 723 TYR A N 1
ATOM 5370 C CA . TYR A 1 723 ? -19.373 -6.209 54.817 1.00 83.81 723 TYR A CA 1
ATOM 5371 C C . TYR A 1 723 ? -18.147 -6.381 55.724 1.00 83.81 723 TYR A C 1
ATOM 5373 O O . TYR A 1 723 ? -17.050 -5.945 55.376 1.00 83.81 723 TYR A O 1
ATOM 5381 N N . LEU A 1 724 ? -18.305 -7.014 56.891 1.00 84.62 724 LEU A N 1
ATOM 5382 C CA . LEU A 1 724 ? -17.203 -7.251 57.831 1.00 84.62 724 LEU A CA 1
ATOM 5383 C C . LEU A 1 724 ? -16.499 -8.580 57.525 1.00 84.62 724 LEU A C 1
ATOM 5385 O O . LEU A 1 724 ? -16.963 -9.648 57.916 1.00 84.62 724 LEU A O 1
ATOM 5389 N N . ALA A 1 725 ? -15.342 -8.505 56.870 1.00 80.75 725 ALA A N 1
ATOM 5390 C CA . ALA A 1 725 ? -14.554 -9.670 56.476 1.00 80.75 725 ALA A CA 1
ATOM 5391 C C . ALA A 1 725 ? -13.738 -10.288 57.626 1.00 80.75 725 ALA A C 1
ATOM 5393 O O . ALA A 1 725 ? -13.384 -11.464 57.568 1.00 80.75 725 ALA A O 1
ATOM 5394 N N . GLY A 1 726 ? -13.432 -9.524 58.680 1.00 82.00 726 GLY A N 1
ATOM 5395 C CA . GLY A 1 726 ? -12.761 -10.070 59.857 1.00 82.00 726 GLY A CA 1
ATOM 5396 C C . GLY A 1 726 ? -12.211 -9.036 60.833 1.00 82.00 726 GLY A C 1
ATOM 5397 O O . GLY A 1 726 ? -12.420 -7.830 60.703 1.00 82.00 726 GLY A O 1
ATOM 5398 N N . TYR A 1 727 ? -11.470 -9.539 61.819 1.00 84.88 727 TYR A N 1
ATOM 5399 C CA . TYR A 1 727 ? -10.874 -8.755 62.897 1.00 84.88 727 TYR A CA 1
ATOM 5400 C C . TYR A 1 727 ? -9.366 -8.998 62.982 1.00 84.88 727 TYR A C 1
ATOM 5402 O O . TYR A 1 727 ? -8.906 -10.115 62.751 1.00 84.88 727 TYR A O 1
ATOM 5410 N N . SER A 1 728 ? -8.606 -7.997 63.421 1.00 81.12 728 SER A N 1
ATOM 5411 C CA . SER A 1 728 ? -7.252 -8.199 63.950 1.00 81.12 728 SER A CA 1
ATOM 5412 C C . SER A 1 728 ? -6.992 -7.311 65.168 1.00 81.12 728 SER A C 1
ATOM 5414 O O . SER A 1 728 ? -7.734 -6.367 65.428 1.00 81.12 728 SER A O 1
ATOM 5416 N N . VAL A 1 729 ? -5.925 -7.594 65.917 1.00 81.25 729 VAL A N 1
ATOM 5417 C CA . VAL A 1 729 ? -5.445 -6.730 67.009 1.00 81.25 729 VAL A CA 1
ATOM 5418 C C . VAL A 1 729 ? -4.035 -6.246 66.688 1.00 81.25 729 VAL A C 1
ATOM 5420 O O . VAL A 1 729 ? -3.208 -7.015 66.200 1.00 81.25 729 VAL A O 1
ATOM 5423 N N . SER A 1 730 ? -3.760 -4.971 66.958 1.00 77.81 730 SER A N 1
ATOM 5424 C CA . SER A 1 730 ? -2.462 -4.334 66.738 1.00 77.81 730 SER A CA 1
ATOM 5425 C C . SER A 1 730 ? -1.890 -3.744 68.033 1.00 77.81 730 SER A C 1
ATOM 5427 O O . SER A 1 730 ? -2.619 -3.244 68.885 1.00 77.81 730 SER A O 1
ATOM 5429 N N . LEU A 1 731 ? -0.564 -3.820 68.197 1.00 71.56 731 LEU A N 1
ATOM 5430 C CA . LEU A 1 731 ? 0.151 -3.473 69.438 1.00 71.56 731 LEU A CA 1
ATOM 5431 C C . LEU A 1 731 ? 1.117 -2.292 69.222 1.00 71.56 731 LEU A C 1
ATOM 5433 O O . LEU A 1 731 ? 2.292 -2.323 69.601 1.00 71.56 731 LEU A O 1
ATOM 5437 N N . ASN A 1 732 ? 0.611 -1.239 68.575 1.00 63.69 732 ASN A N 1
ATOM 5438 C CA . ASN A 1 732 ? 1.361 -0.043 68.166 1.00 63.69 732 ASN A CA 1
ATOM 5439 C C . ASN A 1 732 ? 1.502 1.016 69.287 1.00 63.69 732 ASN A C 1
ATOM 5441 O O . ASN A 1 732 ? 1.643 2.202 69.008 1.00 63.69 732 ASN A O 1
ATOM 5445 N N . GLY A 1 733 ? 1.467 0.592 70.552 1.00 60.84 733 GLY A N 1
ATOM 5446 C CA . GLY A 1 733 ? 1.597 1.436 71.746 1.00 60.84 733 GLY A CA 1
ATOM 5447 C C . GLY A 1 733 ? 0.272 1.633 72.477 1.00 60.84 733 GLY A C 1
ATOM 5448 O O . GLY A 1 733 ? 0.221 1.468 73.694 1.00 60.84 733 GLY A O 1
ATOM 5449 N N . SER A 1 734 ? -0.811 1.856 71.740 1.00 71.69 734 SER A N 1
ATOM 5450 C CA . SER A 1 734 ? -2.173 1.505 72.170 1.00 71.69 734 SER A CA 1
ATOM 5451 C C . SER A 1 734 ? -2.497 0.073 71.705 1.00 71.69 734 SER A C 1
ATOM 5453 O O . SER A 1 734 ? -1.788 -0.475 70.851 1.00 71.69 734 SER A O 1
ATOM 5455 N N . ILE A 1 735 ? -3.572 -0.532 72.222 1.00 78.75 735 ILE A N 1
ATOM 5456 C CA . ILE A 1 735 ? -4.115 -1.779 71.660 1.00 78.75 735 ILE A CA 1
ATOM 5457 C C . ILE A 1 735 ? -5.204 -1.404 70.660 1.00 78.75 735 ILE A C 1
ATOM 5459 O O . ILE A 1 735 ? -6.307 -1.025 71.052 1.00 78.75 735 ILE A O 1
ATOM 5463 N N . GLY A 1 736 ? -4.879 -1.476 69.372 1.00 82.81 736 GLY A N 1
ATOM 5464 C CA . GLY A 1 736 ? -5.842 -1.262 68.298 1.00 82.81 736 GLY A CA 1
ATOM 5465 C C . GLY A 1 736 ? -6.655 -2.528 68.058 1.00 82.81 736 GLY A C 1
ATOM 5466 O O . GLY A 1 736 ? -6.082 -3.601 67.869 1.00 82.81 736 GLY A O 1
ATOM 5467 N N . VAL A 1 737 ? -7.980 -2.406 68.067 1.00 85.56 737 VAL A N 1
ATOM 5468 C CA . VAL A 1 737 ? -8.915 -3.413 67.560 1.00 85.56 737 VAL A CA 1
ATOM 5469 C C . VAL A 1 737 ? -9.323 -2.988 66.160 1.00 85.56 737 VAL A C 1
ATOM 5471 O O . VAL A 1 737 ? -9.893 -1.914 65.961 1.00 85.56 737 VAL A O 1
ATOM 5474 N N . ASN A 1 738 ? -9.002 -3.830 65.190 1.00 85.75 738 ASN A N 1
ATOM 5475 C CA . ASN A 1 738 ? -9.048 -3.501 63.779 1.00 85.75 738 ASN A CA 1
ATOM 5476 C C . ASN A 1 738 ? -10.194 -4.288 63.129 1.00 85.75 738 ASN A C 1
ATOM 5478 O O . ASN A 1 738 ? -10.206 -5.519 63.187 1.00 85.75 738 ASN A O 1
ATOM 5482 N N . PHE A 1 739 ? -11.138 -3.589 62.504 1.00 89.19 739 PHE A N 1
ATOM 5483 C CA . PHE A 1 739 ? -12.263 -4.172 61.771 1.00 89.19 739 PHE A CA 1
ATOM 5484 C C . PHE A 1 739 ? -11.954 -4.080 60.273 1.00 89.19 739 PHE A C 1
ATOM 5486 O O . PHE A 1 739 ? -11.783 -2.979 59.750 1.00 89.19 739 PHE A O 1
ATOM 5493 N N . HIS A 1 740 ? -11.844 -5.221 59.592 1.00 86.75 740 HIS A N 1
ATOM 5494 C CA . HIS A 1 740 ? -11.519 -5.293 58.163 1.00 86.75 740 HIS A CA 1
ATOM 5495 C C . HIS A 1 740 ? -12.808 -5.355 57.352 1.00 86.75 740 HIS A C 1
ATOM 5497 O O . HIS A 1 740 ? -13.495 -6.376 57.349 1.00 86.75 740 HIS A O 1
ATOM 5503 N N . MET A 1 741 ? -13.143 -4.254 56.685 1.00 87.00 741 MET A N 1
ATOM 5504 C CA . MET A 1 741 ? -14.366 -4.113 55.903 1.00 87.00 741 MET A CA 1
ATOM 5505 C C . MET A 1 741 ? -14.088 -4.305 54.413 1.00 87.00 741 MET A C 1
ATOM 5507 O O . MET A 1 741 ? -13.208 -3.653 53.853 1.00 87.00 741 MET A O 1
ATOM 5511 N N . ASP A 1 742 ? -14.880 -5.143 53.758 1.00 85.38 742 ASP A N 1
ATOM 5512 C CA . ASP A 1 742 ? -15.056 -5.088 52.310 1.00 85.38 742 ASP A CA 1
ATOM 5513 C C . ASP A 1 742 ? -16.045 -3.963 51.977 1.00 85.38 742 ASP A C 1
ATOM 5515 O O . ASP A 1 742 ? -17.095 -3.863 52.618 1.00 85.38 742 ASP A O 1
ATOM 5519 N N . LEU A 1 743 ? -15.700 -3.092 51.026 1.00 86.75 743 LEU A N 1
ATOM 5520 C CA . LEU A 1 743 ? -16.460 -1.880 50.704 1.00 86.75 743 LEU A CA 1
ATOM 5521 C C . LEU A 1 743 ? -16.602 -1.707 49.190 1.00 86.75 743 LEU A C 1
ATOM 5523 O O . LEU A 1 743 ? -15.618 -1.681 48.453 1.00 86.75 743 LEU A O 1
ATOM 5527 N N . THR A 1 744 ? -17.835 -1.499 48.736 1.00 82.50 744 THR A N 1
ATOM 5528 C CA . THR A 1 744 ? -18.134 -1.148 47.342 1.00 82.50 744 THR A CA 1
ATOM 5529 C C . THR A 1 744 ? -17.651 0.260 46.985 1.00 82.50 744 THR A C 1
ATOM 5531 O O . THR A 1 744 ? -17.507 1.136 47.843 1.00 82.50 744 THR A O 1
ATOM 5534 N N . LYS A 1 745 ? -17.464 0.513 45.682 1.00 79.69 745 LYS A N 1
ATOM 5535 C CA . LYS A 1 745 ? -17.068 1.824 45.139 1.00 79.69 745 LYS A CA 1
ATOM 5536 C C . LYS A 1 745 ? -17.959 2.973 45.634 1.00 79.69 745 LYS A C 1
ATOM 5538 O O . LYS A 1 745 ? -17.440 4.034 45.964 1.00 79.69 745 LYS A O 1
ATOM 5543 N N . ASN A 1 746 ? -19.265 2.739 45.758 1.00 79.62 746 ASN A N 1
ATOM 5544 C CA . ASN A 1 746 ? -20.232 3.756 46.179 1.00 79.62 746 ASN A CA 1
ATOM 5545 C C . ASN A 1 746 ? -19.986 4.206 47.633 1.00 79.62 746 ASN A C 1
ATOM 5547 O O . ASN A 1 746 ? -19.989 5.402 47.906 1.00 79.62 746 ASN A O 1
ATOM 5551 N N . VAL A 1 747 ? -19.663 3.278 48.544 1.00 84.50 747 VAL A N 1
ATOM 5552 C CA . VAL A 1 747 ? -19.276 3.604 49.933 1.00 84.50 747 VAL A CA 1
ATOM 5553 C C . VAL A 1 747 ? -17.879 4.233 50.000 1.00 84.50 747 VAL A C 1
ATOM 5555 O O . VAL A 1 747 ? -17.620 5.081 50.850 1.00 84.50 747 VAL A O 1
ATOM 5558 N N . LEU A 1 748 ? -16.970 3.843 49.102 1.00 84.31 748 LEU A N 1
ATOM 5559 C CA . LEU A 1 748 ? -15.603 4.373 49.048 1.00 84.31 748 LEU A CA 1
ATOM 5560 C C . LEU A 1 748 ? -15.511 5.803 48.508 1.00 84.31 748 LEU A C 1
ATOM 5562 O O . LEU A 1 748 ? -14.544 6.497 48.834 1.00 84.31 748 LEU A O 1
ATOM 5566 N N . ASP A 1 749 ? -16.448 6.225 47.662 1.00 85.00 749 ASP A N 1
ATOM 5567 C CA . ASP A 1 749 ? -16.485 7.566 47.064 1.00 85.00 749 ASP A CA 1
ATOM 5568 C C . ASP A 1 749 ? -17.492 8.509 47.767 1.00 85.00 749 ASP A C 1
ATOM 5570 O O . ASP A 1 749 ? -17.501 9.716 47.505 1.00 85.00 749 ASP A O 1
ATOM 5574 N N . ASP A 1 750 ? -18.266 7.997 48.733 1.00 85.69 750 ASP A N 1
ATOM 5575 C CA . ASP A 1 750 ? -19.009 8.796 49.712 1.00 85.69 750 ASP A CA 1
ATOM 5576 C C . ASP A 1 750 ? -18.037 9.522 50.666 1.00 85.69 750 ASP A C 1
ATOM 5578 O O . ASP A 1 750 ? -17.295 8.921 51.446 1.00 85.69 750 ASP A O 1
ATOM 5582 N N . ASN A 1 751 ? -18.045 10.855 50.604 1.00 87.31 751 ASN A N 1
ATOM 5583 C CA . ASN A 1 751 ? -17.139 11.707 51.376 1.00 87.31 751 ASN A CA 1
ATOM 5584 C C . ASN A 1 751 ? -17.594 11.939 52.830 1.00 87.31 751 ASN A C 1
ATOM 5586 O O . ASN A 1 751 ? -16.799 12.431 53.635 1.00 87.31 751 ASN A O 1
ATOM 5590 N N . GLU A 1 752 ? -18.839 11.608 53.185 1.00 89.56 752 GLU A N 1
ATOM 5591 C CA . GLU A 1 752 ? -19.367 11.744 54.549 1.00 89.56 752 GLU A CA 1
ATOM 5592 C C . GLU A 1 752 ? -19.390 10.410 55.318 1.00 89.56 752 GLU A C 1
ATOM 5594 O O . GLU A 1 752 ? -19.424 10.433 56.558 1.00 89.56 752 GLU A O 1
ATOM 5599 N N . ALA A 1 753 ? -19.307 9.276 54.608 1.00 93.31 753 ALA A N 1
ATOM 5600 C CA . ALA A 1 753 ? -19.357 7.921 55.158 1.00 93.31 753 ALA A CA 1
ATOM 5601 C C . ALA A 1 753 ? -18.278 7.618 56.216 1.00 93.31 753 ALA A C 1
ATOM 5603 O O . ALA A 1 753 ? -17.119 8.047 56.137 1.00 93.31 753 ALA A O 1
ATOM 5604 N N . TYR A 1 754 ? -18.664 6.850 57.240 1.00 94.44 754 TYR A N 1
ATOM 5605 C CA . TYR A 1 754 ? -17.826 6.600 58.413 1.00 94.44 754 TYR A CA 1
ATOM 5606 C C . TYR A 1 754 ? -18.198 5.341 59.196 1.00 94.44 754 TYR A C 1
ATOM 5608 O O . TYR A 1 754 ? -19.366 4.980 59.308 1.00 94.44 754 TYR A O 1
ATOM 5616 N N . MET A 1 755 ? -17.195 4.744 59.840 1.00 94.25 755 MET A N 1
ATOM 5617 C CA . MET A 1 755 ? -17.378 3.799 60.939 1.00 94.25 755 MET A CA 1
ATOM 5618 C C . MET A 1 755 ? -17.510 4.575 62.256 1.00 94.25 755 MET A C 1
ATOM 5620 O O . MET A 1 755 ? -16.712 5.473 62.548 1.00 94.25 755 MET A O 1
ATOM 5624 N N . LEU A 1 756 ? -18.509 4.227 63.065 1.00 94.81 756 LEU A N 1
ATOM 5625 C CA . LEU A 1 756 ? -18.673 4.697 64.435 1.00 94.81 756 LEU A CA 1
ATOM 5626 C C . LEU A 1 756 ? -18.390 3.553 65.403 1.00 94.81 756 LEU A C 1
ATOM 5628 O O . LEU A 1 756 ? -19.105 2.552 65.418 1.00 94.81 756 LEU A O 1
ATOM 5632 N N . PHE A 1 757 ? -17.385 3.740 66.249 1.00 93.19 757 PHE A N 1
ATOM 5633 C CA . PHE A 1 757 ? -17.117 2.879 67.391 1.00 93.19 757 PHE A CA 1
ATOM 5634 C C . PHE A 1 757 ? -17.750 3.468 68.649 1.00 93.19 757 PHE A C 1
ATOM 5636 O O . PHE A 1 757 ? -17.596 4.661 68.917 1.00 93.19 757 PHE A O 1
ATOM 5643 N N . THR A 1 758 ? -18.414 2.632 69.444 1.00 90.19 758 THR A N 1
ATOM 5644 C CA . THR A 1 758 ? -18.866 2.956 70.802 1.00 90.19 758 THR A CA 1
ATOM 5645 C C . THR A 1 758 ? -18.070 2.117 71.793 1.00 90.19 758 THR A C 1
ATOM 5647 O O . THR A 1 758 ? -18.015 0.890 71.681 1.00 90.19 758 THR A O 1
ATOM 5650 N N . LEU A 1 759 ? -17.422 2.795 72.741 1.00 82.81 759 LEU A N 1
ATOM 5651 C CA . LEU A 1 759 ? -16.521 2.195 73.719 1.00 82.81 759 LEU A CA 1
ATOM 5652 C C . LEU A 1 759 ? -17.245 1.843 75.033 1.00 82.81 759 LEU A C 1
ATOM 5654 O O . LEU A 1 759 ? -18.238 2.490 75.378 1.00 82.81 759 LEU A O 1
ATOM 5658 N N . PRO A 1 760 ? -16.724 0.879 75.821 1.00 69.19 760 PRO A N 1
ATOM 5659 C CA . PRO A 1 760 ? -17.341 0.415 77.075 1.00 69.19 760 PRO A CA 1
ATOM 5660 C C . PRO A 1 760 ? -17.599 1.527 78.100 1.00 69.19 760 PRO A C 1
ATOM 5662 O O . PRO A 1 760 ? -18.573 1.502 78.849 1.00 69.19 760 PRO A O 1
ATOM 5665 N N . ASN A 1 761 ? -16.725 2.533 78.108 1.00 69.69 761 ASN A N 1
ATOM 5666 C CA . ASN A 1 761 ? -16.799 3.720 78.957 1.00 69.69 761 ASN A CA 1
ATOM 5667 C C . ASN A 1 761 ? -17.858 4.759 78.500 1.00 69.69 761 ASN A C 1
ATOM 5669 O O . ASN A 1 761 ? -17.992 5.814 79.121 1.00 69.69 761 ASN A O 1
ATOM 5673 N N . GLY A 1 762 ? -18.621 4.473 77.437 1.00 68.94 762 GLY A N 1
ATOM 5674 C CA . GLY A 1 762 ? -19.687 5.326 76.903 1.00 68.94 762 GLY A CA 1
ATOM 5675 C C . GLY A 1 762 ? -19.212 6.453 75.979 1.00 68.94 762 GLY A C 1
ATOM 5676 O O . GLY A 1 762 ? -20.028 7.274 75.558 1.00 68.94 762 GLY A O 1
ATOM 5677 N N . THR A 1 763 ? -17.916 6.520 75.658 1.00 82.31 763 THR A N 1
ATOM 5678 C CA . THR A 1 763 ? -17.399 7.422 74.617 1.00 82.31 763 THR A CA 1
ATOM 5679 C C . THR A 1 763 ? -17.561 6.812 73.220 1.00 82.31 763 THR A C 1
ATOM 5681 O O . THR A 1 763 ? -17.863 5.627 73.074 1.00 82.31 763 THR A O 1
ATOM 5684 N N . SER A 1 764 ? -17.389 7.623 72.173 1.00 86.50 764 SER A N 1
ATOM 5685 C CA . SER A 1 764 ? -17.431 7.154 70.784 1.00 86.50 764 SER A CA 1
ATOM 5686 C C . SER A 1 764 ? -16.287 7.728 69.950 1.00 86.50 764 SER A C 1
ATOM 5688 O O . SER A 1 764 ? -15.875 8.873 70.143 1.00 86.50 764 SER A O 1
ATOM 5690 N N . GLN A 1 765 ? -15.783 6.920 69.018 1.00 89.25 765 GLN A N 1
ATOM 5691 C CA . GLN A 1 765 ? -14.730 7.268 68.065 1.00 89.25 765 GLN A CA 1
ATOM 5692 C C . GLN A 1 765 ? -15.301 7.140 66.646 1.00 89.25 765 GLN A C 1
ATOM 5694 O O . GLN A 1 765 ? -15.732 6.064 66.240 1.00 89.25 765 GLN A O 1
ATOM 5699 N N . LYS A 1 766 ? -15.291 8.234 65.876 1.00 91.94 766 LYS A N 1
ATOM 5700 C CA . LYS A 1 766 ? -15.647 8.242 64.447 1.00 91.94 766 LYS A CA 1
ATOM 5701 C C . LYS A 1 766 ? -14.377 8.115 63.599 1.00 91.94 766 LYS A C 1
ATOM 5703 O O . LYS A 1 766 ? -13.420 8.850 63.832 1.00 91.94 766 LYS A O 1
ATOM 5708 N N . VAL A 1 767 ? -14.389 7.220 62.611 1.00 91.94 767 VAL A N 1
ATOM 5709 C CA . VAL A 1 767 ? -13.316 7.025 61.620 1.00 91.94 767 VAL A CA 1
ATOM 5710 C C . VAL A 1 767 ? -13.929 7.117 60.222 1.00 91.94 767 VAL A C 1
ATOM 5712 O O . VAL A 1 767 ? -14.855 6.371 59.910 1.00 91.94 767 VAL A O 1
ATOM 5715 N N . MET A 1 768 ? -13.459 8.048 59.389 1.00 92.75 768 MET A N 1
ATOM 5716 C CA . MET A 1 768 ? -13.994 8.243 58.035 1.00 92.75 768 MET A CA 1
ATOM 5717 C C . MET A 1 768 ? -13.59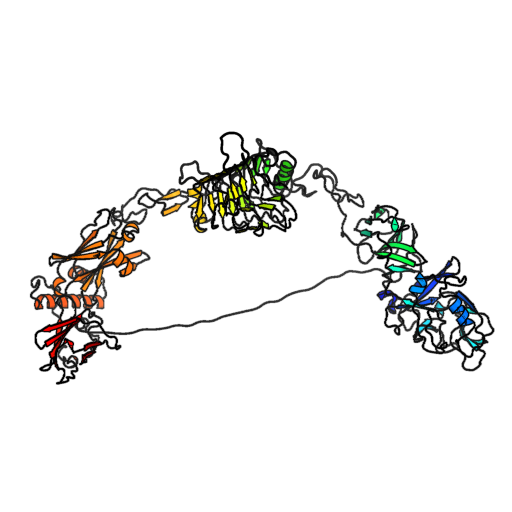6 7.089 57.106 1.00 92.75 768 MET A C 1
ATOM 5719 O O . MET A 1 768 ? -12.488 6.562 57.214 1.00 92.75 768 MET A O 1
ATOM 5723 N N . VAL A 1 769 ? -14.444 6.750 56.129 1.00 90.94 769 VAL A N 1
ATOM 5724 C CA . VAL A 1 769 ? -14.065 5.802 55.060 1.00 90.94 769 VAL A CA 1
ATOM 5725 C C . VAL A 1 769 ? -12.871 6.339 54.259 1.00 90.94 769 VAL A C 1
ATOM 5727 O O . VAL A 1 769 ? -11.948 5.591 53.943 1.00 90.94 769 VAL A O 1
ATOM 5730 N N . SER A 1 770 ? -12.822 7.653 54.025 1.00 87.06 770 SER A N 1
ATOM 5731 C CA . SER A 1 770 ? -11.696 8.336 53.375 1.00 87.06 770 SER A CA 1
ATOM 5732 C C . SER A 1 770 ? -10.377 8.253 54.160 1.00 87.06 770 SER A C 1
ATOM 5734 O O . SER A 1 770 ? -9.315 8.186 53.542 1.00 87.06 770 SER A O 1
ATOM 5736 N N . ASP A 1 771 ? -10.417 8.190 55.497 1.00 84.69 771 ASP A N 1
ATOM 5737 C CA . ASP A 1 771 ? -9.225 7.974 56.327 1.00 84.69 771 ASP A CA 1
ATOM 5738 C C . ASP A 1 771 ? -8.690 6.544 56.177 1.00 84.69 771 ASP A C 1
ATOM 5740 O O . ASP A 1 771 ? -7.488 6.369 55.974 1.00 84.69 771 ASP A O 1
ATOM 5744 N N . ALA A 1 772 ? -9.566 5.532 56.224 1.00 83.44 772 ALA A N 1
ATOM 5745 C CA . ALA A 1 772 ? -9.184 4.132 56.016 1.00 83.44 772 ALA A CA 1
ATOM 5746 C C . ALA A 1 772 ? -8.606 3.924 54.602 1.00 83.44 772 ALA A C 1
ATOM 5748 O O . ALA A 1 772 ? -7.480 3.444 54.455 1.00 83.44 772 ALA A O 1
ATOM 5749 N N . LYS A 1 773 ? -9.312 4.416 53.569 1.00 77.62 773 LYS A N 1
ATOM 5750 C CA . LYS A 1 773 ? -8.904 4.411 52.148 1.00 77.62 773 LYS A CA 1
ATOM 5751 C C . LYS A 1 773 ? -7.513 5.020 51.912 1.00 77.62 773 LYS A C 1
ATOM 5753 O O . LYS A 1 773 ? -6.822 4.598 50.990 1.00 77.62 773 LYS A O 1
ATOM 5758 N N . ALA A 1 774 ? -7.095 5.988 52.733 1.00 65.56 774 ALA A N 1
ATOM 5759 C CA . ALA A 1 774 ? -5.820 6.693 52.597 1.00 65.56 774 ALA A CA 1
ATOM 5760 C C . ALA A 1 774 ? -4.669 6.154 53.472 1.00 65.56 774 ALA A C 1
ATOM 5762 O O . ALA A 1 774 ? -3.527 6.576 53.274 1.00 65.56 774 ALA A O 1
ATOM 5763 N N . LYS A 1 775 ? -4.940 5.291 54.464 1.00 62.69 775 LYS A N 1
ATOM 5764 C CA . LYS A 1 775 ? -3.960 4.926 55.512 1.00 62.69 775 LYS A CA 1
ATOM 5765 C C . LYS A 1 775 ? -3.836 3.429 55.778 1.00 62.69 775 LYS A C 1
ATOM 5767 O O . LYS A 1 775 ? -2.734 2.964 56.053 1.00 62.69 775 LYS A O 1
ATOM 5772 N N . GLU A 1 776 ? -4.943 2.692 55.748 1.00 62.88 776 GLU A N 1
ATOM 5773 C CA . GLU A 1 776 ? -5.040 1.360 56.348 1.00 62.88 776 GLU A CA 1
ATOM 5774 C C . GLU A 1 776 ? -5.899 0.431 55.468 1.00 62.88 776 GLU A C 1
ATOM 5776 O O . GLU A 1 776 ? -7.126 0.405 55.555 1.00 62.88 776 GLU A O 1
ATOM 5781 N N . SER A 1 777 ? -5.244 -0.352 54.604 1.00 65.19 777 SER A N 1
ATOM 5782 C CA . SER A 1 777 ? -5.890 -1.411 53.815 1.00 65.19 777 SER A CA 1
ATOM 5783 C C . SER A 1 777 ? -4.998 -2.648 53.682 1.00 65.19 777 SER A C 1
ATOM 5785 O O . SER A 1 777 ? -3.771 -2.552 53.749 1.00 65.19 777 SER A O 1
ATOM 5787 N N . THR A 1 778 ? -5.625 -3.812 53.508 1.00 65.50 778 THR A N 1
ATOM 5788 C CA . THR A 1 778 ? -4.963 -5.117 53.354 1.00 65.50 778 THR A CA 1
ATOM 5789 C C . THR A 1 778 ? -5.484 -5.793 52.092 1.00 65.50 778 THR A C 1
ATOM 5791 O O . THR A 1 778 ? -6.695 -5.892 51.916 1.00 65.50 778 THR A O 1
ATOM 5794 N N . VAL A 1 779 ? -4.596 -6.289 51.227 1.00 70.00 779 VAL A N 1
ATOM 5795 C CA . VAL A 1 779 ? -4.989 -7.073 50.044 1.00 70.00 779 VAL A CA 1
ATOM 5796 C C . VAL A 1 779 ? -4.799 -8.559 50.336 1.00 70.00 779 VAL A C 1
ATOM 5798 O O . VAL A 1 779 ? -3.693 -8.983 50.667 1.00 70.00 779 VAL A O 1
ATOM 5801 N N . ILE A 1 780 ? -5.865 -9.349 50.195 1.00 65.69 780 ILE A N 1
ATOM 5802 C CA . ILE A 1 780 ? -5.848 -10.812 50.335 1.00 65.69 780 ILE A CA 1
ATOM 5803 C C . ILE A 1 780 ? -6.485 -11.397 49.074 1.00 65.69 780 ILE A C 1
ATOM 5805 O O . ILE A 1 780 ? -7.578 -10.991 48.693 1.00 65.69 780 ILE A O 1
ATOM 5809 N N . GLU A 1 781 ? -5.770 -12.297 48.392 1.00 63.06 781 GLU A N 1
ATOM 5810 C CA . GLU A 1 781 ? -6.212 -12.958 47.145 1.00 63.06 781 GLU A CA 1
ATOM 5811 C C . GLU A 1 781 ? -6.707 -11.985 46.047 1.00 63.06 781 GLU A C 1
ATOM 5813 O O . GLU A 1 781 ? -7.559 -12.307 45.229 1.00 63.06 781 GLU A O 1
ATOM 5818 N N . GLY A 1 782 ? -6.136 -10.773 46.014 1.00 63.22 782 GLY A N 1
ATOM 5819 C CA . GLY A 1 782 ? -6.478 -9.709 45.059 1.00 63.22 782 GLY A CA 1
ATOM 5820 C C . GLY A 1 782 ? -7.613 -8.779 45.504 1.00 63.22 782 GLY A C 1
ATOM 5821 O O . GLY A 1 782 ? -7.799 -7.729 44.893 1.00 63.22 782 GLY A O 1
ATOM 5822 N N . LYS A 1 783 ? -8.324 -9.105 46.590 1.00 71.88 783 LYS A N 1
ATOM 5823 C CA . LYS A 1 783 ? -9.411 -8.297 47.157 1.00 71.88 783 LYS A CA 1
ATOM 5824 C C . LYS A 1 783 ? -8.892 -7.357 48.252 1.00 71.88 783 LYS A C 1
ATOM 5826 O O . LYS A 1 783 ? -8.118 -7.774 49.116 1.00 71.88 783 LYS A O 1
ATOM 5831 N N . THR A 1 784 ? -9.301 -6.089 48.204 1.00 80.75 784 THR A N 1
ATOM 5832 C CA . THR A 1 784 ? -8.842 -5.025 49.116 1.00 80.75 784 THR A CA 1
ATOM 5833 C C . THR A 1 784 ? -9.827 -4.823 50.260 1.00 80.75 784 THR A C 1
ATOM 5835 O O . THR A 1 784 ? -10.958 -4.403 50.036 1.00 80.75 784 THR A O 1
ATOM 5838 N N . TYR A 1 785 ? -9.368 -5.041 51.488 1.00 84.00 785 TYR A N 1
ATOM 5839 C CA . TYR A 1 785 ? -10.127 -4.796 52.709 1.00 84.00 785 TYR A CA 1
ATOM 5840 C C . TYR A 1 785 ? -9.649 -3.509 53.382 1.00 84.00 785 TYR A C 1
ATOM 5842 O O . TYR A 1 785 ? -8.448 -3.291 53.555 1.00 84.00 785 TYR A O 1
ATOM 5850 N N . TYR A 1 786 ? -10.592 -2.661 53.776 1.00 87.94 786 TYR A N 1
ATOM 5851 C CA . TYR A 1 786 ? -10.359 -1.367 54.407 1.00 87.94 786 TYR A CA 1
ATOM 5852 C C . TYR A 1 786 ? -10.423 -1.521 55.921 1.00 87.94 786 TYR A C 1
ATOM 5854 O O . TYR A 1 786 ? -11.412 -2.006 56.469 1.00 87.94 786 TYR A O 1
ATOM 5862 N N . MET A 1 787 ? -9.347 -1.141 56.602 1.00 86.88 787 MET A N 1
ATOM 5863 C CA . MET A 1 787 ? -9.170 -1.416 58.020 1.00 86.88 787 MET A CA 1
ATOM 5864 C C . MET A 1 787 ? -9.570 -0.195 58.854 1.00 86.88 787 MET A C 1
ATOM 5866 O O . MET A 1 787 ? -9.049 0.904 58.679 1.00 86.88 787 MET A O 1
ATOM 5870 N N . PHE A 1 788 ? -10.514 -0.399 59.772 1.00 90.62 788 PHE A N 1
ATOM 5871 C CA . PHE A 1 788 ? -10.993 0.617 60.705 1.00 90.62 788 PHE A CA 1
ATOM 5872 C C . PHE A 1 788 ? -10.496 0.276 62.110 1.00 90.62 788 PHE A C 1
ATOM 5874 O O . PHE A 1 788 ? -10.934 -0.708 62.709 1.00 90.62 788 PHE A O 1
ATOM 5881 N N . THR A 1 789 ? -9.572 1.084 62.627 1.00 87.00 789 THR A N 1
ATOM 5882 C CA . THR A 1 789 ? -8.873 0.820 63.893 1.00 87.00 789 THR A CA 1
ATOM 5883 C C . THR A 1 789 ? -9.444 1.651 65.050 1.00 87.00 789 THR A C 1
ATOM 5885 O O . THR A 1 789 ? -9.509 2.882 64.986 1.00 87.00 789 THR A O 1
ATOM 5888 N N . CYS A 1 790 ? -9.833 0.977 66.135 1.00 86.56 790 CYS A N 1
ATOM 5889 C CA . CYS A 1 790 ? -10.295 1.580 67.386 1.00 86.56 790 CYS A CA 1
ATOM 5890 C C . CYS A 1 790 ? -9.350 1.212 68.535 1.00 86.56 790 CYS A C 1
ATOM 5892 O O . CYS A 1 790 ? -9.124 0.031 68.791 1.00 86.56 790 CYS A O 1
ATOM 5894 N N . ASN A 1 791 ? -8.787 2.205 69.226 1.00 83.19 791 ASN A N 1
ATOM 5895 C CA . ASN A 1 791 ? -7.800 1.970 70.284 1.00 83.19 791 ASN A CA 1
ATOM 5896 C C . ASN A 1 791 ? -8.470 1.862 71.660 1.00 83.19 791 ASN A C 1
ATOM 5898 O O . ASN A 1 791 ? -9.281 2.717 72.016 1.00 83.19 791 ASN A O 1
ATOM 5902 N N . ILE A 1 792 ? -8.071 0.864 72.454 1.00 81.25 792 ILE A N 1
ATOM 5903 C CA . ILE A 1 792 ? -8.511 0.688 73.848 1.00 81.25 792 ILE A CA 1
ATOM 5904 C C . ILE A 1 792 ? -7.332 0.591 74.821 1.00 81.25 792 ILE A C 1
ATOM 5906 O O . ILE A 1 792 ? -6.211 0.241 74.436 1.00 81.25 792 ILE A O 1
ATOM 5910 N N . ALA A 1 793 ? -7.595 0.862 76.102 1.00 79.00 793 ALA A N 1
ATOM 5911 C CA . ALA A 1 793 ? -6.614 0.672 77.163 1.00 79.00 793 ALA A CA 1
ATOM 5912 C C . ALA A 1 793 ? -6.424 -0.817 77.510 1.00 79.00 793 ALA A C 1
ATOM 5914 O O . ALA A 1 793 ? -7.340 -1.630 77.392 1.00 79.00 793 ALA A O 1
ATOM 5915 N N . ALA A 1 794 ? -5.258 -1.174 78.058 1.00 77.75 794 ALA A N 1
ATOM 5916 C CA . ALA A 1 794 ? -4.949 -2.551 78.468 1.00 77.75 794 ALA A CA 1
ATOM 5917 C C . ALA A 1 794 ? -5.929 -3.131 79.509 1.00 77.75 794 ALA A C 1
ATOM 5919 O O . ALA A 1 794 ? -6.187 -4.331 79.514 1.00 77.75 794 ALA A O 1
ATOM 5920 N N . LYS A 1 795 ? -6.519 -2.273 80.347 1.00 79.25 795 LYS A N 1
ATOM 5921 C CA . LYS A 1 795 ? -7.549 -2.646 81.328 1.00 79.25 795 LYS A CA 1
ATOM 5922 C C . LYS A 1 795 ? -8.924 -2.951 80.705 1.00 79.25 795 LYS A C 1
ATOM 5924 O O . LYS A 1 795 ? -9.709 -3.671 81.306 1.00 79.25 795 LYS A O 1
ATOM 5929 N N . GLU A 1 796 ? -9.199 -2.449 79.500 1.00 85.81 796 GLU A N 1
ATOM 5930 C CA . GLU A 1 796 ? -10.494 -2.565 78.804 1.00 85.81 796 GLU A CA 1
ATOM 5931 C C . GLU A 1 796 ? -10.558 -3.804 77.877 1.00 85.81 796 GLU A C 1
ATOM 5933 O O . GLU A 1 796 ? -11.558 -4.037 77.201 1.00 85.81 796 GLU A O 1
ATOM 5938 N N . MET A 1 797 ? -9.507 -4.642 77.835 1.00 86.25 797 MET A N 1
ATOM 5939 C CA . MET A 1 797 ? -9.390 -5.786 76.906 1.00 86.25 797 MET A CA 1
ATOM 5940 C C . MET A 1 797 ? -10.549 -6.793 76.948 1.00 86.25 797 MET A C 1
ATOM 5942 O O . MET A 1 797 ? -10.780 -7.497 75.960 1.00 86.25 797 MET A O 1
ATOM 5946 N N . THR A 1 798 ? -11.233 -6.920 78.088 1.00 88.56 798 THR A N 1
ATOM 5947 C CA . THR A 1 798 ? -12.330 -7.886 78.252 1.00 88.56 798 THR A CA 1
ATOM 5948 C C . THR A 1 798 ? -13.704 -7.336 77.899 1.00 88.56 798 THR A C 1
ATOM 5950 O O . THR A 1 798 ? -14.652 -8.116 77.779 1.00 88.56 798 THR A O 1
ATOM 5953 N N . ASP A 1 799 ? -13.805 -6.029 77.685 1.00 88.88 799 ASP A N 1
ATOM 5954 C CA . ASP A 1 799 ? -15.059 -5.341 77.436 1.00 88.88 799 ASP A CA 1
ATOM 5955 C C . ASP A 1 799 ? -15.402 -5.321 75.940 1.00 88.88 799 ASP A C 1
ATOM 5957 O O . ASP A 1 799 ? -14.543 -5.482 75.073 1.00 88.88 799 ASP A O 1
ATOM 5961 N N . THR A 1 800 ? -16.685 -5.146 75.619 1.00 88.19 800 THR A N 1
ATOM 5962 C CA . THR A 1 800 ? -17.168 -5.188 74.231 1.00 88.19 800 THR A CA 1
ATOM 5963 C C . THR A 1 800 ? -17.218 -3.793 73.613 1.00 88.19 800 THR A C 1
ATOM 5965 O O . THR A 1 800 ? -17.895 -2.901 74.119 1.00 88.19 800 THR A O 1
ATOM 5968 N N . ILE A 1 801 ? -16.525 -3.642 72.487 1.00 89.94 801 ILE A N 1
ATOM 5969 C CA . ILE A 1 801 ? -16.620 -2.523 71.551 1.00 89.94 801 ILE A CA 1
ATOM 5970 C C . ILE A 1 801 ? -17.771 -2.817 70.586 1.00 89.94 801 ILE A C 1
ATOM 5972 O O . ILE A 1 801 ? -17.877 -3.932 70.065 1.00 89.94 801 ILE A O 1
ATOM 5976 N N . GLN A 1 802 ? -18.602 -1.813 70.319 1.00 92.19 802 GLN A N 1
ATOM 5977 C CA . GLN A 1 802 ? -19.614 -1.857 69.261 1.00 92.19 802 GLN A CA 1
ATOM 5978 C C . GLN A 1 802 ? -19.140 -1.028 68.064 1.00 92.19 802 GLN A C 1
ATOM 5980 O O . GLN A 1 802 ? -18.682 0.097 68.258 1.00 92.19 802 GLN A O 1
ATOM 5985 N N . ALA A 1 803 ? -19.264 -1.548 66.843 1.00 92.69 803 ALA A N 1
ATOM 5986 C CA . ALA A 1 803 ? -18.916 -0.845 65.606 1.00 92.69 803 ALA A CA 1
ATOM 5987 C C . ALA A 1 803 ? -20.084 -0.863 64.609 1.00 92.69 803 ALA A C 1
ATOM 5989 O O . ALA A 1 803 ? -20.747 -1.888 64.458 1.00 92.69 803 ALA A O 1
ATOM 5990 N N . GLN A 1 804 ? -20.335 0.250 63.920 1.00 94.06 804 GLN A N 1
ATOM 5991 C CA . GLN A 1 804 ? -21.381 0.360 62.896 1.00 94.06 804 GLN A CA 1
ATOM 5992 C C . GLN A 1 804 ? -20.976 1.381 61.823 1.00 94.06 804 GLN A C 1
ATOM 5994 O O . GLN A 1 804 ? -20.512 2.470 62.164 1.00 94.06 804 GLN A O 1
ATOM 5999 N N . LEU A 1 805 ? -21.152 1.048 60.541 1.00 93.56 805 LEU A N 1
ATOM 6000 C CA . LEU A 1 805 ? -20.859 1.946 59.419 1.00 93.56 805 LEU A CA 1
ATOM 6001 C C . LEU A 1 805 ? -22.122 2.693 58.969 1.00 93.56 805 LEU A C 1
ATOM 6003 O O . LEU A 1 805 ? -23.214 2.125 58.962 1.00 93.56 805 LEU A O 1
ATOM 6007 N N . PHE A 1 806 ? -21.946 3.964 58.607 1.00 92.31 806 PHE A N 1
ATOM 6008 C CA . PHE A 1 806 ? -22.976 4.920 58.198 1.00 92.31 806 PHE A CA 1
ATOM 6009 C C . PHE A 1 806 ? -22.590 5.570 56.861 1.00 92.31 806 PHE A C 1
ATOM 6011 O O . PHE A 1 806 ? -21.429 5.954 56.687 1.00 92.31 806 PHE A O 1
ATOM 6018 N N . THR A 1 807 ? -23.562 5.761 55.969 1.00 89.81 807 THR A N 1
ATOM 6019 C CA . THR A 1 807 ? -23.430 6.455 54.670 1.00 89.81 807 THR A CA 1
ATOM 6020 C C . THR A 1 807 ? -24.299 7.720 54.601 1.00 89.81 807 THR A C 1
ATOM 6022 O O . THR A 1 807 ? -25.189 7.935 55.428 1.00 89.81 807 THR A O 1
ATOM 6025 N N . SER A 1 808 ? -24.022 8.593 53.628 1.00 85.69 808 SER A N 1
ATOM 6026 C CA . SER A 1 808 ? -24.674 9.904 53.440 1.00 85.69 808 SER A CA 1
ATOM 6027 C C . SER A 1 808 ? -26.167 9.837 53.082 1.00 85.69 808 SER A C 1
ATOM 6029 O O . SER A 1 808 ? -26.921 10.757 53.402 1.00 85.69 808 SER A O 1
ATOM 6031 N N . ASP A 1 809 ? -26.618 8.739 52.472 1.00 78.19 809 ASP A N 1
ATOM 6032 C CA . ASP A 1 809 ? -28.029 8.450 52.177 1.00 78.19 809 ASP A CA 1
ATOM 6033 C C . ASP A 1 809 ? -28.857 8.094 53.433 1.00 78.19 809 ASP A C 1
ATOM 6035 O O . ASP A 1 809 ? -30.090 8.105 53.394 1.00 78.19 809 ASP A O 1
ATOM 6039 N N . GLY A 1 810 ? -28.187 7.819 54.558 1.00 78.31 810 GLY A N 1
ATOM 6040 C CA . GLY A 1 810 ? -28.784 7.398 55.825 1.00 78.31 810 GLY A CA 1
ATOM 6041 C C . GLY A 1 810 ? -28.796 5.884 56.061 1.00 78.31 810 GLY A C 1
ATOM 6042 O O . GLY A 1 810 ? -29.333 5.447 57.083 1.00 78.31 810 GLY A O 1
ATOM 6043 N N . SER A 1 811 ? -28.213 5.084 55.164 1.00 80.25 811 SER A N 1
ATOM 6044 C CA . SER A 1 811 ? -28.079 3.634 55.333 1.00 80.25 811 SER A CA 1
ATOM 6045 C C . SER A 1 811 ? -27.036 3.287 56.412 1.00 80.25 811 SER A C 1
ATOM 6047 O O . SER A 1 811 ? -26.047 3.998 56.610 1.00 80.25 811 SER A O 1
ATOM 6049 N N . THR A 1 812 ? -27.277 2.212 57.178 1.00 84.94 812 THR A N 1
ATOM 6050 C CA . THR A 1 812 ? -26.408 1.808 58.304 1.00 84.94 812 THR A CA 1
ATOM 6051 C C . THR A 1 812 ? -26.278 0.290 58.422 1.00 84.94 812 THR A C 1
ATOM 6053 O O . THR A 1 812 ? -27.280 -0.420 58.340 1.00 84.94 812 THR A O 1
ATOM 6056 N N . THR A 1 813 ? -25.056 -0.223 58.617 1.00 85.19 813 THR A N 1
ATOM 6057 C CA . THR A 1 813 ? -24.822 -1.673 58.784 1.00 85.19 813 THR A CA 1
ATOM 6058 C C . THR A 1 813 ? -25.462 -2.201 60.068 1.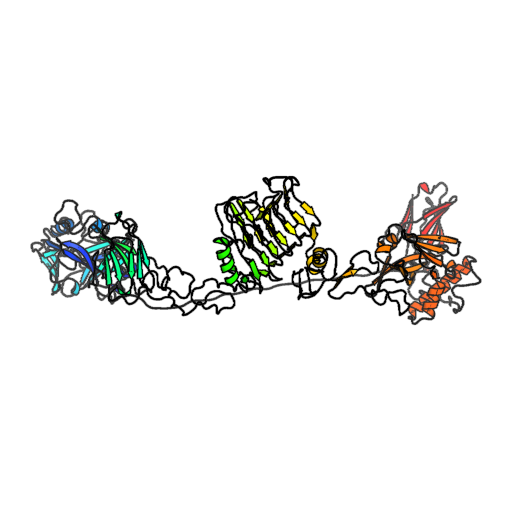00 85.19 813 THR A C 1
ATOM 6060 O O . THR A 1 813 ? -25.877 -1.433 60.939 1.00 85.19 813 THR A O 1
ATOM 6063 N N . GLN A 1 814 ? -25.466 -3.523 60.259 1.00 83.75 814 GLN A N 1
ATOM 6064 C CA . GLN A 1 814 ? -25.650 -4.078 61.602 1.00 83.75 814 GLN A CA 1
ATOM 6065 C C . GLN A 1 814 ? -24.548 -3.602 62.571 1.00 83.75 814 GLN A C 1
ATOM 6067 O O . GLN A 1 814 ? -23.496 -3.107 62.152 1.00 83.75 814 GLN A O 1
ATOM 6072 N N . VAL A 1 815 ? -24.809 -3.744 63.874 1.00 89.50 815 VAL A N 1
ATOM 6073 C CA . VAL A 1 815 ? -23.846 -3.435 64.940 1.00 89.50 815 VAL A CA 1
ATOM 6074 C C . VAL A 1 815 ? -22.966 -4.658 65.188 1.00 89.50 815 VAL A C 1
ATOM 6076 O O . VAL A 1 815 ? -23.454 -5.710 65.599 1.00 89.50 815 VAL A O 1
ATOM 6079 N N . TYR A 1 816 ? -21.665 -4.510 64.965 1.00 88.19 816 TYR A N 1
ATOM 6080 C CA . TYR A 1 816 ? -20.662 -5.549 65.170 1.00 88.19 816 TYR A CA 1
ATOM 6081 C C . TYR A 1 816 ? -20.093 -5.469 66.598 1.00 88.19 816 TYR A C 1
ATOM 6083 O O . TYR A 1 816 ? -19.596 -4.419 67.004 1.00 88.19 816 TYR A O 1
ATOM 6091 N N . GLU A 1 817 ? -20.152 -6.563 67.367 1.00 89.19 817 GLU A N 1
ATOM 6092 C CA . GLU A 1 817 ? -19.784 -6.587 68.796 1.00 89.19 817 GLU A CA 1
ATOM 6093 C C . GLU A 1 817 ? -18.531 -7.430 69.091 1.00 89.19 817 GLU A C 1
ATOM 6095 O O . GLU A 1 817 ? -18.592 -8.666 69.157 1.00 89.19 817 GLU A O 1
ATOM 6100 N N . TYR A 1 818 ? -17.394 -6.787 69.378 1.00 86.25 818 TYR A N 1
ATOM 6101 C CA . TYR A 1 818 ? -16.111 -7.486 69.533 1.00 86.25 818 TYR A CA 1
ATOM 6102 C C . TYR A 1 818 ? -15.239 -6.990 70.694 1.00 86.25 818 TYR A C 1
ATOM 6104 O O . TYR A 1 818 ? -15.499 -5.945 71.278 1.00 86.25 818 TYR A O 1
ATOM 6112 N N . SER A 1 819 ? -14.224 -7.770 71.071 1.00 86.62 819 SER A N 1
ATOM 6113 C CA . SER A 1 819 ? -13.291 -7.452 72.162 1.00 86.62 819 SER A CA 1
ATOM 6114 C C . SER A 1 819 ? -11.915 -8.070 71.909 1.00 86.62 819 SER A C 1
ATOM 6116 O O . SER A 1 819 ? -11.793 -9.066 71.189 1.00 86.62 819 SER A O 1
ATOM 6118 N N . VAL A 1 820 ? -10.870 -7.525 72.540 1.00 85.56 820 VAL A N 1
ATOM 6119 C CA . VAL A 1 820 ? -9.514 -8.103 72.470 1.00 85.56 820 VAL A CA 1
ATOM 6120 C C . VAL A 1 820 ? -9.493 -9.505 73.082 1.00 85.56 820 VAL A C 1
ATOM 6122 O O . VAL A 1 820 ? -8.849 -10.398 72.537 1.00 85.56 820 VAL A O 1
ATOM 6125 N N . SER A 1 821 ? -10.255 -9.735 74.156 1.00 85.19 821 SER A N 1
ATOM 6126 C CA . SER A 1 821 ? -10.429 -11.064 74.748 1.00 85.19 821 SER A CA 1
ATOM 6127 C C . SER A 1 821 ? -11.051 -12.077 73.778 1.00 85.19 821 SER A C 1
ATOM 6129 O O . SER A 1 821 ? -10.529 -13.184 73.671 1.00 85.19 821 SER A O 1
ATOM 6131 N N . LYS A 1 822 ? -12.103 -11.718 73.021 1.00 85.62 822 LYS A N 1
ATOM 6132 C CA . LYS A 1 822 ? -12.706 -12.592 71.992 1.00 85.62 822 LYS A CA 1
ATOM 6133 C C . LYS A 1 822 ? -11.668 -12.988 70.934 1.00 85.62 822 LYS A C 1
ATOM 6135 O O . LYS A 1 822 ? -11.530 -14.171 70.637 1.00 85.62 822 LYS A O 1
ATOM 6140 N N . TYR A 1 823 ? -10.897 -12.020 70.429 1.00 85.06 823 TYR A N 1
ATOM 6141 C CA . TYR A 1 823 ? -9.825 -12.267 69.455 1.00 85.06 823 TYR A CA 1
ATOM 6142 C C . TYR A 1 823 ? -8.716 -13.175 70.001 1.00 85.06 823 TYR A C 1
ATOM 6144 O O . TYR A 1 823 ? -8.265 -14.101 69.330 1.00 85.06 823 TYR A O 1
ATOM 6152 N N . ALA A 1 824 ? -8.291 -12.924 71.238 1.00 85.19 824 ALA A N 1
ATOM 6153 C CA . ALA A 1 824 ? -7.254 -13.698 71.898 1.00 85.19 824 ALA A CA 1
ATOM 6154 C C . ALA A 1 824 ? -7.675 -15.161 72.107 1.00 85.19 824 ALA A C 1
ATOM 6156 O O . ALA A 1 824 ? -6.938 -16.070 71.733 1.00 85.19 824 ALA A O 1
ATOM 6157 N N . TRP A 1 825 ? -8.874 -15.404 72.642 1.00 83.56 825 TRP A N 1
ATOM 6158 C CA . TRP A 1 825 ? -9.373 -16.767 72.841 1.00 83.56 825 TRP A CA 1
ATOM 6159 C C . TRP A 1 825 ? -9.615 -17.499 71.516 1.00 83.56 825 TRP A C 1
ATOM 6161 O O . TRP A 1 825 ? -9.244 -18.663 71.409 1.00 83.56 825 TRP A O 1
ATOM 6171 N N . TYR A 1 826 ? -10.080 -16.808 70.468 1.00 84.38 826 TYR A N 1
ATOM 6172 C CA . TYR A 1 826 ? -10.145 -17.362 69.109 1.00 84.38 826 TYR A CA 1
ATOM 6173 C C . TYR A 1 826 ? -8.778 -17.874 68.605 1.00 84.38 826 TYR A C 1
ATOM 6175 O O . TYR A 1 826 ? -8.702 -18.966 68.041 1.00 84.38 826 TYR A O 1
ATOM 6183 N N . ILE A 1 827 ? -7.680 -17.152 68.869 1.00 83.19 827 ILE A N 1
ATOM 6184 C CA . ILE A 1 827 ? -6.324 -17.622 68.530 1.00 83.19 827 ILE A CA 1
ATOM 6185 C C . ILE A 1 827 ? -5.874 -18.788 69.424 1.00 83.19 827 ILE A C 1
ATOM 6187 O O . ILE A 1 827 ? -5.238 -19.723 68.938 1.00 83.19 827 ILE A O 1
ATOM 6191 N N . LEU A 1 828 ? -6.178 -18.760 70.725 1.00 86.00 828 LEU A N 1
ATOM 6192 C CA . LEU A 1 828 ? -5.772 -19.828 71.646 1.00 86.00 828 LEU A CA 1
ATOM 6193 C C . LEU A 1 828 ? -6.493 -21.154 71.368 1.00 86.00 828 LEU A C 1
ATOM 6195 O O . LEU A 1 828 ? -5.848 -22.205 71.446 1.00 86.00 828 LEU A O 1
ATOM 6199 N N . ASP A 1 829 ? -7.766 -21.106 70.979 1.00 87.75 829 ASP A N 1
ATOM 6200 C CA . ASP A 1 829 ? -8.580 -22.280 70.643 1.00 87.75 829 ASP A CA 1
ATOM 6201 C C . ASP A 1 829 ? -8.372 -22.759 69.189 1.00 87.75 829 ASP A C 1
ATOM 6203 O O . ASP A 1 829 ? -8.465 -23.958 68.921 1.00 87.75 829 ASP A O 1
ATOM 6207 N N . GLY A 1 830 ? -8.056 -21.854 68.252 1.00 83.25 830 GLY A N 1
ATOM 6208 C CA . GLY A 1 830 ? -7.844 -22.153 66.827 1.00 83.25 830 GLY A CA 1
ATOM 6209 C C . GLY A 1 830 ? -6.513 -22.847 66.493 1.00 83.25 830 GLY A C 1
ATOM 6210 O O . GLY A 1 830 ? -5.655 -23.039 67.355 1.00 83.25 830 GLY A O 1
ATOM 6211 N N . ASP A 1 831 ? -6.301 -23.213 65.225 1.00 86.38 831 ASP A N 1
ATOM 6212 C CA . ASP A 1 831 ? -5.061 -23.867 64.763 1.00 86.38 831 ASP A CA 1
ATOM 6213 C C . ASP A 1 831 ? -3.971 -22.836 64.413 1.00 86.38 831 ASP A C 1
ATOM 6215 O O . ASP A 1 831 ? -3.715 -22.518 63.253 1.00 86.38 831 ASP A O 1
ATOM 6219 N N . TYR A 1 832 ? -3.371 -22.262 65.458 1.00 83.50 832 TYR A N 1
ATOM 6220 C CA . TYR A 1 832 ? -2.271 -21.294 65.380 1.00 83.50 832 TYR A CA 1
ATOM 6221 C C . TYR A 1 832 ? -0.971 -21.871 65.948 1.00 83.50 832 TYR A C 1
ATOM 6223 O O . TYR A 1 832 ? -0.984 -22.739 66.827 1.00 83.50 832 TYR A O 1
ATOM 6231 N N . ASP A 1 833 ? 0.162 -21.356 65.473 1.00 74.31 833 ASP A N 1
ATOM 6232 C CA . ASP A 1 833 ? 1.485 -21.782 65.918 1.00 74.31 833 ASP A CA 1
ATOM 6233 C C . ASP A 1 833 ? 1.756 -21.449 67.401 1.00 74.31 833 ASP A C 1
ATOM 6235 O O . ASP A 1 833 ? 1.106 -20.605 68.027 1.00 74.31 833 ASP A O 1
ATOM 6239 N N . ALA A 1 834 ? 2.745 -22.131 67.981 1.00 71.81 834 ALA A N 1
ATOM 6240 C CA . ALA A 1 834 ? 3.069 -21.994 69.398 1.00 71.81 834 ALA A CA 1
ATOM 6241 C C . ALA A 1 834 ? 3.587 -20.594 69.777 1.00 71.81 834 ALA A C 1
ATOM 6243 O O . ALA A 1 834 ? 3.329 -20.141 70.889 1.00 71.81 834 ALA A O 1
ATOM 6244 N N . GLU A 1 835 ? 4.292 -19.899 68.885 1.00 70.69 835 GLU A N 1
ATOM 6245 C CA . GLU A 1 835 ? 4.918 -18.603 69.169 1.00 70.69 835 GLU A CA 1
ATOM 6246 C C . GLU A 1 835 ? 3.852 -17.495 69.193 1.00 70.69 835 GLU A C 1
ATOM 6248 O O . GLU A 1 835 ? 3.800 -16.697 70.133 1.00 70.69 835 GLU A O 1
ATOM 6253 N N . THR A 1 836 ? 2.913 -17.536 68.243 1.00 69.50 836 THR A N 1
ATOM 6254 C CA . THR A 1 836 ? 1.686 -16.727 68.234 1.00 69.50 836 THR A CA 1
ATOM 6255 C C . THR A 1 836 ? 0.830 -16.991 69.474 1.00 69.50 836 THR A C 1
ATOM 6257 O O . THR A 1 836 ? 0.372 -16.044 70.118 1.00 69.50 836 THR A O 1
ATOM 6260 N N . LYS A 1 837 ? 0.638 -18.257 69.879 1.00 76.94 837 LYS A N 1
ATOM 6261 C CA . LYS A 1 837 ? -0.144 -18.573 71.088 1.00 76.94 837 LYS A CA 1
ATOM 6262 C C . LYS A 1 837 ? 0.526 -18.090 72.379 1.00 76.94 837 LYS A C 1
ATOM 6264 O O . LYS A 1 837 ? -0.177 -17.577 73.248 1.00 76.94 837 LYS A O 1
ATOM 6269 N N . GLU A 1 838 ? 1.851 -18.174 72.514 1.00 76.75 838 GLU A N 1
ATOM 6270 C CA . GLU A 1 838 ? 2.558 -17.582 73.664 1.00 76.75 838 GLU A CA 1
ATOM 6271 C C . GLU A 1 838 ? 2.472 -16.044 73.679 1.00 76.75 838 GLU A C 1
ATOM 6273 O O . GLU A 1 838 ? 2.282 -15.453 74.744 1.00 76.75 838 GLU A O 1
ATOM 6278 N N . LEU A 1 839 ? 2.522 -15.380 72.516 1.00 71.75 839 LEU A N 1
ATOM 6279 C CA . LEU A 1 839 ? 2.301 -13.931 72.409 1.00 71.75 839 LEU A CA 1
ATOM 6280 C C . LEU A 1 839 ? 0.864 -13.522 72.787 1.00 71.75 839 LEU A C 1
ATOM 6282 O O . LEU A 1 839 ? 0.652 -12.471 73.393 1.00 71.75 839 LEU A O 1
ATOM 6286 N N . VAL A 1 840 ? -0.138 -14.348 72.491 1.00 75.69 840 VAL A N 1
ATOM 6287 C CA . VAL A 1 840 ? -1.520 -14.066 72.903 1.00 75.69 840 VAL A CA 1
ATOM 6288 C C . VAL A 1 840 ? -1.736 -14.313 74.399 1.00 75.69 840 VAL A C 1
ATOM 6290 O O . VAL A 1 840 ? -2.367 -13.484 75.057 1.00 75.69 840 VAL A O 1
ATOM 6293 N N . LYS A 1 841 ? -1.143 -15.365 74.985 1.00 81.00 841 LYS A N 1
ATOM 6294 C CA . LYS A 1 841 ? -1.105 -15.529 76.453 1.00 81.00 841 LYS A CA 1
ATOM 6295 C C . LYS A 1 841 ? -0.467 -14.310 77.119 1.00 81.00 841 LYS A C 1
ATOM 6297 O O . LYS A 1 841 ? -1.043 -13.767 78.059 1.00 81.00 841 LYS A O 1
ATOM 6302 N N . ALA A 1 842 ? 0.671 -13.840 76.602 1.00 75.25 842 ALA A N 1
ATOM 6303 C CA . ALA A 1 842 ? 1.347 -12.631 77.074 1.00 75.25 842 ALA A CA 1
ATOM 6304 C C . ALA A 1 842 ? 0.402 -11.428 77.152 1.00 75.25 842 ALA A C 1
ATOM 6306 O O . ALA A 1 842 ? 0.296 -10.786 78.196 1.00 75.25 842 ALA A O 1
ATOM 6307 N N . MET A 1 843 ? -0.312 -11.162 76.055 1.00 78.38 843 MET A N 1
ATOM 6308 C CA . MET A 1 843 ? -1.264 -10.061 75.942 1.00 78.38 843 MET A CA 1
ATOM 6309 C C . MET A 1 843 ? -2.399 -10.178 76.971 1.00 78.38 843 MET A C 1
ATOM 6311 O O . MET A 1 843 ? -2.751 -9.179 77.596 1.00 78.38 843 MET A O 1
ATOM 6315 N N . LEU A 1 844 ? -2.924 -11.386 77.210 1.00 83.31 844 LEU A N 1
ATOM 6316 C CA . LEU A 1 844 ? -3.965 -11.623 78.216 1.00 83.31 844 LEU A CA 1
ATOM 6317 C C . LEU A 1 844 ? -3.457 -11.480 79.660 1.00 83.31 844 LEU A C 1
ATOM 6319 O O . LEU A 1 844 ? -4.159 -10.906 80.491 1.00 83.31 844 LEU A O 1
ATOM 6323 N N . HIS A 1 845 ? -2.241 -11.938 79.975 1.00 79.69 845 HIS A N 1
ATOM 6324 C CA . HIS A 1 845 ? -1.624 -11.688 81.286 1.00 79.69 845 HIS A CA 1
ATOM 6325 C C . HIS A 1 845 ? -1.374 -10.193 81.516 1.00 79.69 845 HIS A C 1
ATOM 6327 O O . HIS A 1 845 ? -1.717 -9.670 82.572 1.00 79.69 845 HIS A O 1
ATOM 6333 N N . TYR A 1 846 ? -0.845 -9.492 80.515 1.00 75.75 846 TYR A N 1
ATOM 6334 C CA . TYR A 1 846 ? -0.640 -8.044 80.537 1.00 75.75 846 TYR A CA 1
ATOM 6335 C C . TYR A 1 846 ? -1.958 -7.269 80.733 1.00 75.75 846 TYR A C 1
ATOM 6337 O O . TYR A 1 846 ? -2.019 -6.365 81.569 1.00 75.75 846 TYR A O 1
ATOM 6345 N N . GLY A 1 847 ? -3.034 -7.665 80.041 1.00 78.38 847 GLY A N 1
ATOM 6346 C CA . GLY A 1 847 ? -4.374 -7.109 80.248 1.00 78.38 847 GLY A CA 1
ATOM 6347 C C . GLY A 1 847 ? -4.886 -7.329 81.673 1.00 78.38 847 GLY A C 1
ATOM 6348 O O . GLY A 1 847 ? -5.302 -6.379 82.331 1.00 78.38 847 GLY A O 1
ATOM 6349 N N . ALA A 1 848 ? -4.766 -8.553 82.196 1.00 80.44 848 ALA A N 1
ATOM 6350 C CA . ALA A 1 848 ? -5.189 -8.891 83.554 1.00 80.44 848 ALA A CA 1
ATOM 6351 C C . ALA A 1 848 ? -4.412 -8.125 84.638 1.00 80.44 848 ALA A C 1
ATOM 6353 O O . ALA A 1 848 ? -5.026 -7.575 85.548 1.00 80.44 848 ALA A O 1
ATOM 6354 N N . TYR A 1 849 ? -3.086 -8.005 84.520 1.00 76.75 849 TYR A N 1
ATOM 6355 C CA . TYR A 1 849 ? -2.300 -7.193 85.455 1.00 76.75 849 TYR A CA 1
ATOM 6356 C C . TYR A 1 849 ? -2.656 -5.701 85.368 1.00 76.75 849 TYR A C 1
ATOM 6358 O O . TYR A 1 849 ? -2.624 -5.010 86.383 1.00 76.75 849 TYR A O 1
ATOM 6366 N N . SER A 1 850 ? -3.049 -5.197 84.191 1.00 73.56 850 SER A N 1
ATOM 6367 C CA . SER A 1 850 ? -3.570 -3.831 84.042 1.00 73.56 850 SER A CA 1
ATOM 6368 C C . SER A 1 850 ? -4.940 -3.662 84.718 1.00 73.56 850 SER A C 1
ATOM 6370 O O . SER A 1 850 ? -5.156 -2.693 85.446 1.00 73.56 850 SER A O 1
ATOM 6372 N N . GLN A 1 851 ? -5.843 -4.637 84.562 1.00 78.44 851 GLN A N 1
ATOM 6373 C CA . GLN A 1 851 ? -7.134 -4.689 85.260 1.00 78.44 851 GLN A CA 1
ATOM 6374 C C . GLN A 1 851 ? -6.968 -4.691 86.789 1.00 78.44 851 GLN A C 1
ATOM 6376 O O . GLN A 1 851 ? -7.606 -3.893 87.473 1.00 78.44 851 GLN A O 1
ATOM 6381 N N . GLU A 1 852 ? -6.073 -5.526 87.328 1.00 80.00 852 GLU A N 1
ATOM 6382 C CA . GLU A 1 852 ? -5.752 -5.558 88.763 1.00 80.00 852 GLU A CA 1
ATOM 6383 C C . GLU A 1 852 ? -5.106 -4.250 89.249 1.00 80.00 852 GLU A C 1
ATOM 6385 O O . GLU A 1 852 ? -5.483 -3.730 90.299 1.00 80.00 852 GLU A O 1
ATOM 6390 N N . TRP A 1 853 ? -4.161 -3.686 88.488 1.00 72.62 853 TRP A N 1
ATOM 6391 C CA . TRP A 1 853 ? -3.436 -2.466 88.863 1.00 72.62 853 TRP A CA 1
ATOM 6392 C C . TRP A 1 853 ? -4.321 -1.211 88.894 1.00 72.62 853 TRP A C 1
ATOM 6394 O O . TRP A 1 853 ? -4.149 -0.356 89.765 1.00 72.62 853 TRP A O 1
ATOM 6404 N N . PHE A 1 854 ? -5.270 -1.094 87.961 1.00 73.44 854 PHE A N 1
ATOM 6405 C CA . PHE A 1 854 ? -6.193 0.043 87.869 1.00 73.44 854 PHE A CA 1
ATOM 6406 C C . PHE A 1 854 ? -7.545 -0.185 88.584 1.00 73.44 854 PHE A C 1
ATOM 6408 O O . PHE A 1 854 ? -8.435 0.651 88.441 1.00 73.44 854 PHE A O 1
ATOM 6415 N N . ASP A 1 855 ? -7.705 -1.285 89.337 1.00 81.12 855 ASP A N 1
ATOM 6416 C CA . ASP A 1 855 ? -8.965 -1.737 89.971 1.00 81.12 855 ASP A CA 1
ATOM 6417 C C . ASP A 1 855 ? -10.167 -1.706 89.003 1.00 81.12 855 ASP A C 1
ATOM 6419 O O . ASP A 1 855 ? -11.249 -1.187 89.289 1.00 81.12 855 ASP A O 1
ATOM 6423 N N . TYR A 1 856 ? -9.945 -2.226 87.793 1.00 81.38 856 TYR A N 1
ATOM 6424 C CA . TYR A 1 856 ? -10.853 -2.107 86.659 1.00 81.38 856 TYR A CA 1
ATOM 6425 C C . TYR A 1 856 ? -11.285 -3.487 86.148 1.00 81.38 856 TYR A C 1
ATOM 6427 O O . TYR A 1 856 ? -10.463 -4.289 85.717 1.00 81.38 856 TYR A O 1
ATOM 6435 N N . ASN A 1 857 ? -12.592 -3.763 86.193 1.00 84.50 857 ASN A N 1
ATOM 6436 C CA . ASN A 1 857 ? -13.207 -5.044 85.811 1.00 84.50 857 ASN A CA 1
ATOM 6437 C C . ASN A 1 857 ? -12.504 -6.291 86.412 1.00 84.50 857 ASN A C 1
ATOM 6439 O O . ASN A 1 857 ? -12.389 -7.343 85.785 1.00 84.50 857 ASN A O 1
ATOM 6443 N N . THR A 1 858 ? -12.051 -6.184 87.667 1.00 87.62 858 THR A N 1
ATOM 6444 C CA . THR A 1 858 ? -11.268 -7.206 88.398 1.00 87.62 858 THR A CA 1
ATOM 6445 C C . THR A 1 858 ? -12.003 -8.528 88.659 1.00 87.62 858 THR A C 1
ATOM 6447 O O . THR A 1 858 ? -11.395 -9.510 89.077 1.00 87.62 858 THR A O 1
ATOM 6450 N N . THR A 1 859 ? -13.307 -8.595 88.378 1.00 86.50 859 THR A N 1
ATOM 6451 C CA . THR A 1 859 ? -14.104 -9.834 88.383 1.00 86.50 859 THR A CA 1
ATOM 6452 C C . THR A 1 859 ? -14.084 -10.600 87.055 1.00 86.50 859 THR A C 1
ATOM 6454 O O . THR A 1 859 ? -14.579 -11.724 87.011 1.00 86.50 859 THR A O 1
ATOM 6457 N N . ASN A 1 860 ? -13.553 -10.007 85.981 1.00 88.88 860 ASN A N 1
ATOM 6458 C CA . ASN A 1 860 ? -13.501 -10.569 84.628 1.00 88.88 860 ASN A CA 1
ATOM 6459 C C . ASN A 1 860 ? -12.110 -10.316 84.016 1.00 88.88 860 ASN A C 1
ATOM 6461 O O . ASN A 1 860 ? -11.947 -9.503 83.108 1.00 88.88 860 ASN A O 1
ATOM 6465 N N . LEU A 1 861 ? -11.085 -10.967 84.570 1.00 89.56 861 LEU A N 1
ATOM 6466 C CA . LEU A 1 861 ? -9.692 -10.794 84.146 1.00 89.56 861 LEU A CA 1
ATOM 6467 C C . LEU A 1 861 ? -9.426 -11.418 82.767 1.00 89.56 861 LEU A C 1
ATOM 6469 O O . LEU A 1 861 ? -9.890 -12.517 82.471 1.00 89.56 861 LEU A O 1
ATOM 6473 N N . ALA A 1 862 ? -8.622 -10.749 81.941 1.00 86.12 862 ALA A N 1
ATOM 6474 C CA . ALA A 1 862 ? -8.317 -11.170 80.573 1.00 86.12 862 ALA A CA 1
ATOM 6475 C C . ALA A 1 862 ? -7.650 -12.557 80.494 1.00 86.12 862 ALA A C 1
ATOM 6477 O O . ALA A 1 862 ? -7.911 -13.317 79.564 1.00 86.12 862 ALA A O 1
ATOM 6478 N N . ASN A 1 863 ? -6.850 -12.923 81.498 1.00 85.50 863 ASN A N 1
ATOM 6479 C CA . ASN A 1 863 ? -6.185 -14.222 81.615 1.00 85.50 863 ASN A CA 1
ATOM 6480 C C . ASN A 1 863 ? -7.019 -15.303 82.334 1.00 85.50 863 ASN A C 1
ATOM 6482 O O . ASN A 1 863 ? -6.466 -16.348 82.680 1.00 85.50 863 ASN A O 1
ATOM 6486 N N . ALA A 1 864 ? -8.311 -15.081 82.599 1.00 86.50 864 ALA A N 1
ATOM 6487 C CA . ALA A 1 864 ? -9.142 -16.028 83.340 1.00 86.50 864 ALA A CA 1
ATOM 6488 C C . ALA A 1 864 ? -9.208 -17.399 82.637 1.00 86.50 864 ALA A C 1
ATOM 6490 O O . ALA A 1 864 ? -9.876 -17.560 81.620 1.00 86.50 864 ALA A O 1
ATOM 6491 N N . GLY A 1 865 ? -8.514 -18.394 83.202 1.00 82.06 865 GLY A N 1
ATOM 6492 C CA . GLY A 1 865 ? -8.369 -19.740 82.633 1.00 82.06 865 GLY A CA 1
ATOM 6493 C C . GLY A 1 865 ? -6.940 -20.115 82.217 1.00 82.06 865 GLY A C 1
ATOM 6494 O O . GLY A 1 865 ? -6.695 -21.285 81.933 1.00 82.06 865 GLY A O 1
ATOM 6495 N N . LEU A 1 866 ? -5.994 -19.169 82.221 1.00 84.12 866 LEU A N 1
ATOM 6496 C CA . LEU A 1 866 ? -4.566 -19.429 82.013 1.00 84.12 866 LEU A CA 1
ATOM 6497 C C . LEU A 1 866 ? -3.850 -19.783 83.330 1.00 84.12 866 LEU A C 1
ATOM 6499 O O . LEU A 1 866 ? -4.283 -19.400 84.419 1.00 84.12 866 LEU A O 1
ATOM 6503 N N . GLU A 1 867 ? -2.730 -20.504 83.232 1.00 78.38 867 GLU A N 1
ATOM 6504 C CA . GLU A 1 867 ? -1.829 -20.739 84.368 1.00 78.38 867 GLU A CA 1
ATOM 6505 C C . GLU A 1 867 ? -1.065 -19.453 84.729 1.00 78.38 867 GLU A C 1
ATOM 6507 O O . GLU A 1 867 ? -0.741 -18.644 83.864 1.00 78.38 867 GLU A O 1
ATOM 6512 N N . THR A 1 868 ? -0.763 -19.239 86.011 1.00 63.59 868 THR A N 1
ATOM 6513 C CA . THR A 1 868 ? -0.024 -18.049 86.465 1.00 63.59 868 THR A CA 1
ATOM 6514 C C . THR A 1 868 ? 1.402 -18.031 85.919 1.00 63.59 868 THR A C 1
ATOM 6516 O O . THR A 1 868 ? 2.135 -19.000 86.116 1.00 63.59 868 THR A O 1
ATOM 6519 N N . LEU A 1 869 ? 1.811 -16.914 85.309 1.00 63.69 869 LEU A N 1
ATOM 6520 C CA . LEU A 1 869 ? 3.159 -16.729 84.766 1.00 63.69 869 LEU A CA 1
ATOM 6521 C C . LEU A 1 869 ? 4.228 -16.896 85.864 1.00 63.69 869 LEU A C 1
ATOM 6523 O O . LEU A 1 869 ? 4.153 -16.239 86.905 1.00 63.69 869 LEU A O 1
ATOM 6527 N N . ASP A 1 870 ? 5.231 -17.745 85.629 1.00 56.34 870 ASP A N 1
ATOM 6528 C CA . ASP A 1 870 ? 6.382 -17.870 86.528 1.00 56.34 870 ASP A CA 1
ATOM 6529 C C . ASP A 1 870 ? 7.384 -16.743 86.241 1.00 56.34 870 ASP A C 1
ATOM 6531 O O . ASP A 1 870 ? 7.957 -16.652 85.155 1.00 56.34 870 ASP A O 1
ATOM 6535 N N . LEU A 1 871 ? 7.564 -15.860 87.223 1.00 55.41 871 LEU A N 1
ATOM 6536 C CA . LEU A 1 871 ? 8.450 -14.697 87.153 1.00 55.41 871 LEU A CA 1
ATOM 6537 C C . LEU A 1 871 ? 9.773 -14.918 87.913 1.00 55.41 871 LEU A C 1
ATOM 6539 O O . LEU A 1 871 ? 10.529 -13.971 88.106 1.00 55.41 871 LEU A O 1
ATOM 6543 N N . SER A 1 872 ? 10.076 -16.141 88.365 1.00 50.28 872 SER A N 1
ATOM 6544 C CA . SER A 1 872 ? 11.218 -16.410 89.257 1.00 50.28 872 SER A CA 1
ATOM 6545 C C . SER A 1 872 ? 12.612 -16.314 88.614 1.00 50.28 872 SER A C 1
ATOM 6547 O O . SER A 1 872 ? 13.606 -16.316 89.336 1.00 50.28 872 SER A O 1
ATOM 6549 N N . GLU A 1 873 ? 12.714 -16.156 87.288 1.00 48.50 873 GLU A N 1
ATOM 6550 C CA . GLU A 1 873 ? 13.978 -15.832 86.596 1.00 48.50 873 GLU A CA 1
ATOM 6551 C C . GLU A 1 873 ? 14.198 -14.309 86.398 1.00 48.50 873 GLU A C 1
ATOM 6553 O O . GLU A 1 873 ? 15.175 -13.905 85.770 1.00 48.50 873 GLU A O 1
ATOM 6558 N N . ALA A 1 874 ? 13.323 -13.443 86.932 1.00 51.19 874 ALA A N 1
ATOM 6559 C CA . ALA A 1 874 ? 13.323 -11.992 86.677 1.00 51.19 874 ALA A CA 1
ATOM 6560 C C . ALA A 1 874 ? 14.340 -11.151 87.483 1.00 51.19 874 ALA A C 1
ATOM 6562 O O . ALA A 1 874 ? 14.306 -9.929 87.388 1.00 51.19 874 ALA A O 1
ATOM 6563 N N . ASP A 1 875 ? 15.187 -11.747 88.325 1.00 43.09 875 ASP A N 1
ATOM 6564 C CA . ASP A 1 875 ? 15.810 -11.035 89.460 1.00 43.09 875 ASP A CA 1
ATOM 6565 C C . ASP A 1 875 ? 16.899 -9.984 89.119 1.00 43.09 875 ASP A C 1
ATOM 6567 O O . ASP A 1 875 ? 17.244 -9.181 89.988 1.00 43.09 875 ASP A O 1
ATOM 6571 N N . ASP A 1 876 ? 17.432 -9.926 87.890 1.00 52.81 876 ASP A N 1
ATOM 6572 C CA . ASP A 1 876 ? 18.477 -8.954 87.500 1.00 52.81 876 ASP A CA 1
ATOM 6573 C C . ASP A 1 876 ? 17.891 -7.672 86.871 1.00 52.81 876 ASP A C 1
ATOM 6575 O O . ASP A 1 876 ? 17.958 -7.438 85.662 1.00 52.81 876 ASP A O 1
ATOM 6579 N N . TRP A 1 877 ? 17.295 -6.824 87.715 1.00 51.75 877 TRP A N 1
ATOM 6580 C CA . TRP A 1 877 ? 16.735 -5.526 87.304 1.00 51.75 877 TRP A CA 1
ATOM 6581 C C . TRP A 1 877 ? 17.792 -4.426 87.090 1.00 51.75 877 TRP A C 1
ATOM 6583 O O . TRP A 1 877 ? 17.448 -3.324 86.654 1.00 51.75 877 TRP A O 1
ATOM 6593 N N . ASP A 1 878 ? 19.073 -4.684 87.382 1.00 53.97 878 ASP A N 1
ATOM 6594 C CA . ASP A 1 878 ? 20.098 -3.633 87.411 1.00 53.97 878 ASP A CA 1
ATOM 6595 C C . ASP A 1 878 ? 20.471 -3.102 86.013 1.00 53.97 878 ASP A C 1
ATOM 6597 O O . ASP A 1 878 ? 20.940 -1.965 85.904 1.00 53.97 878 ASP A O 1
ATOM 6601 N N . GLU A 1 879 ? 20.202 -3.848 84.931 1.00 50.03 879 GLU A N 1
ATOM 6602 C CA . GLU A 1 879 ? 20.372 -3.342 83.557 1.00 50.03 879 GLU A CA 1
ATOM 6603 C C . GLU A 1 879 ? 19.318 -2.276 83.172 1.00 50.03 879 GLU A C 1
ATOM 6605 O O . GLU A 1 879 ? 19.567 -1.466 82.273 1.00 50.03 879 GLU A O 1
ATOM 6610 N N . PHE A 1 880 ? 18.200 -2.184 83.907 1.00 52.31 880 PHE A N 1
ATOM 6611 C CA . PHE A 1 880 ? 17.119 -1.207 83.670 1.00 52.31 880 PHE A CA 1
ATOM 6612 C C . PHE A 1 880 ? 17.273 0.079 84.477 1.00 52.31 880 PHE A C 1
ATOM 6614 O O . PHE A 1 880 ? 16.507 1.025 84.280 1.00 52.31 880 PHE A O 1
ATOM 6621 N N . ASN A 1 881 ? 18.283 0.164 85.346 1.00 57.09 881 ASN A N 1
ATOM 6622 C CA . ASN A 1 881 ? 18.600 1.409 86.032 1.00 57.09 881 ASN A CA 1
ATOM 6623 C C . ASN A 1 881 ? 19.038 2.476 85.011 1.00 57.09 881 ASN A C 1
ATOM 6625 O O . ASN A 1 881 ? 20.028 2.291 84.294 1.00 57.09 881 ASN A O 1
ATOM 6629 N N . PRO A 1 882 ? 18.332 3.616 84.921 1.00 58.31 882 PRO A N 1
ATOM 6630 C CA . PRO A 1 882 ? 18.572 4.569 83.853 1.00 58.31 882 PRO A CA 1
ATOM 6631 C C . PRO A 1 882 ? 19.847 5.379 84.118 1.00 58.31 882 PRO A C 1
ATOM 6633 O O . PRO A 1 882 ? 20.081 5.881 85.217 1.00 58.31 882 PRO A O 1
ATOM 6636 N N . LEU A 1 883 ? 20.674 5.557 83.088 1.00 62.19 883 LEU A N 1
ATOM 6637 C CA . LEU A 1 883 ? 21.949 6.271 83.176 1.00 62.19 883 LEU A CA 1
ATOM 6638 C C . LEU A 1 883 ? 21.722 7.791 83.262 1.00 62.19 883 LEU A C 1
ATOM 6640 O O . LEU A 1 883 ? 21.624 8.488 82.243 1.00 62.19 883 LEU A O 1
ATOM 6644 N N . ILE A 1 884 ? 21.615 8.275 84.502 1.00 68.88 884 ILE A N 1
ATOM 6645 C CA . ILE A 1 884 ? 21.422 9.679 84.894 1.00 68.88 884 ILE A CA 1
ATOM 6646 C C . ILE A 1 884 ? 22.720 10.483 84.730 1.00 68.88 884 ILE A C 1
ATOM 6648 O O . ILE A 1 884 ? 23.797 10.046 85.129 1.00 68.88 884 ILE A O 1
ATOM 6652 N N . SER A 1 885 ? 22.588 11.715 84.238 1.00 67.62 885 SER A N 1
ATOM 6653 C CA . SER A 1 885 ? 23.583 12.780 84.388 1.00 67.62 885 SER A CA 1
ATOM 6654 C C . SER A 1 885 ? 22.835 14.080 84.682 1.00 67.62 885 SER A C 1
ATOM 6656 O O . SER A 1 885 ? 22.159 14.603 83.800 1.00 67.62 885 SER A O 1
ATOM 6658 N N . ASN A 1 886 ? 22.915 14.573 85.919 1.00 72.62 886 ASN A N 1
ATOM 6659 C CA . ASN A 1 886 ? 22.243 15.804 86.354 1.00 72.62 886 ASN A CA 1
ATOM 6660 C C . ASN A 1 886 ? 23.147 17.037 86.158 1.00 72.62 886 ASN A C 1
ATOM 6662 O O . ASN A 1 886 ? 24.371 16.914 86.099 1.00 72.62 886 ASN A O 1
ATOM 6666 N N . ASN A 1 887 ? 22.540 18.225 86.112 1.00 72.69 887 ASN A N 1
ATOM 6667 C CA . ASN A 1 887 ? 23.227 19.515 86.189 1.00 72.69 887 ASN A CA 1
ATOM 6668 C C . ASN A 1 887 ? 22.516 20.363 87.248 1.00 72.69 887 ASN A C 1
ATOM 6670 O O . ASN A 1 887 ? 21.413 20.852 87.003 1.00 72.69 887 ASN A O 1
ATOM 6674 N N . ASP A 1 888 ? 23.157 20.554 88.401 1.00 74.38 888 ASP A N 1
ATOM 6675 C CA . ASP A 1 888 ? 22.565 21.192 89.587 1.00 74.38 888 ASP A CA 1
ATOM 6676 C C . ASP A 1 888 ? 22.072 22.637 89.345 1.00 74.38 888 ASP A C 1
ATOM 6678 O O . ASP A 1 888 ? 21.278 23.152 90.129 1.00 74.38 888 ASP A O 1
ATOM 6682 N N . ASN A 1 889 ? 22.508 23.284 88.256 1.00 74.56 889 ASN A N 1
ATOM 6683 C CA . ASN A 1 889 ? 22.062 24.623 87.852 1.00 74.56 889 ASN A CA 1
ATOM 6684 C C . ASN A 1 889 ? 20.727 24.622 87.077 1.00 74.56 889 ASN A C 1
ATOM 6686 O O . ASN A 1 889 ? 20.084 25.662 86.991 1.00 74.56 889 ASN A O 1
ATOM 6690 N N . VAL A 1 890 ? 20.323 23.479 86.511 1.00 77.31 890 VAL A N 1
ATOM 6691 C CA . VAL A 1 890 ? 19.102 23.308 85.695 1.00 77.31 890 VAL A CA 1
ATOM 6692 C C . VAL A 1 890 ? 18.062 22.490 86.461 1.00 77.31 890 VAL A C 1
ATOM 6694 O O . VAL A 1 890 ? 16.890 22.862 86.544 1.00 77.31 890 VAL A O 1
ATOM 6697 N N . GLY A 1 891 ? 18.492 21.377 87.062 1.00 80.31 891 GLY A N 1
ATOM 6698 C CA . GLY A 1 891 ? 17.625 20.481 87.815 1.00 80.31 891 GLY A CA 1
ATOM 6699 C C . GLY A 1 891 ? 18.149 19.048 87.897 1.00 80.31 891 GLY A C 1
ATOM 6700 O O . GLY A 1 891 ? 19.290 18.741 87.548 1.00 80.31 891 GLY A O 1
ATOM 6701 N N . SER A 1 892 ? 17.289 18.154 88.377 1.00 78.00 892 SER A N 1
ATOM 6702 C CA . SER A 1 892 ? 17.624 16.758 88.652 1.00 78.00 892 SER A CA 1
ATOM 6703 C C . SER A 1 892 ? 16.501 15.803 88.257 1.00 78.00 892 SER A C 1
ATOM 6705 O O . SER A 1 892 ? 15.320 16.044 88.518 1.00 78.00 892 SER A O 1
ATOM 6707 N N . PHE A 1 893 ? 16.873 14.671 87.662 1.00 75.62 893 PHE A N 1
ATOM 6708 C CA . PHE A 1 893 ? 15.963 13.541 87.511 1.00 75.62 893 PHE A CA 1
ATOM 6709 C C . PHE A 1 893 ? 15.452 13.071 88.883 1.00 75.62 893 PHE A C 1
ATOM 6711 O O . PHE A 1 893 ? 16.234 12.939 89.824 1.00 75.62 893 PHE A O 1
ATOM 6718 N N . THR A 1 894 ? 14.147 12.807 88.986 1.00 73.19 894 THR A N 1
ATOM 6719 C CA . THR A 1 894 ? 13.494 12.329 90.217 1.00 73.19 894 THR A CA 1
ATOM 6720 C C . THR A 1 894 ? 13.007 10.887 90.084 1.00 73.19 894 THR A C 1
ATOM 6722 O O . THR A 1 894 ? 13.290 10.070 90.956 1.00 73.19 894 THR A O 1
ATOM 6725 N N . SER A 1 895 ? 12.282 10.558 89.012 1.00 66.25 895 SER A N 1
ATOM 6726 C CA . SER A 1 895 ? 11.829 9.190 88.730 1.00 66.25 895 SER A CA 1
ATOM 6727 C C . SER A 1 895 ? 11.408 9.018 87.271 1.00 66.25 895 SER A C 1
ATOM 6729 O O . SER A 1 895 ? 11.081 9.988 86.590 1.00 66.25 895 SER A O 1
ATOM 6731 N N . ALA A 1 896 ? 11.397 7.774 86.797 1.00 66.19 896 ALA A N 1
ATOM 6732 C CA . ALA A 1 896 ? 10.757 7.371 85.552 1.00 66.19 896 ALA A CA 1
ATOM 6733 C C . ALA A 1 896 ? 9.810 6.206 85.849 1.00 66.19 896 ALA A C 1
ATOM 6735 O O . ALA A 1 896 ? 10.070 5.423 86.763 1.00 66.19 896 ALA A O 1
ATOM 6736 N N . TYR A 1 897 ? 8.718 6.108 85.101 1.00 62.53 897 TYR A N 1
ATOM 6737 C CA . TYR A 1 897 ? 7.770 5.002 85.174 1.00 62.53 897 TYR A CA 1
ATOM 6738 C C . TYR A 1 897 ? 7.103 4.788 83.815 1.00 62.53 897 TYR A C 1
ATOM 6740 O O . TYR A 1 897 ? 6.945 5.725 83.030 1.00 62.53 897 TYR A O 1
ATOM 6748 N N . LEU A 1 898 ? 6.708 3.549 83.538 1.00 65.06 898 LEU A N 1
ATOM 6749 C CA . LEU A 1 898 ? 5.811 3.236 82.433 1.00 65.06 898 LEU A CA 1
ATOM 6750 C C . LEU A 1 898 ? 4.370 3.451 82.917 1.00 65.06 898 LEU A C 1
ATOM 6752 O O . LEU A 1 898 ? 4.031 3.060 84.034 1.00 65.06 898 LEU A O 1
ATOM 6756 N N . THR A 1 899 ? 3.531 4.078 82.098 1.00 65.94 899 THR A N 1
ATOM 6757 C CA . THR A 1 899 ? 2.081 4.175 82.333 1.00 65.94 899 THR A CA 1
ATOM 6758 C C . THR A 1 899 ? 1.363 3.443 81.209 1.00 65.94 899 THR A C 1
ATOM 6760 O O . THR A 1 899 ? 1.817 3.499 80.069 1.00 65.94 899 THR A O 1
ATOM 6763 N N . LEU A 1 900 ? 0.275 2.746 81.548 1.00 62.62 900 LEU A N 1
ATOM 6764 C CA . LEU A 1 900 ? -0.484 1.847 80.664 1.00 62.62 900 LEU A CA 1
ATOM 6765 C C . LEU A 1 900 ? -1.994 2.173 80.676 1.00 62.62 900 LEU A C 1
ATOM 6767 O O . LEU A 1 900 ? -2.838 1.299 80.487 1.00 62.62 900 LEU A O 1
ATOM 6771 N N . GLU A 1 901 ? -2.344 3.419 81.013 1.00 59.88 901 GLU A N 1
ATOM 6772 C CA . GLU A 1 901 ? -3.717 3.813 81.364 1.00 59.88 901 GLU A CA 1
ATOM 6773 C C . GLU A 1 901 ? -4.620 4.068 80.145 1.00 59.88 901 GLU A C 1
ATOM 6775 O O . GLU A 1 901 ? -5.835 3.865 80.248 1.00 59.88 901 GLU A O 1
ATOM 6780 N N . SER A 1 902 ? -4.015 4.475 79.023 1.00 62.25 902 SER A N 1
ATOM 6781 C CA . SER A 1 902 ? -4.626 4.656 77.696 1.00 62.25 902 SER A CA 1
ATOM 6782 C C . SER A 1 902 ? -3.657 4.196 76.600 1.00 62.25 902 SER A C 1
ATOM 6784 O O . SER A 1 902 ? -3.974 3.294 75.832 1.00 62.25 902 SER A O 1
ATOM 6786 N N . ASP A 1 903 ? -2.438 4.743 76.615 1.00 68.19 903 ASP A N 1
ATOM 6787 C CA . ASP A 1 903 ? -1.306 4.340 75.780 1.00 68.19 903 ASP A CA 1
ATOM 6788 C C . ASP A 1 903 ? -0.164 3.802 76.644 1.00 68.19 903 ASP A C 1
ATOM 6790 O O . ASP A 1 903 ? 0.004 4.199 77.800 1.00 68.19 903 ASP A O 1
ATOM 6794 N N . THR A 1 904 ? 0.683 2.973 76.040 1.00 71.25 904 THR A N 1
ATOM 6795 C CA . THR A 1 904 ? 1.988 2.588 76.581 1.00 71.25 904 THR A CA 1
ATOM 6796 C C . THR A 1 904 ? 2.934 3.787 76.500 1.00 71.25 904 THR A C 1
ATOM 6798 O O . THR A 1 904 ? 3.378 4.175 75.414 1.00 71.25 904 THR A O 1
ATOM 6801 N N . ALA A 1 905 ? 3.204 4.412 77.650 1.00 71.06 905 ALA A N 1
ATOM 6802 C CA . ALA A 1 905 ? 3.862 5.714 77.716 1.00 71.06 905 ALA A CA 1
ATOM 6803 C C . ALA A 1 905 ? 4.981 5.785 78.768 1.00 71.06 905 ALA A C 1
ATOM 6805 O O . ALA A 1 905 ? 4.755 5.563 79.963 1.00 71.06 905 ALA A O 1
ATOM 6806 N N . ILE A 1 906 ? 6.186 6.178 78.347 1.00 73.88 906 ILE A N 1
ATOM 6807 C CA . ILE A 1 906 ? 7.318 6.434 79.247 1.00 73.88 906 ILE A CA 1
ATOM 6808 C C . ILE A 1 906 ? 7.154 7.830 79.849 1.00 73.88 906 ILE A C 1
ATOM 6810 O O . ILE A 1 906 ? 7.087 8.829 79.136 1.00 73.88 906 ILE A O 1
ATOM 6814 N N . ASN A 1 907 ? 7.096 7.892 81.177 1.00 70.25 907 ASN A N 1
ATOM 6815 C CA . ASN A 1 907 ? 6.856 9.101 81.952 1.00 70.25 907 ASN A CA 1
ATOM 6816 C C . ASN A 1 907 ? 8.081 9.416 82.818 1.00 70.25 907 ASN A C 1
ATOM 6818 O O . ASN A 1 907 ? 8.433 8.634 83.699 1.00 70.25 907 ASN A O 1
ATOM 6822 N N . LEU A 1 908 ? 8.718 10.566 82.595 1.00 77.81 908 LEU A N 1
ATOM 6823 C CA . LEU A 1 908 ? 9.907 11.024 83.315 1.00 77.81 908 LEU A CA 1
ATOM 6824 C C . LEU A 1 908 ? 9.588 12.271 84.147 1.00 77.81 908 LEU A C 1
ATOM 6826 O O . LEU A 1 908 ? 9.166 13.293 83.615 1.00 77.81 908 LEU A O 1
ATOM 6830 N N . LYS A 1 909 ? 9.826 12.203 85.460 1.00 79.12 909 LYS A N 1
ATOM 6831 C CA . LYS A 1 909 ? 9.692 13.325 86.398 1.00 79.12 909 LYS A CA 1
ATOM 6832 C C . LYS A 1 909 ? 11.054 13.965 86.652 1.00 79.12 909 LYS A C 1
ATOM 6834 O O . LYS A 1 909 ? 11.965 13.334 87.196 1.00 79.12 909 LYS A O 1
ATOM 6839 N N . PHE A 1 910 ? 11.171 15.236 86.282 1.00 80.38 910 PHE A N 1
ATOM 6840 C CA . PHE A 1 910 ? 12.359 16.071 86.434 1.00 80.38 910 PHE A CA 1
ATOM 6841 C C . PHE A 1 910 ? 12.053 17.242 87.372 1.00 80.38 910 PHE A C 1
ATOM 6843 O O . PHE A 1 910 ? 11.097 17.985 87.151 1.00 80.38 910 PHE A O 1
ATOM 6850 N N . LYS A 1 911 ? 12.859 17.424 88.420 1.00 83.62 911 LYS A N 1
ATOM 6851 C CA . LYS A 1 911 ? 12.719 18.532 89.367 1.00 83.62 911 LYS A CA 1
ATOM 6852 C C . LYS A 1 911 ? 13.648 19.679 88.974 1.00 83.62 911 LYS A C 1
ATOM 6854 O O . LYS A 1 911 ? 14.861 19.491 88.906 1.00 83.62 911 LYS A O 1
ATOM 6859 N N . LEU A 1 912 ? 13.075 20.861 88.773 1.00 83.25 912 LEU A N 1
ATOM 6860 C CA . LEU A 1 912 ? 13.778 22.106 88.456 1.00 83.25 912 LEU A CA 1
ATOM 6861 C C . LEU A 1 912 ? 14.670 22.558 89.626 1.00 83.25 912 LEU A C 1
ATOM 6863 O O . LEU A 1 912 ? 14.335 22.336 90.795 1.00 83.25 912 LEU A O 1
ATOM 6867 N N . ALA A 1 913 ? 15.788 23.216 89.314 1.00 84.44 913 ALA A N 1
ATOM 6868 C CA . ALA A 1 913 ? 16.611 23.900 90.310 1.00 84.44 913 ALA A CA 1
ATOM 6869 C C . ALA A 1 913 ? 15.920 25.177 90.839 1.00 84.44 913 ALA A C 1
ATOM 6871 O O . ALA A 1 913 ? 15.083 25.781 90.164 1.00 84.44 913 ALA A O 1
ATOM 6872 N N . ASP A 1 914 ? 16.258 25.598 92.062 1.00 80.25 914 ASP A N 1
ATOM 6873 C CA . ASP A 1 914 ? 15.588 26.724 92.723 1.00 80.25 914 ASP A CA 1
ATOM 6874 C C . ASP A 1 914 ? 15.829 28.049 91.975 1.00 80.25 914 ASP A C 1
ATOM 6876 O O . ASP A 1 914 ? 16.938 28.582 91.950 1.00 80.25 914 ASP A O 1
ATOM 6880 N N . GLY A 1 915 ? 14.759 28.597 91.390 1.00 77.31 915 GLY A N 1
ATOM 6881 C CA . GLY A 1 915 ? 14.780 29.825 90.587 1.00 77.31 915 GLY A CA 1
ATOM 6882 C C . GLY A 1 915 ? 14.736 29.606 89.070 1.00 77.31 915 GLY A C 1
ATOM 6883 O O . GLY A 1 915 ? 14.565 30.581 88.341 1.00 77.31 915 GLY A O 1
ATOM 6884 N N . VAL A 1 916 ? 14.830 28.361 88.594 1.00 79.56 916 VAL A N 1
ATOM 6885 C CA . VAL A 1 916 ? 14.669 28.004 87.174 1.00 79.56 916 VAL A CA 1
ATOM 6886 C C . VAL A 1 916 ? 13.183 27.873 86.828 1.00 79.56 916 VAL A C 1
ATOM 6888 O O . VAL A 1 916 ? 12.420 27.249 87.565 1.00 79.56 916 VAL A O 1
ATOM 6891 N N . SER A 1 917 ? 12.765 28.436 85.692 1.00 79.56 917 SER A N 1
ATOM 6892 C CA . SER A 1 917 ? 11.409 28.282 85.151 1.00 79.56 917 SER A CA 1
ATOM 6893 C C . SER A 1 917 ? 11.432 27.363 83.930 1.00 79.56 917 SER A C 1
ATOM 6895 O O . SER A 1 917 ? 12.297 27.477 83.068 1.00 79.56 917 SER A O 1
ATOM 6897 N N . PHE A 1 918 ? 10.455 26.458 83.825 1.00 80.00 918 PHE A N 1
ATOM 6898 C CA . PHE A 1 918 ? 10.387 25.503 82.712 1.00 80.00 918 PHE A CA 1
ATOM 6899 C C . PHE A 1 918 ? 10.228 26.169 81.333 1.00 80.00 918 PHE A C 1
ATOM 6901 O O . PHE A 1 918 ? 10.595 25.579 80.325 1.00 80.00 918 PHE A O 1
ATOM 6908 N N . LYS A 1 919 ? 9.719 27.408 81.270 1.00 79.06 919 LYS A N 1
ATOM 6909 C CA . LYS A 1 919 ? 9.587 28.160 80.007 1.00 79.06 919 LYS A CA 1
ATOM 6910 C C . LYS A 1 919 ? 10.929 28.559 79.401 1.00 79.06 919 LYS A C 1
ATOM 6912 O O . LYS A 1 919 ? 10.986 28.864 78.215 1.00 79.06 919 LYS A O 1
ATOM 6917 N N . ASP A 1 920 ? 11.963 28.580 80.232 1.00 79.12 920 ASP A N 1
ATOM 6918 C CA . ASP A 1 920 ? 13.329 28.937 79.873 1.00 79.12 920 ASP A CA 1
ATOM 6919 C C . ASP A 1 920 ? 14.177 27.677 79.611 1.00 79.12 920 ASP A C 1
ATOM 6921 O O . ASP A 1 920 ? 15.375 27.790 79.386 1.00 79.12 920 ASP A O 1
ATOM 6925 N N . LEU A 1 921 ? 13.560 26.484 79.631 1.00 82.00 921 LEU A N 1
ATOM 6926 C CA . LEU A 1 921 ? 14.206 25.202 79.358 1.00 82.00 921 LEU A CA 1
ATOM 6927 C C . LEU A 1 921 ? 13.730 24.587 78.040 1.00 82.00 921 LEU A C 1
ATOM 6929 O O . LEU A 1 921 ? 12.567 24.697 77.646 1.00 82.00 921 LEU A O 1
ATOM 6933 N N . ARG A 1 922 ? 14.625 23.840 77.396 1.00 83.75 922 ARG A N 1
ATOM 6934 C CA . ARG A 1 922 ? 14.332 23.011 76.230 1.00 83.75 922 ARG A CA 1
ATOM 6935 C C . ARG A 1 922 ? 14.357 21.533 76.605 1.00 83.75 922 ARG A C 1
ATOM 6937 O O . ARG A 1 922 ? 15.395 20.989 76.975 1.00 83.75 922 ARG A O 1
ATOM 6944 N N . VAL A 1 923 ? 13.224 20.860 76.419 1.00 85.00 923 VAL A N 1
ATOM 6945 C CA . VAL A 1 923 ? 13.152 19.392 76.414 1.00 85.00 923 VAL A CA 1
ATOM 6946 C C . VAL A 1 923 ? 13.435 18.883 75.002 1.00 85.00 923 VAL A C 1
ATOM 6948 O O . VAL A 1 923 ? 12.863 19.373 74.028 1.00 85.00 923 VAL A O 1
ATOM 6951 N N . VAL A 1 924 ? 14.310 17.886 74.892 1.00 84.69 924 VAL A N 1
ATOM 6952 C CA . VAL A 1 924 ? 14.526 17.100 73.672 1.00 84.69 924 VAL A CA 1
ATOM 6953 C C . VAL A 1 924 ? 14.613 15.635 74.080 1.00 84.69 924 VAL A C 1
ATOM 6955 O O . VAL A 1 924 ? 15.397 15.279 74.957 1.00 84.69 924 VAL A O 1
ATOM 6958 N N . VAL A 1 925 ? 13.822 14.778 73.442 1.00 82.12 925 VAL A N 1
ATOM 6959 C CA . VAL A 1 925 ? 13.929 13.323 73.592 1.00 82.12 925 VAL A CA 1
ATOM 6960 C C . VAL A 1 925 ? 14.294 12.753 72.232 1.00 82.12 925 VAL A C 1
ATOM 6962 O O . VAL A 1 925 ? 13.735 13.178 71.220 1.00 82.12 925 VAL A O 1
ATOM 6965 N N . GLN A 1 926 ? 15.273 11.852 72.197 1.00 81.31 926 GLN A N 1
ATOM 6966 C CA . GLN A 1 926 ? 15.763 11.255 70.955 1.00 81.31 926 GLN A CA 1
ATOM 6967 C C . GLN A 1 926 ? 15.645 9.733 70.975 1.00 81.31 926 GLN A C 1
ATOM 6969 O O . GLN A 1 926 ? 15.788 9.109 72.026 1.00 81.31 926 GLN A O 1
ATOM 6974 N N . ASP A 1 927 ? 15.398 9.145 69.808 1.00 77.75 927 ASP A N 1
ATOM 6975 C CA . ASP A 1 927 ? 15.515 7.701 69.588 1.00 77.75 927 ASP A CA 1
ATOM 6976 C C . ASP A 1 927 ? 17.004 7.264 69.472 1.00 77.75 927 ASP A C 1
ATOM 6978 O O . ASP A 1 927 ? 17.904 8.113 69.439 1.00 77.75 927 ASP A O 1
ATOM 6982 N N . PRO A 1 928 ? 17.315 5.954 69.381 1.00 68.88 928 PRO A N 1
ATOM 6983 C CA . PRO A 1 928 ? 18.688 5.463 69.231 1.00 68.88 928 PRO A CA 1
ATOM 6984 C C . PRO A 1 928 ? 19.384 5.874 67.924 1.00 68.88 928 PRO A C 1
ATOM 6986 O O . PRO A 1 928 ? 20.599 5.708 67.811 1.00 68.88 928 PRO A O 1
ATOM 6989 N N . MET A 1 929 ? 18.637 6.384 66.939 1.00 71.56 929 MET A N 1
ATOM 6990 C CA . MET A 1 929 ? 19.154 6.898 65.667 1.00 71.56 929 MET A CA 1
ATOM 6991 C C . MET A 1 929 ? 19.435 8.412 65.730 1.00 71.56 929 MET A C 1
ATOM 6993 O O . MET A 1 929 ? 20.075 8.954 64.830 1.00 71.56 929 MET A O 1
ATOM 6997 N N . GLY A 1 930 ? 19.015 9.086 66.806 1.00 75.44 930 GLY A N 1
ATOM 6998 C CA . GLY A 1 930 ? 19.175 10.521 67.022 1.00 75.44 930 GLY A CA 1
ATOM 6999 C C . GLY A 1 930 ? 18.012 11.373 66.504 1.00 75.44 930 GLY A C 1
ATOM 7000 O O . GLY A 1 930 ? 18.107 12.602 66.557 1.00 75.44 930 GLY A O 1
ATOM 7001 N N . ASN A 1 931 ? 16.913 10.776 66.035 1.00 82.62 931 ASN A N 1
ATOM 7002 C CA . ASN A 1 931 ? 15.729 11.533 65.628 1.00 82.62 931 ASN A CA 1
ATOM 7003 C C . ASN A 1 931 ? 15.032 12.105 66.866 1.00 82.62 931 ASN A C 1
ATOM 7005 O O . ASN A 1 931 ? 14.905 11.417 67.878 1.00 82.62 931 ASN A O 1
ATOM 7009 N N . VAL A 1 932 ? 14.560 13.352 66.796 1.00 81.88 932 VAL A N 1
ATOM 7010 C CA . VAL A 1 932 ? 13.780 13.954 67.887 1.00 81.88 932 VAL A CA 1
ATOM 7011 C C . VAL A 1 932 ? 12.361 13.394 67.853 1.00 81.88 932 VAL A C 1
ATOM 7013 O O . VAL A 1 932 ? 11.639 13.617 66.882 1.00 81.88 932 VAL A O 1
ATOM 7016 N N . VAL A 1 933 ? 11.960 12.698 68.916 1.00 81.50 933 VAL A N 1
ATOM 7017 C CA . VAL A 1 933 ? 10.596 12.176 69.073 1.00 81.50 933 VAL A CA 1
ATOM 7018 C C . VAL A 1 933 ? 9.703 13.206 69.782 1.00 81.50 933 VAL A C 1
ATOM 7020 O O . VAL A 1 933 ? 10.176 13.912 70.680 1.00 81.50 933 VAL A O 1
ATOM 7023 N N . PRO A 1 934 ? 8.421 13.340 69.390 1.00 82.50 934 PRO A N 1
ATOM 7024 C CA . PRO A 1 934 ? 7.495 14.252 70.051 1.00 82.50 934 PRO A CA 1
ATOM 7025 C C . PRO A 1 934 ? 7.179 13.766 71.470 1.00 82.50 934 PRO A C 1
ATOM 7027 O O . PRO A 1 934 ? 6.974 12.578 71.700 1.00 82.50 934 PRO A O 1
ATOM 7030 N N . VAL A 1 935 ? 7.101 14.700 72.417 1.00 83.75 935 VAL A N 1
ATOM 7031 C CA . VAL A 1 935 ? 6.698 14.437 73.805 1.00 83.75 935 VAL A CA 1
ATOM 7032 C C . VAL A 1 935 ? 5.735 15.508 74.293 1.00 83.75 935 VAL A C 1
ATOM 7034 O O . VAL A 1 935 ? 5.846 16.675 73.915 1.00 83.75 935 VAL A O 1
ATOM 7037 N N . THR A 1 936 ? 4.809 15.121 75.164 1.00 84.69 936 THR A N 1
ATOM 7038 C CA . THR A 1 936 ? 3.990 16.063 75.933 1.00 84.69 936 THR A CA 1
ATOM 7039 C C . THR A 1 936 ? 4.688 16.399 77.245 1.00 84.69 936 THR A C 1
ATOM 7041 O O . THR A 1 936 ? 5.350 15.543 77.833 1.00 84.69 936 THR A O 1
ATOM 7044 N N . THR A 1 937 ? 4.527 17.628 77.733 1.00 82.25 937 THR A N 1
ATOM 7045 C CA . THR A 1 937 ? 5.127 18.068 79.000 1.00 82.25 937 THR A CA 1
ATOM 7046 C C . THR A 1 937 ? 4.109 18.795 79.865 1.00 82.25 937 THR A C 1
ATOM 7048 O O . THR A 1 937 ? 3.533 19.785 79.413 1.00 82.25 937 THR A O 1
ATOM 7051 N N . ASP A 1 938 ? 3.936 18.344 81.104 1.00 82.12 938 ASP A N 1
ATOM 7052 C CA . ASP A 1 938 ? 3.134 19.016 82.131 1.00 82.12 938 ASP A CA 1
ATOM 7053 C C . ASP A 1 938 ? 4.040 19.509 83.272 1.00 82.12 938 ASP A C 1
ATOM 7055 O O . ASP A 1 938 ? 5.102 18.941 83.530 1.00 82.12 938 ASP A O 1
ATOM 7059 N N . THR A 1 939 ? 3.651 20.579 83.962 1.00 77.19 939 THR A N 1
ATOM 7060 C CA . THR A 1 939 ? 4.451 21.201 85.027 1.00 77.19 939 THR A CA 1
ATOM 7061 C C . THR A 1 939 ? 3.601 21.556 86.232 1.00 77.19 939 THR A C 1
ATOM 7063 O O . THR A 1 939 ? 2.734 22.425 86.154 1.00 77.19 939 THR A O 1
ATOM 7066 N N . THR A 1 940 ? 3.918 20.946 87.373 1.00 75.19 940 THR A N 1
ATOM 7067 C CA . THR A 1 940 ? 3.291 21.231 88.666 1.00 75.19 940 THR A CA 1
ATOM 7068 C C . THR A 1 940 ? 4.370 21.653 89.662 1.00 75.19 940 THR A C 1
ATOM 7070 O O . THR A 1 940 ? 5.296 20.894 89.948 1.00 75.19 940 THR A O 1
ATOM 7073 N N . GLU A 1 941 ? 4.255 22.875 90.191 1.00 76.38 941 GLU A N 1
ATOM 7074 C CA . GLU A 1 941 ? 5.274 23.509 91.045 1.00 76.38 941 GLU A CA 1
ATOM 7075 C C . GLU A 1 941 ? 6.685 23.438 90.411 1.00 76.38 941 GLU A C 1
ATOM 7077 O O . GLU A 1 941 ? 6.854 23.805 89.249 1.00 76.38 941 GLU A O 1
ATOM 7082 N N . ASN A 1 942 ? 7.697 22.961 91.146 1.00 79.88 942 ASN A N 1
ATOM 7083 C CA . ASN A 1 942 ? 9.074 22.821 90.658 1.00 79.88 942 ASN A CA 1
ATOM 7084 C C . ASN A 1 942 ? 9.329 21.460 89.968 1.00 79.88 942 ASN A C 1
ATOM 7086 O O . ASN A 1 942 ? 10.478 21.020 89.909 1.00 79.88 942 ASN A O 1
ATOM 7090 N N . VAL A 1 943 ? 8.298 20.753 89.485 1.00 80.81 943 VAL A N 1
ATOM 7091 C CA . VAL A 1 943 ? 8.436 19.450 88.807 1.00 80.81 943 VAL A CA 1
ATOM 7092 C C . VAL A 1 943 ? 7.804 19.487 87.417 1.00 80.81 943 VAL A C 1
ATOM 7094 O O . VAL A 1 943 ? 6.638 19.839 87.257 1.00 80.81 943 VAL A O 1
ATOM 7097 N N . CYS A 1 944 ? 8.577 19.065 86.418 1.00 82.25 944 CYS A N 1
ATOM 7098 C CA . CYS A 1 944 ? 8.105 18.750 85.076 1.00 82.25 944 CYS A CA 1
ATOM 7099 C C . CYS A 1 944 ? 7.897 17.235 84.936 1.00 82.25 944 CYS A C 1
ATOM 7101 O O . CYS A 1 944 ? 8.741 16.440 85.361 1.00 82.25 944 CYS A O 1
ATOM 7103 N N . LEU A 1 945 ? 6.779 16.847 84.330 1.00 82.88 945 LEU A N 1
ATOM 7104 C CA . LEU A 1 945 ? 6.494 15.512 83.827 1.00 82.88 945 LEU A CA 1
ATOM 7105 C C . LEU A 1 945 ? 6.650 15.542 82.302 1.00 82.88 945 LEU A C 1
ATOM 7107 O O . LEU A 1 945 ? 5.919 16.257 81.624 1.00 82.88 945 LEU A O 1
ATOM 7111 N N . ILE A 1 946 ? 7.594 14.768 81.774 1.00 83.81 946 ILE A N 1
ATOM 7112 C CA . ILE A 1 946 ? 7.830 14.591 80.339 1.00 83.81 946 ILE A CA 1
ATOM 7113 C C . ILE A 1 946 ? 7.304 13.208 79.959 1.00 83.81 946 ILE A C 1
ATOM 7115 O O . ILE A 1 946 ? 7.774 12.206 80.501 1.00 83.81 946 ILE A O 1
ATOM 7119 N N . THR A 1 947 ? 6.357 13.148 79.029 1.00 81.94 947 THR A N 1
ATOM 7120 C CA . THR A 1 947 ? 5.676 11.909 78.640 1.00 81.94 947 THR A CA 1
ATOM 7121 C C . THR A 1 947 ? 5.857 11.643 77.149 1.00 81.94 947 THR A C 1
ATOM 7123 O O . THR A 1 947 ? 5.492 12.464 76.307 1.00 81.94 947 THR A O 1
ATOM 7126 N N . LEU A 1 948 ? 6.418 10.475 76.839 1.00 80.75 948 LEU A N 1
ATOM 7127 C CA . LEU A 1 948 ? 6.550 9.920 75.496 1.00 80.75 948 LEU A CA 1
ATOM 7128 C C . LEU A 1 948 ? 5.522 8.790 75.346 1.00 80.75 948 LEU A C 1
ATOM 7130 O O . LEU A 1 948 ? 5.661 7.750 75.990 1.00 80.75 948 LEU A O 1
ATOM 7134 N N . THR A 1 949 ? 4.476 9.018 74.553 1.00 80.31 949 THR A N 1
ATOM 7135 C CA . THR A 1 949 ? 3.396 8.055 74.274 1.00 80.31 949 THR A CA 1
ATOM 7136 C C . THR A 1 949 ? 3.686 7.226 73.017 1.00 80.31 949 THR A C 1
ATOM 7138 O O . THR A 1 949 ? 4.634 7.506 72.284 1.00 80.31 949 THR A O 1
ATOM 7141 N N . GLY A 1 950 ? 2.870 6.198 72.757 1.00 71.12 950 GLY A N 1
ATOM 7142 C CA . GLY A 1 950 ? 2.941 5.417 71.516 1.00 71.12 950 GLY A CA 1
ATOM 7143 C C . GLY A 1 950 ? 4.130 4.454 71.427 1.00 71.12 950 GLY A C 1
ATOM 7144 O O . GLY A 1 950 ? 4.537 4.095 70.324 1.00 71.12 950 GLY A O 1
ATOM 7145 N N . ILE A 1 951 ? 4.699 4.026 72.562 1.00 72.12 951 ILE A N 1
ATOM 7146 C CA . ILE A 1 951 ? 5.801 3.055 72.566 1.00 72.12 951 ILE A CA 1
ATOM 7147 C C . ILE A 1 951 ? 5.259 1.677 72.183 1.00 72.12 951 ILE A C 1
ATOM 7149 O O . ILE A 1 951 ? 4.568 1.040 72.978 1.00 72.12 951 ILE A O 1
ATOM 7153 N N . LYS A 1 952 ? 5.561 1.211 70.969 1.00 69.12 952 LYS A N 1
ATOM 7154 C CA . LYS A 1 952 ? 5.075 -0.081 70.468 1.00 69.12 952 LYS A CA 1
ATOM 7155 C C . LYS A 1 952 ? 5.596 -1.245 71.302 1.00 69.12 952 LYS A C 1
ATOM 7157 O O . LYS A 1 952 ? 6.703 -1.188 71.833 1.00 69.12 952 LYS A O 1
ATOM 7162 N N . ALA A 1 953 ? 4.866 -2.361 71.292 1.00 64.00 953 ALA A N 1
ATOM 7163 C CA . ALA A 1 953 ? 5.340 -3.618 71.877 1.00 64.00 953 ALA A CA 1
ATOM 7164 C C . ALA A 1 953 ? 6.733 -4.033 71.346 1.00 64.00 953 ALA A C 1
ATOM 7166 O O . ALA A 1 953 ? 7.575 -4.505 72.105 1.00 64.00 953 ALA A O 1
ATOM 7167 N N . SER A 1 954 ? 6.995 -3.780 70.057 1.00 59.16 954 SER A N 1
ATOM 7168 C CA . SER A 1 954 ? 8.274 -4.010 69.362 1.00 59.16 954 SER A CA 1
ATOM 7169 C C . SER A 1 954 ? 9.387 -3.006 69.677 1.00 59.16 954 SER A C 1
ATOM 7171 O O . SER A 1 954 ? 10.487 -3.133 69.148 1.00 59.16 954 SER A O 1
ATOM 7173 N N . ASP A 1 955 ? 9.112 -1.976 70.473 1.00 65.44 955 ASP A N 1
ATOM 7174 C CA . ASP A 1 955 ? 10.008 -0.826 70.636 1.00 65.44 955 ASP A CA 1
ATOM 7175 C C . ASP A 1 955 ? 10.350 -0.593 72.112 1.00 65.44 955 ASP A C 1
ATOM 7177 O O . ASP A 1 955 ? 11.069 0.336 72.464 1.00 65.44 955 ASP A O 1
ATOM 7181 N N . LEU A 1 956 ? 9.850 -1.425 73.019 1.00 62.09 956 LEU A N 1
ATOM 7182 C CA . LEU A 1 956 ? 9.905 -1.103 74.436 1.00 62.09 956 LEU A CA 1
ATOM 7183 C C . LEU A 1 956 ? 11.337 -1.147 75.048 1.00 62.09 956 LEU A C 1
ATOM 7185 O O . LEU A 1 956 ? 11.560 -0.485 76.055 1.00 62.09 956 LEU A O 1
ATOM 7189 N N . ASP A 1 957 ? 12.330 -1.851 74.460 1.00 59.12 957 ASP A N 1
ATOM 7190 C CA . ASP A 1 957 ? 13.737 -1.829 74.945 1.00 59.12 957 ASP A CA 1
ATOM 7191 C C . ASP A 1 957 ? 14.531 -0.604 74.480 1.00 59.12 957 ASP A C 1
ATOM 7193 O O . ASP A 1 957 ? 15.727 -0.468 74.762 1.00 59.12 957 ASP A O 1
ATOM 7197 N N . THR A 1 958 ? 13.851 0.307 73.780 1.00 66.81 958 THR A N 1
ATOM 7198 C CA . THR A 1 958 ? 14.459 1.489 73.196 1.00 66.81 958 THR A CA 1
ATOM 7199 C C . THR A 1 958 ? 15.160 2.332 74.249 1.00 66.81 958 THR A C 1
ATOM 7201 O O . THR A 1 958 ? 14.569 2.876 75.184 1.00 66.81 958 THR A O 1
ATOM 7204 N N . THR A 1 959 ? 16.451 2.543 74.011 1.00 71.88 959 THR A N 1
ATOM 7205 C CA . THR A 1 959 ? 17.228 3.583 74.679 1.00 71.88 959 THR A CA 1
ATOM 7206 C C . THR A 1 959 ? 16.785 4.955 74.173 1.00 71.88 959 THR A C 1
ATOM 7208 O O . THR A 1 959 ? 17.416 5.518 73.280 1.00 71.88 959 THR A O 1
ATOM 7211 N N . TYR A 1 960 ? 15.707 5.502 74.736 1.00 76.06 960 TYR A N 1
ATOM 7212 C CA . TYR A 1 960 ? 15.340 6.897 74.497 1.00 76.06 960 TYR A CA 1
ATOM 7213 C C . TYR A 1 960 ? 16.245 7.819 75.310 1.00 76.06 960 TYR A C 1
ATOM 7215 O O . TYR A 1 960 ? 16.389 7.656 76.523 1.00 76.06 960 TYR A O 1
ATOM 7223 N N . ASP A 1 961 ? 16.853 8.798 74.647 1.00 80.19 961 ASP A N 1
ATOM 7224 C CA . ASP A 1 961 ? 17.796 9.729 75.258 1.00 80.19 961 ASP A CA 1
ATOM 7225 C C . ASP A 1 961 ? 17.072 11.020 75.668 1.00 80.19 961 ASP A C 1
ATOM 7227 O O . ASP A 1 961 ? 16.967 11.985 74.910 1.00 80.19 961 ASP A O 1
ATOM 7231 N N . PHE A 1 962 ? 16.540 11.035 76.892 1.00 82.25 962 PHE A N 1
ATOM 7232 C CA . PHE A 1 962 ? 15.909 12.230 77.462 1.00 82.25 962 PHE A CA 1
ATOM 7233 C C . PHE A 1 962 ? 16.966 13.284 77.813 1.00 82.25 962 PHE A C 1
ATOM 7235 O O . PHE A 1 962 ? 17.916 12.986 78.548 1.00 82.25 962 PHE A O 1
ATOM 7242 N N . SER A 1 963 ? 16.775 14.507 77.317 1.00 82.38 963 SER A N 1
ATOM 7243 C CA . SER A 1 963 ? 17.640 15.669 77.540 1.00 82.38 963 SER A CA 1
ATOM 7244 C C . SER A 1 963 ? 16.810 16.896 77.927 1.00 82.38 963 SER A C 1
ATOM 7246 O O . SER A 1 963 ? 15.782 17.185 77.315 1.00 82.38 963 SER A O 1
ATOM 7248 N N . VAL A 1 964 ? 17.274 17.631 78.939 1.00 79.50 964 VAL A N 1
ATOM 7249 C CA . VAL A 1 964 ? 16.693 18.905 79.386 1.00 79.50 964 VAL A CA 1
ATOM 7250 C C . VAL A 1 964 ? 17.843 19.895 79.546 1.00 79.50 964 VAL A C 1
ATOM 7252 O O . VAL A 1 964 ? 18.786 19.605 80.284 1.00 79.50 964 VAL A O 1
ATOM 7255 N N . THR A 1 965 ? 17.787 21.024 78.844 1.00 79.69 965 THR A N 1
ATOM 7256 C CA . THR A 1 965 ? 18.802 22.091 78.910 1.00 79.69 965 THR A CA 1
ATOM 7257 C C . THR A 1 965 ? 18.154 23.443 79.166 1.00 79.69 965 THR A C 1
ATOM 7259 O O . THR A 1 965 ? 16.961 23.611 78.916 1.00 79.69 965 THR A O 1
ATOM 7262 N N . ASP A 1 966 ? 18.957 24.387 79.645 1.00 73.00 966 ASP A N 1
ATOM 7263 C CA . ASP A 1 966 ? 18.786 25.828 79.432 1.00 73.00 966 ASP A CA 1
ATOM 7264 C C . ASP A 1 966 ? 19.119 26.252 77.974 1.00 73.00 966 ASP A C 1
ATOM 7266 O O . ASP A 1 966 ? 19.284 25.343 77.114 1.00 73.00 966 ASP A O 1
#

Secondary structure (DSSP, 8-state):
-B-----SS-HHHHTT-----------------------------TTTEE-HHHHH-HHHH-SSTTS-S----EEEEEEETTEEEEEEEEE--TTSSSSEEEEEESS-SEEE---S-S-STT-TTHHHHHTTS--TT-SS--S-HHHHHTEE-B--SSS--SS--BSEEE-B-S--BTT--EEEETTTT-EEEEGGGS-SSEEEEEEE-TT-TTEEEEEETTS-BEEEETTS-EEE-EEEEEE-TTEEEEESSPSS-TT----SEEEEEEE-TTT---EEEE-SSEEEEE--GGG-SEEEEEE-SS-EEEEEE-SSEEEEGGGSTT---S-STT-EEEEEEEETTEEEEEEPEE--SS--BPPP-S-SSS-EEBTTT--EEEPPPSS----STT-B-TTT-PBP---EETTEEEE-SHHHHHHHHHHHHHT-TT-EEEESS-EE-TT-B---BT--SS--SS--TTSSB-SEEE-TT-EEES-EEE---SSEEEESSEEEESSEEES-EEES-EEE--S-SEEEE-SSEEEEETT-EEES-EEES-EEE-TTSSEEESSEEEEEB-EEEEEEEES-EEE--TTSEESSEEEEEB-SS--SS---B-EEEEEEESSS-SEEESTT-SEEEEEEE--HHHHHSSHHHHHHTTS--SS----B--TTT-SS-BS-TTSPPPEEEE-TTSSSEEEEESS---PPP--SSSSSB-TTT-SB-SSSSEEEEEEEEE-SSSEEEEEEEEE-HHHHH-SS-EEEEE-TTS-EEEEEHHHHHHH-EEEETTEEEEEEEEEE-GGGTTSPEEEEEE-TTS-BPPPEEE-HHHHHHHHHHSS--HHHHHHHHHHHHHHHHHHHHTT-STTS-TTTTSPPP--TT---GGGGS-B---BTTTEEEEEEEEE-SSS-EEEEEEEEPTT--GGG-EEEEE-TT-PEEP-EEEEETTEEEEEE----GGGTT---EEEEE-